Protein 3VDP (pdb70)

Nearest PDB structures (foldseek):
  3vdp-assembly2_C  TM=9.985E-01  e=2.813E-33  Caldanaerobacter subterraneus subsp. tengcongensis MB4
  4o6p-assembly1_C  TM=9.467E-01  e=1.157E-30  Caldanaerobacter subterraneus subsp. tengcongensis MB4
  3vdu-assembly1_A-2  TM=9.346E-01  e=7.207E-30  Caldanaerobacter subterraneus subsp. tengcongensis MB4
  4o6o-assembly1_B  TM=8.044E-01  e=3.155E-30  Caldanaerobacter subterraneus subsp. tengcongensis MB4
  3ve5-assembly1_A  TM=7.172E-01  e=6.009E-26  Caldanaerobacter subterraneus subsp. tengcongensis MB4

Structure (mmCIF, N/CA/C/O backbone):
data_3VDP
#
_entry.id   3VDP
#
_cell.length_a   90.260
_cell.length_b   68.325
_cell.length_c   94.056
_cell.angle_alpha   90.00
_cell.angle_beta   92.95
_cell.angle_gamma   90.00
#
_symmetry.space_group_name_H-M   'P 1 21 1'
#
loop_
_entity.id
_entity.type
_entity.pdbx_description
1 polymer 'Recombination protein recR'
2 non-polymer 'ZINC ION'
3 non-polymer IMIDAZOLE
4 water water
#
loop_
_atom_site.group_PDB
_atom_site.id
_atom_site.type_symbol
_atom_site.label_atom_id
_atom_site.label_alt_id
_atom_site.label_comp_id
_atom_site.label_asym_id
_atom_site.label_entity_id
_atom_site.label_seq_id
_atom_site.pdbx_PDB_ins_code
_atom_site.Cartn_x
_atom_site.Cartn_y
_atom_site.Cartn_z
_atom_site.occupancy
_atom_site.B_iso_or_equiv
_atom_site.auth_seq_id
_atom_site.auth_comp_id
_atom_site.auth_asym_id
_atom_site.auth_atom_id
_atom_site.pdbx_PDB_model_num
ATOM 1 N N . TYR A 1 16 ? -26.797 25.742 26.247 1.00 91.23 0 TYR A N 1
ATOM 2 C CA . TYR A 1 16 ? -27.055 26.196 27.606 1.00 92.68 0 TYR A CA 1
ATOM 3 C C . TYR A 1 16 ? -28.034 25.275 28.352 1.00 89.06 0 TYR A C 1
ATOM 4 O O . TYR A 1 16 ? -28.905 24.626 27.748 1.00 84.55 0 TYR A O 1
ATOM 13 N N . TYR A 1 17 ? -27.874 25.238 29.675 1.00 84.33 1 TYR A N 1
ATOM 14 C CA . TYR A 1 17 ? -28.469 24.207 30.519 1.00 73.36 1 TYR A CA 1
ATOM 15 C C . TYR A 1 17 ? -29.428 24.791 31.535 1.00 63.33 1 TYR A C 1
ATOM 16 O O . TYR A 1 17 ? -29.351 25.980 31.846 1.00 53.39 1 TYR A O 1
ATOM 25 N N . SER A 1 18 ? -30.337 23.955 32.040 1.00 62.08 2 SER A N 1
ATOM 26 C CA . SER A 1 18 ? -31.268 24.365 33.089 1.00 60.22 2 SER A CA 1
ATOM 27 C C . SER A 1 18 ? -30.466 24.867 34.270 1.00 60.49 2 SER A C 1
ATOM 28 O O . SER A 1 18 ? -29.289 24.531 34.417 1.00 63.16 2 SER A O 1
ATOM 31 N N . THR A 1 19 ? -31.084 25.673 35.118 1.00 58.70 3 THR A N 1
ATOM 32 C CA . THR A 1 19 ? -30.300 26.345 36.135 1.00 68.70 3 THR A CA 1
ATOM 33 C C . THR A 1 19 ? -29.688 25.349 37.110 1.00 64.52 3 THR A C 1
ATOM 34 O O . THR A 1 19 ? -28.521 25.474 37.478 1.00 65.56 3 THR A O 1
ATOM 38 N N . SER A 1 20 ? -30.452 24.340 37.493 1.00 59.25 4 SER A N 1
ATOM 39 C CA . SER A 1 20 ? -29.987 23.454 38.545 1.00 61.57 4 SER A CA 1
ATOM 40 C C . SER A 1 20 ? -28.785 22.664 38.054 1.00 64.18 4 SER A C 1
ATOM 41 O O . SER A 1 20 ? -27.950 22.222 38.855 1.00 64.48 4 SER A O 1
ATOM 44 N N . VAL A 1 21 ? -28.696 22.511 36.737 1.00 60.63 5 VAL A N 1
ATOM 45 C CA . VAL A 1 21 ? -27.574 21.832 36.101 1.00 48.45 5 VAL A CA 1
ATOM 46 C C . VAL A 1 21 ? -26.402 22.777 35.875 1.00 49.51 5 VAL A C 1
ATOM 47 O O . VAL A 1 21 ? -25.240 22.381 35.981 1.00 57.37 5 VAL A O 1
ATOM 51 N N . ALA A 1 22 ? -26.708 24.030 35.554 1.00 44.81 6 ALA A N 1
ATOM 52 C CA . ALA A 1 22 ? -25.676 25.051 35.371 1.00 41.57 6 ALA A CA 1
ATOM 53 C C . ALA A 1 22 ? -24.932 25.224 36.693 1.00 46.87 6 ALA A C 1
ATOM 54 O O . ALA A 1 22 ? -23.715 25.320 36.704 1.00 46.99 6 ALA A O 1
ATOM 56 N N . LYS A 1 23 ? -25.713 25.251 37.784 1.00 48.21 7 LYS A N 1
ATOM 57 C CA . LYS A 1 23 ? -25.256 25.281 39.168 1.00 47.43 7 LYS A CA 1
ATOM 58 C C . LYS A 1 23 ? -24.319 24.122 39.522 1.00 44.72 7 LYS A C 1
ATOM 59 O O . LYS A 1 23 ? -23.285 24.326 40.152 1.00 47.15 7 LYS A O 1
ATOM 65 N N . LEU A 1 24 ? -24.674 22.904 39.133 1.00 42.25 8 LEU A N 1
ATOM 66 C CA . LEU A 1 24 ? -23.759 21.772 39.334 1.00 42.61 8 LEU A CA 1
ATOM 67 C C . LEU A 1 24 ? -22.473 22.059 38.555 1.00 48.45 8 LEU A C 1
ATOM 68 O O . LEU A 1 24 ? -21.367 22.060 39.098 1.00 47.31 8 LEU A O 1
ATOM 73 N N . ILE A 1 25 ? -22.634 22.304 37.259 1.00 47.15 9 ILE A N 1
ATOM 74 C CA . ILE A 1 25 ? -21.496 22.516 36.406 1.00 40.47 9 ILE A CA 1
ATOM 75 C C . ILE A 1 25 ? -20.592 23.583 37.013 1.00 50.49 9 ILE A C 1
ATOM 76 O O . ILE A 1 25 ? -19.375 23.389 37.110 1.00 56.24 9 ILE A O 1
ATOM 81 N N . GLU A 1 26 ? -21.168 24.696 37.454 1.00 52.21 10 GLU A N 1
ATOM 82 C CA . GLU A 1 26 ? -20.326 25.735 38.031 1.00 54.56 10 GLU A CA 1
ATOM 83 C C . GLU A 1 26 ? -19.617 25.262 39.311 1.00 52.07 10 GLU A C 1
ATOM 84 O O . GLU A 1 26 ? -18.418 25.469 39.454 1.00 48.16 10 GLU A O 1
ATOM 90 N N . GLU A 1 27 ? -20.336 24.584 40.207 1.00 47.46 11 GLU A N 1
ATOM 91 C CA . GLU A 1 27 ? -19.694 24.039 41.402 1.00 42.27 11 GLU A CA 1
ATOM 92 C C . GLU A 1 27 ? -18.583 23.036 41.083 1.00 46.51 11 GLU A C 1
ATOM 93 O O . GLU A 1 27 ? -17.564 23.048 41.764 1.00 54.05 11 GLU A O 1
ATOM 99 N N . LEU A 1 28 ? -18.758 22.179 40.073 1.00 42.32 12 LEU A N 1
ATOM 100 C CA . LEU A 1 28 ? -17.739 21.180 39.733 1.00 36.00 12 LEU A CA 1
ATOM 101 C C . LEU A 1 28 ? -16.508 21.808 39.076 1.00 39.30 12 LEU A C 1
ATOM 102 O O . LEU A 1 28 ? -15.360 21.318 39.199 1.00 34.18 12 LEU A O 1
ATOM 107 N N . SER A 1 29 ? -16.748 22.885 38.346 1.00 47.54 13 SER A N 1
ATOM 108 C CA . SER A 1 29 ? -15.669 23.499 37.605 1.00 54.16 13 SER A CA 1
ATOM 109 C C . SER A 1 29 ? -14.701 24.243 38.524 1.00 53.94 13 SER A C 1
ATOM 110 O O . SER A 1 29 ? -13.568 24.508 38.142 1.00 51.71 13 SER A O 1
ATOM 113 N N . LYS A 1 30 ? -15.161 24.584 39.727 1.00 51.39 14 LYS A N 1
ATOM 114 C CA . LYS A 1 30 ? -14.298 25.171 40.756 1.00 49.44 14 LYS A CA 1
ATOM 115 C C . LYS A 1 30 ? -13.226 24.222 41.262 1.00 48.52 14 LYS A C 1
ATOM 116 O O . LYS A 1 30 ? -12.266 24.659 41.890 1.00 55.07 14 LYS A O 1
ATOM 122 N N . LEU A 1 31 ? -13.382 22.926 41.009 1.00 46.04 15 LEU A N 1
ATOM 123 C CA . LEU A 1 31 ? -12.404 21.949 41.503 1.00 42.20 15 LEU A CA 1
ATOM 124 C C . LEU A 1 31 ? -11.147 21.895 40.638 1.00 43.29 15 LEU A C 1
ATOM 125 O O . LEU A 1 31 ? -11.227 21.991 39.417 1.00 42.07 15 LEU A O 1
ATOM 130 N N . PRO A 1 32 ? -9.984 21.715 41.265 1.00 49.16 16 PRO A N 1
ATOM 131 C CA . PRO A 1 32 ? -8.764 21.755 40.456 1.00 54.65 16 PRO A CA 1
ATOM 132 C C . PRO A 1 32 ? -8.686 20.613 39.429 1.00 53.18 16 PRO A C 1
ATOM 133 O O . PRO A 1 32 ? -9.062 19.467 39.720 1.00 45.70 16 PRO A O 1
ATOM 137 N N . GLY A 1 33 ? -8.222 20.952 38.221 1.00 59.42 17 GLY A N 1
ATOM 138 C CA . GLY A 1 33 ? -8.086 19.991 37.129 1.00 65.41 17 GLY A CA 1
ATOM 139 C C . GLY A 1 33 ? -9.384 19.625 36.399 1.00 64.91 17 GLY A C 1
ATOM 140 O O . GLY A 1 33 ? -9.387 18.749 35.530 1.00 71.32 17 GLY A O 1
ATOM 141 N N . ILE A 1 34 ? -10.484 20.286 36.758 1.00 52.58 18 ILE A N 1
ATOM 142 C CA . ILE A 1 34 ? -11.774 20.089 36.105 1.00 44.67 18 ILE A CA 1
ATOM 143 C C . ILE A 1 34 ? -12.146 21.330 35.298 1.00 47.03 18 ILE A C 1
ATOM 144 O O . ILE A 1 34 ? -12.617 22.336 35.862 1.00 46.96 18 ILE A O 1
ATOM 149 N N . GLY A 1 35 ? -11.952 21.258 33.979 1.00 48.03 19 GLY A N 1
ATOM 150 C CA . GLY A 1 35 ? -12.352 22.336 33.086 1.00 45.05 19 GLY A CA 1
ATOM 151 C C . GLY A 1 35 ? -13.834 22.331 32.765 1.00 41.79 19 GLY A C 1
ATOM 152 O O . GLY A 1 35 ? -14.603 21.566 33.346 1.00 41.65 19 GLY A O 1
ATOM 153 N N . PRO A 1 36 ? -14.243 23.200 31.844 1.00 44.54 20 PRO A N 1
ATOM 154 C CA . PRO A 1 36 ? -15.652 23.396 31.479 1.00 45.49 20 PRO A CA 1
ATOM 155 C C . PRO A 1 36 ? -16.306 22.142 30.904 1.00 46.73 20 PRO A C 1
ATOM 156 O O . PRO A 1 36 ? -17.333 21.680 31.404 1.00 49.36 20 PRO A O 1
ATOM 160 N N . LYS A 1 37 ? -15.734 21.621 29.835 1.00 55.16 21 LYS A N 1
ATOM 161 C CA . LYS A 1 37 ? -16.319 20.479 29.165 1.00 64.24 21 LYS A CA 1
ATOM 162 C C . LYS A 1 37 ? -16.351 19.310 30.125 1.00 59.87 21 LYS A C 1
ATOM 163 O O . LYS A 1 37 ? -17.389 18.628 30.270 1.00 60.82 21 LYS A O 1
ATOM 169 N N . THR A 1 38 ? -15.223 19.101 30.801 1.00 57.16 22 THR A N 1
ATOM 170 C CA . THR A 1 38 ? -15.137 18.057 31.805 1.00 46.11 22 THR A CA 1
ATOM 171 C C . THR A 1 38 ? -16.222 18.213 32.902 1.00 47.76 22 THR A C 1
ATOM 172 O O . THR A 1 38 ? -16.851 17.227 33.283 1.00 44.71 22 THR A O 1
ATOM 176 N N . ALA A 1 39 ? -16.480 19.436 33.367 1.00 41.07 23 ALA A N 1
ATOM 177 C CA . ALA A 1 39 ? -17.539 19.674 34.355 1.00 42.13 23 ALA A CA 1
ATOM 178 C C . ALA A 1 39 ? -18.924 19.320 33.786 1.00 43.67 23 ALA A C 1
ATOM 179 O O . ALA A 1 39 ? -19.718 18.661 34.439 1.00 39.10 23 ALA A O 1
ATOM 181 N N . GLN A 1 40 ? -19.208 19.759 32.563 1.00 46.23 24 GLN A N 1
ATOM 182 C CA . GLN A 1 40 ? -20.489 19.469 31.933 1.00 41.52 24 GLN A CA 1
ATOM 183 C C . GLN A 1 40 ? -20.777 17.989 31.879 1.00 36.63 24 GLN A C 1
ATOM 184 O O . GLN A 1 40 ? -21.806 17.523 32.356 1.00 44.70 24 GLN A O 1
ATOM 190 N N . ARG A 1 41 ? -19.849 17.269 31.286 1.00 33.46 25 ARG A N 1
ATOM 191 C CA . ARG A 1 41 ? -19.831 15.813 31.280 1.00 41.24 25 ARG A CA 1
ATOM 192 C C . ARG A 1 41 ? -20.181 15.209 32.634 1.00 43.83 25 ARG A C 1
ATOM 193 O O . ARG A 1 41 ? -21.082 14.379 32.739 1.00 50.31 25 ARG A O 1
ATOM 201 N N . LEU A 1 42 ? -19.429 15.604 33.659 1.00 44.57 26 LEU A N 1
ATOM 202 C CA . LEU A 1 42 ? -19.550 15.013 34.977 1.00 40.59 26 LEU A CA 1
ATOM 203 C C . LEU A 1 42 ? -20.933 15.281 35.526 1.00 40.10 26 LEU A C 1
ATOM 204 O O . LEU A 1 42 ? -21.535 14.396 36.124 1.00 38.24 26 LEU A O 1
ATOM 209 N N . ALA A 1 43 ? -21.416 16.513 35.344 1.00 33.87 27 ALA A N 1
ATOM 210 C CA . ALA A 1 43 ? -22.748 16.892 35.775 1.00 33.13 27 ALA A CA 1
ATOM 211 C C . ALA A 1 43 ? -23.747 15.911 35.172 1.00 47.24 27 ALA A C 1
ATOM 212 O O . ALA A 1 43 ? -24.497 15.252 35.903 1.00 49.90 27 ALA A O 1
ATOM 214 N N . PHE A 1 44 ? -23.733 15.749 33.851 1.00 43.04 28 PHE A N 1
ATOM 215 C CA . PHE A 1 44 ? -24.715 14.826 33.264 1.00 39.25 28 PHE A CA 1
ATOM 216 C C . PHE A 1 44 ? -24.532 13.401 33.729 1.00 39.66 28 PHE A C 1
ATOM 217 O O . PHE A 1 44 ? -25.516 12.704 33.962 1.00 45.73 28 PHE A O 1
ATOM 225 N N . PHE A 1 45 ? -23.288 12.952 33.864 1.00 37.45 29 PHE A N 1
ATOM 226 C CA . PHE A 1 45 ? -23.107 11.596 34.342 1.00 40.09 29 PHE A CA 1
ATOM 227 C C . PHE A 1 45 ? -23.756 11.484 35.702 1.00 40.04 29 PHE A C 1
ATOM 228 O O . PHE A 1 45 ? -24.438 10.509 35.975 1.00 45.05 29 PHE A O 1
ATOM 236 N N . ILE A 1 46 ? -23.539 12.491 36.544 1.00 35.59 30 ILE A N 1
ATOM 237 C CA . ILE A 1 46 ? -23.940 12.429 37.938 1.00 36.68 30 ILE A CA 1
ATOM 238 C C . ILE A 1 46 ? -25.444 12.413 38.025 1.00 34.53 30 ILE A C 1
ATOM 239 O O . ILE A 1 46 ? -26.024 11.515 38.608 1.00 37.77 30 ILE A O 1
ATOM 244 N N . ILE A 1 47 ? -26.080 13.402 37.427 1.00 39.19 31 ILE A N 1
ATOM 245 C CA . ILE A 1 47 ? -27.534 13.462 37.427 1.00 44.54 31 ILE A CA 1
ATOM 246 C C . ILE A 1 47 ? -28.190 12.350 36.627 1.00 47.17 31 ILE A C 1
ATOM 247 O O . ILE A 1 47 ? -29.380 12.398 36.420 1.00 54.43 31 ILE A O 1
ATOM 252 N N . ASN A 1 48 ? -27.422 11.359 36.192 1.00 45.84 32 ASN A N 1
ATOM 253 C CA . ASN A 1 48 ? -27.971 10.252 35.409 1.00 45.45 32 ASN A CA 1
ATOM 254 C C . ASN A 1 48 ? -27.811 8.964 36.229 1.00 41.59 32 ASN A C 1
ATOM 255 O O . ASN A 1 48 ? -28.540 7.988 36.029 1.00 49.38 32 ASN A O 1
ATOM 260 N N . MET A 1 49 ? -26.866 8.984 37.164 1.00 39.69 33 MET A N 1
ATOM 261 C CA . MET A 1 49 ? -26.718 7.927 38.165 1.00 45.13 33 MET A CA 1
ATOM 262 C C . MET A 1 49 ? -28.030 7.693 38.963 1.00 51.24 33 MET A C 1
ATOM 263 O O . MET A 1 49 ? -28.856 8.603 39.111 1.00 39.74 33 MET A O 1
ATOM 268 N N . PRO A 1 50 ? -28.206 6.477 39.510 1.00 59.28 34 PRO A N 1
ATOM 269 C CA . PRO A 1 50 ? -29.348 6.170 40.386 1.00 52.76 34 PRO A CA 1
ATOM 270 C C . PRO A 1 50 ? -29.332 7.117 41.593 1.00 54.22 34 PRO A C 1
ATOM 271 O O . PRO A 1 50 ? -28.227 7.353 42.108 1.00 50.05 34 PRO A O 1
ATOM 275 N N . LEU A 1 51 ? -30.495 7.635 42.021 1.00 49.63 35 LEU A N 1
ATOM 276 C CA . LEU A 1 51 ? -30.601 8.576 43.168 1.00 44.93 35 LEU A CA 1
ATOM 277 C C . LEU A 1 51 ? -29.779 8.203 44.417 1.00 50.26 35 LEU A C 1
ATOM 278 O O . LEU A 1 51 ? -29.262 9.068 45.116 1.00 53.13 35 LEU A O 1
ATOM 283 N N . ASP A 1 52 ? -29.679 6.915 44.701 1.00 50.31 36 ASP A N 1
ATOM 284 C CA . ASP A 1 52 ? -28.955 6.459 45.863 1.00 50.57 36 ASP A CA 1
ATOM 285 C C . ASP A 1 52 ? -27.437 6.595 45.651 1.00 52.51 36 ASP A C 1
ATOM 286 O O . ASP A 1 52 ? -26.664 6.878 46.598 1.00 43.34 36 ASP A O 1
ATOM 291 N N . GLU A 1 53 ? -27.004 6.407 44.408 1.00 53.83 37 GLU A N 1
ATOM 292 C CA . GLU A 1 53 ? -25.597 6.609 44.106 1.00 49.35 37 GLU A CA 1
ATOM 293 C C . GLU A 1 53 ? -25.261 8.079 44.231 1.00 41.83 37 GLU A C 1
ATOM 294 O O . GLU A 1 53 ? -24.280 8.422 44.876 1.00 36.74 37 GLU A O 1
ATOM 300 N N . VAL A 1 54 ? -26.103 8.966 43.698 1.00 41.73 38 VAL A N 1
ATOM 301 C CA . VAL A 1 54 ? -25.807 10.386 43.887 1.00 40.93 38 VAL A CA 1
ATOM 302 C C . VAL A 1 54 ? -25.916 10.803 45.367 1.00 44.14 38 VAL A C 1
ATOM 303 O O . VAL A 1 54 ? -25.226 11.734 45.806 1.00 42.04 38 VAL A O 1
ATOM 307 N N . ARG A 1 55 ? -26.747 10.107 46.144 1.00 46.57 39 ARG A N 1
ATOM 308 C CA . ARG A 1 55 ? -26.791 10.408 47.560 1.00 47.48 39 ARG A CA 1
ATOM 309 C C . ARG A 1 55 ? -25.471 10.042 48.227 1.00 46.56 39 ARG A C 1
ATOM 310 O O . ARG A 1 55 ? -24.943 10.826 49.038 1.00 39.31 39 ARG A O 1
ATOM 318 N N . SER A 1 56 ? -24.923 8.879 47.869 1.00 46.90 40 SER A N 1
ATOM 319 C CA . SER A 1 56 ? -23.595 8.463 48.348 1.00 44.86 40 SER A CA 1
ATOM 320 C C . SER A 1 56 ? -22.498 9.512 48.106 1.00 45.19 40 SER A C 1
ATOM 321 O O . SER A 1 56 ? -21.813 9.940 49.043 1.00 42.18 40 SER A O 1
ATOM 324 N N . LEU A 1 57 ? -22.324 9.894 46.843 1.00 44.00 41 LEU A N 1
ATOM 325 C CA . LEU A 1 57 ? -21.359 10.916 46.466 1.00 40.08 41 LEU A CA 1
ATOM 326 C C . LEU A 1 57 ? -21.555 12.119 47.381 1.00 36.63 41 LEU A C 1
ATOM 327 O O . LEU A 1 57 ? -20.660 12.541 48.092 1.00 44.88 41 LEU A O 1
ATOM 332 N N . SER A 1 58 ? -22.765 12.653 47.361 1.00 35.29 42 SER A N 1
ATOM 333 C CA . SER A 1 58 ? -23.080 13.920 48.005 1.00 35.13 42 SER A CA 1
ATOM 334 C C . SER A 1 58 ? -22.762 13.876 49.489 1.00 36.94 42 SER A C 1
ATOM 335 O O . SER A 1 58 ? -22.305 14.857 50.066 1.00 38.35 42 SER A O 1
ATOM 338 N N . GLN A 1 59 ? -23.017 12.731 50.103 1.00 44.02 43 GLN A N 1
ATOM 339 C CA . GLN A 1 59 ? -22.855 12.570 51.535 1.00 45.56 43 GLN A CA 1
ATOM 340 C C . GLN A 1 59 ? -21.377 12.328 51.874 1.00 48.89 43 GLN A C 1
ATOM 341 O O . GLN A 1 59 ? -20.914 12.681 52.956 1.00 49.82 43 GLN A O 1
ATOM 347 N N . ALA A 1 60 ? -20.652 11.708 50.941 1.00 39.23 44 ALA A N 1
ATOM 348 C CA . ALA A 1 60 ? -19.242 11.345 51.143 1.00 35.63 44 ALA A CA 1
ATOM 349 C C . ALA A 1 60 ? -18.450 12.627 51.192 1.00 34.64 44 ALA A C 1
ATOM 350 O O . ALA A 1 60 ? -17.600 12.796 52.032 1.00 31.45 44 ALA A O 1
ATOM 352 N N . ILE A 1 61 ? -18.791 13.540 50.294 1.00 36.29 45 ILE A N 1
ATOM 353 C CA . ILE A 1 61 ? -18.257 14.899 50.275 1.00 36.43 45 ILE A CA 1
ATOM 354 C C . ILE A 1 61 ? -18.460 15.640 51.611 1.00 42.34 45 ILE A C 1
ATOM 355 O O . ILE A 1 61 ? -17.499 16.147 52.218 1.00 45.08 45 ILE A O 1
ATOM 360 N N . ILE A 1 62 ? -19.706 15.683 52.070 1.00 33.91 46 ILE A N 1
ATOM 361 C CA . ILE A 1 62 ? -20.072 16.463 53.253 1.00 36.02 46 ILE A CA 1
ATOM 362 C C . ILE A 1 62 ? -19.478 15.818 54.494 1.00 41.14 46 ILE A C 1
ATOM 363 O O . ILE A 1 62 ? -18.972 16.500 55.379 1.00 43.32 46 ILE A O 1
ATOM 368 N N . GLU A 1 63 ? -19.500 14.496 54.547 1.00 39.07 47 GLU A N 1
ATOM 369 C CA . GLU A 1 63 ? -18.985 13.811 55.716 1.00 43.52 47 GLU A CA 1
ATOM 370 C C . GLU A 1 63 ? -17.461 13.888 55.797 1.00 47.90 47 GLU A C 1
ATOM 371 O O . GLU A 1 63 ? -16.905 14.032 56.894 1.00 50.12 47 GLU A O 1
ATOM 377 N N . ALA A 1 64 ? -16.770 13.783 54.663 1.00 42.11 48 ALA A N 1
ATOM 378 C CA . ALA A 1 64 ? -15.310 13.855 54.725 1.00 36.62 48 ALA A CA 1
ATOM 379 C C . ALA A 1 64 ? -14.881 15.171 55.401 1.00 32.65 48 ALA A C 1
ATOM 380 O O . ALA A 1 64 ? -14.051 15.198 56.312 1.00 37.73 48 ALA A O 1
ATOM 382 N N . LYS A 1 65 ? -15.456 16.268 54.933 1.00 36.60 49 LYS A N 1
ATOM 383 C CA . LYS A 1 65 ? -15.180 17.576 55.503 1.00 36.86 49 LYS A CA 1
ATOM 384 C C . LYS A 1 65 ? -15.559 17.632 56.988 1.00 46.41 49 LYS A C 1
ATOM 385 O O . LYS A 1 65 ? -14.787 18.117 57.809 1.00 45.78 49 LYS A O 1
ATOM 391 N N . GLU A 1 66 ? -16.745 17.139 57.339 1.00 50.48 50 GLU A N 1
ATOM 392 C CA . GLU A 1 66 ? -17.221 17.232 58.720 1.00 42.35 50 GLU A CA 1
ATOM 393 C C . GLU A 1 66 ? -16.366 16.440 59.698 1.00 41.45 50 GLU A C 1
ATOM 394 O O . GLU A 1 66 ? -16.264 16.806 60.846 1.00 35.94 50 GLU A O 1
ATOM 400 N N . LYS A 1 67 ? -15.773 15.350 59.234 1.00 42.18 51 LYS A N 1
ATOM 401 C CA . LYS A 1 67 ? -15.107 14.393 60.095 1.00 45.76 51 LYS A CA 1
ATOM 402 C C . LYS A 1 67 ? -13.588 14.607 60.191 1.00 43.24 51 LYS A C 1
ATOM 403 O O . LYS A 1 67 ? -12.928 14.069 61.086 1.00 45.12 51 LYS A O 1
ATOM 409 N N . LEU A 1 68 ? -13.052 15.436 59.302 1.00 35.64 52 LEU A N 1
ATOM 410 C CA . LEU A 1 68 ? -11.641 15.828 59.359 1.00 33.96 52 LEU A CA 1
ATOM 411 C C . LEU A 1 68 ? -11.168 16.321 60.762 1.00 37.68 52 LEU A C 1
ATOM 412 O O . LEU A 1 68 ? -11.801 17.176 61.384 1.00 43.50 52 LEU A O 1
ATOM 417 N N . ARG A 1 69 ? -10.065 15.769 61.248 1.00 39.68 53 ARG A N 1
ATOM 418 C CA . ARG A 1 69 ? -9.459 16.258 62.464 1.00 47.94 53 ARG A CA 1
ATOM 419 C C . ARG A 1 69 ? -7.962 16.205 62.213 1.00 43.48 53 ARG A C 1
ATOM 420 O O . ARG A 1 69 ? -7.500 15.562 61.290 1.00 48.67 53 ARG A O 1
ATOM 428 N N . TYR A 1 70 ? -7.208 16.924 63.019 1.00 44.64 54 TYR A N 1
ATOM 429 C CA . TYR A 1 70 ? -5.753 16.949 62.910 1.00 44.34 54 TYR A CA 1
ATOM 430 C C . TYR A 1 70 ? -5.178 16.214 64.103 1.00 43.07 54 TYR A C 1
ATOM 431 O O . TYR A 1 70 ? -5.579 16.448 65.238 1.00 38.40 54 TYR A O 1
ATOM 440 N N . CYS A 1 71 ? -4.266 15.296 63.828 1.00 40.29 55 CYS A N 1
ATOM 441 C CA . CYS A 1 71 ? -3.616 14.525 64.870 1.00 33.03 55 CYS A CA 1
ATOM 442 C C . CYS A 1 71 ? -2.923 15.414 65.906 1.00 39.22 55 CYS A C 1
ATOM 443 O O . CYS A 1 71 ? -2.354 16.452 65.554 1.00 43.81 55 CYS A O 1
ATOM 446 N N . LYS A 1 72 ? -2.958 14.988 67.172 1.00 41.31 56 LYS A N 1
ATOM 447 C CA . LYS A 1 72 ? -2.540 15.814 68.316 1.00 44.68 56 LYS A CA 1
ATOM 448 C C . LYS A 1 72 ? -1.049 15.739 68.474 1.00 41.98 56 LYS A C 1
ATOM 449 O O . LYS A 1 72 ? -0.438 16.566 69.156 1.00 43.21 56 LYS A O 1
ATOM 455 N N . ILE A 1 73 ? -0.482 14.698 67.885 1.00 38.03 57 ILE A N 1
ATOM 456 C CA . ILE A 1 73 ? 0.954 14.498 67.901 1.00 35.18 57 ILE A CA 1
ATOM 457 C C . ILE A 1 73 ? 1.623 15.078 66.655 1.00 37.95 57 ILE A C 1
ATOM 458 O O . ILE A 1 73 ? 2.489 15.939 66.776 1.00 42.38 57 ILE A O 1
ATOM 463 N N . CYS A 1 74 ? 1.188 14.665 65.465 1.00 40.29 58 CYS A N 1
ATOM 464 C CA . CYS A 1 74 ? 1.870 15.095 64.243 1.00 37.42 58 CYS A CA 1
ATOM 465 C C . CYS A 1 74 ? 1.088 16.073 63.383 1.00 32.64 58 CYS A C 1
ATOM 466 O O . CYS A 1 74 ? 1.565 16.501 62.341 1.00 36.17 58 CYS A O 1
ATOM 469 N N . PHE A 1 75 ? -0.133 16.384 63.780 1.00 32.46 59 PHE A N 1
ATOM 470 C CA . PHE A 1 75 ? -0.943 17.328 63.002 1.00 33.40 59 PHE A CA 1
ATOM 471 C C . PHE A 1 75 ? -1.423 16.832 61.652 1.00 29.50 59 PHE A C 1
ATOM 472 O O . PHE A 1 75 ? -1.991 17.589 60.861 1.00 33.45 59 PHE A O 1
ATOM 480 N N . ASN A 1 76 ? -1.221 15.554 61.375 1.00 29.65 60 ASN A N 1
ATOM 481 C CA . ASN A 1 76 ? -1.701 15.024 60.105 1.00 35.56 60 ASN A CA 1
ATOM 482 C C . ASN A 1 76 ? -3.226 14.934 60.094 1.00 34.43 60 ASN A C 1
ATOM 483 O O . ASN A 1 76 ? -3.885 14.887 61.159 1.00 32.63 60 ASN A O 1
ATOM 488 N N . ILE A 1 77 ? -3.785 14.922 58.887 1.00 31.76 61 ILE A N 1
ATOM 489 C CA . ILE A 1 77 ? -5.199 14.726 58.686 1.00 25.16 61 ILE A CA 1
ATOM 490 C C . ILE A 1 77 ? -5.553 13.314 59.142 1.00 36.28 61 ILE A C 1
ATOM 491 O O . ILE A 1 77 ? -4.895 12.319 58.791 1.00 41.99 61 ILE A O 1
ATOM 496 N N . THR A 1 78 ? -6.594 13.234 59.950 1.00 32.77 62 THR A N 1
ATOM 497 C CA . THR A 1 78 ? -6.997 11.964 60.501 1.00 35.16 62 THR A CA 1
ATOM 498 C C . THR A 1 78 ? -8.490 12.010 60.906 1.00 39.65 62 THR A C 1
ATOM 499 O O . THR A 1 78 ? -9.193 12.994 60.609 1.00 41.69 62 THR A O 1
ATOM 503 N N . ASP A 1 79 ? -8.973 10.953 61.563 1.00 42.78 63 ASP A N 1
ATOM 504 C CA . ASP A 1 79 ? -10.394 10.853 61.911 1.00 47.98 63 ASP A CA 1
ATOM 505 C C . ASP A 1 79 ? -10.517 10.792 63.422 1.00 53.85 63 ASP A C 1
ATOM 506 O O . ASP A 1 79 ? -11.563 11.069 63.969 1.00 54.74 63 ASP A O 1
ATOM 511 N N . LYS A 1 80 ? -9.411 10.421 64.063 1.00 55.29 64 LYS A N 1
ATOM 512 C CA . LYS A 1 80 ? -9.295 10.163 65.505 1.00 51.37 64 LYS A CA 1
ATOM 513 C C . LYS A 1 80 ? -8.506 11.278 66.177 1.00 54.82 64 LYS A C 1
ATOM 514 O O . LYS A 1 80 ? -8.121 12.253 65.551 1.00 57.07 64 LYS A O 1
ATOM 520 N N . GLU A 1 81 ? -8.204 11.108 67.458 1.00 56.12 65 GLU A N 1
ATOM 521 C CA . GLU A 1 81 ? -7.383 12.097 68.149 1.00 49.76 65 GLU A CA 1
ATOM 522 C C . GLU A 1 81 ? -5.918 11.923 67.863 1.00 45.18 65 GLU A C 1
ATOM 523 O O . GLU A 1 81 ? -5.179 12.910 67.853 1.00 37.87 65 GLU A O 1
ATOM 529 N N . VAL A 1 82 ? -5.485 10.676 67.678 1.00 41.57 66 VAL A N 1
ATOM 530 C CA . VAL A 1 82 ? -4.143 10.454 67.179 1.00 37.35 66 VAL A CA 1
ATOM 531 C C . VAL A 1 82 ? -4.179 9.484 66.019 1.00 38.87 66 VAL A C 1
ATOM 532 O O . VAL A 1 82 ? -4.782 8.395 66.128 1.00 29.62 66 VAL A O 1
ATOM 536 N N . CYS A 1 83 ? -3.544 9.905 64.914 1.00 28.65 67 CYS A N 1
ATOM 537 C CA . CYS A 1 83 ? -3.683 9.243 63.609 1.00 38.36 67 CYS A CA 1
ATOM 538 C C . CYS A 1 83 ? -3.212 7.805 63.741 1.00 46.21 67 CYS A C 1
ATOM 539 O O . CYS A 1 83 ? -2.436 7.503 64.653 1.00 44.21 67 CYS A O 1
ATOM 542 N N . ASP A 1 84 ? -3.659 6.936 62.830 1.00 54.08 68 ASP A N 1
ATOM 543 C CA . ASP A 1 84 ? -3.153 5.558 62.755 1.00 61.64 68 ASP A CA 1
ATOM 544 C C . ASP A 1 84 ? -1.639 5.409 62.926 1.00 60.62 68 ASP A C 1
ATOM 545 O O . ASP A 1 84 ? -1.182 4.672 63.800 1.00 67.48 68 ASP A O 1
ATOM 550 N N . ILE A 1 85 ? -0.872 6.117 62.100 1.00 43.25 69 ILE A N 1
ATOM 551 C CA . ILE A 1 85 ? 0.589 6.044 62.131 1.00 33.44 69 ILE A CA 1
ATOM 552 C C . ILE A 1 85 ? 1.155 6.352 63.515 1.00 42.48 69 ILE A C 1
ATOM 553 O O . ILE A 1 85 ? 2.034 5.640 64.015 1.00 46.49 69 ILE A O 1
ATOM 558 N N . CYS A 1 86 ? 0.682 7.420 64.142 1.00 39.49 70 CYS A N 1
ATOM 559 C CA . CYS A 1 86 ? 1.264 7.742 65.432 1.00 43.82 70 CYS A CA 1
ATOM 560 C C . CYS A 1 86 ? 0.905 6.701 66.472 1.00 49.92 70 CYS A C 1
ATOM 561 O O . CYS A 1 86 ? 1.606 6.556 67.456 1.00 52.75 70 CYS A O 1
ATOM 564 N N . SER A 1 87 ? -0.187 5.983 66.274 1.00 54.30 71 SER A N 1
ATOM 565 C CA . SER A 1 87 ? -0.587 5.031 67.295 1.00 57.59 71 SER A CA 1
ATOM 566 C C . SER A 1 87 ? -0.035 3.635 66.994 1.00 55.94 71 SER A C 1
ATOM 567 O O . SER A 1 87 ? -0.183 2.708 67.782 1.00 54.20 71 SER A O 1
ATOM 570 N N . ASP A 1 88 ? 0.631 3.493 65.859 1.00 51.13 72 ASP A N 1
ATOM 571 C CA . ASP A 1 88 ? 1.298 2.235 65.535 1.00 52.21 72 ASP A CA 1
ATOM 572 C C . ASP A 1 88 ? 2.580 2.131 66.348 1.00 61.66 72 ASP A C 1
ATOM 573 O O . ASP A 1 88 ? 3.443 3.003 66.265 1.00 59.34 72 ASP A O 1
ATOM 578 N N . GLU A 1 89 ? 2.705 1.075 67.143 1.00 72.84 73 GLU A N 1
ATOM 579 C CA . GLU A 1 89 ? 3.799 1.001 68.109 1.00 79.16 73 GLU A CA 1
ATOM 580 C C . GLU A 1 89 ? 5.078 0.382 67.532 1.00 79.04 73 GLU A C 1
ATOM 581 O O . GLU A 1 89 ? 6.168 0.696 68.005 1.00 72.76 73 GLU A O 1
ATOM 587 N N . ASN A 1 90 ? 4.954 -0.471 66.507 1.00 80.44 74 ASN A N 1
ATOM 588 C CA . ASN A 1 90 ? 6.149 -0.991 65.810 1.00 78.86 74 ASN A CA 1
ATOM 589 C C . ASN A 1 90 ? 6.543 -0.116 64.633 1.00 66.02 74 ASN A C 1
ATOM 590 O O . ASN A 1 90 ? 6.989 -0.575 63.589 1.00 59.76 74 ASN A O 1
ATOM 595 N N . ARG A 1 91 ? 6.382 1.170 64.858 1.00 58.73 75 ARG A N 1
ATOM 596 C CA . ARG A 1 91 ? 6.670 2.184 63.898 1.00 52.83 75 ARG A CA 1
ATOM 597 C C . ARG A 1 91 ? 7.674 3.022 64.665 1.00 53.83 75 ARG A C 1
ATOM 598 O O . ARG A 1 91 ? 7.580 3.176 65.881 1.00 48.09 75 ARG A O 1
ATOM 606 N N . ASP A 1 92 ? 8.654 3.563 63.976 1.00 54.98 76 ASP A N 1
ATOM 607 C CA . ASP A 1 92 ? 9.812 4.078 64.682 1.00 54.41 76 ASP A CA 1
ATOM 608 C C . ASP A 1 92 ? 9.663 5.521 65.126 1.00 49.32 76 ASP A C 1
ATOM 609 O O . ASP A 1 92 ? 9.896 6.453 64.356 1.00 50.92 76 ASP A O 1
ATOM 614 N N . HIS A 1 93 ? 9.325 5.705 66.391 1.00 40.30 77 HIS A N 1
ATOM 615 C CA . HIS A 1 93 ? 9.075 7.055 66.874 1.00 39.04 77 HIS A CA 1
ATOM 616 C C . HIS A 1 93 ? 10.330 7.913 67.127 1.00 44.35 77 HIS A C 1
ATOM 617 O O . HIS A 1 93 ? 10.221 9.097 67.460 1.00 45.98 77 HIS A O 1
ATOM 624 N N . SER A 1 94 ? 11.519 7.354 66.931 1.00 45.59 78 SER A N 1
ATOM 625 C CA . SER A 1 94 ? 12.723 8.152 67.104 1.00 42.48 78 SER A CA 1
ATOM 626 C C . SER A 1 94 ? 13.120 8.828 65.802 1.00 47.54 78 SER A C 1
ATOM 627 O O . SER A 1 94 ? 14.053 9.638 65.767 1.00 53.00 78 SER A O 1
ATOM 630 N N . THR A 1 95 ? 12.438 8.491 64.715 1.00 39.22 79 THR A N 1
ATOM 631 C CA . THR A 1 95 ? 12.647 9.274 63.497 1.00 38.54 79 THR A CA 1
ATOM 632 C C . THR A 1 95 ? 11.357 9.930 62.926 1.00 40.78 79 THR A C 1
ATOM 633 O O . THR A 1 95 ? 10.345 9.267 62.645 1.00 45.10 79 THR A O 1
ATOM 637 N N . ILE A 1 96 ? 11.420 11.256 62.817 1.00 33.57 80 ILE A N 1
ATOM 638 C CA . ILE A 1 96 ? 10.303 12.099 62.450 1.00 34.43 80 ILE A CA 1
ATOM 639 C C . ILE A 1 96 ? 10.568 12.660 61.072 1.00 33.60 80 ILE A C 1
ATOM 640 O O . ILE A 1 96 ? 11.601 13.295 60.839 1.00 38.27 80 ILE A O 1
ATOM 645 N N . CYS A 1 97 ? 9.664 12.397 60.146 1.00 33.07 81 CYS A N 1
ATOM 646 C CA . CYS A 1 97 ? 9.836 12.906 58.799 1.00 32.51 81 CYS A CA 1
ATOM 647 C C . CYS A 1 97 ? 8.973 14.134 58.696 1.00 24.40 81 CYS A C 1
ATOM 648 O O . CYS A 1 97 ? 7.744 14.045 58.802 1.00 25.69 81 CYS A O 1
ATOM 651 N N . VAL A 1 98 ? 9.617 15.284 58.528 1.00 22.30 82 VAL A N 1
ATOM 652 C CA . VAL A 1 98 ? 8.897 16.558 58.484 1.00 22.40 82 VAL A CA 1
ATOM 653 C C . VAL A 1 98 ? 8.460 16.897 57.073 1.00 34.15 82 VAL A C 1
ATOM 654 O O . VAL A 1 98 ? 9.248 16.881 56.136 1.00 28.75 82 VAL A O 1
ATOM 658 N N . VAL A 1 99 ? 7.206 17.277 56.945 1.00 38.87 83 VAL A N 1
ATOM 659 C CA . VAL A 1 99 ? 6.596 17.426 55.638 1.00 37.29 83 VAL A CA 1
ATOM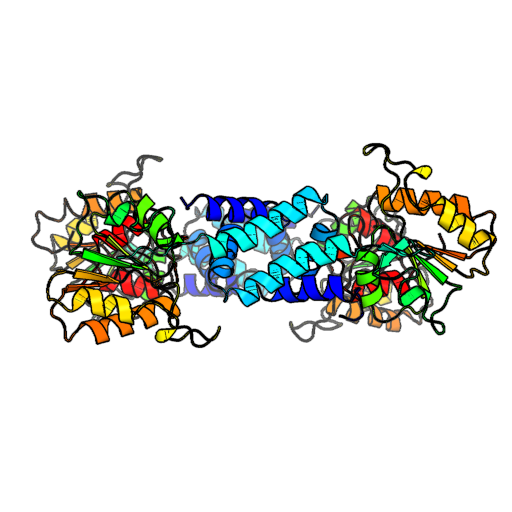 660 C C . VAL A 1 99 ? 5.730 18.676 55.624 1.00 32.36 83 VAL A C 1
ATOM 661 O O . VAL A 1 99 ? 5.316 19.150 56.672 1.00 41.13 83 VAL A O 1
ATOM 665 N N . SER A 1 100 ? 5.444 19.227 54.463 1.00 30.65 84 SER A N 1
ATOM 666 C CA . SER A 1 100 ? 4.669 20.458 54.448 1.00 31.75 84 SER A CA 1
ATOM 667 C C . SER A 1 100 ? 3.117 20.290 54.574 1.00 29.03 84 SER A C 1
ATOM 668 O O . SER A 1 100 ? 2.471 21.123 55.199 1.00 28.04 84 SER A O 1
ATOM 671 N N . HIS A 1 101 ? 2.557 19.233 53.975 1.00 22.19 85 HIS A N 1
ATOM 672 C CA . HIS A 1 101 ? 1.112 19.028 53.847 1.00 25.82 85 HIS A CA 1
ATOM 673 C C . HIS A 1 101 ? 0.720 17.565 54.035 1.00 25.13 85 HIS A C 1
ATOM 674 O O . HIS A 1 101 ? 1.515 16.663 53.773 1.00 28.46 85 HIS A O 1
ATOM 681 N N . PRO A 1 102 ? -0.524 17.323 54.472 1.00 27.53 86 PRO A N 1
ATOM 682 C CA . PRO A 1 102 ? -1.136 15.980 54.629 1.00 28.93 86 PRO A CA 1
ATOM 683 C C . PRO A 1 102 ? -0.908 15.027 53.473 1.00 29.24 86 PRO A C 1
ATOM 684 O O . PRO A 1 102 ? -0.680 13.827 53.648 1.00 40.19 86 PRO A O 1
ATOM 688 N N . MET A 1 103 ? -0.973 15.555 52.267 1.00 36.34 87 MET A N 1
ATOM 689 C CA . MET A 1 103 ? -0.886 14.678 51.110 1.00 35.81 87 MET A CA 1
ATOM 690 C C . MET A 1 103 ? 0.577 14.252 50.829 1.00 36.32 87 MET A C 1
ATOM 691 O O . MET A 1 103 ? 0.834 13.271 50.114 1.00 36.75 87 MET A O 1
ATOM 696 N N . ASP A 1 104 ? 1.541 14.958 51.422 1.00 35.83 88 ASP A N 1
ATOM 697 C CA . ASP A 1 104 ? 2.953 14.521 51.319 1.00 33.69 88 ASP A CA 1
ATOM 698 C C . ASP A 1 104 ? 3.179 13.278 52.133 1.00 30.66 88 ASP A C 1
ATOM 699 O O . ASP A 1 104 ? 3.991 12.427 51.779 1.00 35.42 88 ASP A O 1
ATOM 704 N N . VAL A 1 105 ? 2.456 13.192 53.246 1.00 29.21 89 VAL A N 1
ATOM 705 C CA . VAL A 1 105 ? 2.512 12.012 54.073 1.00 21.75 89 VAL A CA 1
ATOM 706 C C . VAL A 1 105 ? 2.078 10.805 53.260 1.00 25.66 89 VAL A C 1
ATOM 707 O O . VAL A 1 105 ? 2.668 9.763 53.387 1.00 33.21 89 VAL A O 1
ATOM 711 N N . VAL A 1 106 ? 1.057 10.942 52.408 1.00 34.68 90 VAL A N 1
ATOM 712 C CA . VAL A 1 106 ? 0.620 9.819 51.551 1.00 26.50 90 VAL A CA 1
ATOM 713 C C . VAL A 1 106 ? 1.698 9.483 50.502 1.00 30.51 90 VAL A C 1
ATOM 714 O O . VAL A 1 106 ? 2.031 8.313 50.246 1.00 31.79 90 VAL A O 1
ATOM 718 N N . ALA A 1 107 ? 2.249 10.521 49.891 1.00 24.31 91 ALA A N 1
ATOM 719 C CA . ALA A 1 107 ? 3.292 10.307 48.894 1.00 27.79 91 ALA A CA 1
ATOM 720 C C . ALA A 1 107 ? 4.463 9.551 49.544 1.00 37.42 91 ALA A C 1
ATOM 721 O O . ALA A 1 107 ? 4.906 8.511 49.048 1.00 40.54 91 ALA A O 1
ATOM 723 N N . MET A 1 108 ? 4.932 10.037 50.687 1.00 33.81 92 MET A N 1
ATOM 724 C CA . MET A 1 108 ? 6.042 9.359 51.341 1.00 34.63 92 MET A CA 1
ATOM 725 C C . MET A 1 108 ? 5.666 7.951 51.795 1.00 42.86 92 MET A C 1
ATOM 726 O O . MET A 1 108 ? 6.466 7.022 51.750 1.00 53.17 92 MET A O 1
ATOM 731 N N . GLU A 1 109 ? 4.425 7.795 52.207 1.00 42.29 93 GLU A N 1
ATOM 732 C CA . GLU A 1 109 ? 3.965 6.542 52.744 1.00 44.04 93 GLU A CA 1
ATOM 733 C C . GLU A 1 109 ? 3.873 5.485 51.629 1.00 51.29 93 GLU A C 1
ATOM 734 O O . GLU A 1 109 ? 4.024 4.289 51.880 1.00 47.96 93 GLU A O 1
ATOM 740 N N . LYS A 1 110 ? 3.631 5.941 50.401 1.00 50.22 94 LYS A N 1
ATOM 741 C CA . LYS A 1 110 ? 3.563 5.068 49.237 1.00 52.99 94 LYS A CA 1
ATOM 742 C C . LYS A 1 110 ? 4.922 4.543 48.717 1.00 53.56 94 LYS A C 1
ATOM 743 O O . LYS A 1 110 ? 4.976 3.786 47.741 1.00 52.92 94 LYS A O 1
ATOM 749 N N . VAL A 1 111 ? 6.008 4.945 49.366 1.00 46.25 95 VAL A N 1
ATOM 750 C CA . VAL A 1 111 ? 7.338 4.529 48.974 1.00 47.11 95 VAL A CA 1
ATOM 751 C C . VAL A 1 111 ? 7.623 3.167 49.592 1.00 59.10 95 VAL A C 1
ATOM 752 O O . VAL A 1 111 ? 8.687 2.586 49.396 1.00 63.31 95 VAL A O 1
ATOM 756 N N . LYS A 1 112 ? 6.644 2.660 50.326 1.00 67.36 96 LYS A N 1
ATOM 757 C CA . LYS A 1 112 ? 6.728 1.368 51.010 1.00 70.66 96 LYS A CA 1
ATOM 758 C C . LYS A 1 112 ? 8.122 0.942 51.506 1.00 68.03 96 LYS A C 1
ATOM 759 O O . LYS A 1 112 ? 8.507 -0.211 51.393 1.00 71.08 96 LYS A O 1
ATOM 765 N N . GLU A 1 113 ? 8.863 1.909 52.033 1.00 65.56 97 GLU A N 1
ATOM 766 C CA . GLU A 1 113 ? 10.009 1.705 52.913 1.00 65.33 97 GLU A CA 1
ATOM 767 C C . GLU A 1 113 ? 9.674 2.802 53.891 1.00 64.34 97 GLU A C 1
ATOM 768 O O . GLU A 1 113 ? 8.654 3.457 53.729 1.00 76.49 97 GLU A O 1
ATOM 774 N N . TYR A 1 114 ? 10.494 3.039 54.893 1.00 55.14 98 TYR A N 1
ATOM 775 C CA . TYR A 1 114 ? 10.176 4.086 55.891 1.00 54.11 98 TYR A CA 1
ATOM 776 C C . TYR A 1 114 ? 9.219 3.636 56.982 1.00 57.62 98 TYR A C 1
ATOM 777 O O . TYR A 1 114 ? 8.010 3.516 56.762 1.00 51.85 98 TYR A O 1
ATOM 786 N N . LYS A 1 115 ? 9.793 3.418 58.164 1.00 54.59 99 LYS A N 1
ATOM 787 C CA . LYS A 1 115 ? 9.072 2.902 59.302 1.00 54.61 99 LYS A CA 1
ATOM 788 C C . LYS A 1 115 ? 8.937 3.984 60.362 1.00 53.54 99 LYS A C 1
ATOM 789 O O . LYS A 1 115 ? 8.429 3.730 61.464 1.00 62.17 99 LYS A O 1
ATOM 795 N N . GLY A 1 116 ? 9.378 5.193 60.027 1.00 42.82 100 GLY A N 1
ATOM 796 C CA . GLY A 1 116 ? 9.357 6.279 60.987 1.00 43.99 100 GLY A CA 1
ATOM 797 C C . GLY A 1 116 ? 7.988 6.928 61.086 1.00 40.59 100 GLY A C 1
ATOM 798 O O . GLY A 1 116 ? 6.997 6.483 60.457 1.00 37.67 100 GLY A O 1
ATOM 799 N N . VAL A 1 117 ? 7.944 8.011 61.852 1.00 35.05 101 VAL A N 1
ATOM 800 C CA . VAL A 1 117 ? 6.745 8.810 61.936 1.00 31.73 101 VAL A CA 1
ATOM 801 C C . VAL A 1 117 ? 6.835 10.163 61.219 1.00 32.74 101 VAL A C 1
ATOM 802 O O . VAL A 1 117 ? 7.777 10.435 60.498 1.00 37.99 101 VAL A O 1
ATOM 806 N N . TYR A 1 118 ? 5.831 11.009 61.404 1.00 34.21 102 TYR A N 1
ATOM 807 C CA . TYR A 1 118 ? 5.724 12.206 60.587 1.00 30.70 102 TYR A CA 1
ATOM 808 C C . TYR A 1 118 ? 5.501 13.433 61.437 1.00 24.99 102 TYR A C 1
ATOM 809 O O . TYR A 1 118 ? 5.111 13.323 62.599 1.00 37.56 102 TYR A O 1
ATOM 818 N N . HIS A 1 119 ? 5.811 14.602 60.881 1.00 21.85 103 HIS A N 1
ATOM 819 C CA . HIS A 1 119 ? 5.353 15.857 61.473 1.00 20.28 103 HIS A CA 1
ATOM 820 C C . HIS A 1 119 ? 4.912 16.720 60.310 1.00 28.69 103 HIS A C 1
ATOM 821 O O . HIS A 1 119 ? 5.679 16.924 59.380 1.00 35.47 103 HIS A O 1
ATOM 828 N N . VAL A 1 120 ? 3.663 17.176 60.346 1.00 31.64 104 VAL A N 1
ATOM 829 C CA . VAL A 1 120 ? 3.092 17.931 59.255 1.00 31.50 104 VAL A CA 1
ATOM 830 C C . VAL A 1 120 ? 3.067 19.399 59.643 1.00 28.27 104 VAL A C 1
ATOM 831 O O . VAL A 1 120 ? 2.460 19.768 60.629 1.00 31.05 104 VAL A O 1
ATOM 835 N N . LEU A 1 121 ? 3.760 20.226 58.873 1.00 27.63 105 LEU A N 1
ATOM 836 C CA . LEU A 1 121 ? 3.892 21.650 59.162 1.00 23.96 105 LEU A CA 1
ATOM 837 C C . LEU A 1 121 ? 2.646 22.451 58.806 1.00 26.76 105 LEU A C 1
ATOM 838 O O . LEU A 1 121 ? 2.404 23.537 59.386 1.00 33.09 105 LEU A O 1
ATOM 843 N N . HIS A 1 122 ? 1.893 21.957 57.819 1.00 26.98 106 HIS A N 1
ATOM 844 C CA . HIS A 1 122 ? 0.786 22.714 57.231 1.00 31.41 106 HIS A CA 1
ATOM 845 C C . HIS A 1 122 ? 1.278 24.030 56.630 1.00 37.50 106 HIS A C 1
ATOM 846 O O . HIS A 1 122 ? 0.783 25.101 56.975 1.00 41.90 106 HIS A O 1
ATOM 853 N N . GLY A 1 123 ? 2.267 23.945 55.740 1.00 39.10 107 GLY A N 1
ATOM 854 C CA . GLY A 1 123 ? 2.714 25.123 55.018 1.00 37.13 107 GLY A CA 1
ATOM 855 C C . GLY A 1 123 ? 4.225 25.292 54.988 1.00 38.32 107 GLY A C 1
ATOM 856 O O . GLY A 1 123 ? 4.954 24.399 55.374 1.00 37.46 107 GLY A O 1
ATOM 857 N N . VAL A 1 124 ? 4.691 26.440 54.501 1.00 38.96 108 VAL A N 1
ATOM 858 C CA . VAL A 1 124 ? 6.106 26.797 54.547 1.00 36.42 108 VAL A CA 1
ATOM 859 C C . VAL A 1 124 ? 6.235 28.260 54.898 1.00 40.25 108 VAL A C 1
ATOM 860 O O . VAL A 1 124 ? 5.289 29.035 54.736 1.00 46.48 108 VAL A O 1
ATOM 864 N N . ILE A 1 125 ? 7.421 28.636 55.358 1.00 41.55 109 ILE A N 1
ATOM 865 C CA . ILE A 1 125 ? 7.694 30.011 55.710 1.00 38.37 109 ILE A CA 1
ATOM 866 C C . ILE A 1 125 ? 7.578 30.734 54.396 1.00 41.80 109 ILE A C 1
ATOM 867 O O . ILE A 1 125 ? 8.001 30.210 53.365 1.00 46.88 109 ILE A O 1
ATOM 872 N N . SER A 1 126 ? 6.956 31.905 54.407 1.00 37.81 110 SER A N 1
ATOM 873 C CA . SER A 1 126 ? 6.659 32.599 53.159 1.00 40.84 110 SER A CA 1
ATOM 874 C C . SER A 1 126 ? 6.341 34.061 53.372 1.00 46.17 110 SER A C 1
ATOM 875 O O . SER A 1 126 ? 5.189 34.409 53.632 1.00 49.38 110 SER A O 1
ATOM 878 N N . PRO A 1 127 ? 7.356 34.921 53.243 1.00 45.40 111 PRO A N 1
ATOM 879 C CA . PRO A 1 127 ? 7.177 36.368 53.415 1.00 42.39 111 PRO A CA 1
ATOM 880 C C . PRO A 1 127 ? 6.154 36.990 52.460 1.00 49.43 111 PRO A C 1
ATOM 881 O O . PRO A 1 127 ? 5.509 37.961 52.864 1.00 55.26 111 PRO A O 1
ATOM 885 N N . ILE A 1 128 ? 5.993 36.447 51.252 1.00 49.20 112 ILE A N 1
ATOM 886 C CA . ILE A 1 128 ? 4.996 36.950 50.292 1.00 51.67 112 ILE A CA 1
ATOM 887 C C . ILE A 1 128 ? 3.594 36.657 50.755 1.00 51.09 112 ILE A C 1
ATOM 888 O O . ILE A 1 128 ? 2.754 37.547 50.792 1.00 51.86 112 ILE A O 1
ATOM 893 N N . GLU A 1 129 ? 3.349 35.390 51.079 1.00 49.26 113 GLU A N 1
ATOM 894 C CA . GLU A 1 129 ? 2.066 34.954 51.620 1.00 49.00 113 GLU A CA 1
ATOM 895 C C . GLU A 1 129 ? 1.898 35.505 53.041 1.00 51.18 113 GLU A C 1
ATOM 896 O O . GLU A 1 129 ? 0.814 35.436 53.617 1.00 50.68 113 GLU A O 1
ATOM 902 N N . GLY A 1 130 ? 2.973 36.043 53.612 1.00 51.38 114 GLY A N 1
ATOM 903 C CA . GLY A 1 130 ? 2.930 36.565 54.965 1.00 50.72 114 GLY A CA 1
ATOM 904 C C . GLY A 1 130 ? 2.808 35.471 56.020 1.00 51.55 114 GLY A C 1
ATOM 905 O O . GLY A 1 130 ? 2.188 35.685 57.066 1.00 55.27 114 GLY A O 1
ATOM 906 N N . VAL A 1 131 ? 3.393 34.306 55.743 1.00 42.32 115 VAL A N 1
ATOM 907 C CA . VAL A 1 131 ? 3.389 33.181 56.670 1.00 37.14 115 VAL A CA 1
ATOM 908 C C . VAL A 1 131 ? 4.744 33.047 57.376 1.00 45.06 115 VAL A C 1
ATOM 909 O O . VAL A 1 131 ? 5.783 32.843 56.733 1.00 47.54 115 VAL A O 1
ATOM 913 N N . GLY A 1 132 ? 4.752 33.188 58.695 1.00 42.32 116 GLY A N 1
ATOM 914 C CA . GLY A 1 132 ? 5.998 33.088 59.416 1.00 40.69 116 GLY A CA 1
ATOM 915 C C . GLY A 1 132 ? 6.089 31.733 60.075 1.00 39.41 116 GLY A C 1
ATOM 916 O O . GLY A 1 132 ? 5.152 30.949 59.972 1.00 42.79 116 GLY A O 1
ATOM 917 N N . PRO A 1 133 ? 7.213 31.456 60.757 1.00 42.23 117 PRO A N 1
ATOM 918 C CA . PRO A 1 133 ? 7.465 30.204 61.486 1.00 40.85 117 PRO A CA 1
ATOM 919 C C . PRO A 1 133 ? 6.448 29.954 62.564 1.00 40.54 117 PRO A C 1
ATOM 920 O O . PRO A 1 133 ? 6.117 28.823 62.854 1.00 44.66 117 PRO A O 1
ATOM 924 N N . GLU A 1 134 ? 5.934 31.025 63.132 1.00 45.98 118 GLU A N 1
ATOM 925 C CA . GLU A 1 134 ? 4.894 30.935 64.144 1.00 52.31 118 GLU A CA 1
ATOM 926 C C . GLU A 1 134 ? 3.505 30.678 63.528 1.00 54.94 118 GLU A C 1
ATOM 927 O O . GLU A 1 134 ? 2.525 30.525 64.250 1.00 55.91 118 GLU A O 1
ATOM 933 N N . ASP A 1 135 ? 3.423 30.621 62.195 1.00 45.77 119 ASP A N 1
ATOM 934 C CA . ASP A 1 135 ? 2.142 30.362 61.521 1.00 34.27 119 ASP A CA 1
ATOM 935 C C . ASP A 1 135 ? 2.056 28.937 60.978 1.00 34.66 119 ASP A C 1
ATOM 936 O O . ASP A 1 135 ? 1.087 28.602 60.311 1.00 31.69 119 ASP A O 1
ATOM 941 N N . ILE A 1 136 ? 3.089 28.122 61.245 1.00 32.96 120 ILE A N 1
ATOM 942 C CA . ILE A 1 136 ? 3.112 26.703 60.843 1.00 28.44 120 ILE A CA 1
ATOM 943 C C . ILE A 1 136 ? 3.704 25.852 61.951 1.00 24.91 120 ILE A C 1
ATOM 944 O O . ILE A 1 136 ? 4.306 26.374 62.856 1.00 27.77 120 ILE A O 1
ATOM 949 N N . ARG A 1 137 ? 3.517 24.545 61.895 1.00 27.60 121 ARG A N 1
ATOM 950 C CA . ARG A 1 137 ? 3.676 23.721 63.100 1.00 29.58 121 ARG A CA 1
ATOM 951 C C . ARG A 1 137 ? 5.157 23.499 63.551 1.00 36.11 121 ARG A C 1
ATOM 952 O O . ARG A 1 137 ? 5.579 22.385 63.916 1.00 33.95 121 ARG A O 1
ATOM 960 N N . ILE A 1 138 ? 5.950 24.560 63.514 1.00 31.09 122 ILE A N 1
ATOM 961 C CA . ILE A 1 138 ? 7.368 24.427 63.781 1.00 38.56 122 ILE A CA 1
ATOM 962 C C . ILE A 1 138 ? 7.694 24.300 65.297 1.00 36.41 122 ILE A C 1
ATOM 963 O O . ILE A 1 138 ? 8.383 23.364 65.741 1.00 30.11 122 ILE A O 1
ATOM 968 N N . LYS A 1 139 ? 7.196 25.227 66.103 1.00 33.27 123 LYS A N 1
ATOM 969 C CA . LYS A 1 139 ? 7.462 25.116 67.534 1.00 44.36 123 LYS A CA 1
ATOM 970 C C . LYS A 1 139 ? 7.117 23.737 68.115 1.00 43.12 123 LYS A C 1
ATOM 971 O O . LYS A 1 139 ? 7.808 23.278 69.031 1.00 45.96 123 LYS A O 1
ATOM 977 N N . GLU A 1 140 ? 6.091 23.059 67.582 1.00 37.01 124 GLU A N 1
ATOM 978 C CA . GLU A 1 140 ? 5.694 21.786 68.180 1.00 38.79 124 GLU A CA 1
ATOM 979 C C . GLU A 1 140 ? 6.607 20.683 67.728 1.00 39.79 124 GLU A C 1
ATOM 980 O O . GLU A 1 140 ? 6.699 19.623 68.357 1.00 42.11 124 GLU A O 1
ATOM 986 N N . LEU A 1 141 ? 7.324 20.965 66.650 1.00 38.14 125 LEU A N 1
ATOM 987 C CA . LEU A 1 141 ? 8.326 20.039 66.167 1.00 33.68 125 LEU A CA 1
ATOM 988 C C . LEU A 1 141 ? 9.447 20.138 67.173 1.00 33.46 125 LEU A C 1
ATOM 989 O O . LEU A 1 141 ? 10.009 19.129 67.586 1.00 39.56 125 LEU A O 1
ATOM 994 N N . LEU A 1 142 ? 9.777 21.369 67.546 1.00 31.12 126 LEU A N 1
ATOM 995 C CA . LEU A 1 142 ? 10.843 21.618 68.528 1.00 48.16 126 LEU A CA 1
ATOM 996 C C . LEU A 1 142 ? 10.540 20.874 69.809 1.00 49.22 126 LEU A C 1
ATOM 997 O O . LEU A 1 142 ? 11.394 20.143 70.343 1.00 39.29 126 LEU A O 1
ATOM 1002 N N . GLU A 1 143 ? 9.312 21.082 70.297 1.00 52.18 127 GLU A N 1
ATOM 1003 C CA . GLU A 1 143 ? 8.882 20.465 71.532 1.00 50.02 127 GLU A CA 1
ATOM 1004 C C . GLU A 1 143 ? 8.930 18.956 71.441 1.00 41.10 127 GLU A C 1
ATOM 1005 O O . GLU A 1 143 ? 9.302 18.304 72.412 1.00 47.86 127 GLU A O 1
ATOM 1011 N N . ARG A 1 144 ? 8.591 18.384 70.290 1.00 35.51 128 ARG A N 1
ATOM 1012 C CA . ARG A 1 144 ? 8.639 16.936 70.187 1.00 36.85 128 ARG A CA 1
ATOM 1013 C C . ARG A 1 144 ? 10.099 16.451 70.291 1.00 45.00 128 ARG A C 1
ATOM 1014 O O . ARG A 1 144 ? 10.381 15.347 70.793 1.00 50.56 128 ARG A O 1
ATOM 1022 N N . VAL A 1 145 ? 11.027 17.280 69.814 1.00 35.12 129 VAL A N 1
ATOM 1023 C CA . VAL A 1 145 ? 12.428 16.893 69.812 1.00 40.97 129 VAL A CA 1
ATOM 1024 C C . VAL A 1 145 ? 13.028 17.150 71.210 1.00 59.16 129 VAL A C 1
ATOM 1025 O O . VAL A 1 145 ? 13.751 16.313 71.745 1.00 52.99 129 VAL A O 1
ATOM 1029 N N . ARG A 1 146 ? 12.691 18.301 71.790 1.00 58.79 130 ARG A N 1
ATOM 1030 C CA . ARG A 1 146 ? 13.026 18.625 73.163 1.00 60.45 130 ARG A CA 1
ATOM 1031 C C . ARG A 1 146 ? 12.518 17.556 74.134 1.00 60.25 130 ARG A C 1
ATOM 1032 O O . ARG A 1 146 ? 13.295 16.991 74.893 1.00 64.06 130 ARG A O 1
ATOM 1040 N N . ASP A 1 147 ? 11.220 17.274 74.120 1.00 58.55 131 ASP A N 1
ATOM 1041 C CA . ASP A 1 147 ? 10.647 16.402 75.153 1.00 63.08 131 ASP A CA 1
ATOM 1042 C C . ASP A 1 147 ? 10.715 14.902 74.843 1.00 62.11 131 ASP A C 1
ATOM 1043 O O . ASP A 1 147 ? 10.474 14.078 75.721 1.00 62.66 131 ASP A O 1
ATOM 1048 N N . GLY A 1 148 ? 11.081 14.547 73.619 1.00 59.33 132 GLY A N 1
ATOM 1049 C CA . GLY A 1 148 ? 11.041 13.150 73.214 1.00 57.87 132 GLY A CA 1
ATOM 1050 C C . GLY A 1 148 ? 12.423 12.548 73.114 1.00 58.75 132 GLY A C 1
ATOM 1051 O O . GLY A 1 148 ? 13.382 13.195 73.506 1.00 63.63 132 GLY A O 1
ATOM 1052 N N . SER A 1 149 ? 12.530 11.320 72.608 1.00 59.41 133 SER A N 1
ATOM 1053 C CA . SER A 1 149 ? 13.841 10.709 72.355 1.00 61.92 133 SER A CA 1
ATOM 1054 C C . SER A 1 149 ? 14.085 10.533 70.854 1.00 53.98 133 SER A C 1
ATOM 1055 O O . SER A 1 149 ? 14.000 9.425 70.318 1.00 50.99 133 SER A O 1
ATOM 1058 N N . VAL A 1 150 ? 14.404 11.634 70.183 1.00 51.85 134 VAL A N 1
ATOM 1059 C CA . VAL A 1 150 ? 14.432 11.640 68.718 1.00 53.60 134 VAL A CA 1
ATOM 1060 C C . VAL A 1 150 ? 15.836 11.432 68.149 1.00 49.67 134 VAL A C 1
ATOM 1061 O O . VAL A 1 150 ? 16.728 12.238 68.389 1.00 55.05 134 VAL A O 1
ATOM 1065 N N . LYS A 1 151 ? 16.022 10.338 67.407 1.00 49.64 135 LYS A N 1
ATOM 1066 C CA . LYS A 1 151 ? 17.295 10.022 66.750 1.00 53.77 135 LYS A CA 1
ATOM 1067 C C . LYS A 1 151 ? 17.527 10.833 65.459 1.00 51.17 135 LYS A C 1
ATOM 1068 O O . LYS A 1 151 ? 18.617 11.348 65.239 1.00 49.16 135 LYS A O 1
ATOM 1074 N N . GLU A 1 152 ? 16.497 10.965 64.621 1.00 46.57 136 GLU A N 1
ATOM 1075 C CA . GLU A 1 152 ? 16.634 11.687 63.360 1.00 40.91 136 GLU A CA 1
ATOM 1076 C C . GLU A 1 152 ? 15.347 12.437 62.934 1.00 41.03 136 GLU A C 1
ATOM 1077 O O . GLU A 1 152 ? 14.227 11.905 62.995 1.00 37.70 136 GLU A O 1
ATOM 1083 N N . VAL A 1 153 ? 15.543 13.679 62.511 1.00 39.59 137 VAL A N 1
ATOM 1084 C CA . VAL A 1 153 ? 14.519 14.467 61.864 1.00 39.18 137 VAL A CA 1
ATOM 1085 C C . VAL A 1 153 ? 14.885 14.581 60.388 1.00 42.88 137 VAL A C 1
ATOM 1086 O O . VAL A 1 153 ? 15.903 15.189 60.052 1.00 40.11 137 VAL A O 1
ATOM 1090 N N . ILE A 1 154 ? 14.083 13.984 59.514 1.00 48.02 138 ILE A N 1
ATOM 1091 C CA . ILE A 1 154 ? 14.291 14.083 58.066 1.00 44.20 138 ILE A CA 1
ATOM 1092 C C . ILE A 1 154 ? 13.445 15.229 57.541 1.00 41.63 138 ILE A C 1
ATOM 1093 O O . ILE A 1 154 ? 12.207 15.235 57.696 1.00 41.34 138 ILE A O 1
ATOM 1098 N N . LEU A 1 155 ? 14.109 16.227 56.966 1.00 38.49 139 LEU A N 1
ATOM 1099 C CA . LEU A 1 155 ? 13.394 17.363 56.416 1.00 33.31 139 LEU A CA 1
ATOM 1100 C C . LEU A 1 155 ? 13.076 17.028 54.996 1.00 34.68 139 LEU A C 1
ATOM 1101 O O . LEU A 1 155 ? 13.969 16.825 54.201 1.00 36.28 139 LEU A O 1
ATOM 1106 N N . ALA A 1 156 ? 11.778 16.953 54.705 1.00 39.24 140 ALA A N 1
ATOM 1107 C CA . ALA A 1 156 ? 11.281 16.480 53.433 1.00 31.25 140 ALA A CA 1
ATOM 1108 C C . ALA A 1 156 ? 10.285 17.470 52.921 1.00 29.31 140 ALA A C 1
ATOM 1109 O O . ALA A 1 156 ? 9.296 17.087 52.339 1.00 27.15 140 ALA A O 1
ATOM 1111 N N . THR A 1 157 ? 10.507 18.747 53.187 1.00 25.60 141 THR A N 1
ATOM 1112 C CA . THR A 1 157 ? 9.708 19.774 52.535 1.00 25.71 141 THR A CA 1
ATOM 1113 C C . THR A 1 157 ? 10.084 19.743 51.041 1.00 33.29 141 THR A C 1
ATOM 1114 O O . THR A 1 157 ? 11.078 19.108 50.688 1.00 28.98 141 THR A O 1
ATOM 1118 N N . ASN A 1 158 ? 9.303 20.403 50.176 1.00 34.22 142 ASN A N 1
ATOM 1119 C CA . ASN A 1 158 ? 9.618 20.457 48.731 1.00 32.34 142 ASN A CA 1
ATOM 1120 C C . ASN A 1 158 ? 10.909 21.200 48.466 1.00 32.07 142 ASN A C 1
ATOM 1121 O O . ASN A 1 158 ? 11.287 22.066 49.256 1.00 38.79 142 ASN A O 1
ATOM 1126 N N . PRO A 1 159 ? 11.591 20.872 47.354 1.00 37.67 143 PRO A N 1
ATOM 1127 C CA . PRO A 1 159 ? 12.847 21.559 47.009 1.00 33.83 143 PRO A CA 1
ATOM 1128 C C . PRO A 1 159 ? 12.638 22.809 46.169 1.00 43.55 143 PRO A C 1
ATOM 1129 O O . PRO A 1 159 ? 13.458 23.114 45.312 1.00 56.92 143 PRO A O 1
ATOM 1133 N N . ASP A 1 160 ? 11.547 23.523 46.389 1.00 40.82 144 ASP A N 1
ATOM 1134 C CA . ASP A 1 160 ? 11.435 24.867 45.843 1.00 35.64 144 ASP A CA 1
ATOM 1135 C C . ASP A 1 160 ? 12.041 25.864 46.833 1.00 36.57 144 ASP A C 1
ATOM 1136 O O . ASP A 1 160 ? 12.529 25.466 47.901 1.00 38.69 144 ASP A O 1
ATOM 1141 N N . ILE A 1 161 ? 11.996 27.150 46.504 1.00 44.95 145 ILE A N 1
ATOM 1142 C CA . ILE A 1 161 ? 12.640 28.164 47.330 1.00 52.98 145 ILE A CA 1
ATOM 1143 C C . ILE A 1 161 ? 12.151 28.100 48.783 1.00 56.19 145 ILE A C 1
ATOM 1144 O O . ILE A 1 161 ? 12.940 28.064 49.735 1.00 58.02 145 ILE A O 1
ATOM 1149 N N . GLU A 1 162 ? 10.836 28.095 48.937 1.00 52.17 146 GLU A N 1
ATOM 1150 C CA . GLU A 1 162 ? 10.225 28.200 50.249 1.00 48.19 146 GLU A CA 1
ATOM 1151 C C . GLU A 1 162 ? 10.308 26.907 51.045 1.00 43.50 146 GLU A C 1
ATOM 1152 O O . GLU A 1 162 ? 10.479 26.942 52.271 1.00 46.60 146 GLU A O 1
ATOM 1158 N N . GLY A 1 163 ? 10.227 25.771 50.351 1.00 41.90 147 GLY A N 1
ATOM 1159 C CA . GLY A 1 163 ? 10.421 24.489 51.007 1.00 40.45 147 GLY A CA 1
ATOM 1160 C C . GLY A 1 163 ? 11.856 24.399 51.495 1.00 47.24 147 GLY A C 1
ATOM 1161 O O . GLY A 1 163 ? 12.153 23.817 52.545 1.00 41.19 147 GLY A O 1
ATOM 1162 N N . GLU A 1 164 ? 12.764 24.996 50.733 1.00 50.46 148 GLU A N 1
ATOM 1163 C CA . GLU A 1 164 ? 14.167 24.928 51.089 1.00 42.06 148 GLU A CA 1
ATOM 1164 C C . GLU A 1 164 ? 14.452 25.923 52.209 1.00 36.02 148 GLU A C 1
ATOM 1165 O O . GLU A 1 164 ? 15.210 25.623 53.130 1.00 36.60 148 GLU A O 1
ATOM 1171 N N . ALA A 1 165 ? 13.842 27.104 52.147 1.00 31.65 149 ALA A N 1
ATOM 1172 C CA . ALA A 1 165 ? 14.037 28.088 53.228 1.00 35.22 149 ALA A CA 1
ATOM 1173 C C . ALA A 1 165 ? 13.554 27.529 54.542 1.00 40.60 149 ALA A C 1
ATOM 1174 O O . ALA A 1 165 ? 14.218 27.694 55.572 1.00 50.43 149 ALA A O 1
ATOM 1176 N N . THR A 1 166 ? 12.399 26.857 54.488 1.00 38.62 150 THR A N 1
ATOM 1177 C CA . THR A 1 166 ? 11.790 26.241 55.657 1.00 39.92 150 THR A CA 1
ATOM 1178 C C . THR A 1 166 ? 12.641 25.117 56.256 1.00 37.28 150 THR A C 1
ATOM 1179 O O . THR A 1 166 ? 12.848 25.066 57.485 1.00 36.88 150 THR A O 1
ATOM 1183 N N . ALA A 1 167 ? 13.139 24.221 55.405 1.00 30.47 151 ALA A N 1
ATOM 1184 C CA . ALA A 1 167 ? 13.970 23.150 55.911 1.00 30.79 151 ALA A CA 1
ATOM 1185 C C . ALA A 1 167 ? 15.200 23.797 56.510 1.00 42.96 151 ALA A C 1
ATOM 1186 O O . ALA A 1 167 ? 15.755 23.331 57.512 1.00 44.78 151 ALA A O 1
ATOM 1188 N N . MET A 1 168 ? 15.632 24.894 55.918 1.00 43.92 152 MET A N 1
ATOM 1189 C CA . MET A 1 168 ? 16.876 25.442 56.391 1.00 49.35 152 MET A CA 1
ATOM 1190 C C . MET A 1 168 ? 16.655 26.180 57.704 1.00 47.61 152 MET A C 1
ATOM 1191 O O . MET A 1 168 ? 17.500 26.112 58.604 1.00 43.76 152 MET A O 1
ATOM 1196 N N . TYR A 1 169 ? 15.521 26.862 57.826 1.00 44.13 153 TYR A N 1
ATOM 1197 C CA . TYR A 1 169 ? 15.193 27.496 59.108 1.00 44.31 153 TYR A CA 1
ATOM 1198 C C . TYR A 1 169 ? 15.121 26.483 60.267 1.00 39.60 153 TYR A C 1
ATOM 1199 O O . TYR A 1 169 ? 15.719 26.654 61.340 1.00 43.70 153 TYR A O 1
ATOM 1208 N N . ILE A 1 170 ? 14.378 25.422 60.024 1.00 37.13 154 ILE A N 1
ATOM 1209 C CA . ILE A 1 170 ? 14.250 24.349 60.977 1.00 35.43 154 ILE A CA 1
ATOM 1210 C C . ILE A 1 170 ? 15.614 23.771 61.378 1.00 42.42 154 ILE A C 1
ATOM 1211 O O . ILE A 1 170 ? 15.882 23.548 62.570 1.00 44.13 154 ILE A O 1
ATOM 1216 N N . ALA A 1 171 ? 16.483 23.554 60.397 1.00 45.92 155 ALA A N 1
ATOM 1217 C CA . ALA A 1 171 ? 17.809 22.998 60.677 1.00 37.75 155 ALA A CA 1
ATOM 1218 C C . ALA A 1 171 ? 18.643 23.808 61.678 1.00 38.88 155 ALA A C 1
ATOM 1219 O O . ALA A 1 171 ? 19.216 23.210 62.586 1.00 42.79 155 ALA A O 1
ATOM 1221 N N . LYS A 1 172 ? 18.729 25.135 61.510 1.00 37.90 156 LYS A N 1
ATOM 1222 C CA . LYS A 1 172 ? 19.370 25.995 62.533 1.00 44.26 156 LYS A CA 1
ATOM 1223 C C . LYS A 1 172 ? 18.752 25.735 63.897 1.00 50.70 156 LYS A C 1
ATOM 1224 O O . LYS A 1 172 ? 19.458 25.593 64.896 1.00 51.86 156 LYS A O 1
ATOM 1230 N N . LEU A 1 173 ? 17.415 25.704 63.927 1.00 46.30 157 LEU A N 1
ATOM 1231 C CA . LEU A 1 173 ? 16.677 25.575 65.176 1.00 44.70 157 LEU A CA 1
ATOM 1232 C C . LEU A 1 173 ? 17.028 24.303 65.929 1.00 47.03 157 LEU A C 1
ATOM 1233 O O . LEU A 1 173 ? 17.213 24.317 67.141 1.00 58.91 157 LEU A O 1
ATOM 1238 N N . LEU A 1 174 ? 17.107 23.200 65.209 1.00 41.08 158 LEU A N 1
ATOM 1239 C CA . LEU A 1 174 ? 17.342 21.922 65.842 1.00 43.24 158 LEU A CA 1
ATOM 1240 C C . LEU A 1 174 ? 18.829 21.702 66.205 1.00 51.38 158 LEU A C 1
ATOM 1241 O O . LEU A 1 174 ? 19.175 20.753 66.908 1.00 50.47 158 LEU A O 1
ATOM 1246 N N . LYS A 1 175 ? 19.703 22.578 65.728 1.00 58.03 159 LYS A N 1
ATOM 1247 C CA . LYS A 1 175 ? 21.135 22.432 65.992 1.00 62.14 159 LYS A CA 1
ATOM 1248 C C . LYS A 1 175 ? 21.462 22.209 67.482 1.00 64.86 159 LYS A C 1
ATOM 1249 O O . LYS A 1 175 ? 22.089 21.215 67.825 1.00 68.22 159 LYS A O 1
ATOM 1255 N N . PRO A 1 176 ? 21.033 23.131 68.365 1.00 60.91 160 PRO A N 1
ATOM 1256 C CA . PRO A 1 176 ? 21.308 23.033 69.800 1.00 59.44 160 PRO A CA 1
ATOM 1257 C C . PRO A 1 176 ? 20.915 21.696 70.404 1.00 60.78 160 PRO A C 1
ATOM 1258 O O . PRO A 1 176 ? 21.534 21.282 71.369 1.00 65.64 160 PRO A O 1
ATOM 1262 N N . PHE A 1 177 ? 19.885 21.047 69.878 1.00 61.67 161 PHE A N 1
ATOM 1263 C CA . PHE A 1 177 ? 19.536 19.708 70.334 1.00 65.41 161 PHE A CA 1
ATOM 1264 C C . PHE A 1 177 ? 20.545 18.849 69.622 1.00 69.16 161 PHE A C 1
ATOM 1265 O O . PHE A 1 177 ? 21.069 19.248 68.587 1.00 72.10 161 PHE A O 1
ATOM 1273 N N . GLY A 1 178 ? 20.864 17.684 70.158 1.00 67.59 162 GLY A N 1
ATOM 1274 C CA . GLY A 1 178 ? 21.926 16.910 69.534 1.00 65.71 162 GLY A CA 1
ATOM 1275 C C . GLY A 1 178 ? 21.415 15.883 68.555 1.00 72.25 162 GLY A C 1
ATOM 1276 O O . GLY A 1 178 ? 21.953 14.777 68.489 1.00 80.24 162 GLY A O 1
ATOM 1277 N N . VAL A 1 179 ? 20.382 16.244 67.789 1.00 64.10 163 VAL A N 1
ATOM 1278 C CA . VAL A 1 179 ? 19.728 15.301 66.877 1.00 55.79 163 VAL A CA 1
ATOM 1279 C C . VAL A 1 179 ? 20.401 15.277 65.509 1.00 48.53 163 VAL A C 1
ATOM 1280 O O . VAL A 1 179 ? 20.966 16.281 65.068 1.00 49.88 163 VAL A O 1
ATOM 1284 N N . LYS A 1 180 ? 20.372 14.128 64.845 1.00 37.61 164 LYS A N 1
ATOM 1285 C CA . LYS A 1 180 ? 20.798 14.060 63.463 1.00 43.91 164 LYS A CA 1
ATOM 1286 C C . LYS A 1 180 ? 19.687 14.610 62.545 1.00 49.81 164 LYS A C 1
ATOM 1287 O O . LYS A 1 180 ? 18.561 14.089 62.524 1.00 46.92 164 LYS A O 1
ATOM 1293 N N . VAL A 1 181 ? 19.987 15.672 61.808 1.00 48.60 165 VAL A N 1
ATOM 1294 C CA . VAL A 1 181 ? 19.003 16.202 60.899 1.00 48.83 165 VAL A CA 1
ATOM 1295 C C . VAL A 1 181 ? 19.427 16.142 59.426 1.00 47.61 165 VAL A C 1
ATOM 1296 O O . VAL A 1 181 ? 20.473 16.679 59.029 1.00 48.94 165 VAL A O 1
ATOM 1300 N N . THR A 1 182 ? 18.597 15.474 58.621 1.00 43.19 166 THR A N 1
ATOM 1301 C CA . THR A 1 182 ? 18.913 15.218 57.219 1.00 38.70 166 THR A CA 1
ATOM 1302 C C . THR A 1 182 ? 17.929 15.879 56.262 1.00 41.21 166 THR A C 1
ATOM 1303 O O . THR A 1 182 ? 16.827 16.264 56.653 1.00 42.82 166 THR A O 1
ATOM 1307 N N . ARG A 1 183 ? 18.331 15.993 55.000 1.00 41.18 167 ARG A N 1
ATOM 1308 C CA . ARG A 1 183 ? 17.506 16.575 53.967 1.00 36.10 167 ARG A CA 1
ATOM 1309 C C . ARG A 1 183 ? 17.417 15.564 52.821 1.00 44.94 167 ARG A C 1
ATOM 1310 O O . ARG A 1 183 ? 18.431 14.982 52.437 1.00 53.83 167 ARG A O 1
ATOM 1318 N N . ILE A 1 184 ? 16.219 15.348 52.272 1.00 44.99 168 ILE A N 1
ATOM 1319 C CA . ILE A 1 184 ? 16.048 14.395 51.168 1.00 41.56 168 ILE A CA 1
ATOM 1320 C C . ILE A 1 184 ? 16.952 14.776 49.994 1.00 35.74 168 ILE A C 1
ATOM 1321 O O . ILE A 1 184 ? 17.173 15.957 49.722 1.00 36.96 168 ILE A O 1
ATOM 1326 N N . ALA A 1 185 ? 17.468 13.784 49.290 1.00 35.85 169 ALA A N 1
ATOM 1327 C CA . ALA A 1 185 ? 18.431 14.055 48.240 1.00 38.31 169 ALA A CA 1
ATOM 1328 C C . ALA A 1 185 ? 17.783 14.845 47.099 1.00 39.93 169 ALA A C 1
ATOM 1329 O O . ALA A 1 185 ? 16.837 14.346 46.494 1.00 38.50 169 ALA A O 1
ATOM 1331 N N . HIS A 1 186 ? 18.275 16.056 46.807 1.00 40.80 170 HIS A N 1
ATOM 1332 C CA . HIS A 1 186 ? 18.008 16.676 45.491 1.00 46.99 170 HIS A CA 1
ATOM 1333 C C . HIS A 1 186 ? 18.895 16.027 44.456 1.00 43.02 170 HIS A C 1
ATOM 1334 O O . HIS A 1 186 ? 19.999 15.572 44.777 1.00 40.42 170 HIS A O 1
ATOM 1341 N N . GLY A 1 187 ? 18.424 15.999 43.212 1.00 37.60 171 GLY A N 1
ATOM 1342 C CA . GLY A 1 187 ? 19.216 15.486 42.120 1.00 30.47 171 GLY A CA 1
ATOM 1343 C C . GLY A 1 187 ? 18.405 15.284 40.861 1.00 39.45 171 GLY A C 1
ATOM 1344 O O . GLY A 1 187 ? 17.348 15.881 40.676 1.00 42.22 171 GLY A O 1
ATOM 1345 N N . ILE A 1 188 ? 18.915 14.435 39.982 1.00 46.91 172 ILE A N 1
ATOM 1346 C CA . ILE A 1 188 ? 18.263 14.179 38.721 1.00 53.98 172 ILE A CA 1
ATOM 1347 C C . ILE A 1 188 ? 17.331 13.005 38.964 1.00 49.01 172 ILE A C 1
ATOM 1348 O O . ILE A 1 188 ? 17.727 12.057 39.633 1.00 51.44 172 ILE A O 1
ATOM 1353 N N . PRO A 1 189 ? 16.066 13.106 38.496 1.00 38.72 173 PRO A N 1
ATOM 1354 C CA . PRO A 1 189 ? 15.076 12.073 38.821 1.00 39.52 173 PRO A CA 1
ATOM 1355 C C . PRO A 1 189 ? 15.355 10.844 38.023 1.00 48.24 173 PRO A C 1
ATOM 1356 O O . PRO A 1 189 ? 15.948 10.942 36.956 1.00 50.83 173 PRO A O 1
ATOM 1360 N N . VAL A 1 190 ? 14.936 9.696 38.534 1.00 51.12 174 VAL A N 1
ATOM 1361 C CA . VAL A 1 190 ? 15.203 8.437 37.860 1.00 52.00 174 VAL A CA 1
ATOM 1362 C C . VAL A 1 190 ? 14.428 8.409 36.552 1.00 60.80 174 VAL A C 1
ATOM 1363 O O . VAL A 1 190 ? 13.233 8.745 36.520 1.00 64.69 174 VAL A O 1
ATOM 1367 N N . GLY A 1 191 ? 15.126 8.027 35.477 1.00 61.94 175 GLY A N 1
ATOM 1368 C CA . GLY A 1 191 ? 14.564 8.014 34.143 1.00 61.38 175 GLY A CA 1
ATOM 1369 C C . GLY A 1 191 ? 14.789 9.311 33.393 1.00 59.79 175 GLY A C 1
ATOM 1370 O O . GLY A 1 191 ? 14.591 9.358 32.172 1.00 56.06 175 GLY A O 1
ATOM 1371 N N . GLY A 1 192 ? 15.202 10.357 34.106 1.00 61.37 176 GLY A N 1
ATOM 1372 C CA . GLY A 1 192 ? 15.545 11.628 33.495 1.00 56.33 176 GLY A CA 1
ATOM 1373 C C . GLY A 1 192 ? 16.751 11.564 32.563 1.00 55.33 176 GLY A C 1
ATOM 1374 O O . GLY A 1 192 ? 17.390 10.515 32.400 1.00 52.10 176 GLY A O 1
ATOM 1375 N N . ASP A 1 193 ? 17.033 12.690 31.912 1.00 57.84 177 ASP A N 1
ATOM 1376 C CA . ASP A 1 193 ? 18.206 12.821 31.054 1.00 63.96 177 ASP A CA 1
ATOM 1377 C C . ASP A 1 193 ? 18.794 14.224 31.197 1.00 57.43 177 ASP A C 1
ATOM 1378 O O . ASP A 1 193 ? 18.073 15.187 31.499 1.00 56.48 177 ASP A O 1
ATOM 1383 N N . LEU A 1 194 ? 20.103 14.331 30.993 1.00 48.85 178 LEU A N 1
ATOM 1384 C CA . LEU A 1 194 ? 20.843 15.574 31.239 1.00 46.88 178 LEU A CA 1
ATOM 1385 C C . LEU A 1 194 ? 20.332 16.769 30.417 1.00 48.71 178 LEU A C 1
ATOM 1386 O O . LEU A 1 194 ? 20.332 17.923 30.885 1.00 49.15 178 LEU A O 1
ATOM 1391 N N . GLU A 1 195 ? 19.923 16.471 29.184 1.00 51.36 179 GLU A N 1
ATOM 1392 C CA . GLU A 1 195 ? 19.426 17.454 28.227 1.00 59.70 179 GLU A CA 1
ATOM 1393 C C . GLU A 1 195 ? 18.235 18.282 28.754 1.00 57.17 179 GLU A C 1
ATOM 1394 O O . GLU A 1 195 ? 18.229 19.517 28.654 1.00 61.51 179 GLU A O 1
ATOM 1400 N N . TYR A 1 196 ? 17.242 17.596 29.317 1.00 43.89 180 TYR A N 1
ATOM 1401 C CA . TYR A 1 196 ? 15.996 18.234 29.724 1.00 50.73 180 TYR A CA 1
ATOM 1402 C C . TYR A 1 196 ? 15.917 18.463 31.220 1.00 54.04 180 TYR A C 1
ATOM 1403 O O . TYR A 1 196 ? 14.859 18.350 31.808 1.00 54.62 180 TYR A O 1
ATOM 1412 N N . THR A 1 197 ? 17.046 18.788 31.829 1.00 45.49 181 THR A N 1
ATOM 1413 C CA . THR A 1 197 ? 17.143 18.967 33.264 1.00 41.74 181 THR A CA 1
ATOM 1414 C C . THR A 1 197 ? 17.540 20.405 33.491 1.00 45.59 181 THR A C 1
ATOM 1415 O O . THR A 1 197 ? 18.518 20.873 32.910 1.00 50.57 181 THR A O 1
ATOM 1419 N N . ASP A 1 198 ? 16.815 21.122 34.340 1.00 42.54 182 ASP A N 1
ATOM 1420 C CA . ASP A 1 198 ? 17.192 22.498 34.592 1.00 51.61 182 ASP A CA 1
ATOM 1421 C C . ASP A 1 198 ? 18.600 22.620 35.208 1.00 53.44 182 ASP A C 1
ATOM 1422 O O . ASP A 1 198 ? 19.093 21.724 35.929 1.00 45.30 182 ASP A O 1
ATOM 1427 N N . VAL A 1 199 ? 19.235 23.750 34.924 1.00 53.01 183 VAL A N 1
ATOM 1428 C CA . VAL A 1 199 ? 20.592 23.983 35.372 1.00 51.00 183 VAL A CA 1
ATOM 1429 C C . VAL A 1 199 ? 20.733 23.929 36.893 1.00 58.99 183 VAL A C 1
ATOM 1430 O O . VAL A 1 199 ? 21.776 23.523 37.410 1.00 64.32 183 VAL A O 1
ATOM 1434 N N . VAL A 1 200 ? 19.691 24.330 37.613 1.00 58.67 184 VAL A N 1
ATOM 1435 C CA . VAL A 1 200 ? 19.734 24.263 39.078 1.00 53.91 184 VAL A CA 1
ATOM 1436 C C . VAL A 1 200 ? 19.833 22.818 39.614 1.00 46.75 184 VAL A C 1
ATOM 1437 O O . VAL A 1 200 ? 20.566 22.552 40.558 1.00 44.87 184 VAL A O 1
ATOM 1441 N N . THR A 1 201 ? 19.093 21.898 38.998 1.00 43.92 185 THR A N 1
ATOM 1442 C CA . THR A 1 201 ? 19.149 20.481 39.345 1.00 38.70 185 THR A CA 1
ATOM 1443 C C . THR A 1 201 ? 20.488 19.853 38.918 1.00 46.78 185 THR A C 1
ATOM 1444 O O . THR A 1 201 ? 21.103 19.130 39.701 1.00 49.76 185 THR A O 1
ATOM 1448 N N . LEU A 1 202 ? 20.947 20.127 37.694 1.00 43.45 186 LEU A N 1
ATOM 1449 C CA . LEU A 1 202 ? 22.269 19.640 37.280 1.00 47.60 186 LEU A CA 1
ATOM 1450 C C . LEU A 1 202 ? 23.281 19.977 38.372 1.00 46.38 186 LEU A C 1
ATOM 1451 O O . LEU A 1 202 ? 24.070 19.138 38.796 1.00 39.58 186 LEU A O 1
ATOM 1456 N N . SER A 1 203 ? 23.228 21.223 38.821 1.00 45.34 187 SER A N 1
ATOM 1457 C CA . SER A 1 203 ? 24.167 21.740 39.789 1.00 49.62 187 SER A CA 1
ATOM 1458 C C . SER A 1 203 ? 24.159 20.858 41.040 1.00 49.96 187 SER A C 1
ATOM 1459 O O . SER A 1 203 ? 25.211 20.464 41.526 1.00 57.88 187 SER A O 1
ATOM 1462 N N . LYS A 1 204 ? 22.972 20.533 41.553 1.00 42.25 188 LYS A N 1
ATOM 1463 C CA . LYS A 1 204 ? 22.885 19.673 42.728 1.00 42.11 188 LYS A CA 1
ATOM 1464 C C . LYS A 1 204 ? 23.311 18.232 42.451 1.00 42.85 188 LYS A C 1
ATOM 1465 O O . LYS A 1 204 ? 23.936 17.584 43.314 1.00 42.43 188 LYS A O 1
ATOM 1471 N N . ALA A 1 205 ? 22.981 17.745 41.252 1.00 26.47 189 ALA A N 1
ATOM 1472 C CA . ALA A 1 205 ? 23.351 16.395 40.821 1.00 36.39 189 ALA A CA 1
ATOM 1473 C C . ALA A 1 205 ? 24.867 16.184 40.803 1.00 37.91 189 ALA A C 1
ATOM 1474 O O . ALA A 1 205 ? 25.369 15.168 41.325 1.00 37.17 189 ALA A O 1
ATOM 1476 N N . LEU A 1 206 ? 25.559 17.125 40.159 1.00 40.69 190 LEU A N 1
ATOM 1477 C CA . LEU A 1 206 ? 27.026 17.219 40.156 1.00 46.04 190 LEU A CA 1
ATOM 1478 C C . LEU A 1 206 ? 27.615 17.361 41.582 1.00 48.93 190 LEU A C 1
ATOM 1479 O O . LEU A 1 206 ? 28.409 16.542 42.045 1.00 53.72 190 LEU A O 1
ATOM 1484 N N . GLU A 1 207 ? 27.201 18.425 42.261 1.00 46.85 191 GLU A N 1
ATOM 1485 C CA . GLU A 1 207 ? 27.728 18.797 43.559 1.00 50.30 191 GLU A CA 1
ATOM 1486 C C . GLU A 1 207 ? 27.435 17.725 44.608 1.00 58.68 191 GLU A C 1
ATOM 1487 O O . GLU A 1 207 ? 28.207 17.534 45.533 1.00 58.33 191 GLU A O 1
ATOM 1493 N N . GLY A 1 208 ? 26.314 17.027 44.484 1.00 57.93 192 GLY A N 1
ATOM 1494 C CA . GLY A 1 208 ? 26.019 15.994 45.456 1.00 47.67 192 GLY A CA 1
ATOM 1495 C C . GLY A 1 208 ? 26.469 14.603 45.045 1.00 41.69 192 GLY A C 1
ATOM 1496 O O . GLY A 1 208 ? 26.141 13.624 45.723 1.00 42.07 192 GLY A O 1
ATOM 1497 N N . ARG A 1 209 ? 27.220 14.505 43.948 1.00 41.92 193 ARG A N 1
ATOM 1498 C CA . ARG A 1 209 ? 27.640 13.204 43.437 1.00 39.12 193 ARG A CA 1
ATOM 1499 C C . ARG A 1 209 ? 28.218 12.342 44.560 1.00 42.97 193 ARG A C 1
ATOM 1500 O O . ARG A 1 209 ? 28.707 12.849 45.557 1.00 48.46 193 ARG A O 1
ATOM 1508 N N . ARG A 1 210 ? 28.143 11.030 44.405 1.00 48.09 194 ARG A N 1
ATOM 1509 C CA . ARG A 1 210 ? 28.605 10.138 45.450 1.00 56.28 194 ARG A CA 1
ATOM 1510 C C . ARG A 1 210 ? 29.562 9.074 44.927 1.00 66.20 194 ARG A C 1
ATOM 1511 O O . ARG A 1 210 ? 29.446 8.630 43.777 1.00 66.64 194 ARG A O 1
ATOM 1519 N N . GLU A 1 211 ? 30.506 8.683 45.782 1.00 65.40 195 GLU A N 1
ATOM 1520 C CA . GLU A 1 211 ? 31.488 7.653 45.476 1.00 73.99 195 GLU A CA 1
ATOM 1521 C C . GLU A 1 211 ? 30.853 6.339 45.010 1.00 84.17 195 GLU A C 1
ATOM 1522 O O . GLU A 1 211 ? 29.648 6.136 45.168 1.00 87.18 195 GLU A O 1
ATOM 1528 N N . VAL A 1 212 ? 31.696 5.449 44.473 1.00 91.22 196 VAL A N 1
ATOM 1529 C CA . VAL A 1 212 ? 31.297 4.268 43.674 1.00 89.72 196 VAL A CA 1
ATOM 1530 C C . VAL A 1 212 ? 30.134 4.548 42.736 1.00 81.25 196 VAL A C 1
ATOM 1531 O O . VAL A 1 212 ? 30.214 4.291 41.538 1.00 76.44 196 VAL A O 1
ATOM 1536 N N . SER B 1 18 ? 8.120 7.540 -7.682 1.00 51.13 2 SER B N 1
ATOM 1537 C CA . SER B 1 18 ? 9.438 7.862 -8.213 1.00 58.98 2 SER B CA 1
ATOM 1538 C C . SER B 1 18 ? 10.540 7.210 -7.345 1.00 68.35 2 SER B C 1
ATOM 1539 O O . SER B 1 18 ? 10.534 7.310 -6.101 1.00 76.34 2 SER B O 1
ATOM 1542 N N . THR B 1 19 ? 11.481 6.540 -8.001 1.00 56.61 3 THR B N 1
ATOM 1543 C CA . THR B 1 19 ? 12.529 5.818 -7.296 1.00 52.79 3 THR B CA 1
ATOM 1544 C C . THR B 1 19 ? 13.511 6.769 -6.632 1.00 50.10 3 THR B C 1
ATOM 1545 O O . THR B 1 19 ? 14.058 6.444 -5.576 1.00 55.65 3 THR B O 1
ATOM 1549 N N . SER B 1 20 ? 13.730 7.943 -7.221 1.00 45.56 4 SER B N 1
ATOM 1550 C CA . SER B 1 20 ? 14.592 8.928 -6.554 1.00 45.95 4 SER B CA 1
ATOM 1551 C C . SER B 1 20 ? 13.934 9.495 -5.270 1.00 45.39 4 SER B C 1
ATOM 1552 O O . SER B 1 20 ? 14.617 9.664 -4.250 1.00 45.31 4 SER B O 1
ATOM 1555 N N . VAL B 1 21 ? 12.619 9.742 -5.314 1.00 41.61 5 VAL B N 1
ATOM 1556 C CA . VAL B 1 21 ? 11.885 10.169 -4.130 1.00 39.54 5 VAL B CA 1
ATOM 1557 C C . VAL B 1 21 ? 11.875 9.041 -3.105 1.00 44.31 5 VAL B C 1
ATOM 1558 O O . VAL B 1 21 ? 12.098 9.263 -1.909 1.00 47.02 5 VAL B O 1
ATOM 1562 N N . ALA B 1 22 ? 11.622 7.826 -3.575 1.00 42.01 6 ALA B N 1
ATOM 1563 C CA . ALA B 1 22 ? 11.501 6.689 -2.671 1.00 41.56 6 ALA B CA 1
ATOM 1564 C C . ALA B 1 22 ? 12.793 6.489 -1.873 1.00 47.98 6 ALA B C 1
ATOM 1565 O O . ALA B 1 22 ? 12.777 6.072 -0.727 1.00 55.52 6 ALA B O 1
ATOM 1567 N N . LYS B 1 23 ? 13.917 6.811 -2.486 1.00 48.05 7 LYS B N 1
ATOM 1568 C CA . LYS B 1 23 ? 15.201 6.632 -1.844 1.00 53.58 7 LYS B CA 1
ATOM 1569 C C . LYS B 1 23 ? 15.477 7.742 -0.808 1.00 44.94 7 LYS B C 1
ATOM 1570 O O . LYS B 1 23 ? 16.016 7.482 0.270 1.00 42.64 7 LYS B O 1
ATOM 1576 N N . LEU B 1 24 ? 15.121 8.973 -1.159 1.00 39.95 8 LEU B N 1
ATOM 1577 C CA . LEU B 1 24 ? 15.122 10.097 -0.231 1.00 36.62 8 LEU B CA 1
ATOM 1578 C C . LEU B 1 24 ? 14.324 9.679 1.010 1.00 40.53 8 LEU B C 1
ATOM 1579 O O . LEU B 1 24 ? 14.777 9.829 2.152 1.00 44.49 8 LEU B O 1
ATOM 1584 N N . ILE B 1 25 ? 13.134 9.131 0.766 1.00 36.50 9 ILE B N 1
ATOM 1585 C CA . ILE B 1 25 ? 12.234 8.769 1.842 1.00 33.88 9 ILE B CA 1
ATOM 1586 C C . ILE B 1 25 ? 12.892 7.694 2.702 1.00 40.04 9 ILE B C 1
ATOM 1587 O O . ILE B 1 25 ? 12.727 7.644 3.919 1.00 45.24 9 ILE B O 1
ATOM 1592 N N . GLU B 1 26 ? 13.664 6.840 2.058 1.00 47.16 10 GLU B N 1
ATOM 1593 C CA . GLU B 1 26 ? 14.302 5.757 2.770 1.00 49.63 10 GLU B CA 1
ATOM 1594 C C . GLU B 1 26 ? 15.394 6.354 3.618 1.00 45.67 10 GLU B C 1
ATOM 1595 O O . GLU B 1 26 ? 15.515 6.039 4.807 1.00 50.29 10 GLU B O 1
ATOM 1601 N N . GLU B 1 27 ? 16.180 7.230 3.001 1.00 43.43 11 GLU B N 1
ATOM 1602 C CA . GLU B 1 27 ? 17.294 7.838 3.710 1.00 45.91 11 GLU B CA 1
ATOM 1603 C C . GLU B 1 27 ? 16.764 8.642 4.901 1.00 45.21 11 GLU B C 1
ATOM 1604 O O . GLU B 1 27 ? 17.323 8.585 5.993 1.00 45.27 11 GLU B O 1
ATOM 1610 N N . LEU B 1 28 ? 15.669 9.369 4.706 1.00 41.98 12 LEU B N 1
ATOM 1611 C CA . LEU B 1 28 ? 15.168 10.228 5.775 1.00 38.45 12 LEU B CA 1
ATOM 1612 C C . LEU B 1 28 ? 14.665 9.416 6.966 1.00 39.89 12 LEU B C 1
ATOM 1613 O O . LEU B 1 28 ? 15.018 9.699 8.108 1.00 38.79 12 LEU B O 1
ATOM 1618 N N . SER B 1 29 ? 13.885 8.378 6.708 1.00 41.69 13 SER B N 1
ATOM 1619 C CA . SER B 1 29 ? 13.263 7.659 7.805 1.00 48.24 13 SER B CA 1
ATOM 1620 C C . SER B 1 29 ? 14.260 6.769 8.530 1.00 49.16 13 SER B C 1
ATOM 1621 O O . SER B 1 29 ? 13.932 6.190 9.565 1.00 42.38 13 SER B O 1
ATOM 1624 N N . LYS B 1 30 ? 15.469 6.651 7.989 1.00 49.96 14 LYS B N 1
ATOM 1625 C CA . LYS B 1 30 ? 16.541 6.000 8.732 1.00 46.98 14 LYS B CA 1
ATOM 1626 C C . LYS B 1 30 ? 16.875 6.844 9.969 1.00 44.80 14 LYS B C 1
ATOM 1627 O O . LYS B 1 30 ? 17.297 6.319 10.989 1.00 52.22 14 LYS B O 1
ATOM 1633 N N . LEU B 1 31 ? 16.689 8.155 9.864 1.00 36.27 15 LEU B N 1
ATOM 1634 C CA . LEU B 1 31 ? 17.093 9.087 10.915 1.00 39.90 15 LEU B CA 1
ATOM 1635 C C . LEU B 1 31 ? 16.176 9.057 12.123 1.00 55.45 15 LEU B C 1
ATOM 1636 O O . LEU B 1 31 ? 14.969 8.814 12.006 1.00 62.14 15 LEU B O 1
ATOM 1641 N N . PRO B 1 32 ? 16.760 9.323 13.298 1.00 58.09 16 PRO B N 1
ATOM 1642 C CA . PRO B 1 32 ? 16.049 9.348 14.574 1.00 56.13 16 PRO B CA 1
ATOM 1643 C C . PRO B 1 32 ? 14.998 10.454 14.600 1.00 50.74 16 PRO B C 1
ATOM 1644 O O . PRO B 1 32 ? 15.350 11.610 14.334 1.00 42.18 16 PRO B O 1
ATOM 1648 N N . GLY B 1 33 ? 13.750 10.106 14.951 1.00 54.30 17 GLY B N 1
ATOM 1649 C CA . GLY B 1 33 ? 12.693 11.090 15.135 1.00 55.45 17 GLY B CA 1
ATOM 1650 C C . GLY B 1 33 ? 11.878 11.270 13.863 1.00 61.06 17 GLY B C 1
ATOM 1651 O O . GLY B 1 33 ? 10.824 11.921 13.895 1.00 66.92 17 GLY B O 1
ATOM 1652 N N . ILE B 1 34 ? 12.362 10.693 12.753 1.00 50.36 18 ILE B N 1
ATOM 1653 C CA . ILE B 1 34 ? 11.667 10.771 11.469 1.00 49.58 18 ILE B CA 1
ATOM 1654 C C . ILE B 1 34 ? 10.882 9.486 11.174 1.00 49.07 18 ILE B C 1
ATOM 1655 O O . ILE B 1 34 ? 11.422 8.471 10.705 1.00 45.94 18 ILE B O 1
ATOM 1660 N N . GLY B 1 35 ? 9.586 9.533 11.449 1.00 49.81 19 GLY B N 1
ATOM 1661 C CA . GLY B 1 35 ? 8.720 8.427 11.097 1.00 48.24 19 GLY B CA 1
ATOM 1662 C C . GLY B 1 35 ? 8.463 8.357 9.602 1.00 47.18 19 GLY B C 1
ATOM 1663 O O . GLY B 1 35 ? 8.808 9.283 8.853 1.00 39.10 19 GLY B O 1
ATOM 1664 N N . PRO B 1 36 ? 7.821 7.264 9.160 1.00 54.65 20 PRO B N 1
ATOM 1665 C CA . PRO B 1 36 ? 7.615 7.015 7.735 1.00 49.10 20 PRO B CA 1
ATOM 1666 C C . PRO B 1 36 ? 6.866 8.167 7.071 1.00 44.71 20 PRO B C 1
ATOM 1667 O O . PRO B 1 36 ? 7.263 8.567 5.980 1.00 48.31 20 PRO B O 1
ATOM 1671 N N . LYS B 1 37 ? 5.815 8.670 7.711 1.00 39.21 21 LYS B N 1
ATOM 1672 C CA . LYS B 1 37 ? 5.009 9.775 7.183 1.00 45.03 21 LYS B CA 1
ATOM 1673 C C . LYS B 1 37 ? 5.820 11.050 7.125 1.00 41.23 21 LYS B C 1
ATOM 1674 O O . LYS B 1 37 ? 5.759 11.790 6.152 1.00 48.23 21 LYS B O 1
ATOM 1680 N N . THR B 1 38 ? 6.580 11.308 8.171 1.00 43.19 22 THR B N 1
ATOM 1681 C CA . THR B 1 38 ? 7.431 12.488 8.189 1.00 44.02 22 THR B CA 1
ATOM 1682 C C . THR B 1 38 ? 8.521 12.452 7.120 1.00 39.33 22 THR B C 1
ATOM 1683 O O . THR B 1 38 ? 8.881 13.504 6.578 1.00 41.95 22 THR B O 1
ATOM 1687 N N . ALA B 1 39 ? 9.049 11.266 6.807 1.00 33.12 23 ALA B N 1
ATOM 1688 C CA . ALA B 1 39 ? 10.115 11.184 5.818 1.00 37.20 23 ALA B CA 1
ATOM 1689 C C . ALA B 1 39 ? 9.535 11.658 4.512 1.00 38.89 23 ALA B C 1
ATOM 1690 O O . ALA B 1 39 ? 10.123 12.506 3.811 1.00 37.89 23 ALA B O 1
ATOM 1692 N N . GLN B 1 40 ? 8.363 11.099 4.209 1.00 43.31 24 GLN B N 1
ATOM 1693 C CA . GLN B 1 40 ? 7.618 11.375 2.994 1.00 49.19 24 GLN B CA 1
ATOM 1694 C C . GLN B 1 40 ? 7.265 12.853 2.859 1.00 46.65 24 GLN B C 1
ATOM 1695 O O . GLN B 1 40 ? 7.456 13.451 1.787 1.00 38.76 24 GLN B O 1
ATOM 1701 N N . ARG B 1 41 ? 6.766 13.452 3.939 1.00 43.92 25 ARG B N 1
ATOM 1702 C CA . ARG B 1 41 ? 6.458 14.876 3.882 1.00 45.72 25 ARG B CA 1
ATOM 1703 C C . ARG B 1 41 ? 7.726 15.726 3.726 1.00 43.65 25 ARG B C 1
ATOM 1704 O O . ARG B 1 41 ? 7.726 16.695 2.975 1.00 48.83 25 ARG B O 1
ATOM 1712 N N . LEU B 1 42 ? 8.805 15.353 4.405 1.00 39.02 26 LEU B N 1
ATOM 1713 C CA . LEU B 1 42 ? 10.058 16.058 4.217 1.00 35.67 26 LEU B CA 1
ATOM 1714 C C . LEU B 1 42 ? 10.593 15.867 2.812 1.00 31.45 26 LEU B C 1
ATOM 1715 O O . LEU B 1 42 ? 11.160 16.804 2.232 1.00 34.07 26 LEU B O 1
ATOM 1720 N N . ALA B 1 43 ? 10.469 14.646 2.288 1.00 33.58 27 ALA B N 1
ATOM 1721 C CA . ALA B 1 43 ? 10.955 14.361 0.927 1.00 42.07 27 ALA B CA 1
ATOM 1722 C C . ALA B 1 43 ? 10.314 15.320 -0.083 1.00 45.09 27 ALA B C 1
ATOM 1723 O O . ALA B 1 43 ? 11.015 15.892 -0.925 1.00 45.58 27 ALA B O 1
ATOM 1725 N N . PHE B 1 44 ? 8.997 15.521 0.011 1.00 37.13 28 PHE B N 1
ATOM 1726 C CA . PHE B 1 44 ? 8.321 16.398 -0.963 1.00 35.94 28 PHE B CA 1
ATOM 1727 C C . PHE B 1 44 ? 8.678 17.848 -0.765 1.00 33.10 28 PHE B C 1
ATOM 1728 O O . PHE B 1 44 ? 8.882 18.574 -1.713 1.00 45.33 28 PHE B O 1
ATOM 1736 N N . PHE B 1 45 ? 8.790 18.262 0.478 1.00 35.41 29 PHE B N 1
ATOM 1737 C CA . PHE B 1 45 ? 9.220 19.622 0.738 1.00 45.40 29 PHE B CA 1
ATOM 1738 C C . PHE B 1 45 ? 10.585 19.840 0.128 1.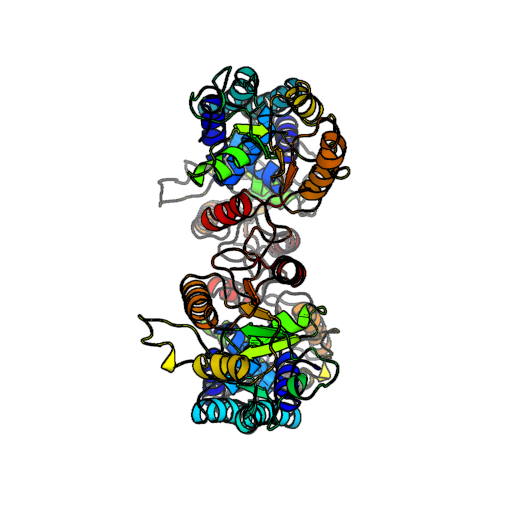00 44.20 29 PHE B C 1
ATOM 1739 O O . PHE B 1 45 ? 10.832 20.825 -0.545 1.00 47.39 29 PHE B O 1
ATOM 1747 N N . ILE B 1 46 ? 11.470 18.898 0.370 1.00 36.99 30 ILE B N 1
ATOM 1748 C CA . ILE B 1 46 ? 12.801 19.020 -0.146 1.00 38.52 30 ILE B CA 1
ATOM 1749 C C . ILE B 1 46 ? 12.869 19.147 -1.678 1.00 43.09 30 ILE B C 1
ATOM 1750 O O . ILE B 1 46 ? 13.571 20.012 -2.179 1.00 43.00 30 ILE B O 1
ATOM 1755 N N . ILE B 1 47 ? 12.138 18.317 -2.422 1.00 44.05 31 ILE B N 1
ATOM 1756 C CA . ILE B 1 47 ? 12.203 18.399 -3.882 1.00 31.74 31 ILE B CA 1
ATOM 1757 C C . ILE B 1 47 ? 11.463 19.618 -4.396 1.00 35.60 31 ILE B C 1
ATOM 1758 O O . ILE B 1 47 ? 11.438 19.858 -5.577 1.00 41.60 31 ILE B O 1
ATOM 1763 N N . ASN B 1 48 ? 10.867 20.388 -3.498 1.00 41.83 32 ASN B N 1
ATOM 1764 C CA . ASN B 1 48 ? 10.245 21.632 -3.878 1.00 46.44 32 ASN B CA 1
ATOM 1765 C C . ASN B 1 48 ? 11.066 22.858 -3.530 1.00 52.97 32 ASN B C 1
ATOM 1766 O O . ASN B 1 48 ? 10.755 23.975 -3.967 1.00 58.50 32 ASN B O 1
ATOM 1771 N N . MET B 1 49 ? 12.075 22.671 -2.689 1.00 52.26 33 MET B N 1
ATOM 1772 C CA . MET B 1 49 ? 12.945 23.773 -2.353 1.00 53.52 33 MET B CA 1
ATOM 1773 C C . MET B 1 49 ? 13.645 24.240 -3.628 1.00 47.72 33 MET B C 1
ATOM 1774 O O . MET B 1 49 ? 13.964 23.432 -4.491 1.00 44.60 33 MET B O 1
ATOM 1779 N N . PRO B 1 50 ? 13.876 25.552 -3.742 1.00 45.47 34 PRO B N 1
ATOM 1780 C CA . PRO B 1 50 ? 14.835 26.110 -4.719 1.00 43.06 34 PRO B CA 1
ATOM 1781 C C . PRO B 1 50 ? 16.122 25.240 -4.807 1.00 51.55 34 PRO B C 1
ATOM 1782 O O . PRO B 1 50 ? 16.662 24.858 -3.756 1.00 45.15 34 PRO B O 1
ATOM 1786 N N . LEU B 1 51 ? 16.615 24.965 -6.016 1.00 45.30 35 LEU B N 1
ATOM 1787 C CA . LEU B 1 51 ? 17.801 24.108 -6.190 1.00 47.49 35 LEU B CA 1
ATOM 1788 C C . LEU B 1 51 ? 18.969 24.510 -5.283 1.00 61.98 35 LEU B C 1
ATOM 1789 O O . LEU B 1 51 ? 19.626 23.649 -4.667 1.00 65.87 35 LEU B O 1
ATOM 1794 N N . ASP B 1 52 ? 19.227 25.814 -5.199 1.00 66.82 36 ASP B N 1
ATOM 1795 C CA . ASP B 1 52 ? 20.367 26.299 -4.429 1.00 71.68 36 ASP B CA 1
ATOM 1796 C C . ASP B 1 52 ? 20.174 26.105 -2.920 1.00 67.89 36 ASP B C 1
ATOM 1797 O O . ASP B 1 52 ? 21.147 26.061 -2.184 1.00 74.15 36 ASP B O 1
ATOM 1802 N N . GLU B 1 53 ? 18.932 25.985 -2.458 1.00 69.53 37 GLU B N 1
ATOM 1803 C CA . GLU B 1 53 ? 18.704 25.662 -1.049 1.00 60.52 37 GLU B CA 1
ATOM 1804 C C . GLU B 1 53 ? 18.906 24.181 -0.756 1.00 58.58 37 GLU B C 1
ATOM 1805 O O . GLU B 1 53 ? 19.438 23.822 0.308 1.00 60.84 37 GLU B O 1
ATOM 1811 N N . VAL B 1 54 ? 18.497 23.309 -1.680 1.00 48.43 38 VAL B N 1
ATOM 1812 C CA . VAL B 1 54 ? 18.771 21.904 -1.435 1.00 47.52 38 VAL B CA 1
ATOM 1813 C C . VAL B 1 54 ? 20.263 21.562 -1.593 1.00 41.37 38 VAL B C 1
ATOM 1814 O O . VAL B 1 54 ? 20.771 20.654 -0.907 1.00 37.30 38 VAL B O 1
ATOM 1818 N N . ARG B 1 55 ? 20.949 22.285 -2.479 1.00 40.32 39 ARG B N 1
ATOM 1819 C CA . ARG B 1 55 ? 22.396 22.136 -2.625 1.00 53.43 39 ARG B CA 1
ATOM 1820 C C . ARG B 1 55 ? 23.032 22.433 -1.279 1.00 53.49 39 ARG B C 1
ATOM 1821 O O . ARG B 1 55 ? 23.863 21.674 -0.802 1.00 50.04 39 ARG B O 1
ATOM 1829 N N . SER B 1 56 ? 22.594 23.529 -0.668 1.00 52.55 40 SER B N 1
ATOM 1830 C CA . SER B 1 56 ? 23.121 23.985 0.604 1.00 53.95 40 SER B CA 1
ATOM 1831 C C . SER B 1 56 ? 22.841 23.004 1.729 1.00 53.26 40 SER B C 1
ATOM 1832 O O . SER B 1 56 ? 23.645 22.854 2.656 1.00 56.25 40 SER B O 1
ATOM 1835 N N . LEU B 1 57 ? 21.697 22.347 1.655 1.00 43.35 41 LEU B N 1
ATOM 1836 C CA . LEU B 1 57 ? 21.338 21.398 2.691 1.00 44.97 41 LEU B CA 1
ATOM 1837 C C . LEU B 1 57 ? 22.252 20.179 2.530 1.00 49.80 41 LEU B C 1
ATOM 1838 O O . LEU B 1 57 ? 22.813 19.638 3.494 1.00 54.89 41 LEU B O 1
ATOM 1843 N N . SER B 1 58 ? 22.420 19.786 1.282 1.00 43.00 42 SER B N 1
ATOM 1844 C CA . SER B 1 58 ? 23.185 18.622 0.947 1.00 45.97 42 SER B CA 1
ATOM 1845 C C . SER B 1 58 ? 24.643 18.855 1.310 1.00 50.74 42 SER B C 1
ATOM 1846 O O . SER B 1 58 ? 25.345 17.957 1.793 1.00 42.85 42 SER B O 1
ATOM 1849 N N . GLN B 1 59 ? 25.092 20.078 1.076 1.00 49.78 43 GLN B N 1
ATOM 1850 C CA . GLN B 1 59 ? 26.471 20.420 1.295 1.00 47.82 43 GLN B CA 1
ATOM 1851 C C . GLN B 1 59 ? 26.745 20.407 2.781 1.00 48.73 43 GLN B C 1
ATOM 1852 O O . GLN B 1 59 ? 27.763 19.918 3.220 1.00 56.09 43 GLN B O 1
ATOM 1858 N N . ALA B 1 60 ? 25.816 20.953 3.550 1.00 49.09 44 ALA B N 1
ATOM 1859 C CA . ALA B 1 60 ? 25.982 21.081 4.990 1.00 39.42 44 ALA B CA 1
ATOM 1860 C C . ALA B 1 60 ? 26.123 19.689 5.589 1.00 48.32 44 ALA B C 1
ATOM 1861 O O . ALA B 1 60 ? 26.900 19.461 6.521 1.00 52.38 44 ALA B O 1
ATOM 1863 N N . ILE B 1 61 ? 25.371 18.754 5.031 1.00 46.41 45 ILE B N 1
ATOM 1864 C CA . ILE B 1 61 ? 25.423 17.395 5.499 1.00 39.90 45 ILE B CA 1
ATOM 1865 C C . ILE B 1 61 ? 26.860 16.867 5.375 1.00 45.12 45 ILE B C 1
ATOM 1866 O O . ILE B 1 61 ? 27.496 16.574 6.387 1.00 38.07 45 ILE B O 1
ATOM 1871 N N . ILE B 1 62 ? 27.403 16.789 4.161 1.00 50.03 46 ILE B N 1
ATOM 1872 C CA . ILE B 1 62 ? 28.763 16.236 4.001 1.00 49.84 46 ILE B CA 1
ATOM 1873 C C . ILE B 1 62 ? 29.916 17.077 4.606 1.00 48.02 46 ILE B C 1
ATOM 1874 O O . ILE B 1 62 ? 30.889 16.539 5.152 1.00 46.10 46 ILE B O 1
ATOM 1879 N N . GLU B 1 63 ? 29.821 18.389 4.476 1.00 41.78 47 GLU B N 1
ATOM 1880 C CA . GLU B 1 63 ? 30.826 19.249 5.038 1.00 46.87 47 GLU B CA 1
ATOM 1881 C C . GLU B 1 63 ? 30.987 19.033 6.553 1.00 52.17 47 GLU B C 1
ATOM 1882 O O . GLU B 1 63 ? 32.114 19.070 7.075 1.00 52.94 47 GLU B O 1
ATOM 1888 N N . ALA B 1 64 ? 29.888 18.773 7.265 1.00 48.75 48 ALA B N 1
ATOM 1889 C CA . ALA B 1 64 ? 30.027 18.590 8.707 1.00 43.22 48 ALA B CA 1
ATOM 1890 C C . ALA B 1 64 ? 30.702 17.240 8.981 1.00 46.98 48 ALA B C 1
ATOM 1891 O O . ALA B 1 64 ? 31.464 17.089 9.947 1.00 48.57 48 ALA B O 1
ATOM 1893 N N . LYS B 1 65 ? 30.442 16.261 8.119 1.00 41.45 49 LYS B N 1
ATOM 1894 C CA . LYS B 1 65 ? 31.117 14.979 8.248 1.00 43.18 49 LYS B CA 1
ATOM 1895 C C . LYS B 1 65 ? 32.623 15.091 7.898 1.00 52.09 49 LYS B C 1
ATOM 1896 O O . LYS B 1 65 ? 33.476 14.376 8.441 1.00 54.00 49 LYS B O 1
ATOM 1902 N N . GLU B 1 66 ? 32.975 16.006 7.007 1.00 50.56 50 GLU B N 1
ATOM 1903 C CA . GLU B 1 66 ? 34.361 16.016 6.537 1.00 56.51 50 GLU B CA 1
ATOM 1904 C C . GLU B 1 66 ? 35.272 16.884 7.388 1.00 57.32 50 GLU B C 1
ATOM 1905 O O . GLU B 1 66 ? 36.500 16.742 7.341 1.00 58.95 50 GLU B O 1
ATOM 1911 N N . LYS B 1 67 ? 34.658 17.782 8.144 1.00 49.12 51 LYS B N 1
ATOM 1912 C CA . LYS B 1 67 ? 35.364 18.826 8.842 1.00 51.58 51 LYS B CA 1
ATOM 1913 C C . LYS B 1 67 ? 35.375 18.542 10.347 1.00 57.54 51 LYS B C 1
ATOM 1914 O O . LYS B 1 67 ? 36.166 19.127 11.099 1.00 58.45 51 LYS B O 1
ATOM 1920 N N . LEU B 1 68 ? 34.521 17.607 10.757 1.00 55.90 52 LEU B N 1
ATOM 1921 C CA . LEU B 1 68 ? 34.364 17.252 12.157 1.00 58.51 52 LEU B CA 1
ATOM 1922 C C . LEU B 1 68 ? 35.668 16.666 12.754 1.00 60.02 52 LEU B C 1
ATOM 1923 O O . LEU B 1 68 ? 36.439 16.039 12.040 1.00 56.16 52 LEU B O 1
ATOM 1928 N N . ARG B 1 69 ? 35.878 16.877 14.056 1.00 57.45 53 ARG B N 1
ATOM 1929 C CA . ARG B 1 69 ? 37.172 16.671 14.696 1.00 69.11 53 ARG B CA 1
ATOM 1930 C C . ARG B 1 69 ? 37.308 15.613 15.811 1.00 62.18 53 ARG B C 1
ATOM 1931 O O . ARG B 1 69 ? 38.154 14.738 15.722 1.00 65.73 53 ARG B O 1
ATOM 1939 N N . TYR B 1 70 ? 36.522 15.671 16.866 1.00 38.09 54 TYR B N 1
ATOM 1940 C CA . TYR B 1 70 ? 36.900 14.859 18.062 1.00 47.93 54 TYR B CA 1
ATOM 1941 C C . TYR B 1 70 ? 38.166 15.380 18.758 1.00 44.25 54 TYR B C 1
ATOM 1942 O O . TYR B 1 70 ? 39.296 15.255 18.265 1.00 40.73 54 TYR B O 1
ATOM 1951 N N . CYS B 1 71 ? 37.977 15.958 19.923 1.00 44.76 55 CYS B N 1
ATOM 1952 C CA . CYS B 1 71 ? 39.109 16.452 20.676 1.00 37.64 55 CYS B CA 1
ATOM 1953 C C . CYS B 1 71 ? 40.156 15.347 20.943 1.00 37.65 55 CYS B C 1
ATOM 1954 O O . CYS B 1 71 ? 39.826 14.187 21.193 1.00 34.30 55 CYS B O 1
ATOM 1957 N N . LYS B 1 72 ? 41.431 15.711 20.873 1.00 36.21 56 LYS B N 1
ATOM 1958 C CA . LYS B 1 72 ? 42.503 14.742 21.075 1.00 35.96 56 LYS B CA 1
ATOM 1959 C C . LYS B 1 72 ? 42.511 14.216 22.531 1.00 36.22 56 LYS B C 1
ATOM 1960 O O . LYS B 1 72 ? 42.894 13.071 22.821 1.00 31.99 56 LYS B O 1
ATOM 1966 N N . ILE B 1 73 ? 42.072 15.055 23.451 1.00 33.75 57 ILE B N 1
ATOM 1967 C CA . ILE B 1 73 ? 41.988 14.614 24.828 1.00 35.28 57 ILE B CA 1
ATOM 1968 C C . ILE B 1 73 ? 40.606 14.061 25.220 1.00 34.96 57 ILE B C 1
ATOM 1969 O O . ILE B 1 73 ? 40.514 12.944 25.738 1.00 36.20 57 ILE B O 1
ATOM 1974 N N . CYS B 1 74 ? 39.536 14.820 24.985 1.00 37.01 58 CYS B N 1
ATOM 1975 C CA . CYS B 1 74 ? 38.215 14.410 25.492 1.00 36.85 58 CYS B CA 1
ATOM 1976 C C . CYS B 1 74 ? 37.286 13.728 24.472 1.00 32.95 58 CYS B C 1
ATOM 1977 O O . CYS B 1 74 ? 36.308 13.140 24.858 1.00 40.47 58 CYS B O 1
ATOM 1980 N N . PHE B 1 75 ? 37.584 13.823 23.186 1.00 33.37 59 PHE B N 1
ATOM 1981 C CA . PHE B 1 75 ? 36.776 13.206 22.132 1.00 41.09 59 PHE B CA 1
ATOM 1982 C C . PHE B 1 75 ? 35.455 13.920 21.839 1.00 38.10 59 PHE B C 1
ATOM 1983 O O . PHE B 1 75 ? 34.634 13.415 21.098 1.00 35.90 59 PHE B O 1
ATOM 1991 N N . ASN B 1 76 ? 35.255 15.097 22.411 1.00 35.29 60 ASN B N 1
ATOM 1992 C CA . ASN B 1 76 ? 34.159 15.948 21.988 1.00 41.22 60 ASN B CA 1
ATOM 1993 C C . ASN B 1 76 ? 34.336 16.419 20.542 1.00 48.17 60 ASN B C 1
ATOM 1994 O O . ASN B 1 76 ? 35.458 16.606 20.076 1.00 46.23 60 ASN B O 1
ATOM 1999 N N . ILE B 1 77 ? 33.234 16.575 19.825 1.00 47.85 61 ILE B N 1
ATOM 2000 C CA . ILE B 1 77 ? 33.234 17.186 18.501 1.00 51.71 61 ILE B CA 1
ATOM 2001 C C . ILE B 1 77 ? 33.216 18.708 18.606 1.00 64.61 61 ILE B C 1
ATOM 2002 O O . ILE B 1 77 ? 32.197 19.301 18.965 1.00 73.69 61 ILE B O 1
ATOM 2007 N N . THR B 1 78 ? 34.341 19.343 18.307 1.00 69.01 62 THR B N 1
ATOM 2008 C CA . THR B 1 78 ? 34.383 20.796 18.127 1.00 69.96 62 THR B CA 1
ATOM 2009 C C . THR B 1 78 ? 35.202 21.047 16.880 1.00 71.61 62 THR B C 1
ATOM 2010 O O . THR B 1 78 ? 35.645 20.091 16.232 1.00 70.61 62 THR B O 1
ATOM 2014 N N . ASP B 1 79 ? 35.413 22.313 16.531 1.00 78.81 63 ASP B N 1
ATOM 2015 C CA . ASP B 1 79 ? 36.210 22.606 15.331 1.00 88.58 63 ASP B CA 1
ATOM 2016 C C . ASP B 1 79 ? 37.666 22.928 15.644 1.00 74.59 63 ASP B C 1
ATOM 2017 O O . ASP B 1 79 ? 38.397 23.416 14.795 1.00 71.87 63 ASP B O 1
ATOM 2022 N N . LYS B 1 80 ? 38.071 22.667 16.879 1.00 67.08 64 LYS B N 1
ATOM 2023 C CA . LYS B 1 80 ? 39.469 22.760 17.252 1.00 65.35 64 LYS B CA 1
ATOM 2024 C C . LYS B 1 80 ? 40.017 21.341 17.350 1.00 61.57 64 LYS B C 1
ATOM 2025 O O . LYS B 1 80 ? 39.277 20.424 17.690 1.00 63.49 64 LYS B O 1
ATOM 2031 N N . GLU B 1 81 ? 41.296 21.145 17.037 1.00 59.63 65 GLU B N 1
ATOM 2032 C CA . GLU B 1 81 ? 41.903 19.832 17.242 1.00 51.01 65 GLU B CA 1
ATOM 2033 C C . GLU B 1 81 ? 41.944 19.451 18.717 1.00 46.55 65 GLU B C 1
ATOM 2034 O O . GLU B 1 81 ? 41.789 18.288 19.071 1.00 46.38 65 GLU B O 1
ATOM 2040 N N . VAL B 1 82 ? 42.152 20.442 19.573 1.00 47.40 66 VAL B N 1
ATOM 2041 C CA . VAL B 1 82 ? 42.076 20.253 21.013 1.00 43.75 66 VAL B CA 1
ATOM 2042 C C . VAL B 1 82 ? 41.019 21.252 21.449 1.00 50.37 66 VAL B C 1
ATOM 2043 O O . VAL B 1 82 ? 41.129 22.442 21.153 1.00 54.72 66 VAL B O 1
ATOM 2047 N N . CYS B 1 83 ? 39.955 20.791 22.096 1.00 48.68 67 CYS B N 1
ATOM 2048 C CA . CYS B 1 83 ? 38.816 21.676 22.294 1.00 43.85 67 CYS B CA 1
ATOM 2049 C C . CYS B 1 83 ? 39.127 22.788 23.305 1.00 47.58 67 CYS B C 1
ATOM 2050 O O . CYS B 1 83 ? 40.093 22.711 24.061 1.00 43.37 67 CYS B O 1
ATOM 2053 N N . ASP B 1 84 ? 38.297 23.819 23.335 1.00 52.37 68 ASP B N 1
ATOM 2054 C CA . ASP B 1 84 ? 38.621 24.990 24.146 1.00 61.53 68 ASP B CA 1
ATOM 2055 C C . ASP B 1 84 ? 38.612 24.670 25.638 1.00 60.76 68 ASP B C 1
ATOM 2056 O O . ASP B 1 84 ? 39.155 25.413 26.441 1.00 65.13 68 ASP B O 1
ATOM 2061 N N . ILE B 1 85 ? 37.995 23.563 26.020 1.00 54.59 69 ILE B N 1
ATOM 2062 C CA . ILE B 1 85 ? 37.927 23.216 27.434 1.00 47.19 69 ILE B CA 1
ATOM 2063 C C . ILE B 1 85 ? 39.207 22.545 27.862 1.00 50.02 69 ILE B C 1
ATOM 2064 O O . ILE B 1 85 ? 39.850 22.975 28.813 1.00 58.05 69 ILE B O 1
ATOM 2069 N N . CYS B 1 86 ? 39.578 21.486 27.155 1.00 53.22 70 CYS B N 1
ATOM 2070 C CA . CYS B 1 86 ? 40.854 20.822 27.378 1.00 43.99 70 CYS B CA 1
ATOM 2071 C C . CYS B 1 86 ? 42.058 21.784 27.239 1.00 48.19 70 CYS B C 1
ATOM 2072 O O . CYS B 1 86 ? 43.087 21.606 27.899 1.00 42.80 70 CYS B O 1
ATOM 2075 N N . SER B 1 87 ? 41.893 22.820 26.417 1.00 50.95 71 SER B N 1
ATOM 2076 C CA . SER B 1 87 ? 42.926 23.822 26.182 1.00 56.87 71 SER B CA 1
ATOM 2077 C C . SER B 1 87 ? 43.022 24.828 27.312 1.00 73.25 71 SER B C 1
ATOM 2078 O O . SER B 1 87 ? 44.123 25.264 27.665 1.00 85.17 71 SER B O 1
ATOM 2081 N N . ASP B 1 88 ? 41.873 25.206 27.867 1.00 71.51 72 ASP B N 1
ATOM 2082 C CA . ASP B 1 88 ? 41.817 26.161 28.971 1.00 74.08 72 ASP B CA 1
ATOM 2083 C C . ASP B 1 88 ? 42.734 25.742 30.107 1.00 70.70 72 ASP B C 1
ATOM 2084 O O . ASP B 1 88 ? 42.716 24.598 30.537 1.00 60.47 72 ASP B O 1
ATOM 2089 N N . GLU B 1 89 ? 43.509 26.712 30.591 1.00 85.20 73 GLU B N 1
ATOM 2090 C CA . GLU B 1 89 ? 44.645 26.498 31.497 1.00 90.38 73 GLU B CA 1
ATOM 2091 C C . GLU B 1 89 ? 44.324 26.151 32.967 1.00 82.06 73 GLU B C 1
ATOM 2092 O O . GLU B 1 89 ? 45.118 25.497 33.648 1.00 73.15 73 GLU B O 1
ATOM 2098 N N . ASN B 1 90 ? 43.139 26.566 33.406 1.00 85.37 74 ASN B N 1
ATOM 2099 C CA . ASN B 1 90 ? 42.626 26.224 34.726 1.00 87.14 74 ASN B CA 1
ATOM 2100 C C . ASN B 1 90 ? 41.868 24.898 34.700 1.00 75.19 74 ASN B C 1
ATOM 2101 O O . ASN B 1 90 ? 42.105 24.027 35.537 1.00 68.16 74 ASN B O 1
ATOM 2103 N N . ARG B 1 91 ? 40.960 24.746 33.738 1.00 68.81 75 ARG B N 1
ATOM 2104 C CA . ARG B 1 91 ? 40.230 23.492 33.587 1.00 59.49 75 ARG B CA 1
ATOM 2105 C C . ARG B 1 91 ? 41.092 22.396 34.188 1.00 54.91 75 ARG B C 1
ATOM 2106 O O . ARG B 1 91 ? 42.301 22.366 33.959 1.00 43.26 75 ARG B O 1
ATOM 2114 N N . ASP B 1 92 ? 40.493 21.505 34.971 1.00 51.54 76 ASP B N 1
ATOM 2115 C CA . ASP B 1 92 ? 41.311 20.586 35.751 1.00 45.47 76 ASP B CA 1
ATOM 2116 C C . ASP B 1 92 ? 41.312 19.169 35.197 1.00 43.01 76 ASP B C 1
ATOM 2117 O O . ASP B 1 92 ? 40.399 18.384 35.476 1.00 43.14 76 ASP B O 1
ATOM 2122 N N . HIS B 1 93 ? 42.360 18.861 34.412 1.00 42.22 77 HIS B N 1
ATOM 2123 C CA . HIS B 1 93 ? 42.459 17.602 33.672 1.00 31.57 77 HIS B CA 1
ATOM 2124 C C . HIS B 1 93 ? 42.458 16.373 34.536 1.00 33.43 77 HIS B C 1
ATOM 2125 O O . HIS B 1 93 ? 42.229 15.271 34.042 1.00 32.66 77 HIS B O 1
ATOM 2132 N N . SER B 1 94 ? 42.697 16.554 35.825 1.00 39.69 78 SER B N 1
ATOM 2133 C CA . SER B 1 94 ? 42.742 15.418 36.733 1.00 48.98 78 SER B CA 1
ATOM 2134 C C . SER B 1 94 ? 41.329 15.016 37.190 1.00 49.75 78 SER B C 1
ATOM 2135 O O . SER B 1 94 ? 41.151 13.989 37.852 1.00 56.65 78 SER B O 1
ATOM 2138 N N . THR B 1 95 ? 40.318 15.808 36.869 1.00 41.60 79 THR B N 1
ATOM 2139 C CA . THR B 1 95 ? 38.986 15.269 37.081 1.00 41.75 79 THR B CA 1
ATOM 2140 C C . THR B 1 95 ? 38.152 15.251 35.811 1.00 32.78 79 THR B C 1
ATOM 2141 O O . THR B 1 95 ? 37.958 16.277 35.156 1.00 32.70 79 THR B O 1
ATOM 2145 N N . ILE B 1 96 ? 37.679 14.058 35.473 1.00 34.14 80 ILE B N 1
ATOM 2146 C CA . ILE B 1 96 ? 37.031 13.818 34.189 1.00 38.07 80 ILE B CA 1
ATOM 2147 C C . ILE B 1 96 ? 35.558 13.515 34.325 1.00 37.18 80 ILE B C 1
ATOM 2148 O O . ILE B 1 96 ? 35.194 12.570 35.017 1.00 42.20 80 ILE B O 1
ATOM 2153 N N . CYS B 1 97 ? 34.719 14.275 33.638 1.00 32.46 81 CYS B N 1
ATOM 2154 C CA . CYS B 1 97 ? 33.267 14.050 33.712 1.00 34.49 81 CYS B CA 1
ATOM 2155 C C . CYS B 1 97 ? 32.758 13.311 32.488 1.00 35.11 81 CYS B C 1
ATOM 2156 O O . CYS B 1 97 ? 32.718 13.867 31.385 1.00 36.26 81 CYS B O 1
ATOM 2159 N N . VAL B 1 98 ? 32.377 12.053 32.680 1.00 32.60 82 VAL B N 1
ATOM 2160 C CA . VAL B 1 98 ? 31.954 11.180 31.572 1.00 27.47 82 VAL B CA 1
ATOM 2161 C C . VAL B 1 98 ? 30.475 11.361 31.215 1.00 35.85 82 VAL B C 1
ATOM 2162 O O . VAL B 1 98 ? 29.588 11.091 32.051 1.00 41.48 82 VAL B O 1
ATOM 2166 N N . VAL B 1 99 ? 30.203 11.790 29.978 1.00 42.98 83 VAL B N 1
ATOM 2167 C CA . VAL B 1 99 ? 28.828 11.936 29.479 1.00 33.00 83 VAL B CA 1
ATOM 2168 C C . VAL B 1 99 ? 28.691 11.211 28.156 1.00 36.44 83 VAL B C 1
ATOM 2169 O O . VAL B 1 99 ? 29.690 10.977 27.498 1.00 40.07 83 VAL B O 1
ATOM 2173 N N . SER B 1 100 ? 27.464 10.899 27.741 1.00 37.65 84 SER B N 1
ATOM 2174 C CA . SER B 1 100 ? 27.219 10.259 26.446 1.00 47.23 84 SER B CA 1
ATOM 2175 C C . SER B 1 100 ? 27.366 11.126 25.189 1.00 41.51 84 SER B C 1
ATOM 2176 O O . SER B 1 100 ? 27.730 10.636 24.142 1.00 33.05 84 SER B O 1
ATOM 2179 N N . HIS B 1 101 ? 27.070 12.407 25.279 1.00 40.10 85 HIS B N 1
ATOM 2180 C CA . HIS B 1 101 ? 26.752 13.128 24.064 1.00 42.37 85 HIS B CA 1
ATOM 2181 C C . HIS B 1 101 ? 27.294 14.557 24.097 1.00 42.32 85 HIS B C 1
ATOM 2182 O O . HIS B 1 101 ? 27.336 15.190 25.159 1.00 40.50 85 HIS B O 1
ATOM 2189 N N . PRO B 1 102 ? 27.723 15.066 22.925 1.00 37.03 86 PRO B N 1
ATOM 2190 C CA . PRO B 1 102 ? 28.231 16.446 22.827 1.00 29.50 86 PRO B CA 1
ATOM 2191 C C . PRO B 1 102 ? 27.222 17.470 23.351 1.00 41.39 86 PRO B C 1
ATOM 2192 O O . PRO B 1 102 ? 27.615 18.459 23.963 1.00 48.03 86 PRO B O 1
ATOM 2196 N N . MET B 1 103 ? 25.933 17.245 23.135 1.00 48.46 87 MET B N 1
ATOM 2197 C CA . MET B 1 103 ? 24.955 18.131 23.745 1.00 51.55 87 MET B CA 1
ATOM 2198 C C . MET B 1 103 ? 25.020 18.074 25.301 1.00 44.54 87 MET B C 1
ATOM 2199 O O . MET B 1 103 ? 24.662 19.040 26.011 1.00 45.71 87 MET B O 1
ATOM 2204 N N . ASP B 1 104 ? 25.458 16.938 25.835 1.00 37.25 88 ASP B N 1
ATOM 2205 C CA . ASP B 1 104 ? 25.555 16.812 27.297 1.00 46.67 88 ASP B CA 1
ATOM 2206 C C . ASP B 1 104 ? 26.612 17.763 27.843 1.00 42.37 88 ASP B C 1
ATOM 2207 O O . ASP B 1 104 ? 26.403 18.409 28.877 1.00 36.97 88 ASP B O 1
ATOM 2212 N N . VAL B 1 105 ? 27.733 17.862 27.131 1.00 39.38 89 VAL B N 1
ATOM 2213 C CA . VAL B 1 105 ? 28.768 18.809 27.506 1.00 36.36 89 VAL B CA 1
ATOM 2214 C C . VAL B 1 105 ? 28.233 20.238 27.610 1.00 46.25 89 VAL B C 1
ATOM 2215 O O . VAL B 1 105 ? 28.460 20.910 28.616 1.00 51.11 89 VAL B O 1
ATOM 2219 N N . VAL B 1 106 ? 27.490 20.705 26.610 1.00 50.41 90 VAL B N 1
ATOM 2220 C CA . VAL B 1 106 ? 26.904 22.046 26.729 1.00 53.01 90 VAL B CA 1
ATOM 2221 C C . VAL B 1 106 ? 25.846 22.139 27.850 1.00 50.37 90 VAL B C 1
ATOM 2222 O O . VAL B 1 106 ? 25.810 23.111 28.594 1.00 53.60 90 VAL B O 1
ATOM 2226 N N . ALA B 1 107 ? 25.016 21.120 28.001 1.00 44.93 91 ALA B N 1
ATOM 2227 C CA . ALA B 1 107 ? 24.187 21.066 29.204 1.00 47.87 91 ALA B CA 1
ATOM 2228 C C . ALA B 1 107 ? 25.043 21.338 30.458 1.00 46.04 91 ALA B C 1
ATOM 2229 O O . ALA B 1 107 ? 24.843 22.329 31.153 1.00 48.11 91 ALA B O 1
ATOM 2231 N N . MET B 1 108 ? 26.016 20.483 30.735 1.00 46.87 92 MET B N 1
ATOM 2232 C CA . MET B 1 108 ? 26.754 20.614 31.987 1.00 47.85 92 MET B CA 1
ATOM 2233 C C . MET B 1 108 ? 27.497 21.925 32.106 1.00 49.00 92 MET B C 1
ATOM 2234 O O . MET B 1 108 ? 27.720 22.428 33.220 1.00 43.02 92 MET B O 1
ATOM 2239 N N . GLU B 1 109 ? 27.894 22.468 30.958 1.00 49.84 93 GLU B N 1
ATOM 2240 C CA . GLU B 1 109 ? 28.684 23.681 30.938 1.00 44.81 93 GLU B CA 1
ATOM 2241 C C . GLU B 1 109 ? 27.848 24.878 31.318 1.00 54.96 93 GLU B C 1
ATOM 2242 O O . GLU B 1 109 ? 28.348 25.798 31.972 1.00 57.41 93 GLU B O 1
ATOM 2248 N N . LYS B 1 110 ? 26.577 24.844 30.912 1.00 52.54 94 LYS B N 1
ATOM 2249 C CA . LYS B 1 110 ? 25.617 25.914 31.187 1.00 54.24 94 LYS B CA 1
ATOM 2250 C C . LYS B 1 110 ? 25.439 26.140 32.681 1.00 57.50 94 LYS B C 1
ATOM 2251 O O . LYS B 1 110 ? 24.779 27.106 33.085 1.00 60.16 94 LYS B O 1
ATOM 2257 N N . VAL B 1 111 ? 25.990 25.247 33.508 1.00 55.84 95 VAL B N 1
ATOM 2258 C CA . VAL B 1 111 ? 25.834 25.431 34.952 1.00 62.40 95 VAL B CA 1
ATOM 2259 C C . VAL B 1 111 ? 26.943 26.303 35.493 1.00 70.02 95 VAL B C 1
ATOM 2260 O O . VAL B 1 111 ? 26.991 26.605 36.688 1.00 74.81 95 VAL B O 1
ATOM 2264 N N . LYS B 1 112 ? 27.839 26.702 34.599 1.00 75.23 96 LYS B N 1
ATOM 2265 C CA . LYS B 1 112 ? 28.849 27.712 34.904 1.00 72.12 96 LYS B CA 1
ATOM 2266 C C . LYS B 1 112 ? 29.603 27.416 36.203 1.00 68.76 96 LYS B C 1
ATOM 2267 O O . LYS B 1 112 ? 30.002 28.340 36.910 1.00 71.69 96 LYS B O 1
ATOM 2273 N N . GLU B 1 113 ? 29.823 26.132 36.495 1.00 65.15 97 GLU B N 1
ATOM 2274 C CA . GLU B 1 113 ? 30.263 25.705 37.829 1.00 66.99 97 GLU B CA 1
ATOM 2275 C C . GLU B 1 113 ? 31.324 24.567 37.811 1.00 69.62 97 GLU B C 1
ATOM 2276 O O . GLU B 1 113 ? 32.217 24.521 38.667 1.00 70.83 97 GLU B O 1
ATOM 2282 N N . TYR B 1 114 ? 31.232 23.655 36.837 1.00 62.93 98 TYR B N 1
ATOM 2283 C CA . TYR B 1 114 ? 32.203 22.555 36.728 1.00 51.97 98 TYR B CA 1
ATOM 2284 C C . TYR B 1 114 ? 33.576 23.064 36.312 1.00 59.04 98 TYR B C 1
ATOM 2285 O O . TYR B 1 114 ? 33.699 23.947 35.465 1.00 64.03 98 TYR B O 1
ATOM 2294 N N . LYS B 1 115 ? 34.592 22.476 36.931 1.00 53.58 99 LYS B N 1
ATOM 2295 C CA . LYS B 1 115 ? 35.988 22.888 36.820 1.00 55.99 99 LYS B CA 1
ATOM 2296 C C . LYS B 1 115 ? 36.825 21.895 35.986 1.00 56.14 99 LYS B C 1
ATOM 2297 O O . LYS B 1 115 ? 37.714 22.296 35.230 1.00 55.75 99 LYS B O 1
ATOM 2303 N N . GLY B 1 116 ? 36.527 20.603 36.151 1.00 52.94 100 GLY B N 1
ATOM 2304 C CA . GLY B 1 116 ? 37.289 19.526 35.552 1.00 47.36 100 GLY B CA 1
ATOM 2305 C C . GLY B 1 116 ? 37.143 19.508 34.059 1.00 33.22 100 GLY B C 1
ATOM 2306 O O . GLY B 1 116 ? 36.982 20.552 33.438 1.00 34.40 100 GLY B O 1
ATOM 2307 N N . VAL B 1 117 ? 37.215 18.326 33.467 1.00 29.16 101 VAL B N 1
ATOM 2308 C CA . VAL B 1 117 ? 37.081 18.190 32.000 1.00 28.92 101 VAL B CA 1
ATOM 2309 C C . VAL B 1 117 ? 36.168 17.011 31.711 1.00 30.86 101 VAL B C 1
ATOM 2310 O O . VAL B 1 117 ? 35.665 16.356 32.641 1.00 28.45 101 VAL B O 1
ATOM 2314 N N . TYR B 1 118 ? 35.980 16.703 30.432 1.00 28.11 102 TYR B N 1
ATOM 2315 C CA . TYR B 1 118 ? 34.978 15.715 30.070 1.00 24.74 102 TYR B CA 1
ATOM 2316 C C . TYR B 1 118 ? 35.590 14.532 29.381 1.00 32.04 102 TYR B C 1
ATOM 2317 O O . TYR B 1 118 ? 36.780 14.522 29.032 1.00 31.73 102 TYR B O 1
ATOM 2326 N N . HIS B 1 119 ? 34.747 13.525 29.210 1.00 28.42 103 HIS B N 1
ATOM 2327 C CA . HIS B 1 119 ? 34.996 12.443 28.296 1.00 31.41 103 HIS B CA 1
ATOM 2328 C C . HIS B 1 119 ? 33.658 12.046 27.651 1.00 40.68 103 HIS B C 1
ATOM 2329 O O . HIS B 1 119 ? 32.753 11.525 28.303 1.00 40.75 103 HIS B O 1
ATOM 2336 N N . VAL B 1 120 ? 33.551 12.308 26.362 1.00 36.23 104 VAL B N 1
ATOM 2337 C CA . VAL B 1 120 ? 32.345 12.052 25.610 1.00 29.93 104 VAL B CA 1
ATOM 2338 C C . VAL B 1 120 ? 32.396 10.641 25.039 1.00 38.79 104 VAL B C 1
ATOM 2339 O O . VAL B 1 120 ? 33.370 10.276 24.391 1.00 39.92 104 VAL B O 1
ATOM 2343 N N . LEU B 1 121 ? 31.363 9.838 25.299 1.00 39.64 105 LEU B N 1
ATOM 2344 C CA . LEU B 1 121 ? 31.341 8.445 24.819 1.00 37.97 105 LEU B CA 1
ATOM 2345 C C . LEU B 1 121 ? 30.758 8.351 23.395 1.00 39.89 105 LEU B C 1
ATOM 2346 O O . LEU B 1 121 ? 30.992 7.388 22.655 1.00 42.89 105 LEU B O 1
ATOM 2351 N N . HIS B 1 122 ? 30.029 9.386 23.006 1.00 37.31 106 HIS B N 1
ATOM 2352 C CA . HIS B 1 122 ? 29.161 9.276 21.848 1.00 46.60 106 HIS B CA 1
ATOM 2353 C C . HIS B 1 122 ? 28.271 8.032 21.957 1.00 45.46 106 HIS B C 1
ATOM 2354 O O . HIS B 1 122 ? 28.488 7.030 21.283 1.00 50.40 106 HIS B O 1
ATOM 2361 N N . GLY B 1 123 ? 27.284 8.087 22.836 1.00 78.13 107 GLY B N 1
ATOM 2362 C CA . GLY B 1 123 ? 26.321 7.008 22.930 1.00 72.60 107 GLY B CA 1
ATOM 2363 C C . GLY B 1 123 ? 26.289 6.296 24.261 1.00 70.08 107 GLY B C 1
ATOM 2364 O O . GLY B 1 123 ? 26.924 6.718 25.217 1.00 68.99 107 GLY B O 1
ATOM 2365 N N . VAL B 1 124 ? 25.502 5.228 24.316 1.00 73.82 108 VAL B N 1
ATOM 2366 C CA . VAL B 1 124 ? 25.390 4.373 25.497 1.00 70.41 108 VAL B CA 1
ATOM 2367 C C . VAL B 1 124 ? 25.400 2.937 25.015 1.00 69.90 108 VAL B C 1
ATOM 2368 O O . VAL B 1 124 ? 25.326 2.682 23.817 1.00 65.24 108 VAL B O 1
ATOM 2372 N N . ILE B 1 125 ? 25.492 1.996 25.944 1.00 77.96 109 ILE B N 1
ATOM 2373 C CA . ILE B 1 125 ? 25.357 0.598 25.564 1.00 87.14 109 ILE B CA 1
ATOM 2374 C C . ILE B 1 125 ? 23.888 0.156 25.638 1.00 91.49 109 ILE B C 1
ATOM 2375 O O . ILE B 1 125 ? 23.307 0.011 26.725 1.00 82.57 109 ILE B O 1
ATOM 2380 N N . SER B 1 126 ? 23.299 0.009 24.449 1.00 103.14 110 SER B N 1
ATOM 2381 C CA . SER B 1 126 ? 21.943 -0.498 24.256 1.00 108.41 110 SER B CA 1
ATOM 2382 C C . SER B 1 126 ? 21.964 -1.659 23.255 1.00 117.77 110 SER B C 1
ATOM 2383 O O . SER B 1 126 ? 22.078 -1.451 22.033 1.00 113.17 110 SER B O 1
ATOM 2386 N N . PRO B 1 127 ? 21.897 -2.894 23.779 1.00 125.97 111 PRO B N 1
ATOM 2387 C CA . PRO B 1 127 ? 21.655 -4.059 22.927 1.00 128.95 111 PRO B CA 1
ATOM 2388 C C . PRO B 1 127 ? 20.499 -3.789 21.967 1.00 129.12 111 PRO B C 1
ATOM 2389 O O . PRO B 1 127 ? 20.592 -4.096 20.783 1.00 132.09 111 PRO B O 1
ATOM 2393 N N . ILE B 1 128 ? 19.424 -3.203 22.482 1.00 124.83 112 ILE B N 1
ATOM 2394 C CA . ILE B 1 128 ? 18.235 -2.936 21.681 1.00 120.47 112 ILE B CA 1
ATOM 2395 C C . ILE B 1 128 ? 18.330 -1.612 20.903 1.00 114.08 112 ILE B C 1
ATOM 2396 O O . ILE B 1 128 ? 17.529 -0.700 21.101 1.00 112.76 112 ILE B O 1
ATOM 2401 N N . GLU B 1 129 ? 19.312 -1.519 20.014 1.00 109.51 113 GLU B N 1
ATOM 2402 C CA . GLU B 1 129 ? 19.517 -0.326 19.187 1.00 104.56 113 GLU B CA 1
ATOM 2403 C C . GLU B 1 129 ? 20.701 -0.525 18.224 1.00 103.90 113 GLU B C 1
ATOM 2404 O O . GLU B 1 129 ? 20.743 0.063 17.139 1.00 102.19 113 GLU B O 1
ATOM 2406 N N . GLY B 1 130 ? 21.659 -1.356 18.632 1.00 97.04 114 GLY B N 1
ATOM 2407 C CA . GLY B 1 130 ? 22.737 -1.763 17.758 1.00 87.94 114 GLY B CA 1
ATOM 2408 C C . GLY B 1 130 ? 24.103 -1.269 18.180 1.00 96.00 114 GLY B C 1
ATOM 2409 O O . GLY B 1 130 ? 25.000 -1.136 17.326 1.00 95.39 114 GLY B O 1
ATOM 2410 N N . VAL B 1 131 ? 24.265 -1.019 19.489 1.00 102.00 115 VAL B N 1
ATOM 2411 C CA . VAL B 1 131 ? 25.482 -0.399 20.061 1.00 100.67 115 VAL B CA 1
ATOM 2412 C C . VAL B 1 131 ? 26.078 -1.116 21.304 1.00 94.02 115 VAL B C 1
ATOM 2413 O O . VAL B 1 131 ? 25.358 -1.438 22.242 1.00 89.33 115 VAL B O 1
ATOM 2417 N N . GLY B 1 132 ? 27.392 -1.354 21.309 1.00 96.85 116 GLY B N 1
ATOM 2418 C CA . GLY B 1 132 ? 28.042 -2.055 22.415 1.00 96.79 116 GLY B CA 1
ATOM 2419 C C . GLY B 1 132 ? 29.296 -1.361 22.942 1.00 96.75 116 GLY B C 1
ATOM 2420 O O . GLY B 1 132 ? 29.713 -0.352 22.380 1.00 95.39 116 GLY B O 1
ATOM 2421 N N . PRO B 1 133 ? 29.916 -1.909 24.012 1.00 95.10 117 PRO B N 1
ATOM 2422 C CA . PRO B 1 133 ? 31.018 -1.236 24.723 1.00 94.43 117 PRO B CA 1
ATOM 2423 C C . PRO B 1 133 ? 32.315 -1.112 23.921 1.00 105.40 117 PRO B C 1
ATOM 2424 O O . PRO B 1 133 ? 33.384 -1.072 24.521 1.00 112.34 117 PRO B O 1
ATOM 2428 N N . GLU B 1 134 ? 32.220 -1.064 22.597 1.00 102.23 118 GLU B N 1
ATOM 2429 C CA . GLU B 1 134 ? 33.366 -0.776 21.747 1.00 97.81 118 GLU B CA 1
ATOM 2430 C C . GLU B 1 134 ? 32.838 -0.127 20.484 1.00 96.60 118 GLU B C 1
ATOM 2431 O O . GLU B 1 134 ? 33.510 -0.038 19.469 1.00 102.02 118 GLU B O 1
ATOM 2437 N N . ASP B 1 135 ? 31.600 0.325 20.581 1.00 94.21 119 ASP B N 1
ATOM 2438 C CA . ASP B 1 135 ? 30.954 1.129 19.567 1.00 95.46 119 ASP B CA 1
ATOM 2439 C C . ASP B 1 135 ? 31.001 2.538 20.126 1.00 82.50 119 ASP B C 1
ATOM 2440 O O . ASP B 1 135 ? 30.680 3.518 19.439 1.00 70.37 119 ASP B O 1
ATOM 2445 N N . ILE B 1 136 ? 31.386 2.624 21.401 1.00 81.95 120 ILE B N 1
ATOM 2446 C CA . ILE B 1 136 ? 31.544 3.905 22.072 1.00 76.34 120 ILE B CA 1
ATOM 2447 C C . ILE B 1 136 ? 32.881 4.014 22.772 1.00 68.23 120 ILE B C 1
ATOM 2448 O O . ILE B 1 136 ? 33.619 3.038 22.898 1.00 64.94 120 ILE B O 1
ATOM 2453 N N . ARG B 1 137 ? 33.157 5.207 23.274 1.00 61.97 121 ARG B N 1
ATOM 2454 C CA . ARG B 1 137 ? 34.524 5.598 23.512 1.00 59.57 121 ARG B CA 1
ATOM 2455 C C . ARG B 1 137 ? 35.002 5.233 24.920 1.00 65.13 121 ARG B C 1
ATOM 2456 O O . ARG B 1 137 ? 35.496 6.089 25.659 1.00 56.71 121 ARG B O 1
ATOM 2464 N N . ILE B 1 138 ? 34.892 3.952 25.273 1.00 50.85 122 ILE B N 1
ATOM 2465 C CA . ILE B 1 138 ? 35.290 3.500 26.609 1.00 55.30 122 ILE B CA 1
ATOM 2466 C C . ILE B 1 138 ? 36.789 3.223 26.735 1.00 57.56 122 ILE B C 1
ATOM 2467 O O . ILE B 1 138 ? 37.464 3.790 27.605 1.00 53.67 122 ILE B O 1
ATOM 2472 N N . LYS B 1 139 ? 37.323 2.362 25.877 1.00 66.53 123 LYS B N 1
ATOM 2473 C CA . LYS B 1 139 ? 38.745 2.037 25.975 1.00 65.04 123 LYS B CA 1
ATOM 2474 C C . LYS B 1 139 ? 39.565 3.309 26.047 1.00 59.56 123 LYS B C 1
ATOM 2475 O O . LYS B 1 139 ? 40.558 3.348 26.763 1.00 58.42 123 LYS B O 1
ATOM 2481 N N . GLU B 1 140 ? 39.155 4.360 25.337 1.00 52.34 124 GLU B N 1
ATOM 2482 C CA . GLU B 1 140 ? 39.987 5.559 25.338 1.00 50.17 124 GLU B CA 1
ATOM 2483 C C . GLU B 1 140 ? 39.907 6.276 26.683 1.00 51.26 124 GLU B C 1
ATOM 2484 O O . GLU B 1 140 ? 40.839 6.975 27.096 1.00 54.12 124 GLU B O 1
ATOM 2490 N N . LEU B 1 141 ? 38.804 6.070 27.389 1.00 50.56 125 LEU B N 1
ATOM 2491 C CA . LEU B 1 141 ? 38.690 6.643 28.707 1.00 47.23 125 LEU B CA 1
ATOM 2492 C C . LEU B 1 141 ? 39.684 5.931 29.642 1.00 44.34 125 LEU B C 1
ATOM 2493 O O . LEU B 1 141 ? 40.376 6.583 30.432 1.00 40.80 125 LEU B O 1
ATOM 2498 N N . LEU B 1 142 ? 39.771 4.604 29.544 1.00 46.44 126 LEU B N 1
ATOM 2499 C CA . LEU B 1 142 ? 40.649 3.847 30.444 1.00 54.26 126 LEU B CA 1
ATOM 2500 C C . LEU B 1 142 ? 42.072 4.291 30.253 1.00 57.66 126 LEU B C 1
ATOM 2501 O O . LEU B 1 142 ? 42.848 4.387 31.203 1.00 66.06 126 LEU B O 1
ATOM 2506 N N . GLU B 1 143 ? 42.411 4.562 29.004 1.00 50.72 127 GLU B N 1
ATOM 2507 C CA . GLU B 1 143 ? 43.749 4.984 28.674 1.00 47.88 127 GLU B CA 1
ATOM 2508 C C . GLU B 1 143 ? 44.095 6.295 29.381 1.00 46.67 127 GLU B C 1
ATOM 2509 O O . GLU B 1 143 ? 45.224 6.483 29.835 1.00 53.84 127 GLU B O 1
ATOM 2515 N N . ARG B 1 144 ? 43.116 7.188 29.508 1.00 42.16 128 ARG B N 1
ATOM 2516 C CA . ARG B 1 144 ? 43.337 8.449 30.216 1.00 39.61 128 ARG B CA 1
ATOM 2517 C C . ARG B 1 144 ? 43.659 8.169 31.688 1.00 45.89 128 ARG B C 1
ATOM 2518 O O . ARG B 1 144 ? 44.365 8.926 32.354 1.00 45.53 128 ARG B O 1
ATOM 2526 N N . VAL B 1 145 ? 43.152 7.049 32.179 1.00 42.43 129 VAL B N 1
ATOM 2527 C CA . VAL B 1 145 ? 43.282 6.695 33.590 1.00 51.37 129 VAL B CA 1
ATOM 2528 C C . VAL B 1 145 ? 44.393 5.652 33.813 1.00 72.10 129 VAL B C 1
ATOM 2529 O O . VAL B 1 145 ? 44.488 5.014 34.855 1.00 76.69 129 VAL B O 1
ATOM 2533 N N . ARG B 1 146 ? 45.256 5.498 32.820 1.00 64.02 130 ARG B N 1
ATOM 2534 C CA . ARG B 1 146 ? 46.268 4.459 32.869 1.00 61.85 130 ARG B CA 1
ATOM 2535 C C . ARG B 1 146 ? 47.492 4.897 33.670 1.00 56.70 130 ARG B C 1
ATOM 2536 O O . ARG B 1 146 ? 48.040 4.106 34.415 1.00 63.41 130 ARG B O 1
ATOM 2544 N N . ASP B 1 147 ? 47.912 6.150 33.514 1.00 67.92 131 ASP B N 1
ATOM 2545 C CA . ASP B 1 147 ? 49.119 6.620 34.177 1.00 63.19 131 ASP B CA 1
ATOM 2546 C C . ASP B 1 147 ? 48.987 7.065 35.650 1.00 70.41 131 ASP B C 1
ATOM 2547 O O . ASP B 1 147 ? 49.998 7.387 36.303 1.00 74.19 131 ASP B O 1
ATOM 2552 N N . GLY B 1 148 ? 47.766 7.062 36.181 1.00 63.45 132 GLY B N 1
ATOM 2553 C CA . GLY B 1 148 ? 47.583 7.367 37.588 1.00 64.12 132 GLY B CA 1
ATOM 2554 C C . GLY B 1 148 ? 47.587 8.861 37.883 1.00 73.78 132 GLY B C 1
ATOM 2555 O O . GLY B 1 148 ? 47.676 9.284 39.039 1.00 81.28 132 GLY B O 1
ATOM 2556 N N . SER B 1 149 ? 47.465 9.669 36.838 1.00 73.83 133 SER B N 1
ATOM 2557 C CA . SER B 1 149 ? 47.493 11.112 36.994 1.00 70.42 133 SER B CA 1
ATOM 2558 C C . SER B 1 149 ? 46.118 11.744 37.226 1.00 66.53 133 SER B C 1
ATOM 2559 O O . SER B 1 149 ? 46.051 12.941 37.506 1.00 75.09 133 SER B O 1
ATOM 2562 N N . VAL B 1 150 ? 45.029 10.984 37.076 1.00 52.42 134 VAL B N 1
ATOM 2563 C CA . VAL B 1 150 ? 43.695 11.532 37.404 1.00 50.92 134 VAL B CA 1
ATOM 2564 C C . VAL B 1 150 ? 43.104 11.104 38.758 1.00 72.44 134 VAL B C 1
ATOM 2565 O O . VAL B 1 150 ? 43.072 9.921 39.104 1.00 68.78 134 VAL B O 1
ATOM 2569 N N . LYS B 1 151 ? 42.636 12.078 39.532 1.00 81.38 135 LYS B N 1
ATOM 2570 C CA . LYS B 1 151 ? 41.701 11.780 40.622 1.00 83.19 135 LYS B CA 1
ATOM 2571 C C . LYS B 1 151 ? 40.339 11.755 39.945 1.00 89.16 135 LYS B C 1
ATOM 2572 O O . LYS B 1 151 ? 40.256 11.852 38.724 1.00 101.58 135 LYS B O 1
ATOM 2578 N N . GLU B 1 152 ? 39.274 11.679 40.726 1.00 80.01 136 GLU B N 1
ATOM 2579 C CA . GLU B 1 152 ? 37.933 11.357 40.218 1.00 67.62 136 GLU B CA 1
ATOM 2580 C C . GLU B 1 152 ? 37.545 11.419 38.742 1.00 72.40 136 GLU B C 1
ATOM 2581 O O . GLU B 1 152 ? 37.771 12.380 38.021 1.00 66.60 136 GLU B O 1
ATOM 2587 N N . VAL B 1 153 ? 36.910 10.335 38.338 1.00 54.98 137 VAL B N 1
ATOM 2588 C CA . VAL B 1 153 ? 36.104 10.280 37.153 1.00 50.75 137 VAL B CA 1
ATOM 2589 C C . VAL B 1 153 ? 34.657 10.424 37.632 1.00 51.99 137 VAL B C 1
ATOM 2590 O O . VAL B 1 153 ? 34.182 9.600 38.424 1.00 51.55 137 VAL B O 1
ATOM 2594 N N . ILE B 1 154 ? 33.966 11.468 37.173 1.00 45.11 138 ILE B N 1
ATOM 2595 C CA . ILE B 1 154 ? 32.545 11.617 37.437 1.00 32.47 138 ILE B CA 1
ATOM 2596 C C . ILE B 1 154 ? 31.719 10.921 36.340 1.00 35.62 138 ILE B C 1
ATOM 2597 O O . ILE B 1 154 ? 31.776 11.310 35.161 1.00 32.95 138 ILE B O 1
ATOM 2602 N N . LEU B 1 155 ? 30.958 9.894 36.719 1.00 35.26 139 LEU B N 1
ATOM 2603 C CA . LEU B 1 155 ? 30.045 9.226 35.778 1.00 40.13 139 LEU B CA 1
ATOM 2604 C C . LEU B 1 155 ? 28.722 10.007 35.590 1.00 40.72 139 LEU B C 1
ATOM 2605 O O . LEU B 1 155 ? 27.878 9.973 36.481 1.00 42.04 139 LEU B O 1
ATOM 2610 N N . ALA B 1 156 ? 28.544 10.708 34.463 1.00 33.14 140 ALA B N 1
ATOM 2611 C CA . ALA B 1 156 ? 27.318 11.491 34.249 1.00 38.27 140 ALA B CA 1
ATOM 2612 C C . ALA B 1 156 ? 26.493 11.139 32.999 1.00 39.87 140 ALA B C 1
ATOM 2613 O O . ALA B 1 156 ? 25.884 12.002 32.354 1.00 36.78 140 ALA B O 1
ATOM 2615 N N . THR B 1 157 ? 26.445 9.854 32.694 1.00 34.67 141 THR B N 1
ATOM 2616 C CA . THR B 1 157 ? 25.468 9.362 31.763 1.00 39.82 141 THR B CA 1
ATOM 2617 C C . THR B 1 157 ? 24.060 9.629 32.328 1.00 38.21 141 THR B C 1
ATOM 2618 O O . THR B 1 157 ? 23.916 9.963 33.509 1.00 40.60 141 THR B O 1
ATOM 2622 N N . ASN B 1 158 ? 23.025 9.512 31.497 1.00 42.56 142 ASN B N 1
ATOM 2623 C CA . ASN B 1 158 ? 21.651 9.722 31.976 1.00 52.07 142 ASN B CA 1
ATOM 2624 C C . ASN B 1 158 ? 21.291 8.655 32.985 1.00 54.67 142 ASN B C 1
ATOM 2625 O O . ASN B 1 158 ? 21.822 7.544 32.944 1.00 63.47 142 ASN B O 1
ATOM 2630 N N . PRO B 1 159 ? 20.393 8.997 33.902 1.00 52.09 143 PRO B N 1
ATOM 2631 C CA . PRO B 1 159 ? 19.890 8.069 34.920 1.00 61.08 143 PRO B CA 1
ATOM 2632 C C . PRO B 1 159 ? 18.786 7.204 34.362 1.00 68.00 143 PRO B C 1
ATOM 2633 O O . PRO B 1 159 ? 17.869 6.843 35.104 1.00 74.41 143 PRO B O 1
ATOM 2637 N N . ASP B 1 160 ? 18.840 6.901 33.073 1.00 71.44 144 ASP B N 1
ATOM 2638 C CA . ASP B 1 160 ? 17.885 5.958 32.497 1.00 75.64 144 ASP B CA 1
ATOM 2639 C C . ASP B 1 160 ? 18.477 4.548 32.514 1.00 83.54 144 ASP B C 1
ATOM 2640 O O . ASP B 1 160 ? 19.432 4.285 33.253 1.00 79.52 144 ASP B O 1
ATOM 2645 N N . ILE B 1 161 ? 17.912 3.644 31.718 1.00 92.80 145 ILE B N 1
ATOM 2646 C CA . ILE B 1 161 ? 18.366 2.257 31.721 1.00 96.35 145 ILE B CA 1
ATOM 2647 C C . ILE B 1 161 ? 19.734 2.157 31.103 1.00 92.21 145 ILE B C 1
ATOM 2648 O O . ILE B 1 161 ? 20.659 1.660 31.736 1.00 90.89 145 ILE B O 1
ATOM 2653 N N . GLU B 1 162 ? 19.847 2.653 29.876 1.00 96.39 146 GLU B N 1
ATOM 2654 C CA . GLU B 1 162 ? 21.126 2.767 29.180 1.00 100.06 146 GLU B CA 1
ATOM 2655 C C . GLU B 1 162 ? 22.186 3.395 30.066 1.00 93.37 146 GLU B C 1
ATOM 2656 O O . GLU B 1 162 ? 23.165 2.752 30.459 1.00 93.35 146 GLU B O 1
ATOM 2662 N N . GLY B 1 163 ? 21.979 4.680 30.338 1.00 82.13 147 GLY B N 1
ATOM 2663 C CA . GLY B 1 163 ? 22.931 5.480 31.074 1.00 75.30 147 GLY B CA 1
ATOM 2664 C C . GLY B 1 163 ? 23.494 4.705 32.231 1.00 72.44 147 GLY B C 1
ATOM 2665 O O . GLY B 1 163 ? 24.716 4.640 32.407 1.00 72.57 147 GLY B O 1
ATOM 2666 N N . GLU B 1 164 ? 22.596 4.083 32.987 1.00 71.66 148 GLU B N 1
ATOM 2667 C CA . GLU B 1 164 ? 22.934 3.455 34.258 1.00 75.05 148 GLU B CA 1
ATOM 2668 C C . GLU B 1 164 ? 23.729 2.174 34.103 1.00 79.24 148 GLU B C 1
ATOM 2669 O O . GLU B 1 164 ? 24.624 1.897 34.895 1.00 78.74 148 GLU B O 1
ATOM 2675 N N . ALA B 1 165 ? 23.382 1.387 33.092 1.00 85.13 149 ALA B N 1
ATOM 2676 C CA . ALA B 1 165 ? 24.143 0.193 32.735 1.00 85.55 149 ALA B CA 1
ATOM 2677 C C . ALA B 1 165 ? 25.598 0.586 32.537 1.00 86.06 149 ALA B C 1
ATOM 2678 O O .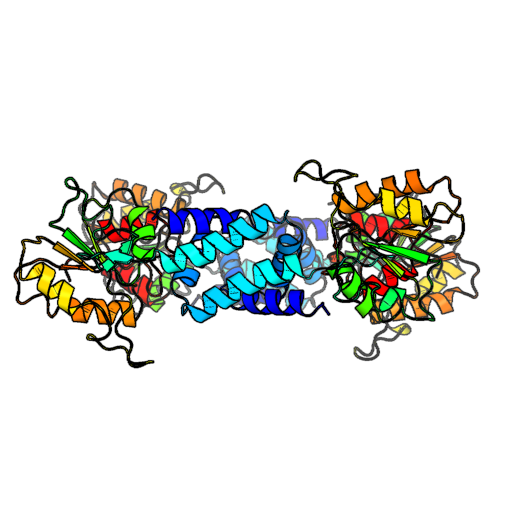 ALA B 1 165 ? 26.479 0.265 33.353 1.00 84.26 149 ALA B O 1
ATOM 2680 N N . THR B 1 166 ? 25.810 1.285 31.420 1.00 84.77 150 THR B N 1
ATOM 2681 C CA . THR B 1 166 ? 27.066 1.922 31.033 1.00 75.69 150 THR B CA 1
ATOM 2682 C C . THR B 1 166 ? 27.913 2.417 32.202 1.00 73.20 150 THR B C 1
ATOM 2683 O O . THR B 1 166 ? 29.128 2.248 32.205 1.00 74.98 150 THR B O 1
ATOM 2687 N N . ALA B 1 167 ? 27.272 3.038 33.186 1.00 70.40 151 ALA B N 1
ATOM 2688 C CA . ALA B 1 167 ? 28.004 3.675 34.263 1.00 71.58 151 ALA B CA 1
ATOM 2689 C C . ALA B 1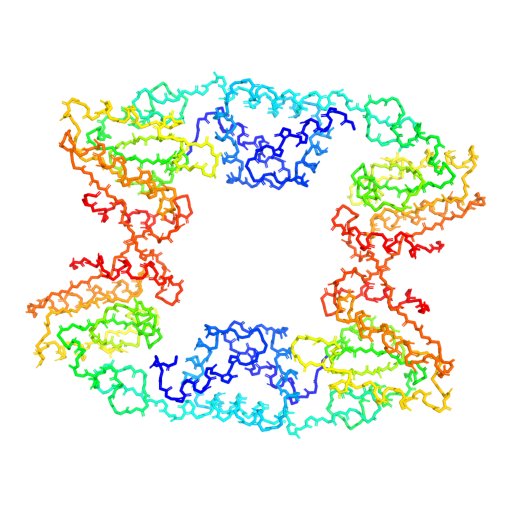 167 ? 28.471 2.704 35.332 1.00 83.34 151 ALA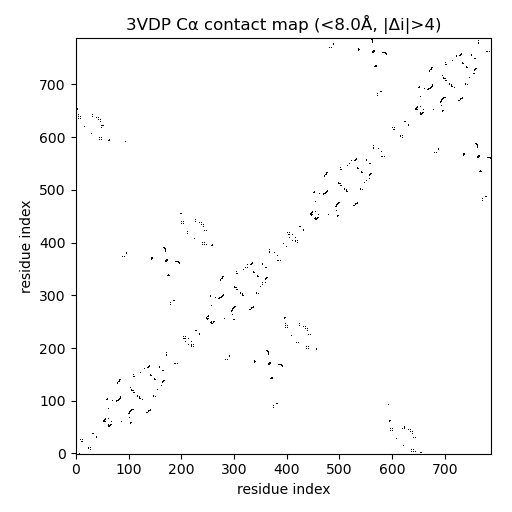 B C 1
ATOM 2690 O O . ALA B 1 167 ? 29.577 2.832 35.849 1.00 89.48 151 ALA B O 1
ATOM 2692 N N . MET B 1 168 ? 27.623 1.742 35.675 1.00 86.94 152 MET B N 1
ATOM 2693 C CA . MET B 1 168 ? 27.931 0.803 36.744 1.00 89.19 152 MET B CA 1
ATOM 2694 C C . MET B 1 168 ? 28.934 -0.220 36.268 1.00 97.56 152 MET B C 1
ATOM 2695 O O . MET B 1 168 ? 29.306 -1.139 36.997 1.00 106.81 152 MET B O 1
ATOM 2700 N N . TYR B 1 169 ? 29.378 -0.030 35.036 1.00 89.86 153 TYR B N 1
ATOM 2701 C CA . TYR B 1 169 ? 30.196 -0.983 34.333 1.00 88.10 153 TYR B CA 1
ATOM 2702 C C . TYR B 1 169 ? 31.564 -0.338 34.102 1.00 88.55 153 TYR B C 1
ATOM 2703 O O . TYR B 1 169 ? 32.614 -0.900 34.456 1.00 93.77 153 TYR B O 1
ATOM 2712 N N . ILE B 1 170 ? 31.531 0.847 33.497 1.00 74.23 154 ILE B N 1
ATOM 2713 C CA . ILE B 1 170 ? 32.687 1.718 33.428 1.00 66.91 154 ILE B CA 1
ATOM 2714 C C . ILE B 1 170 ? 33.294 1.802 34.811 1.00 71.69 154 ILE B C 1
ATOM 2715 O O . ILE B 1 170 ? 34.491 2.029 34.970 1.00 75.19 154 ILE B O 1
ATOM 2720 N N . ALA B 1 171 ? 32.452 1.603 35.817 1.00 85.52 155 ALA B N 1
ATOM 2721 C CA . ALA B 1 171 ? 32.884 1.708 37.198 1.00 91.43 155 ALA B CA 1
ATOM 2722 C C . ALA B 1 171 ? 33.666 0.486 37.644 1.00 98.08 155 ALA B C 1
ATOM 2723 O O . ALA B 1 171 ? 34.546 0.591 38.494 1.00 100.57 155 ALA B O 1
ATOM 2725 N N . LYS B 1 172 ? 33.338 -0.679 37.101 1.00 102.47 156 LYS B N 1
ATOM 2726 C CA . LYS B 1 172 ? 34.103 -1.864 37.449 1.00 108.84 156 LYS B CA 1
ATOM 2727 C C . LYS B 1 172 ? 35.458 -1.742 36.786 1.00 104.18 156 LYS B C 1
ATOM 2728 O O . LYS B 1 172 ? 36.494 -1.936 37.416 1.00 104.24 156 LYS B O 1
ATOM 2734 N N . LEU B 1 173 ? 35.434 -1.384 35.508 1.00 99.34 157 LEU B N 1
ATOM 2735 C CA . LEU B 1 173 ? 36.653 -1.195 34.743 1.00 88.87 157 LEU B CA 1
ATOM 2736 C C . LEU B 1 173 ? 37.556 -0.203 35.435 1.00 90.58 157 LEU B C 1
ATOM 2737 O O . LEU B 1 173 ? 38.763 -0.401 35.525 1.00 94.51 157 LEU B O 1
ATOM 2742 N N . LEU B 1 174 ? 36.968 0.863 35.944 1.00 91.93 158 LEU B N 1
ATOM 2743 C CA . LEU B 1 174 ? 37.761 1.878 36.611 1.00 95.22 158 LEU B CA 1
ATOM 2744 C C . LEU B 1 174 ? 38.229 1.466 38.008 1.00 103.41 158 LEU B C 1
ATOM 2745 O O . LEU B 1 174 ? 39.009 2.185 38.634 1.00 101.22 158 LEU B O 1
ATOM 2750 N N . LYS B 1 175 ? 37.761 0.322 38.504 1.00 112.43 159 LYS B N 1
ATOM 2751 C CA . LYS B 1 175 ? 38.066 -0.052 39.887 1.00 120.62 159 LYS B CA 1
ATOM 2752 C C . LYS B 1 175 ? 39.574 -0.141 40.140 1.00 122.45 159 LYS B C 1
ATOM 2753 O O . LYS B 1 175 ? 40.087 0.563 41.012 1.00 127.73 159 LYS B O 1
ATOM 2759 N N . PRO B 1 176 ? 40.293 -0.995 39.385 1.00 114.35 160 PRO B N 1
ATOM 2760 C CA . PRO B 1 176 ? 41.748 -0.840 39.447 1.00 115.27 160 PRO B CA 1
ATOM 2761 C C . PRO B 1 176 ? 42.095 0.627 39.204 1.00 118.77 160 PRO B C 1
ATOM 2762 O O . PRO B 1 176 ? 41.217 1.477 39.302 1.00 124.09 160 PRO B O 1
ATOM 2766 N N . PHE B 1 177 ? 43.345 0.935 38.894 1.00 116.31 161 PHE B N 1
ATOM 2767 C CA . PHE B 1 177 ? 43.705 2.308 38.536 1.00 107.83 161 PHE B CA 1
ATOM 2768 C C . PHE B 1 177 ? 43.610 3.276 39.718 1.00 102.29 161 PHE B C 1
ATOM 2769 O O . PHE B 1 177 ? 44.154 4.394 39.646 1.00 94.71 161 PHE B O 1
ATOM 2777 N N . GLY B 1 178 ? 42.904 2.843 40.774 1.00 101.44 162 GLY B N 1
ATOM 2778 C CA . GLY B 1 178 ? 42.622 3.630 41.973 1.00 95.66 162 GLY B CA 1
ATOM 2779 C C . GLY B 1 178 ? 42.492 5.126 41.757 1.00 94.75 162 GLY B C 1
ATOM 2780 O O . GLY B 1 178 ? 43.471 5.860 41.895 1.00 100.05 162 GLY B O 1
ATOM 2781 N N . VAL B 1 179 ? 41.286 5.589 41.441 1.00 89.69 163 VAL B N 1
ATOM 2782 C CA . VAL B 1 179 ? 41.092 6.948 40.936 1.00 86.05 163 VAL B CA 1
ATOM 2783 C C . VAL B 1 179 ? 40.086 7.791 41.718 1.00 82.05 163 VAL B C 1
ATOM 2784 O O . VAL B 1 179 ? 40.206 9.022 41.804 1.00 81.85 163 VAL B O 1
ATOM 2788 N N . LYS B 1 180 ? 39.080 7.098 42.232 1.00 75.07 164 LYS B N 1
ATOM 2789 C CA . LYS B 1 180 ? 37.856 7.670 42.811 1.00 76.10 164 LYS B CA 1
ATOM 2790 C C . LYS B 1 180 ? 36.802 7.852 41.732 1.00 74.45 164 LYS B C 1
ATOM 2791 O O . LYS B 1 180 ? 36.912 8.726 40.883 1.00 69.25 164 LYS B O 1
ATOM 2797 N N . VAL B 1 181 ? 35.777 7.018 41.747 1.00 73.84 165 VAL B N 1
ATOM 2798 C CA . VAL B 1 181 ? 34.721 7.228 40.783 1.00 74.68 165 VAL B CA 1
ATOM 2799 C C . VAL B 1 181 ? 33.392 7.588 41.459 1.00 71.33 165 VAL B C 1
ATOM 2800 O O . VAL B 1 181 ? 32.998 7.007 42.463 1.00 69.10 165 VAL B O 1
ATOM 2804 N N . THR B 1 182 ? 32.728 8.595 40.918 1.00 65.00 166 THR B N 1
ATOM 2805 C CA . THR B 1 182 ? 31.543 9.122 41.547 1.00 56.14 166 THR B CA 1
ATOM 2806 C C . THR B 1 182 ? 30.409 9.095 40.534 1.00 55.16 166 THR B C 1
ATOM 2807 O O . THR B 1 182 ? 30.645 8.961 39.318 1.00 54.34 166 THR B O 1
ATOM 2811 N N . ARG B 1 183 ? 29.179 9.204 41.030 1.00 51.18 167 ARG B N 1
ATOM 2812 C CA . ARG B 1 183 ? 28.027 9.159 40.153 1.00 43.33 167 ARG B CA 1
ATOM 2813 C C . ARG B 1 183 ? 27.164 10.365 40.438 1.00 45.65 167 ARG B C 1
ATOM 2814 O O . ARG B 1 183 ? 26.941 10.744 41.580 1.00 51.27 167 ARG B O 1
ATOM 2822 N N . ILE B 1 184 ? 26.725 10.998 39.373 1.00 42.06 168 ILE B N 1
ATOM 2823 C CA . ILE B 1 184 ? 25.826 12.102 39.457 1.00 41.54 168 ILE B CA 1
ATOM 2824 C C . ILE B 1 184 ? 24.639 11.745 40.413 1.00 52.98 168 ILE B C 1
ATOM 2825 O O . ILE B 1 184 ? 24.078 10.639 40.361 1.00 51.25 168 ILE B O 1
ATOM 2830 N N . ALA B 1 185 ? 24.298 12.655 41.321 1.00 40.44 169 ALA B N 1
ATOM 2831 C CA . ALA B 1 185 ? 23.319 12.315 42.337 1.00 42.09 169 ALA B CA 1
ATOM 2832 C C . ALA B 1 185 ? 21.903 12.202 41.768 1.00 46.86 169 ALA B C 1
ATOM 2833 O O . ALA B 1 185 ? 21.421 13.157 41.171 1.00 42.23 169 ALA B O 1
ATOM 2835 N N . HIS B 1 186 ? 21.271 11.037 41.958 1.00 47.07 170 HIS B N 1
ATOM 2836 C CA . HIS B 1 186 ? 19.827 10.831 41.732 1.00 47.83 170 HIS B CA 1
ATOM 2837 C C . HIS B 1 186 ? 18.978 11.369 42.881 1.00 46.59 170 HIS B C 1
ATOM 2838 O O . HIS B 1 186 ? 19.346 11.192 44.045 1.00 43.40 170 HIS B O 1
ATOM 2845 N N . GLY B 1 187 ? 17.840 11.988 42.571 1.00 44.80 171 GLY B N 1
ATOM 2846 C CA . GLY B 1 187 ? 16.890 12.379 43.607 1.00 39.27 171 GLY B CA 1
ATOM 2847 C C . GLY B 1 187 ? 15.778 13.259 43.078 1.00 44.70 171 GLY B C 1
ATOM 2848 O O . GLY B 1 187 ? 15.492 13.246 41.871 1.00 50.77 171 GLY B O 1
ATOM 2849 N N . ILE B 1 188 ? 15.154 14.025 43.976 1.00 42.01 172 ILE B N 1
ATOM 2850 C CA . ILE B 1 188 ? 14.105 14.974 43.616 1.00 49.96 172 ILE B CA 1
ATOM 2851 C C . ILE B 1 188 ? 14.712 16.222 42.993 1.00 48.35 172 ILE B C 1
ATOM 2852 O O . ILE B 1 188 ? 15.637 16.807 43.560 1.00 45.67 172 ILE B O 1
ATOM 2857 N N . PRO B 1 189 ? 14.162 16.667 41.852 1.00 40.95 173 PRO B N 1
ATOM 2858 C CA . PRO B 1 189 ? 14.795 17.821 41.210 1.00 40.41 173 PRO B CA 1
ATOM 2859 C C . PRO B 1 189 ? 14.348 19.091 41.907 1.00 37.65 173 PRO B C 1
ATOM 2860 O O . PRO B 1 189 ? 13.303 19.071 42.529 1.00 37.88 173 PRO B O 1
ATOM 2864 N N . VAL B 1 190 ? 15.107 20.166 41.754 1.00 43.65 174 VAL B N 1
ATOM 2865 C CA . VAL B 1 190 ? 14.761 21.477 42.276 1.00 47.77 174 VAL B CA 1
ATOM 2866 C C . VAL B 1 190 ? 13.538 21.979 41.556 1.00 49.18 174 VAL B C 1
ATOM 2867 O O . VAL B 1 190 ? 13.409 21.773 40.363 1.00 57.88 174 VAL B O 1
ATOM 2871 N N . GLY B 1 191 ? 12.642 22.644 42.282 1.00 49.46 175 GLY B N 1
ATOM 2872 C CA . GLY B 1 191 ? 11.370 23.072 41.730 1.00 50.38 175 GLY B CA 1
ATOM 2873 C C . GLY B 1 191 ? 10.309 21.971 41.739 1.00 56.81 175 GLY B C 1
ATOM 2874 O O . GLY B 1 191 ? 9.108 22.215 41.454 1.00 56.87 175 GLY B O 1
ATOM 2875 N N . GLY B 1 192 ? 10.732 20.743 42.034 1.00 52.11 176 GLY B N 1
ATOM 2876 C CA . GLY B 1 192 ? 9.798 19.624 42.023 1.00 45.02 176 GLY B CA 1
ATOM 2877 C C . GLY B 1 192 ? 9.035 19.579 43.340 1.00 51.42 176 GLY B C 1
ATOM 2878 O O . GLY B 1 192 ? 9.323 20.392 44.240 1.00 54.48 176 GLY B O 1
ATOM 2879 N N . ASP B 1 193 ? 8.067 18.663 43.466 1.00 53.82 177 ASP B N 1
ATOM 2880 C CA . ASP B 1 193 ? 7.335 18.522 44.727 1.00 55.67 177 ASP B CA 1
ATOM 2881 C C . ASP B 1 193 ? 6.793 17.106 44.978 1.00 47.93 177 ASP B C 1
ATOM 2882 O O . ASP B 1 193 ? 6.358 16.442 44.057 1.00 53.82 177 ASP B O 1
ATOM 2887 N N . LEU B 1 194 ? 6.831 16.661 46.239 1.00 39.00 178 LEU B N 1
ATOM 2888 C CA . LEU B 1 194 ? 6.531 15.272 46.618 1.00 41.53 178 LEU B CA 1
ATOM 2889 C C . LEU B 1 194 ? 5.316 14.649 45.906 1.00 50.65 178 LEU B C 1
ATOM 2890 O O . LEU B 1 194 ? 5.311 13.450 45.587 1.00 56.11 178 LEU B O 1
ATOM 2895 N N . GLU B 1 195 ? 4.286 15.465 45.692 1.00 51.90 179 GLU B N 1
ATOM 2896 C CA . GLU B 1 195 ? 3.046 15.043 45.032 1.00 63.22 179 GLU B CA 1
ATOM 2897 C C . GLU B 1 195 ? 3.250 14.404 43.651 1.00 56.11 179 GLU B C 1
ATOM 2898 O O . GLU B 1 195 ? 2.620 13.411 43.304 1.00 60.06 179 GLU B O 1
ATOM 2904 N N . TYR B 1 196 ? 4.139 14.973 42.860 1.00 53.78 180 TYR B N 1
ATOM 2905 C CA . TYR B 1 196 ? 4.245 14.545 41.471 1.00 62.56 180 TYR B CA 1
ATOM 2906 C C . TYR B 1 196 ? 5.500 13.760 41.118 1.00 62.31 180 TYR B C 1
ATOM 2907 O O . TYR B 1 196 ? 5.698 13.405 39.971 1.00 62.26 180 TYR B O 1
ATOM 2916 N N . THR B 1 197 ? 6.298 13.463 42.137 1.00 56.64 181 THR B N 1
ATOM 2917 C CA . THR B 1 197 ? 7.522 12.683 42.042 1.00 46.61 181 THR B CA 1
ATOM 2918 C C . THR B 1 197 ? 7.229 11.192 42.071 1.00 41.81 181 THR B C 1
ATOM 2919 O O . THR B 1 197 ? 6.562 10.691 42.973 1.00 52.85 181 THR B O 1
ATOM 2923 N N . ASP B 1 198 ? 7.750 10.466 41.097 1.00 41.34 182 ASP B N 1
ATOM 2924 C CA . ASP B 1 198 ? 7.528 9.029 41.065 1.00 45.87 182 ASP B CA 1
ATOM 2925 C C . ASP B 1 198 ? 8.135 8.331 42.301 1.00 48.12 182 ASP B C 1
ATOM 2926 O O . ASP B 1 198 ? 9.159 8.759 42.848 1.00 51.86 182 ASP B O 1
ATOM 2931 N N . VAL B 1 199 ? 7.471 7.274 42.755 1.00 41.21 183 VAL B N 1
ATOM 2932 C CA . VAL B 1 199 ? 7.899 6.532 43.933 1.00 35.82 183 VAL B CA 1
ATOM 2933 C C . VAL B 1 199 ? 9.396 6.228 43.884 1.00 40.34 183 VAL B C 1
ATOM 2934 O O . VAL B 1 199 ? 10.118 6.558 44.821 1.00 43.89 183 VAL B O 1
ATOM 2938 N N . VAL B 1 200 ? 9.864 5.652 42.775 1.00 45.08 184 VAL B N 1
ATOM 2939 C CA . VAL B 1 200 ? 11.274 5.289 42.608 1.00 40.08 184 VAL B CA 1
ATOM 2940 C C . VAL B 1 200 ? 12.218 6.441 42.921 1.00 43.19 184 VAL B C 1
ATOM 2941 O O . VAL B 1 200 ? 13.204 6.275 43.674 1.00 41.43 184 VAL B O 1
ATOM 2945 N N . THR B 1 201 ? 11.939 7.603 42.333 1.00 46.10 185 THR B N 1
ATOM 2946 C CA . THR B 1 201 ? 12.748 8.798 42.595 1.00 42.82 185 THR B CA 1
ATOM 2947 C C . THR B 1 201 ? 12.633 9.223 44.066 1.00 45.18 185 THR B C 1
ATOM 2948 O O . THR B 1 201 ? 13.632 9.615 44.713 1.00 42.82 185 THR B O 1
ATOM 2952 N N . LEU B 1 202 ? 11.417 9.122 44.602 1.00 42.59 186 LEU B N 1
ATOM 2953 C CA . LEU B 1 202 ? 11.172 9.527 45.973 1.00 37.72 186 LEU B CA 1
ATOM 2954 C C . LEU B 1 202 ? 11.888 8.594 46.945 1.00 41.69 186 LEU B C 1
ATOM 2955 O O . LEU B 1 202 ? 12.518 9.042 47.927 1.00 43.06 186 LEU B O 1
ATOM 2960 N N . SER B 1 203 ? 11.790 7.295 46.677 1.00 39.55 187 SER B N 1
ATOM 2961 C CA . SER B 1 203 ? 12.535 6.333 47.461 1.00 46.41 187 SER B CA 1
ATOM 2962 C C . SER B 1 203 ? 14.061 6.664 47.447 1.00 54.84 187 SER B C 1
ATOM 2963 O O . SER B 1 203 ? 14.715 6.579 48.481 1.00 61.33 187 SER B O 1
ATOM 2966 N N . LYS B 1 204 ? 14.615 7.049 46.288 1.00 47.82 188 LYS B N 1
ATOM 2967 C CA . LYS B 1 204 ? 16.028 7.442 46.210 1.00 49.42 188 LYS B CA 1
ATOM 2968 C C . LYS B 1 204 ? 16.283 8.731 46.983 1.00 50.28 188 LYS B C 1
ATOM 2969 O O . LYS B 1 204 ? 17.329 8.895 47.594 1.00 53.80 188 LYS B O 1
ATOM 2975 N N . ALA B 1 205 ? 15.336 9.660 46.932 1.00 45.38 189 ALA B N 1
ATOM 2976 C CA . ALA B 1 205 ? 15.523 10.914 47.637 1.00 43.75 189 ALA B CA 1
ATOM 2977 C C . ALA B 1 205 ? 15.651 10.617 49.157 1.00 48.71 189 ALA B C 1
ATOM 2978 O O . ALA B 1 205 ? 16.528 11.164 49.855 1.00 41.36 189 ALA B O 1
ATOM 2980 N N . LEU B 1 206 ? 14.775 9.729 49.630 1.00 41.16 190 LEU B N 1
ATOM 2981 C CA . LEU B 1 206 ? 14.733 9.272 51.006 1.00 41.08 190 LEU B CA 1
ATOM 2982 C C . LEU B 1 206 ? 15.995 8.531 51.426 1.00 49.42 190 LEU B C 1
ATOM 2983 O O . LEU B 1 206 ? 16.713 8.963 52.349 1.00 56.76 190 LEU B O 1
ATOM 2988 N N . GLU B 1 207 ? 16.292 7.430 50.753 1.00 54.54 191 GLU B N 1
ATOM 2989 C CA . GLU B 1 207 ? 17.414 6.602 51.189 1.00 65.72 191 GLU B CA 1
ATOM 2990 C C . GLU B 1 207 ? 18.804 7.184 50.885 1.00 64.12 191 GLU B C 1
ATOM 2991 O O . GLU B 1 207 ? 19.802 6.490 51.014 1.00 71.23 191 GLU B O 1
ATOM 2997 N N . GLY B 1 208 ? 18.862 8.452 50.496 1.00 56.51 192 GLY B N 1
ATOM 2998 C CA . GLY B 1 208 ? 20.095 9.079 50.021 1.00 47.06 192 GLY B CA 1
ATOM 2999 C C . GLY B 1 208 ? 20.165 10.455 50.659 1.00 49.90 192 GLY B C 1
ATOM 3000 O O . GLY B 1 208 ? 21.000 11.310 50.317 1.00 47.27 192 GLY B O 1
ATOM 3001 N N . ARG B 1 209 ? 19.242 10.668 51.597 1.00 45.46 193 ARG B N 1
ATOM 3002 C CA . ARG B 1 209 ? 19.192 11.915 52.340 1.00 49.13 193 ARG B CA 1
ATOM 3003 C C . ARG B 1 209 ? 20.549 12.208 53.020 1.00 51.56 193 ARG B C 1
ATOM 3004 O O . ARG B 1 209 ? 21.196 11.307 53.560 1.00 52.48 193 ARG B O 1
ATOM 3012 N N . ARG B 1 210 ? 20.963 13.471 53.005 1.00 45.06 194 ARG B N 1
ATOM 3013 C CA . ARG B 1 210 ? 22.268 13.833 53.501 1.00 49.83 194 ARG B CA 1
ATOM 3014 C C . ARG B 1 210 ? 22.122 14.689 54.726 1.00 55.67 194 ARG B C 1
ATOM 3015 O O . ARG B 1 210 ? 21.218 15.516 54.768 1.00 52.55 194 ARG B O 1
ATOM 3023 N N . GLU B 1 211 ? 23.022 14.516 55.706 1.00 49.72 195 GLU B N 1
ATOM 3024 C CA . GLU B 1 211 ? 23.011 15.373 56.891 1.00 54.45 195 GLU B CA 1
ATOM 3025 C C . GLU B 1 211 ? 23.118 16.817 56.417 1.00 59.70 195 GLU B C 1
ATOM 3026 O O . GLU B 1 211 ? 24.001 17.142 55.599 1.00 59.76 195 GLU B O 1
ATOM 3032 N N . VAL B 1 212 ? 22.221 17.676 56.905 1.00 64.87 196 VAL B N 1
ATOM 3033 C CA . VAL B 1 212 ? 22.181 19.057 56.435 1.00 68.44 196 VAL B CA 1
ATOM 3034 C C . VAL B 1 212 ? 23.369 19.771 57.006 1.00 77.41 196 VAL B C 1
ATOM 3035 O O . VAL B 1 212 ? 23.588 20.960 56.760 1.00 82.32 196 VAL B O 1
ATOM 3040 N N . TYR C 1 16 ? 27.002 25.601 22.930 1.00 89.10 0 TYR C N 1
ATOM 3041 C CA . TYR C 1 16 ? 27.224 26.072 21.577 1.00 83.26 0 TYR C CA 1
ATOM 3042 C C . TYR C 1 16 ? 28.219 25.174 20.845 1.00 82.98 0 TYR C C 1
ATOM 3043 O O . TYR C 1 16 ? 29.038 24.474 21.468 1.00 69.84 0 TYR C O 1
ATOM 3052 N N . TYR C 1 17 ? 28.140 25.237 19.510 1.00 92.06 1 TYR C N 1
ATOM 3053 C CA . TYR C 1 17 ? 28.651 24.207 18.606 1.00 83.15 1 TYR C CA 1
ATOM 3054 C C . TYR C 1 17 ? 29.646 24.715 17.574 1.00 78.00 1 TYR C C 1
ATOM 3055 O O . TYR C 1 17 ? 29.672 25.909 17.257 1.00 69.24 1 TYR C O 1
ATOM 3064 N N . SER C 1 18 ? 30.459 23.796 17.051 1.00 83.26 2 SER C N 1
ATOM 3065 C CA . SER C 1 18 ? 31.399 24.101 15.970 1.00 89.22 2 SER C CA 1
ATOM 3066 C C . SER C 1 18 ? 30.659 24.743 14.804 1.00 88.58 2 SER C C 1
ATOM 3067 O O . SER C 1 18 ? 29.435 24.709 14.745 1.00 93.05 2 SER C O 1
ATOM 3070 N N . THR C 1 19 ? 31.403 25.321 13.873 1.00 82.74 3 THR C N 1
ATOM 3071 C CA . THR C 1 19 ? 30.806 26.052 12.762 1.00 74.15 3 THR C CA 1
ATOM 3072 C C . THR C 1 19 ? 30.041 25.161 11.795 1.00 69.30 3 THR C C 1
ATOM 3073 O O . THR C 1 19 ? 28.915 25.477 11.401 1.00 69.66 3 THR C O 1
ATOM 3077 N N . SER C 1 20 ? 30.671 24.062 11.396 1.00 70.58 4 SER C N 1
ATOM 3078 C CA . SER C 1 20 ? 30.079 23.128 10.449 1.00 72.04 4 SER C CA 1
ATOM 3079 C C . SER C 1 20 ? 28.806 22.580 11.039 1.00 63.21 4 SER C C 1
ATOM 3080 O O . SER C 1 20 ? 27.768 22.564 10.388 1.00 61.53 4 SER C O 1
ATOM 3083 N N . VAL C 1 21 ? 28.912 22.122 12.282 1.00 57.64 5 VAL C N 1
ATOM 3084 C CA . VAL C 1 21 ? 27.793 21.562 13.012 1.00 56.63 5 VAL C CA 1
ATOM 3085 C C . VAL C 1 21 ? 26.637 22.561 13.146 1.00 60.96 5 VAL C C 1
ATOM 3086 O O . VAL C 1 21 ? 25.466 22.176 13.060 1.00 62.75 5 VAL C O 1
ATOM 3090 N N . ALA C 1 22 ? 26.969 23.841 13.322 1.00 58.03 6 ALA C N 1
ATOM 3091 C CA . ALA C 1 22 ? 25.960 24.908 13.438 1.00 54.66 6 ALA C CA 1
ATOM 3092 C C . ALA C 1 22 ? 25.190 25.112 12.135 1.00 54.66 6 ALA C C 1
ATOM 3093 O O . ALA C 1 22 ? 23.977 25.206 12.149 1.00 50.37 6 ALA C O 1
ATOM 3095 N N . LYS C 1 23 ? 25.927 25.195 11.034 1.00 55.21 7 LYS C N 1
ATOM 3096 C CA . LYS C 1 23 ? 25.380 25.307 9.693 1.00 57.08 7 LYS C CA 1
ATOM 3097 C C . LYS C 1 23 ? 24.431 24.160 9.402 1.00 52.76 7 LYS C C 1
ATOM 3098 O O . LYS C 1 23 ? 23.380 24.354 8.803 1.00 56.02 7 LYS C O 1
ATOM 3104 N N . LEU C 1 24 ? 24.804 22.959 9.826 1.00 50.62 8 LEU C N 1
ATOM 3105 C CA . LEU C 1 24 ? 23.979 21.784 9.570 1.00 46.13 8 LEU C CA 1
ATOM 3106 C C . LEU C 1 24 ? 22.702 21.984 10.349 1.00 57.54 8 LEU C C 1
ATOM 3107 O O . LEU C 1 24 ? 21.611 21.755 9.847 1.00 54.45 8 LEU C O 1
ATOM 3112 N N . ILE C 1 25 ? 22.853 22.397 11.604 1.00 60.73 9 ILE C N 1
ATOM 3113 C CA . ILE C 1 25 ? 21.700 22.555 12.472 1.00 63.90 9 ILE C CA 1
ATOM 3114 C C . ILE C 1 25 ? 20.756 23.592 11.860 1.00 73.59 9 ILE C C 1
ATOM 3115 O O . ILE C 1 25 ? 19.531 23.398 11.787 1.00 78.24 9 ILE C O 1
ATOM 3120 N N . GLU C 1 26 ? 21.363 24.677 11.390 1.00 69.76 10 GLU C N 1
ATOM 3121 C CA . GLU C 1 26 ? 20.667 25.741 10.704 1.00 60.70 10 GLU C CA 1
ATOM 3122 C C . GLU C 1 26 ? 19.822 25.100 9.609 1.00 58.49 10 GLU C C 1
ATOM 3123 O O . GLU C 1 26 ? 18.596 25.098 9.661 1.00 54.94 10 GLU C O 1
ATOM 3129 N N . GLU C 1 27 ? 20.498 24.502 8.641 1.00 56.26 11 GLU C N 1
ATOM 3130 C CA . GLU C 1 27 ? 19.833 23.978 7.471 1.00 54.47 11 GLU C CA 1
ATOM 3131 C C . GLU C 1 27 ? 18.767 22.961 7.830 1.00 57.55 11 GLU C C 1
ATOM 3132 O O . GLU C 1 27 ? 17.657 23.013 7.301 1.00 61.14 11 GLU C O 1
ATOM 3138 N N . LEU C 1 28 ? 19.077 22.056 8.749 1.00 52.28 12 LEU C N 1
ATOM 3139 C CA . LEU C 1 28 ? 18.083 21.071 9.171 1.00 50.04 12 LEU C CA 1
ATOM 3140 C C . LEU C 1 28 ? 16.891 21.725 9.865 1.00 51.10 12 LEU C C 1
ATOM 3141 O O . LEU C 1 28 ? 15.793 21.184 9.849 1.00 52.42 12 LEU C O 1
ATOM 3146 N N . SER C 1 29 ? 17.090 22.889 10.464 1.00 56.64 13 SER C N 1
ATOM 3147 C CA . SER C 1 29 ? 15.991 23.486 11.213 1.00 63.93 13 SER C CA 1
ATOM 3148 C C . SER C 1 29 ? 14.998 24.261 10.343 1.00 60.82 13 SER C C 1
ATOM 3149 O O . SER C 1 29 ? 13.939 24.649 10.811 1.00 62.08 13 SER C O 1
ATOM 3152 N N . LYS C 1 30 ? 15.343 24.457 9.072 1.00 64.57 14 LYS C N 1
ATOM 3153 C CA . LYS C 1 30 ? 14.438 25.081 8.098 1.00 59.27 14 LYS C CA 1
ATOM 3154 C C . LYS C 1 30 ? 13.392 24.097 7.566 1.00 52.07 14 LYS C C 1
ATOM 3155 O O . LYS C 1 30 ? 12.444 24.472 6.859 1.00 53.04 14 LYS C O 1
ATOM 3161 N N . LEU C 1 31 ? 13.591 22.825 7.876 1.00 52.18 15 LEU C N 1
ATOM 3162 C CA . LEU C 1 31 ? 12.702 21.772 7.411 1.00 47.36 15 LEU C CA 1
ATOM 3163 C C . LEU C 1 31 ? 11.430 21.689 8.242 1.00 56.68 15 LEU C C 1
ATOM 3164 O O . LEU C 1 31 ? 11.478 21.594 9.459 1.00 65.12 15 LEU C O 1
ATOM 3169 N N . PRO C 1 32 ? 10.272 21.682 7.587 1.00 55.11 16 PRO C N 1
ATOM 3170 C CA . PRO C 1 32 ? 9.061 21.703 8.428 1.00 59.28 16 PRO C CA 1
ATOM 3171 C C . PRO C 1 32 ? 9.020 20.597 9.520 1.00 61.97 16 PRO C C 1
ATOM 3172 O O . PRO C 1 32 ? 9.353 19.430 9.282 1.00 53.08 16 PRO C O 1
ATOM 3176 N N . GLY C 1 33 ? 8.630 20.984 10.732 1.00 72.82 17 GLY C N 1
ATOM 3177 C CA . GLY C 1 33 ? 8.496 20.032 11.818 1.00 73.87 17 GLY C CA 1
ATOM 3178 C C . GLY C 1 33 ? 9.819 19.600 12.430 1.00 75.45 17 GLY C C 1
ATOM 3179 O O . GLY C 1 33 ? 9.893 18.543 13.069 1.00 81.30 17 GLY C O 1
ATOM 3180 N N . ILE C 1 34 ? 10.873 20.390 12.235 1.00 63.79 18 ILE C N 1
ATOM 3181 C CA . ILE C 1 34 ? 12.143 20.087 12.884 1.00 58.68 18 ILE C CA 1
ATOM 3182 C C . ILE C 1 34 ? 12.426 21.243 13.820 1.00 58.36 18 ILE C C 1
ATOM 3183 O O . ILE C 1 34 ? 12.856 22.310 13.360 1.00 59.85 18 ILE C O 1
ATOM 3188 N N . GLY C 1 35 ? 12.135 21.054 15.114 1.00 53.51 19 GLY C N 1
ATOM 3189 C CA . GLY C 1 35 ? 12.496 22.038 16.111 1.00 56.73 19 GLY C CA 1
ATOM 3190 C C . GLY C 1 35 ? 14.004 22.153 16.361 1.00 60.24 19 GLY C C 1
ATOM 3191 O O . GLY C 1 35 ? 14.827 21.375 15.850 1.00 52.64 19 GLY C O 1
ATOM 3192 N N . PRO C 1 36 ? 14.385 23.141 17.160 1.00 67.59 20 PRO C N 1
ATOM 3193 C CA . PRO C 1 36 ? 15.794 23.484 17.312 1.00 71.11 20 PRO C CA 1
ATOM 3194 C C . PRO C 1 36 ? 16.549 22.350 17.966 1.00 72.35 20 PRO C C 1
ATOM 3195 O O . PRO C 1 36 ? 17.737 22.172 17.723 1.00 69.61 20 PRO C O 1
ATOM 3199 N N . LYS C 1 37 ? 15.870 21.610 18.831 1.00 76.62 21 LYS C N 1
ATOM 3200 C CA . LYS C 1 37 ? 16.549 20.573 19.584 1.00 74.35 21 LYS C CA 1
ATOM 3201 C C . LYS C 1 37 ? 16.628 19.344 18.712 1.00 67.31 21 LYS C C 1
ATOM 3202 O O . LYS C 1 37 ? 17.662 18.660 18.685 1.00 67.61 21 LYS C O 1
ATOM 3208 N N . THR C 1 38 ? 15.547 19.096 17.969 1.00 63.48 22 THR C N 1
ATOM 3209 C CA . THR C 1 38 ? 15.498 17.968 17.044 1.00 55.15 22 THR C CA 1
ATOM 3210 C C . THR C 1 38 ? 16.585 18.095 15.969 1.00 56.90 22 THR C C 1
ATOM 3211 O O . THR C 1 38 ? 17.315 17.130 15.697 1.00 53.35 22 THR C O 1
ATOM 3215 N N . ALA C 1 39 ? 16.703 19.274 15.359 1.00 57.68 23 ALA C N 1
ATOM 3216 C CA . ALA C 1 39 ? 17.837 19.529 14.464 1.00 55.55 23 ALA C CA 1
ATOM 3217 C C . ALA C 1 39 ? 19.159 19.124 15.142 1.00 50.26 23 ALA C C 1
ATOM 3218 O O . ALA C 1 39 ? 19.974 18.406 14.561 1.00 48.85 23 ALA C O 1
ATOM 3220 N N . GLN C 1 40 ? 19.354 19.559 16.388 1.00 55.03 24 GLN C N 1
ATOM 3221 C CA . GLN C 1 40 ? 20.577 19.225 17.110 1.00 54.80 24 GLN C CA 1
ATOM 3222 C C . GLN C 1 40 ? 20.890 17.728 17.208 1.00 52.62 24 GLN C C 1
ATOM 3223 O O . GLN C 1 40 ? 22.014 17.294 16.867 1.00 48.41 24 GLN C O 1
ATOM 3229 N N . ARG C 1 41 ? 19.915 16.949 17.664 1.00 48.14 25 ARG C N 1
ATOM 3230 C CA . ARG C 1 41 ? 20.051 15.496 17.640 1.00 48.01 25 ARG C CA 1
ATOM 3231 C C . ARG C 1 41 ? 20.411 14.915 16.253 1.00 48.56 25 ARG C C 1
ATOM 3232 O O . ARG C 1 41 ? 21.356 14.100 16.130 1.00 47.91 25 ARG C O 1
ATOM 3240 N N . LEU C 1 42 ? 19.659 15.315 15.223 1.00 49.93 26 LEU C N 1
ATOM 3241 C CA . LEU C 1 42 ? 19.868 14.780 13.871 1.00 49.30 26 LEU C CA 1
ATOM 3242 C C . LEU C 1 42 ? 21.270 15.103 13.396 1.00 47.64 26 LEU C C 1
ATOM 3243 O O . LEU C 1 42 ? 21.991 14.233 12.878 1.00 49.18 26 LEU C O 1
ATOM 3248 N N . ALA C 1 43 ? 21.651 16.367 13.583 1.00 40.73 27 ALA C N 1
ATOM 3249 C CA . ALA C 1 43 ? 22.969 16.826 13.191 1.00 41.07 27 ALA C CA 1
ATOM 3250 C C . ALA C 1 43 ? 24.022 15.856 13.745 1.00 49.56 27 ALA C C 1
ATOM 3251 O O . ALA C 1 43 ? 24.722 15.199 12.970 1.00 47.31 27 ALA C O 1
ATOM 3253 N N . PHE C 1 44 ? 24.126 15.743 15.075 1.00 39.26 28 PHE C N 1
ATOM 3254 C CA . PHE C 1 44 ? 25.119 14.832 15.677 1.00 33.24 28 PHE C CA 1
ATOM 3255 C C . PHE C 1 44 ? 24.901 13.397 15.248 1.00 32.07 28 PHE C C 1
ATOM 3256 O O . PHE C 1 44 ? 25.868 12.666 15.078 1.00 40.18 28 PHE C O 1
ATOM 3264 N N . PHE C 1 45 ? 23.657 12.973 15.068 1.00 32.01 29 PHE C N 1
ATOM 3265 C CA . PHE C 1 45 ? 23.463 11.619 14.595 1.00 36.87 29 PHE C CA 1
ATOM 3266 C C . PHE C 1 45 ? 24.143 11.488 13.244 1.00 42.38 29 PHE C C 1
ATOM 3267 O O . PHE C 1 45 ? 24.854 10.518 12.948 1.00 46.54 29 PHE C O 1
ATOM 3275 N N . ILE C 1 46 ? 23.905 12.480 12.409 1.00 37.75 30 ILE C N 1
ATOM 3276 C CA . ILE C 1 46 ? 24.305 12.380 11.021 1.00 44.47 30 ILE C CA 1
ATOM 3277 C C . ILE C 1 46 ? 25.813 12.411 10.889 1.00 39.69 30 ILE C C 1
ATOM 3278 O O . ILE C 1 46 ? 26.375 11.563 10.228 1.00 38.32 30 ILE C O 1
ATOM 3283 N N . ILE C 1 47 ? 26.465 13.397 11.489 1.00 40.65 31 ILE C N 1
ATOM 3284 C CA . ILE C 1 47 ? 27.932 13.404 11.492 1.00 49.87 31 ILE C CA 1
ATOM 3285 C C . ILE C 1 47 ? 28.544 12.165 12.171 1.00 51.91 31 ILE C C 1
ATOM 3286 O O . ILE C 1 47 ? 29.711 11.861 11.976 1.00 61.92 31 ILE C O 1
ATOM 3291 N N . ASN C 1 48 ? 27.729 11.413 12.904 1.00 48.17 32 ASN C N 1
ATOM 3292 C CA . ASN C 1 48 ? 28.192 10.180 13.552 1.00 43.68 32 ASN C CA 1
ATOM 3293 C C . ASN C 1 48 ? 27.983 8.892 12.720 1.00 44.26 32 ASN C C 1
ATOM 3294 O O . ASN C 1 48 ? 28.567 7.845 13.020 1.00 53.81 32 ASN C O 1
ATOM 3299 N N . MET C 1 49 ? 27.168 8.960 11.680 1.00 45.33 33 MET C N 1
ATOM 3300 C CA . MET C 1 49 ? 27.138 7.880 10.680 1.00 50.97 33 MET C CA 1
ATOM 3301 C C . MET C 1 49 ? 28.497 7.744 9.932 1.00 46.13 33 MET C C 1
ATOM 3302 O O . MET C 1 49 ? 29.257 8.709 9.812 1.00 38.05 33 MET C O 1
ATOM 3307 N N . PRO C 1 50 ? 28.791 6.541 9.422 1.00 45.02 34 PRO C N 1
ATOM 3308 C CA . PRO C 1 50 ? 29.920 6.294 8.515 1.00 48.20 34 PRO C CA 1
ATOM 3309 C C . PRO C 1 50 ? 29.840 7.196 7.287 1.00 46.57 34 PRO C C 1
ATOM 3310 O O . PRO C 1 50 ? 28.738 7.418 6.786 1.00 48.99 34 PRO C O 1
ATOM 3314 N N . LEU C 1 51 ? 30.984 7.686 6.814 1.00 43.38 35 LEU C N 1
ATOM 3315 C CA . LEU C 1 51 ? 31.090 8.582 5.657 1.00 43.54 35 LEU C CA 1
ATOM 3316 C C . LEU C 1 51 ? 30.227 8.146 4.484 1.00 47.58 35 LEU C C 1
ATOM 3317 O O . LEU C 1 51 ? 29.651 8.956 3.779 1.00 48.75 35 LEU C O 1
ATOM 3322 N N . ASP C 1 52 ? 30.181 6.849 4.244 1.00 48.50 36 ASP C N 1
ATOM 3323 C CA . ASP C 1 52 ? 29.506 6.331 3.072 1.00 47.81 36 ASP C CA 1
ATOM 3324 C C . ASP C 1 52 ? 28.005 6.549 3.162 1.00 47.12 36 ASP C C 1
ATOM 3325 O O . ASP C 1 52 ? 27.356 6.827 2.157 1.00 48.65 36 ASP C O 1
ATOM 3330 N N . GLU C 1 53 ? 27.461 6.444 4.368 1.00 41.94 37 GLU C N 1
ATOM 3331 C CA . GLU C 1 53 ? 26.028 6.630 4.589 1.00 42.50 37 GLU C CA 1
ATOM 3332 C C . GLU C 1 53 ? 25.650 8.098 4.650 1.00 45.59 37 GLU C C 1
ATOM 3333 O O . GLU C 1 53 ? 24.641 8.519 4.054 1.00 43.61 37 GLU C O 1
ATOM 3339 N N . VAL C 1 54 ? 26.461 8.875 5.369 1.00 47.40 38 VAL C N 1
ATOM 3340 C CA . VAL C 1 54 ? 26.381 10.322 5.262 1.00 39.16 38 VAL C CA 1
ATOM 3341 C C . VAL C 1 54 ? 26.335 10.696 3.766 1.00 39.81 38 VAL C C 1
ATOM 3342 O O . VAL C 1 54 ? 25.537 11.544 3.360 1.00 36.13 38 VAL C O 1
ATOM 3346 N N . ARG C 1 55 ? 27.173 10.040 2.955 1.00 39.04 39 ARG C N 1
ATOM 3347 C CA . ARG C 1 55 ? 27.244 10.317 1.521 1.00 46.68 39 ARG C CA 1
ATOM 3348 C C . ARG C 1 55 ? 25.992 9.893 0.773 1.00 43.68 39 ARG C C 1
ATOM 3349 O O . ARG C 1 55 ? 25.511 10.646 -0.054 1.00 40.98 39 ARG C O 1
ATOM 3357 N N . SER C 1 56 ? 25.464 8.702 1.063 1.00 43.77 40 SER C N 1
ATOM 3358 C CA . SER C 1 56 ? 24.170 8.287 0.521 1.00 45.89 40 SER C CA 1
ATOM 3359 C C . SER C 1 56 ? 23.078 9.307 0.794 1.00 46.08 40 SER C C 1
ATOM 3360 O O . SER C 1 56 ? 22.301 9.652 -0.113 1.00 40.82 40 SER C O 1
ATOM 3363 N N . LEU C 1 57 ? 23.028 9.783 2.036 1.00 44.15 41 LEU C N 1
ATOM 3364 C CA . LEU C 1 57 ? 21.954 10.666 2.481 1.00 42.15 41 LEU C CA 1
ATOM 3365 C C . LEU C 1 57 ? 22.063 11.913 1.641 1.00 40.74 41 LEU C C 1
ATOM 3366 O O . LEU C 1 57 ? 21.108 12.332 0.966 1.00 37.78 41 LEU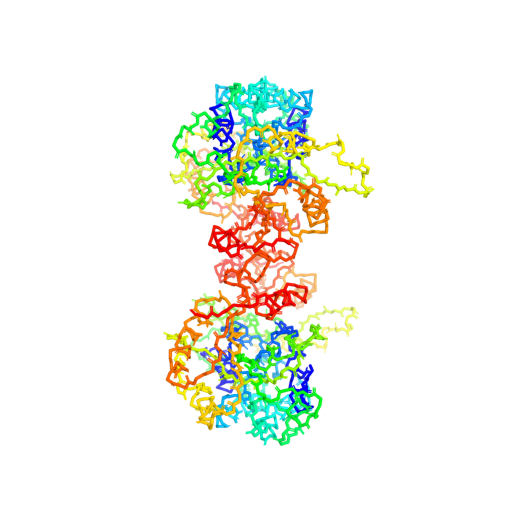 C O 1
ATOM 3371 N N . SER C 1 58 ? 23.258 12.487 1.669 1.00 38.54 42 SER C N 1
ATOM 3372 C CA . SER C 1 58 ? 23.548 13.706 0.926 1.00 39.63 42 SER C CA 1
ATOM 3373 C C . SER C 1 58 ? 23.159 13.598 -0.522 1.00 40.12 42 SER C C 1
ATOM 3374 O O . SER C 1 58 ? 22.746 14.579 -1.119 1.00 38.89 42 SER C O 1
ATOM 3377 N N . GLN C 1 59 ? 23.352 12.413 -1.095 1.00 42.97 43 GLN C N 1
ATOM 3378 C CA . GLN C 1 59 ? 23.114 12.186 -2.512 1.00 45.00 43 GLN C CA 1
ATOM 3379 C C . GLN C 1 59 ? 21.621 12.062 -2.824 1.00 50.21 43 GLN C C 1
ATOM 3380 O O . GLN C 1 59 ? 21.134 12.615 -3.817 1.00 48.37 43 GLN C O 1
ATOM 3386 N N . ALA C 1 60 ? 20.909 11.322 -1.975 1.00 42.48 44 ALA C N 1
ATOM 3387 C CA . ALA C 1 60 ? 19.479 11.087 -2.166 1.00 44.54 44 ALA C CA 1
ATOM 3388 C C . ALA C 1 60 ? 18.723 12.413 -2.198 1.00 40.72 44 ALA C C 1
ATOM 3389 O O . ALA C 1 60 ? 17.867 12.650 -3.049 1.00 36.60 44 ALA C O 1
ATOM 3391 N N . ILE C 1 61 ? 19.079 13.280 -1.268 1.00 36.74 45 ILE C N 1
ATOM 3392 C CA . ILE C 1 61 ? 18.533 14.616 -1.225 1.00 41.44 45 ILE C CA 1
ATOM 3393 C C . ILE C 1 61 ? 18.691 15.291 -2.571 1.00 44.16 45 ILE C C 1
ATOM 3394 O O . ILE C 1 61 ? 17.701 15.682 -3.195 1.00 47.67 45 ILE C O 1
ATOM 3399 N N . ILE C 1 62 ? 19.937 15.409 -3.018 1.00 34.73 46 ILE C N 1
ATOM 3400 C CA . ILE C 1 62 ? 20.261 16.210 -4.199 1.00 40.52 46 ILE C CA 1
ATOM 3401 C C . ILE C 1 62 ? 19.803 15.571 -5.513 1.00 41.04 46 ILE C C 1
ATOM 3402 O O . ILE C 1 62 ? 19.267 16.250 -6.406 1.00 39.21 46 ILE C O 1
ATOM 3407 N N . GLU C 1 63 ? 19.989 14.263 -5.634 1.00 37.84 47 GLU C N 1
ATOM 3408 C CA . GLU C 1 63 ? 19.447 13.546 -6.781 1.00 36.05 47 GLU C CA 1
ATOM 3409 C C . GLU C 1 63 ? 17.931 13.581 -6.859 1.00 40.23 47 GLU C C 1
ATOM 3410 O O . GLU C 1 63 ? 17.366 13.552 -7.966 1.00 37.60 47 GLU C O 1
ATOM 3416 N N . ALA C 1 64 ? 17.269 13.577 -5.700 1.00 39.70 48 ALA C N 1
ATOM 3417 C CA . ALA C 1 64 ? 15.808 13.590 -5.698 1.00 33.70 48 ALA C CA 1
ATOM 3418 C C . ALA C 1 64 ? 15.323 14.912 -6.284 1.00 39.14 48 ALA C C 1
ATOM 3419 O O . ALA C 1 64 ? 14.405 14.940 -7.131 1.00 42.42 48 ALA C O 1
ATOM 3421 N N . LYS C 1 65 ? 15.946 16.011 -5.866 1.00 34.89 49 LYS C N 1
ATOM 3422 C CA . LYS C 1 65 ? 15.664 17.298 -6.505 1.00 38.38 49 LYS C CA 1
ATOM 3423 C C . LYS C 1 65 ? 15.949 17.272 -8.034 1.00 54.40 49 LYS C C 1
ATOM 3424 O O . LYS C 1 65 ? 15.100 17.659 -8.844 1.00 56.83 49 LYS C O 1
ATOM 3430 N N . GLU C 1 66 ? 17.129 16.802 -8.430 1.00 50.60 50 GLU C N 1
ATOM 3431 C CA . GLU C 1 66 ? 17.484 16.806 -9.847 1.00 49.58 50 GLU C CA 1
ATOM 3432 C C . GLU C 1 66 ? 16.611 15.892 -10.721 1.00 38.80 50 GLU C C 1
ATOM 3433 O O . GLU C 1 66 ? 16.473 16.141 -11.885 1.00 33.04 50 GLU C O 1
ATOM 3439 N N . LYS C 1 67 ? 16.083 14.800 -10.197 1.00 40.60 51 LYS C N 1
ATOM 3440 C CA . LYS C 1 67 ? 15.390 13.861 -11.068 1.00 43.85 51 LYS C CA 1
ATOM 3441 C C . LYS C 1 67 ? 13.891 14.117 -11.069 1.00 49.53 51 LYS C C 1
ATOM 3442 O O . LYS C 1 67 ? 13.126 13.361 -11.657 1.00 48.68 51 LYS C O 1
ATOM 3448 N N . LEU C 1 68 ? 13.495 15.203 -10.420 1.00 48.67 52 LEU C N 1
ATOM 3449 C CA . LEU C 1 68 ? 12.108 15.670 -10.395 1.00 44.96 52 LEU C CA 1
ATOM 3450 C C . LEU C 1 68 ? 11.595 16.012 -11.815 1.00 50.51 52 LEU C C 1
ATOM 3451 O O . LEU C 1 68 ? 12.238 16.772 -12.570 1.00 54.45 52 LEU C O 1
ATOM 3456 N N . ARG C 1 69 ? 10.454 15.433 -12.180 1.00 34.34 53 ARG C N 1
ATOM 3457 C CA . ARG C 1 69 ? 9.780 15.860 -13.384 1.00 38.03 53 ARG C CA 1
ATOM 3458 C C . ARG C 1 69 ? 8.324 15.987 -13.022 1.00 36.42 53 ARG C C 1
ATOM 3459 O O . ARG C 1 69 ? 7.870 15.380 -12.059 1.00 38.08 53 ARG C O 1
ATOM 3467 N N . TYR C 1 70 ? 7.596 16.783 -13.790 1.00 33.44 54 TYR C N 1
ATOM 3468 C CA . TYR C 1 70 ? 6.136 16.854 -13.703 1.00 39.88 54 TYR C CA 1
ATOM 3469 C C . TYR C 1 70 ? 5.483 16.145 -14.902 1.00 41.99 54 TYR C C 1
ATOM 3470 O O . TYR C 1 70 ? 5.854 16.394 -16.067 1.00 35.57 54 TYR C O 1
ATOM 3479 N N . CYS C 1 71 ? 4.512 15.274 -14.612 1.00 37.24 55 CYS C N 1
ATOM 3480 C CA . CYS C 1 71 ? 3.833 14.482 -15.643 1.00 26.87 55 CYS C CA 1
ATOM 3481 C C . CYS C 1 71 ? 3.235 15.314 -16.764 1.00 33.65 55 CYS C C 1
ATOM 3482 O O . CYS C 1 71 ? 2.661 16.361 -16.547 1.00 35.18 55 CYS C O 1
ATOM 3485 N N . LYS C 1 72 ? 3.372 14.834 -17.982 1.00 43.91 56 LYS C N 1
ATOM 3486 C CA . LYS C 1 72 ? 2.985 15.644 -19.131 1.00 45.64 56 LYS C CA 1
ATOM 3487 C C . LYS C 1 72 ? 1.458 15.693 -19.271 1.00 37.52 56 LYS C C 1
ATOM 3488 O O . LYS C 1 72 ? 0.904 16.579 -19.897 1.00 38.89 56 LYS C O 1
ATOM 3494 N N . ILE C 1 73 ? 0.778 14.757 -18.634 1.00 39.15 57 ILE C N 1
ATOM 3495 C CA . ILE C 1 73 ? -0.669 14.729 -18.687 1.00 35.83 57 ILE C CA 1
ATOM 3496 C C . ILE C 1 73 ? -1.296 15.339 -17.432 1.00 37.54 57 ILE C C 1
ATOM 3497 O O . ILE C 1 73 ? -2.095 16.290 -17.511 1.00 41.19 57 ILE C O 1
ATOM 3502 N N . CYS C 1 74 ? -0.919 14.847 -16.263 1.00 41.12 58 CYS C N 1
ATOM 3503 C CA . CYS C 1 74 ? -1.637 15.278 -15.068 1.00 34.40 58 CYS C CA 1
ATOM 3504 C C . CYS C 1 74 ? -0.826 16.233 -14.209 1.00 32.92 58 CYS C C 1
ATOM 3505 O O . CYS C 1 74 ? -1.275 16.634 -13.156 1.00 33.45 58 CYS C O 1
ATOM 3508 N N . PHE C 1 75 ? 0.382 16.564 -14.642 1.00 38.14 59 PHE C N 1
ATOM 3509 C CA . PHE C 1 75 ? 1.284 17.417 -13.855 1.00 34.38 59 PHE C CA 1
ATOM 3510 C C . PHE C 1 75 ? 1.724 16.905 -12.481 1.00 33.29 59 PHE C C 1
ATOM 3511 O O . PHE C 1 75 ? 2.334 17.654 -11.698 1.00 33.64 59 PHE C O 1
ATOM 3519 N N . ASN C 1 76 ? 1.454 15.634 -12.188 1.00 27.78 60 ASN C N 1
ATOM 3520 C CA . ASN C 1 76 ? 1.994 15.089 -10.960 1.00 29.50 60 ASN C CA 1
ATOM 3521 C C . ASN C 1 76 ? 3.518 14.991 -10.994 1.00 36.95 60 ASN C C 1
ATOM 3522 O O . ASN C 1 76 ? 4.155 14.860 -12.055 1.00 39.38 60 ASN C O 1
ATOM 3527 N N . ILE C 1 77 ? 4.104 15.059 -9.810 1.00 38.62 61 ILE C N 1
ATOM 3528 C CA . ILE C 1 77 ? 5.513 14.769 -9.631 1.00 28.47 61 ILE C CA 1
ATOM 3529 C C . ILE C 1 77 ? 5.754 13.309 -9.968 1.00 35.68 61 ILE C C 1
ATOM 3530 O O . ILE C 1 77 ? 5.069 12.402 -9.456 1.00 39.00 61 ILE C O 1
ATOM 3535 N N . THR C 1 78 ? 6.744 13.100 -10.830 1.00 32.00 62 THR C N 1
ATOM 3536 C CA . THR C 1 78 ? 7.134 11.785 -11.304 1.00 32.42 62 THR C CA 1
ATOM 3537 C C . THR C 1 78 ? 8.595 11.952 -11.711 1.00 34.81 62 THR C C 1
ATOM 3538 O O . THR C 1 78 ? 9.224 12.975 -11.379 1.00 37.79 62 THR C O 1
ATOM 3542 N N . ASP C 1 79 ? 9.132 10.991 -12.462 1.00 39.89 63 ASP C N 1
ATOM 3543 C CA . ASP C 1 79 ? 10.536 11.051 -12.868 1.00 44.59 63 ASP C CA 1
ATOM 3544 C C . ASP C 1 79 ? 10.695 10.686 -14.340 1.00 53.84 63 ASP C C 1
ATOM 3545 O O . ASP C 1 79 ? 11.814 10.714 -14.871 1.00 50.03 63 ASP C O 1
ATOM 3550 N N . LYS C 1 80 ? 9.568 10.320 -14.965 1.00 53.27 64 LYS C N 1
ATOM 3551 C CA . LYS C 1 80 ? 9.472 10.022 -16.393 1.00 43.57 64 LYS C CA 1
ATOM 3552 C C . LYS C 1 80 ? 8.582 11.099 -17.013 1.00 49.55 64 LYS C C 1
ATOM 3553 O O . LYS C 1 80 ? 8.045 11.962 -16.303 1.00 52.43 64 LYS C O 1
ATOM 3559 N N . GLU C 1 81 ? 8.364 11.012 -18.321 1.00 43.77 65 GLU C N 1
ATOM 3560 C CA . GLU C 1 81 ? 7.494 11.965 -18.987 1.00 43.52 65 GLU C CA 1
ATOM 3561 C C . GLU C 1 81 ? 6.027 11.775 -18.710 1.00 39.24 65 GLU C C 1
ATOM 3562 O O . GLU C 1 81 ? 5.272 12.746 -18.729 1.00 37.15 65 GLU C O 1
ATOM 3568 N N . VAL C 1 82 ? 5.592 10.535 -18.545 1.00 31.26 66 VAL C N 1
ATOM 3569 C CA . VAL C 1 82 ? 4.231 10.346 -18.097 1.00 36.40 66 VAL C CA 1
ATOM 3570 C C . VAL C 1 82 ? 4.220 9.359 -16.942 1.00 41.57 66 VAL C C 1
ATOM 3571 O O . VAL C 1 82 ? 4.866 8.293 -17.003 1.00 41.39 66 VAL C O 1
ATOM 3575 N N . CYS C 1 83 ? 3.535 9.760 -15.872 1.00 30.55 67 CYS C N 1
ATOM 3576 C CA . CYS C 1 83 ? 3.668 9.092 -14.583 1.00 33.15 67 CYS C CA 1
ATOM 3577 C C . CYS C 1 83 ? 3.083 7.689 -14.668 1.00 37.54 67 CYS C C 1
ATOM 3578 O O . CYS C 1 83 ? 2.300 7.390 -15.570 1.00 42.72 67 CYS C O 1
ATOM 3581 N N . ASP C 1 84 ? 3.426 6.855 -13.692 1.00 43.50 68 ASP C N 1
ATOM 3582 C CA . ASP C 1 84 ? 2.952 5.476 -13.653 1.00 49.39 68 ASP C CA 1
ATOM 3583 C C . ASP C 1 84 ? 1.425 5.342 -13.743 1.00 54.10 68 ASP C C 1
ATOM 3584 O O . ASP C 1 84 ? 0.915 4.378 -14.306 1.00 65.44 68 ASP C O 1
ATOM 3589 N N . ILE C 1 85 ? 0.693 6.307 -13.199 1.00 44.73 69 ILE C N 1
ATOM 3590 C CA . ILE C 1 85 ? -0.756 6.220 -13.207 1.00 39.22 69 ILE C CA 1
ATOM 3591 C C . ILE C 1 85 ? -1.317 6.572 -14.576 1.00 44.68 69 ILE C C 1
ATOM 3592 O O . ILE C 1 85 ? -2.255 5.919 -15.050 1.00 37.59 69 ILE C O 1
ATOM 3597 N N . CYS C 1 86 ? -0.754 7.592 -15.217 1.00 43.71 70 CYS C N 1
ATOM 3598 C CA . CYS C 1 86 ? -1.291 7.980 -16.500 1.00 40.57 70 CYS C CA 1
ATOM 3599 C C . CYS C 1 86 ? -0.895 6.977 -17.568 1.00 42.80 70 CYS C C 1
ATOM 3600 O O . CYS C 1 86 ? -1.597 6.807 -18.559 1.00 45.30 70 CYS C O 1
ATOM 3603 N N . SER C 1 87 ? 0.227 6.307 -17.397 1.00 48.31 71 SER C N 1
ATOM 3604 C CA . SER C 1 87 ? 0.621 5.353 -18.430 1.00 57.00 71 SER C CA 1
ATOM 3605 C C . SER C 1 87 ? 0.052 3.991 -18.057 1.00 59.40 71 SER C C 1
ATOM 3606 O O . SER C 1 87 ? 0.439 2.965 -18.604 1.00 60.15 71 SER C O 1
ATOM 3609 N N . ASP C 1 88 ? -0.872 3.990 -17.103 1.00 54.84 72 ASP C N 1
ATOM 3610 C CA . ASP C 1 88 ? -1.518 2.746 -16.711 1.00 58.16 72 ASP C CA 1
ATOM 3611 C C . ASP C 1 88 ? -2.834 2.604 -17.448 1.00 58.38 72 ASP C C 1
ATOM 3612 O O . ASP C 1 88 ? -3.789 3.349 -17.217 1.00 55.64 72 ASP C O 1
ATOM 3617 N N . GLU C 1 89 ? -2.838 1.628 -18.344 1.00 64.11 73 GLU C N 1
ATOM 3618 C CA . GLU C 1 89 ? -3.906 1.373 -19.294 1.00 70.39 73 GLU C CA 1
ATOM 3619 C C . GLU C 1 89 ? -5.241 0.959 -18.634 1.00 67.29 73 GLU C C 1
ATOM 3620 O O . GLU C 1 89 ? -6.333 1.332 -19.095 1.00 55.46 73 GLU C O 1
ATOM 3626 N N . ASN C 1 90 ? -5.158 0.189 -17.555 1.00 67.81 74 ASN C N 1
ATOM 3627 C CA . ASN C 1 90 ? -6.374 -0.313 -16.935 1.00 76.54 74 ASN C CA 1
ATOM 3628 C C . ASN C 1 90 ? -6.849 0.550 -15.767 1.00 73.85 74 ASN C C 1
ATOM 3629 O O . ASN C 1 90 ? -7.631 0.118 -14.915 1.00 75.01 74 ASN C O 1
ATOM 3634 N N . ARG C 1 91 ? -6.365 1.785 -15.754 1.00 65.94 75 ARG C N 1
ATOM 3635 C CA . ARG C 1 91 ? -6.959 2.834 -14.946 1.00 54.29 75 ARG C CA 1
ATOM 3636 C C . ARG C 1 91 ? -8.036 3.508 -15.768 1.00 49.70 75 ARG C C 1
ATOM 3637 O O . ARG C 1 91 ? -7.936 3.609 -16.999 1.00 42.49 75 ARG C O 1
ATOM 3645 N N . ASP C 1 92 ? -9.045 4.012 -15.091 1.00 45.71 76 ASP C N 1
ATOM 3646 C CA . ASP C 1 92 ? -10.157 4.637 -15.780 1.00 48.01 76 ASP C CA 1
ATOM 3647 C C . ASP C 1 92 ? -9.811 6.085 -16.141 1.00 48.85 76 ASP C C 1
ATOM 3648 O O . ASP C 1 92 ? -10.032 7.018 -15.355 1.00 44.11 76 ASP C O 1
ATOM 3653 N N . HIS C 1 93 ? -9.288 6.263 -17.352 1.00 45.92 77 HIS C N 1
ATOM 3654 C CA . HIS C 1 93 ? -8.877 7.585 -17.820 1.00 50.05 77 HIS C CA 1
ATOM 3655 C C . HIS C 1 93 ? -10.044 8.539 -18.043 1.00 53.39 77 HIS C C 1
ATOM 3656 O O . HIS C 1 93 ? -9.831 9.707 -18.355 1.00 59.02 77 HIS C O 1
ATOM 3663 N N . SER C 1 94 ? -11.266 8.054 -17.876 1.00 48.04 78 SER C N 1
ATOM 3664 C CA . SER C 1 94 ? -12.437 8.892 -18.092 1.00 49.93 78 SER C CA 1
ATOM 3665 C C . SER C 1 94 ? -12.852 9.680 -16.834 1.00 50.87 78 SER C C 1
ATOM 3666 O O . SER C 1 94 ? -13.630 10.634 -16.911 1.00 50.61 78 SER C O 1
ATOM 3669 N N . THR C 1 95 ? -12.354 9.302 -15.669 1.00 46.53 79 THR C N 1
ATOM 3670 C CA . THR C 1 95 ? -12.670 10.136 -14.510 1.00 43.80 79 THR C CA 1
ATOM 3671 C C . THR C 1 95 ? -11.425 10.804 -13.912 1.00 39.07 79 THR C C 1
ATOM 3672 O O . THR C 1 95 ? -10.414 10.139 -13.617 1.00 40.26 79 THR C O 1
ATOM 3676 N N . ILE C 1 96 ? -11.465 12.131 -13.825 1.00 36.72 80 ILE C N 1
ATOM 3677 C CA . ILE C 1 96 ? -10.279 12.870 -13.419 1.00 40.32 80 ILE C CA 1
ATOM 3678 C C . ILE C 1 96 ? -10.477 13.373 -12.015 1.00 34.18 80 ILE C C 1
ATOM 3679 O O . ILE C 1 96 ? -11.441 14.108 -11.739 1.00 31.84 80 ILE C O 1
ATOM 3684 N N . CYS C 1 97 ? -9.572 13.011 -11.119 1.00 28.59 81 CYS C N 1
ATOM 3685 C CA . CYS C 1 97 ? -9.699 13.493 -9.753 1.00 32.47 81 CYS C CA 1
ATOM 3686 C C . CYS C 1 97 ? -8.844 14.745 -9.582 1.00 29.66 81 CYS C C 1
ATOM 3687 O O . CYS C 1 97 ? -7.618 14.652 -9.571 1.00 30.82 81 CYS C O 1
ATOM 3690 N N . VAL C 1 98 ? -9.468 15.916 -9.490 1.00 27.34 82 VAL C N 1
ATOM 3691 C CA . VAL C 1 98 ? -8.684 17.149 -9.395 1.00 30.05 82 VAL C CA 1
ATOM 3692 C C . VAL C 1 98 ? -8.181 17.443 -7.979 1.00 41.69 82 VAL C C 1
ATOM 3693 O O . VAL C 1 98 ? -8.936 17.464 -7.003 1.00 39.17 82 VAL C O 1
ATOM 3697 N N . VAL C 1 99 ? -6.902 17.756 -7.894 1.00 43.94 83 VAL C N 1
ATOM 3698 C CA . VAL C 1 99 ? -6.246 17.797 -6.611 1.00 40.56 83 VAL C CA 1
ATOM 3699 C C . VAL C 1 99 ? -5.249 18.944 -6.581 1.00 35.06 83 VAL C C 1
ATOM 3700 O O . VAL C 1 99 ? -4.723 19.359 -7.609 1.00 38.48 83 VAL C O 1
ATOM 3704 N N . SER C 1 100 ? -5.003 19.491 -5.408 1.00 32.04 84 SER C N 1
ATOM 3705 C CA . SER C 1 100 ? -4.100 20.651 -5.328 1.00 39.69 84 SER C CA 1
ATOM 3706 C C . SER C 1 100 ? -2.572 20.407 -5.345 1.00 39.19 84 SER C C 1
ATOM 3707 O O . SER C 1 100 ? -1.817 21.258 -5.805 1.00 38.05 84 SER C O 1
ATOM 3710 N N . HIS C 1 101 ? -2.121 19.279 -4.792 1.00 29.21 85 HIS C N 1
ATOM 3711 C CA . HIS C 1 101 ? -0.703 19.014 -4.650 1.00 29.90 85 HIS C CA 1
ATOM 3712 C C . HIS C 1 101 ? -0.438 17.531 -4.820 1.00 32.84 85 HIS C C 1
ATOM 3713 O O . HIS C 1 101 ? -1.326 16.698 -4.575 1.00 34.57 85 HIS C O 1
ATOM 3720 N N . PRO C 1 102 ? 0.804 17.198 -5.212 1.00 28.09 86 PRO C N 1
ATOM 3721 C CA . PRO C 1 102 ? 1.355 15.854 -5.371 1.00 30.57 86 PRO C CA 1
ATOM 3722 C C . PRO C 1 102 ? 1.087 14.915 -4.245 1.00 34.79 86 PRO C C 1
ATOM 3723 O O . PRO C 1 102 ? 0.937 13.713 -4.492 1.00 38.11 86 PRO C O 1
ATOM 3727 N N . MET C 1 103 ? 1.034 15.417 -3.020 1.00 43.23 87 MET C N 1
ATOM 3728 C CA . MET C 1 103 ? 0.851 14.516 -1.902 1.00 39.21 87 MET C CA 1
ATOM 3729 C C . MET C 1 103 ? -0.616 14.205 -1.681 1.00 40.22 87 MET C C 1
ATOM 3730 O O . MET C 1 103 ? -0.963 13.249 -0.969 1.00 40.00 87 MET C O 1
ATOM 3735 N N . ASP C 1 104 ? -1.490 14.986 -2.308 1.00 36.20 88 ASP C N 1
ATOM 3736 C CA . ASP C 1 104 ? -2.924 14.633 -2.284 1.00 35.44 88 ASP C CA 1
ATOM 3737 C C . ASP C 1 104 ? -3.164 13.378 -3.116 1.00 34.88 88 ASP C C 1
ATOM 3738 O O . ASP C 1 104 ? -3.986 12.538 -2.750 1.00 29.49 88 ASP C O 1
ATOM 3743 N N . VAL C 1 105 ? -2.391 13.235 -4.203 1.00 28.76 89 VAL C N 1
ATOM 3744 C CA . VAL C 1 105 ? -2.404 12.004 -4.978 1.00 24.96 89 VAL C CA 1
ATOM 3745 C C . VAL C 1 105 ? -1.942 10.802 -4.140 1.00 33.75 89 VAL C C 1
ATOM 3746 O O . VAL C 1 105 ? -2.566 9.745 -4.172 1.00 41.68 89 VAL C O 1
ATOM 3750 N N . VAL C 1 106 ? -0.864 10.960 -3.376 1.00 38.97 90 VAL C N 1
ATOM 3751 C CA . VAL C 1 106 ? -0.453 9.925 -2.394 1.00 38.35 90 VAL C CA 1
ATOM 3752 C C . VAL C 1 106 ? -1.575 9.612 -1.390 1.00 30.61 90 VAL C C 1
ATOM 3753 O O . VAL C 1 106 ? -1.865 8.453 -1.102 1.00 29.17 90 VAL C O 1
ATOM 3757 N N . ALA C 1 107 ? -2.177 10.643 -0.816 1.00 25.48 91 ALA C N 1
ATOM 3758 C CA . ALA C 1 107 ? -3.295 10.408 0.122 1.00 33.36 91 ALA C CA 1
ATOM 3759 C C . ALA C 1 107 ? -4.439 9.681 -0.596 1.00 36.23 91 ALA C C 1
ATOM 3760 O O . ALA C 1 107 ? -4.881 8.617 -0.135 1.00 30.95 91 ALA C O 1
ATOM 3762 N N . MET C 1 108 ? -4.880 10.214 -1.745 1.00 30.30 92 MET C N 1
ATOM 3763 C CA . MET C 1 108 ? -6.061 9.644 -2.387 1.00 30.57 92 MET C CA 1
ATOM 3764 C C . MET C 1 108 ? -5.790 8.214 -2.816 1.00 38.60 92 MET C C 1
ATOM 3765 O O . MET C 1 108 ? -6.678 7.358 -2.875 1.00 47.26 92 MET C O 1
ATOM 3770 N N . GLU C 1 109 ? -4.527 7.952 -3.080 1.00 42.05 93 GLU C N 1
ATOM 3771 C CA . GLU C 1 109 ? -4.156 6.707 -3.700 1.00 37.97 93 GLU C CA 1
ATOM 3772 C C . GLU C 1 109 ? -4.087 5.594 -2.642 1.00 45.51 93 GLU C C 1
ATOM 3773 O O . GLU C 1 109 ? -4.048 4.404 -2.971 1.00 45.96 93 GLU C O 1
ATOM 3779 N N . LYS C 1 110 ? -4.074 5.994 -1.373 1.00 48.33 94 LYS C N 1
ATOM 3780 C CA . LYS C 1 110 ? -4.039 5.042 -0.270 1.00 56.45 94 LYS C CA 1
ATOM 3781 C C . LYS C 1 110 ? -5.437 4.509 0.073 1.00 57.86 94 LYS C C 1
ATOM 3782 O O . LYS C 1 110 ? -5.584 3.526 0.797 1.00 62.72 94 LYS C O 1
ATOM 3788 N N . VAL C 1 111 ? -6.463 5.160 -0.455 1.00 54.86 95 VAL C N 1
ATOM 3789 C CA . VAL C 1 111 ? -7.792 4.581 -0.442 1.00 56.63 95 VAL C CA 1
ATOM 3790 C C . VAL C 1 111 ? -7.875 3.694 -1.681 1.00 64.38 95 VAL C C 1
ATOM 3791 O O . VAL C 1 111 ? -7.993 4.182 -2.816 1.00 69.39 95 VAL C O 1
ATOM 3795 N N . LYS C 1 112 ? -7.745 2.389 -1.465 1.00 64.13 96 LYS C N 1
ATOM 3796 C CA . LYS C 1 112 ? -7.532 1.471 -2.577 1.00 68.95 96 LYS C CA 1
ATOM 3797 C C . LYS C 1 112 ? -8.808 1.183 -3.359 1.00 69.51 96 LYS C C 1
ATOM 3798 O O . LYS C 1 112 ? -9.080 0.041 -3.695 1.00 73.62 96 LYS C O 1
ATOM 3804 N N . GLU C 1 113 ? -9.575 2.221 -3.671 1.00 66.46 97 GLU C N 1
ATOM 3805 C CA . GLU C 1 113 ? -10.853 2.036 -4.367 1.00 69.65 97 GLU C CA 1
ATOM 3806 C C . GLU C 1 113 ? -11.015 2.978 -5.549 1.00 65.43 97 GLU C C 1
ATOM 3807 O O . GLU C 1 113 ? -11.854 2.734 -6.414 1.00 66.79 97 GLU C O 1
ATOM 3813 N N . TYR C 1 114 ? -10.243 4.065 -5.571 1.00 59.69 98 TYR C N 1
ATOM 3814 C CA . TYR C 1 114 ? -10.275 4.964 -6.716 1.00 51.88 98 TYR C CA 1
ATOM 3815 C C . TYR C 1 114 ? -9.601 4.291 -7.897 1.00 56.19 98 TYR C C 1
ATOM 3816 O O . TYR C 1 114 ? -8.471 3.801 -7.789 1.00 53.33 98 TYR C O 1
ATOM 3825 N N . LYS C 1 115 ? -10.311 4.249 -9.021 1.00 57.56 99 LYS C N 1
ATOM 3826 C CA . LYS C 1 115 ? -9.780 3.579 -10.201 1.00 55.54 99 LYS C CA 1
ATOM 3827 C C . LYS C 1 115 ? -9.315 4.563 -11.284 1.00 49.88 99 LYS C C 1
ATOM 3828 O O . LYS C 1 115 ? -8.486 4.228 -12.117 1.00 61.93 99 LYS C O 1
ATOM 3834 N N . GLY C 1 116 ? -9.812 5.792 -11.209 1.00 40.59 100 GLY C N 1
ATOM 3835 C CA . GLY C 1 116 ? -9.490 6.845 -12.154 1.00 37.87 100 GLY C CA 1
ATOM 3836 C C . GLY C 1 116 ? -8.086 7.449 -12.131 1.00 38.99 100 GLY C C 1
ATOM 3837 O O . GLY C 1 116 ? -7.112 6.842 -11.650 1.00 31.09 100 GLY C O 1
ATOM 3838 N N . VAL C 1 117 ? -7.996 8.662 -12.667 1.00 32.13 101 VAL C N 1
ATOM 3839 C CA . VAL C 1 117 ? -6.731 9.341 -12.760 1.00 34.30 101 VAL C CA 1
ATOM 3840 C C . VAL C 1 117 ? -6.799 10.714 -12.088 1.00 35.85 101 VAL C C 1
ATOM 3841 O O . VAL C 1 117 ? -7.812 11.060 -11.470 1.00 40.36 101 VAL C O 1
ATOM 3845 N N . TYR C 1 118 ? -5.717 11.490 -12.176 1.00 31.63 102 TYR C N 1
ATOM 3846 C CA . TYR C 1 118 ? -5.663 12.733 -11.429 1.00 35.36 102 TYR C CA 1
ATOM 3847 C C . TYR C 1 118 ? -5.373 13.891 -12.320 1.00 30.70 102 TYR C C 1
ATOM 3848 O O . TYR C 1 118 ? -4.908 13.738 -13.441 1.00 34.93 102 TYR C O 1
ATOM 3857 N N . HIS C 1 119 ? -5.638 15.066 -11.788 1.00 25.36 103 HIS C N 1
ATOM 3858 C CA . HIS C 1 119 ? -5.050 16.254 -12.356 1.00 29.66 103 HIS C CA 1
ATOM 3859 C C . HIS C 1 119 ? -4.567 17.054 -11.134 1.00 35.15 103 HIS C C 1
ATOM 3860 O O . HIS C 1 119 ? -5.317 17.206 -10.144 1.00 32.25 103 HIS C O 1
ATOM 3867 N N . VAL C 1 120 ? -3.303 17.472 -11.159 1.00 33.91 104 VAL C N 1
ATOM 3868 C CA . VAL C 1 120 ? -2.696 18.214 -10.035 1.00 28.35 104 VAL C CA 1
ATOM 3869 C C . VAL C 1 120 ? -2.500 19.685 -10.400 1.00 36.79 104 VAL C C 1
ATOM 3870 O O . VAL C 1 120 ? -1.762 20.012 -11.348 1.00 42.54 104 VAL C O 1
ATOM 3874 N N . LEU C 1 121 ? -3.178 20.567 -9.669 1.00 39.32 105 LEU C N 1
ATOM 3875 C CA . LEU C 1 121 ? -3.211 22.002 -9.979 1.00 33.10 105 LEU C CA 1
ATOM 3876 C C . LEU C 1 121 ? -1.964 22.729 -9.524 1.00 32.20 105 LEU C C 1
ATOM 3877 O O . LEU C 1 121 ? -1.673 23.827 -10.019 1.00 33.47 105 LEU C O 1
ATOM 3882 N N . HIS C 1 122 ? -1.252 22.118 -8.573 1.00 37.84 106 HIS C N 1
ATOM 3883 C CA . HIS C 1 122 ? -0.122 22.742 -7.898 1.00 44.09 106 HIS C CA 1
ATOM 3884 C C . HIS C 1 122 ? -0.475 24.036 -7.173 1.00 49.96 106 HIS C C 1
ATOM 3885 O O . HIS C 1 122 ? 0.180 25.053 -7.349 1.00 50.49 106 HIS C O 1
ATOM 3892 N N . GLY C 1 123 ? -1.520 23.969 -6.350 1.00 59.42 107 GLY C N 1
ATOM 3893 C CA . GLY C 1 123 ? -1.950 25.101 -5.554 1.00 63.37 107 GLY C CA 1
ATOM 3894 C C . GLY C 1 123 ? -3.452 25.334 -5.612 1.00 60.70 107 GLY C C 1
ATOM 3895 O O . GLY C 1 123 ? -4.215 24.443 -5.996 1.00 58.23 107 GLY C O 1
ATOM 3896 N N . VAL C 1 124 ? -3.868 26.531 -5.210 1.00 56.93 108 VAL C N 1
ATOM 3897 C CA . VAL C 1 124 ? -5.268 26.928 -5.226 1.00 49.42 108 VAL C CA 1
ATOM 3898 C C . VAL C 1 124 ? -5.249 28.395 -5.484 1.00 55.03 108 VAL C C 1
ATOM 3899 O O . VAL C 1 124 ? -4.200 29.028 -5.370 1.00 62.46 108 VAL C O 1
ATOM 3903 N N . ILE C 1 125 ? -6.413 28.944 -5.805 1.00 54.00 109 ILE C N 1
ATOM 3904 C CA . ILE C 1 125 ? -6.568 30.383 -5.916 1.00 55.73 109 ILE C CA 1
ATOM 3905 C C . ILE C 1 125 ? -6.498 31.004 -4.518 1.00 61.26 109 ILE C C 1
ATOM 3906 O O . ILE C 1 125 ? -7.140 30.520 -3.578 1.00 68.59 109 ILE C O 1
ATOM 3911 N N . SER C 1 126 ? -5.721 32.073 -4.379 1.00 59.70 110 SER C N 1
ATOM 3912 C CA . SER C 1 126 ? -5.459 32.628 -3.060 1.00 62.61 110 SER C CA 1
ATOM 3913 C C . SER C 1 126 ? -5.135 34.109 -3.059 1.00 67.79 110 SER C C 1
ATOM 3914 O O . SER C 1 126 ? -3.969 34.487 -3.024 1.00 65.92 110 SER C O 1
ATOM 3917 N N . PRO C 1 127 ? -6.179 34.952 -3.060 1.00 72.11 111 PRO C N 1
ATOM 3918 C CA . PRO C 1 127 ? -6.063 36.411 -3.068 1.00 78.92 111 PRO C CA 1
ATOM 3919 C C . PRO C 1 127 ? -5.136 36.944 -1.979 1.00 94.31 111 PRO C C 1
ATOM 3920 O O . PRO C 1 127 ? -4.475 37.962 -2.211 1.00 100.43 111 PRO C O 1
ATOM 3924 N N . ILE C 1 128 ? -5.075 36.261 -0.834 1.00 101.82 112 ILE C N 1
ATOM 3925 C CA . ILE C 1 128 ? -4.155 36.620 0.254 1.00 112.62 112 ILE C CA 1
ATOM 3926 C C . ILE C 1 128 ? -2.706 36.851 -0.229 1.00 118.01 112 ILE C C 1
ATOM 3927 O O . ILE C 1 128 ? -2.086 37.869 0.105 1.00 123.95 112 ILE C O 1
ATOM 3932 N N . GLU C 1 129 ? -2.162 35.913 -0.999 1.00 111.00 113 GLU C N 1
ATOM 3933 C CA . GLU C 1 129 ? -0.886 36.174 -1.656 1.00 110.14 113 GLU C CA 1
ATOM 3934 C C . GLU C 1 129 ? -0.926 35.945 -3.167 1.00 106.87 113 GLU C C 1
ATOM 3935 O O . GLU C 1 129 ? -0.233 35.068 -3.688 1.00 107.17 113 GLU C O 1
ATOM 3941 N N . GLY C 1 130 ? -1.759 36.739 -3.843 1.00 103.54 114 GLY C N 1
ATOM 3942 C CA . GLY C 1 130 ? -1.728 36.897 -5.289 1.00 99.93 114 GLY C CA 1
ATOM 3943 C C . GLY C 1 130 ? -1.523 35.669 -6.162 1.00 91.54 114 GLY C C 1
ATOM 3944 O O . GLY C 1 130 ? -0.793 35.720 -7.173 1.00 87.65 114 GLY C O 1
ATOM 3945 N N . VAL C 1 131 ? -2.156 34.561 -5.782 1.00 85.43 115 VAL C N 1
ATOM 3946 C CA . VAL C 1 131 ? -2.267 33.431 -6.695 1.00 77.52 115 VAL C CA 1
ATOM 3947 C C . VAL C 1 131 ? -3.630 33.455 -7.362 1.00 77.31 115 VAL C C 1
ATOM 3948 O O . VAL C 1 131 ? -4.658 33.416 -6.679 1.00 77.16 115 VAL C O 1
ATOM 3952 N N . GLY C 1 132 ? -3.623 33.554 -8.691 1.00 74.40 116 GLY C N 1
ATOM 3953 C CA . GLY C 1 132 ? -4.835 33.590 -9.485 1.00 71.18 116 GLY C CA 1
ATOM 3954 C C . GLY C 1 132 ? -4.976 32.283 -10.225 1.00 69.06 116 GLY C C 1
ATOM 3955 O O . GLY C 1 132 ? -4.151 31.381 -10.046 1.00 67.56 116 GLY C O 1
ATOM 3956 N N . PRO C 1 133 ? -6.013 32.173 -11.063 1.00 68.16 117 PRO C N 1
ATOM 3957 C CA . PRO C 1 133 ? -6.277 30.932 -11.795 1.00 65.61 117 PRO C CA 1
ATOM 3958 C C . PRO C 1 133 ? -5.147 30.630 -12.771 1.00 70.51 117 PRO C C 1
ATOM 3959 O O . PRO C 1 133 ? -4.899 29.480 -13.115 1.00 69.25 117 PRO C O 1
ATOM 3963 N N . GLU C 1 134 ? -4.441 31.660 -13.202 1.00 75.70 118 GLU C N 1
ATOM 3964 C CA . GLU C 1 134 ? -3.442 31.458 -14.239 1.00 82.43 118 GLU C CA 1
ATOM 3965 C C . GLU C 1 134 ? -2.128 30.974 -13.651 1.00 82.46 118 GLU C C 1
ATOM 3966 O O . GLU C 1 134 ? -1.220 30.576 -14.377 1.00 88.37 118 GLU C O 1
ATOM 3972 N N . ASP C 1 135 ? -2.043 30.986 -12.326 1.00 74.27 119 ASP C N 1
ATOM 3973 C CA . ASP C 1 135 ? -0.806 30.636 -11.641 1.00 62.94 119 ASP C CA 1
ATOM 3974 C C . ASP C 1 135 ? -0.856 29.171 -11.207 1.00 54.00 119 ASP C C 1
ATOM 3975 O O . ASP C 1 135 ? 0.011 28.698 -10.452 1.00 48.44 119 ASP C O 1
ATOM 3980 N N . ILE C 1 136 ? -1.876 28.465 -11.705 1.00 47.23 120 ILE C N 1
ATOM 3981 C CA . ILE C 1 136 ? -2.218 27.108 -11.254 1.00 42.52 120 ILE C CA 1
ATOM 3982 C C . ILE C 1 136 ? -2.779 26.350 -12.467 1.00 46.87 120 ILE C C 1
ATOM 3983 O O . ILE C 1 136 ? -3.194 27.001 -13.439 1.00 54.60 120 ILE C O 1
ATOM 3988 N N . ARG C 1 137 ? -2.787 25.015 -12.460 1.00 45.89 121 ARG C N 1
ATOM 3989 C CA . ARG C 1 137 ? -2.987 24.311 -13.752 1.00 51.22 121 ARG C CA 1
ATOM 3990 C C . ARG C 1 137 ? -4.436 24.036 -14.201 1.00 48.82 121 ARG C C 1
ATOM 3991 O O . ARG C 1 137 ? -4.795 22.905 -14.545 1.00 42.19 121 ARG C O 1
ATOM 3999 N N . ILE C 1 138 ? -5.255 25.082 -14.193 1.00 51.00 122 ILE C N 1
ATOM 4000 C CA . ILE C 1 138 ? -6.676 24.953 -14.490 1.00 51.86 122 ILE C CA 1
ATOM 4001 C C . ILE C 1 138 ? -6.850 24.934 -16.003 1.00 47.93 122 ILE C C 1
ATOM 4002 O O . ILE C 1 138 ? -7.586 24.113 -16.557 1.00 46.51 122 ILE C O 1
ATOM 4007 N N . LYS C 1 139 ? -6.159 25.851 -16.664 1.00 44.91 123 LYS C N 1
ATOM 4008 C CA . LYS C 1 139 ? -6.175 25.905 -18.128 1.00 59.66 123 LYS C CA 1
ATOM 4009 C C . LYS C 1 139 ? -6.069 24.512 -18.759 1.00 53.27 123 LYS C C 1
ATOM 4010 O O . LYS C 1 139 ? -6.847 24.168 -19.642 1.00 50.35 123 LYS C O 1
ATOM 4016 N N . GLU C 1 140 ? -5.113 23.707 -18.296 1.00 49.08 124 GLU C N 1
ATOM 4017 C CA . GLU C 1 140 ? -4.876 22.412 -18.928 1.00 54.72 124 GLU C CA 1
ATOM 4018 C C . GLU C 1 140 ? -5.898 21.378 -18.482 1.00 54.50 124 GLU C C 1
ATOM 4019 O O . GLU C 1 140 ? -6.137 20.387 -19.191 1.00 52.48 124 GLU C O 1
ATOM 4025 N N . LEU C 1 141 ? -6.519 21.618 -17.321 1.00 54.23 125 LEU C N 1
ATOM 4026 C CA . LEU C 1 141 ? -7.668 20.811 -16.902 1.00 43.19 125 LEU C CA 1
ATOM 4027 C C . LEU C 1 141 ? -8.778 20.997 -17.926 1.00 38.45 125 LEU C C 1
ATOM 4028 O O . LEU C 1 141 ? -9.277 20.016 -18.466 1.00 34.04 125 LEU C O 1
ATOM 4033 N N . LEU C 1 142 ? -9.165 22.245 -18.195 1.00 44.74 126 LEU C N 1
ATOM 4034 C CA . LEU C 1 142 ? -10.241 22.503 -19.178 1.00 52.51 126 LEU C CA 1
ATOM 4035 C C . LEU C 1 142 ? -9.868 21.898 -20.529 1.00 56.98 126 LEU C C 1
ATOM 4036 O O . LEU C 1 142 ? -10.668 21.201 -21.143 1.00 53.63 126 LEU C O 1
ATOM 4041 N N . GLU C 1 143 ? -8.640 22.163 -20.969 1.00 56.83 127 GLU C N 1
ATOM 4042 C CA . GLU C 1 143 ? -8.075 21.486 -22.126 1.00 56.57 127 GLU C CA 1
ATOM 4043 C C . GLU C 1 143 ? -8.218 19.964 -22.047 1.00 50.84 127 GLU C C 1
ATOM 4044 O O . GLU C 1 143 ? -8.658 19.351 -23.005 1.00 54.02 127 GLU C O 1
ATOM 4050 N N . ARG C 1 144 ? -7.844 19.343 -20.923 1.00 41.72 128 ARG C N 1
ATOM 4051 C CA . ARG C 1 144 ? -7.961 17.892 -20.837 1.00 37.05 128 ARG C CA 1
ATOM 4052 C C . ARG C 1 144 ? -9.382 17.453 -21.127 1.00 50.56 128 ARG C C 1
ATOM 4053 O O . ARG C 1 144 ? -9.590 16.420 -21.751 1.00 49.95 128 ARG C O 1
ATOM 4061 N N . VAL C 1 145 ? -10.364 18.238 -20.674 1.00 51.72 129 VAL C N 1
ATOM 4062 C CA . VAL C 1 145 ? -11.760 17.858 -20.879 1.00 53.11 129 VAL C CA 1
ATOM 4063 C C . VAL C 1 145 ? -12.363 18.333 -22.236 1.00 59.03 129 VAL C C 1
ATOM 4064 O O . VAL C 1 145 ? -13.254 17.676 -22.758 1.00 52.87 129 VAL C O 1
ATOM 4068 N N . ARG C 1 146 ? -11.842 19.420 -22.813 1.00 59.11 130 ARG C N 1
ATOM 4069 C CA . ARG C 1 146 ? -12.246 19.851 -24.143 1.00 69.97 130 ARG C CA 1
ATOM 4070 C C . ARG C 1 146 ? -11.874 18.809 -25.189 1.00 75.65 130 ARG C C 1
ATOM 4071 O O . ARG C 1 146 ? -12.735 18.343 -25.945 1.00 73.53 130 ARG C O 1
ATOM 4079 N N . ASP C 1 147 ? -10.587 18.477 -25.253 1.00 77.31 131 ASP C N 1
ATOM 4080 C CA . ASP C 1 147 ? -10.131 17.354 -26.061 1.00 84.76 131 ASP C CA 1
ATOM 4081 C C . ASP C 1 147 ? -10.522 16.118 -25.295 1.00 86.59 131 ASP C C 1
ATOM 4082 O O . ASP C 1 147 ? -11.092 16.234 -24.212 1.00 91.85 131 ASP C O 1
ATOM 4087 N N . GLY C 1 148 ? -10.232 14.937 -25.827 1.00 86.13 132 GLY C N 1
ATOM 4088 C CA . GLY C 1 148 ? -10.490 13.718 -25.069 1.00 86.48 132 GLY C CA 1
ATOM 4089 C C . GLY C 1 148 ? -11.901 13.562 -24.494 1.00 84.29 132 GLY C C 1
ATOM 4090 O O . GLY C 1 148 ? -12.802 14.377 -24.754 1.00 84.40 132 GLY C O 1
ATOM 4091 N N . SER C 1 149 ? -12.106 12.514 -23.702 1.00 76.18 133 SER C N 1
ATOM 4092 C CA . SER C 1 149 ? -13.478 12.092 -23.407 1.00 76.74 133 SER C CA 1
ATOM 4093 C C . SER C 1 149 ? -13.788 11.737 -21.935 1.00 74.76 133 SER C C 1
ATOM 4094 O O . SER C 1 149 ? -14.060 10.577 -21.605 1.00 73.68 133 SER C O 1
ATOM 4097 N N . VAL C 1 150 ? -13.775 12.733 -21.056 1.00 68.84 134 VAL C N 1
ATOM 4098 C CA . VAL C 1 150 ? -13.987 12.447 -19.646 1.00 62.84 134 VAL C CA 1
ATOM 4099 C C . VAL C 1 150 ? -15.469 12.410 -19.258 1.00 59.17 134 VAL C C 1
ATOM 4100 O O . VAL C 1 150 ? -16.282 13.251 -19.676 1.00 61.70 134 VAL C O 1
ATOM 4104 N N . LYS C 1 151 ? -15.826 11.392 -18.489 1.00 54.56 135 LYS C N 1
ATOM 4105 C CA . LYS C 1 151 ? -17.194 11.291 -17.994 1.00 64.42 135 LYS C CA 1
ATOM 4106 C C . LYS C 1 151 ? -17.395 11.944 -16.615 1.00 57.78 135 LYS C C 1
ATOM 4107 O O . LYS C 1 151 ? -18.522 12.252 -16.228 1.00 65.41 135 LYS C O 1
ATOM 4113 N N . GLU C 1 152 ? -16.314 12.178 -15.879 1.00 53.33 136 GLU C N 1
ATOM 4114 C CA . GLU C 1 152 ? -16.443 12.838 -14.585 1.00 51.16 136 GLU C CA 1
ATOM 4115 C C . GLU C 1 152 ? -15.157 13.527 -14.140 1.00 41.99 136 GLU C C 1
ATOM 4116 O O . GLU C 1 152 ? -14.074 12.946 -14.164 1.00 40.82 136 GLU C O 1
ATOM 4122 N N . VAL C 1 153 ? -15.293 14.779 -13.728 1.00 38.67 137 VAL C N 1
ATOM 4123 C CA . VAL C 1 153 ? -14.248 15.475 -12.993 1.00 36.56 137 VAL C CA 1
ATOM 4124 C C . VAL C 1 153 ? -14.640 15.506 -11.496 1.00 41.75 137 VAL C C 1
ATOM 4125 O O . VAL C 1 153 ? -15.713 15.991 -11.127 1.00 43.10 137 VAL C O 1
ATOM 4129 N N . ILE C 1 154 ? -13.785 14.966 -10.639 1.00 38.31 138 ILE C N 1
ATOM 4130 C CA . ILE C 1 154 ? -14.059 14.973 -9.216 1.00 35.11 138 ILE C CA 1
ATOM 4131 C C . ILE C 1 154 ? -13.176 16.048 -8.591 1.00 36.62 138 ILE C C 1
ATOM 4132 O O . ILE C 1 154 ? -11.935 15.974 -8.696 1.00 30.27 138 ILE C O 1
ATOM 4137 N N . LEU C 1 155 ? -13.795 17.072 -8.008 1.00 34.56 139 LEU C N 1
ATOM 4138 C CA . LEU C 1 155 ? -13.037 18.122 -7.348 1.00 35.15 139 LEU C CA 1
ATOM 4139 C C . LEU C 1 155 ? -12.661 17.689 -5.934 1.00 41.14 139 LEU C C 1
ATOM 4140 O O . LEU C 1 155 ? -13.518 17.484 -5.089 1.00 42.74 139 LEU C O 1
ATOM 4145 N N . ALA C 1 156 ? -11.364 17.521 -5.696 1.00 40.90 140 ALA C N 1
ATOM 4146 C CA . ALA C 1 156 ? -10.873 17.210 -4.365 1.00 36.21 140 ALA C CA 1
ATOM 4147 C C . ALA C 1 156 ? -9.845 18.225 -3.890 1.00 33.62 140 ALA C C 1
ATOM 4148 O O . ALA C 1 156 ? -8.868 17.837 -3.287 1.00 26.73 140 ALA C O 1
ATOM 4150 N N . THR C 1 157 ? -10.036 19.511 -4.171 1.00 33.90 141 THR C N 1
ATOM 4151 C CA . THR C 1 157 ? -9.247 20.511 -3.484 1.00 34.81 141 THR C CA 1
ATOM 4152 C C . THR C 1 157 ? -9.679 20.444 -2.002 1.00 44.71 141 THR C C 1
ATOM 4153 O O . THR C 1 157 ? -10.753 19.935 -1.688 1.00 38.08 141 THR C O 1
ATOM 4157 N N . ASN C 1 158 ? -8.849 20.943 -1.087 1.00 50.13 142 ASN C N 1
ATOM 4158 C CA . ASN C 1 158 ? -9.214 20.938 0.329 1.00 47.73 142 ASN C CA 1
ATOM 4159 C C . ASN C 1 158 ? -10.467 21.740 0.587 1.00 43.83 142 ASN C C 1
ATOM 4160 O O . ASN C 1 158 ? -10.784 22.649 -0.180 1.00 48.20 142 ASN C O 1
ATOM 4165 N N . PRO C 1 159 ? -11.197 21.394 1.658 1.00 40.08 143 PRO C N 1
ATOM 4166 C CA . PRO C 1 159 ? -12.467 22.067 1.931 1.00 35.85 143 PRO C CA 1
ATOM 4167 C C . PRO C 1 159 ? -12.268 23.366 2.672 1.00 48.68 143 PRO C C 1
ATOM 4168 O O . PRO C 1 159 ? -13.178 23.824 3.357 1.00 63.55 143 PRO C O 1
ATOM 4172 N N . ASP C 1 160 ? -11.086 23.949 2.575 1.00 53.60 144 ASP C N 1
ATOM 4173 C CA . ASP C 1 160 ? -10.892 25.232 3.224 1.00 57.52 144 ASP C CA 1
ATOM 4174 C C . ASP C 1 160 ? -11.458 26.297 2.300 1.00 59.95 144 ASP C C 1
ATOM 4175 O O . ASP C 1 160 ? -12.026 25.964 1.262 1.00 59.85 144 ASP C O 1
ATOM 4180 N N . ILE C 1 161 ? -11.319 27.563 2.684 1.00 63.59 145 ILE C N 1
ATOM 4181 C CA . ILE C 1 161 ? -11.926 28.668 1.947 1.00 65.75 145 ILE C CA 1
ATOM 4182 C C . ILE C 1 161 ? -11.440 28.698 0.515 1.00 63.08 145 ILE C C 1
ATOM 4183 O O . ILE C 1 161 ? -12.226 28.824 -0.427 1.00 66.41 145 ILE C O 1
ATOM 4188 N N . GLU C 1 162 ? -10.125 28.590 0.377 1.00 58.28 146 GLU C N 1
ATOM 4189 C CA . GLU C 1 162 ? -9.457 28.715 -0.902 1.00 55.31 146 GLU C CA 1
ATOM 4190 C C . GLU C 1 162 ? -9.556 27.410 -1.683 1.00 52.04 146 GLU C C 1
ATOM 4191 O O . GLU C 1 162 ? -9.618 27.422 -2.903 1.00 58.66 146 GLU C O 1
ATOM 4197 N N . GLY C 1 163 ? -9.580 26.280 -0.984 1.00 51.38 147 GLY C N 1
ATOM 4198 C CA . GLY C 1 163 ? -9.882 25.007 -1.624 1.00 44.06 147 GLY C CA 1
ATOM 4199 C C . GLY C 1 163 ? -11.261 25.053 -2.282 1.00 50.25 147 GLY C C 1
ATOM 4200 O O . GLY C 1 163 ? -11.410 24.743 -3.476 1.00 46.13 147 GLY C O 1
ATOM 4201 N N . GLU C 1 164 ? -12.265 25.461 -1.505 1.00 50.22 148 GLU C N 1
ATOM 4202 C CA . GLU C 1 164 ? -13.632 25.541 -1.994 1.00 53.32 148 GLU C CA 1
ATOM 4203 C C . GLU C 1 164 ? -13.797 26.535 -3.135 1.00 53.74 148 GLU C C 1
ATOM 4204 O O . GLU C 1 164 ? -14.413 26.220 -4.143 1.00 55.24 148 GLU C O 1
ATOM 4210 N N . ALA C 1 165 ? -13.267 27.740 -2.971 1.00 52.25 149 ALA C N 1
ATOM 4211 C CA . ALA C 1 165 ? -13.407 28.767 -4.001 1.00 55.34 149 ALA C CA 1
ATOM 4212 C C . ALA C 1 165 ? -12.768 28.297 -5.303 1.00 57.86 149 ALA C C 1
ATOM 4213 O O . ALA C 1 165 ? -13.287 28.548 -6.380 1.00 59.17 149 ALA C O 1
ATOM 4215 N N . THR C 1 166 ? -11.637 27.608 -5.177 1.00 54.89 150 THR C N 1
ATOM 4216 C CA . THR C 1 166 ? -10.962 26.962 -6.300 1.00 51.85 150 THR C CA 1
ATOM 4217 C C . THR C 1 166 ? -11.857 25.896 -6.971 1.00 50.07 150 THR C C 1
ATOM 4218 O O . THR C 1 166 ? -11.995 25.854 -8.191 1.00 49.53 150 THR C O 1
ATOM 4222 N N . ALA C 1 167 ? -12.485 25.041 -6.174 1.00 53.02 151 ALA C N 1
ATOM 4223 C CA . ALA C 1 167 ? -13.424 24.072 -6.736 1.00 49.42 151 ALA C CA 1
ATOM 4224 C C . ALA C 1 167 ? -14.643 24.749 -7.408 1.00 54.40 151 ALA C C 1
ATOM 4225 O O . ALA C 1 167 ? -15.134 24.280 -8.439 1.00 51.37 151 ALA C O 1
ATOM 4227 N N . MET C 1 168 ? -15.140 25.840 -6.824 1.00 60.02 152 MET C N 1
ATOM 4228 C CA . MET C 1 168 ? -16.285 26.517 -7.416 1.00 64.09 152 MET C CA 1
ATOM 4229 C C . MET C 1 168 ? -15.857 27.151 -8.726 1.00 63.50 152 MET C C 1
ATOM 4230 O O . MET C 1 168 ? -16.579 27.079 -9.705 1.00 61.58 152 MET C O 1
ATOM 4235 N N . TYR C 1 169 ? -14.665 27.745 -8.743 1.00 66.55 153 TYR C N 1
ATOM 4236 C CA . TYR C 1 169 ? -14.141 28.367 -9.957 1.00 67.35 153 TYR C CA 1
ATOM 4237 C C . TYR C 1 169 ? -14.026 27.313 -11.070 1.00 60.53 153 TYR C C 1
ATOM 4238 O O . TYR C 1 169 ? -14.520 27.531 -12.183 1.00 60.34 153 TYR C O 1
ATOM 4247 N N . ILE C 1 170 ? -13.401 26.173 -10.763 1.00 56.73 154 ILE C N 1
ATOM 4248 C CA . ILE C 1 170 ? -13.244 25.108 -11.760 1.00 50.08 154 ILE C CA 1
ATOM 4249 C C . ILE C 1 170 ? -14.597 24.618 -12.301 1.00 53.57 154 ILE C C 1
ATOM 4250 O O . ILE C 1 170 ? -14.753 24.368 -13.485 1.00 60.26 154 ILE C O 1
ATOM 4255 N N . ALA C 1 171 ? -15.571 24.488 -11.417 1.00 59.53 155 ALA C N 1
ATOM 4256 C CA . ALA C 1 171 ? -16.884 23.941 -11.759 1.00 61.88 155 ALA C CA 1
ATOM 4257 C C . ALA C 1 171 ? -17.639 24.800 -12.764 1.00 63.32 155 ALA C C 1
ATOM 4258 O O . ALA C 1 171 ? -18.220 24.302 -13.730 1.00 61.95 155 ALA C O 1
ATOM 4260 N N . LYS C 1 172 ? -17.624 26.100 -12.510 1.00 70.50 156 LYS C N 1
ATOM 4261 C CA . LYS C 1 172 ? -18.601 26.993 -13.098 1.00 86.26 156 LYS C CA 1
ATOM 4262 C C . LYS C 1 172 ? -17.994 27.514 -14.348 1.00 83.27 156 LYS C C 1
ATOM 4263 O O . LYS C 1 172 ? -18.228 28.646 -14.747 1.00 91.37 156 LYS C O 1
ATOM 4269 N N . LEU C 1 173 ? -17.243 26.629 -14.980 1.00 77.53 157 LEU C N 1
ATOM 4270 C CA . LEU C 1 173 ? -16.261 26.974 -15.996 1.00 79.69 157 LEU C CA 1
ATOM 4271 C C . LEU C 1 173 ? -16.016 25.690 -16.759 1.00 71.84 157 LEU C C 1
ATOM 4272 O O . LEU C 1 173 ? -15.462 25.673 -17.851 1.00 73.86 157 LEU C O 1
ATOM 4277 N N . LEU C 1 174 ? -16.455 24.612 -16.126 1.00 63.22 158 LEU C N 1
ATOM 4278 C CA . LEU C 1 174 ? -16.428 23.274 -16.664 1.00 56.97 158 LEU C CA 1
ATOM 4279 C C . LEU C 1 174 ? -17.862 22.916 -17.070 1.00 64.47 158 LEU C C 1
ATOM 4280 O O . LEU C 1 174 ? -18.088 21.946 -17.791 1.00 66.46 158 LEU C O 1
ATOM 4285 N N . LYS C 1 175 ? -18.841 23.690 -16.599 1.00 63.21 159 LYS C N 1
ATOM 4286 C CA . LYS C 1 175 ? -20.226 23.417 -16.971 1.00 74.24 159 LYS C CA 1
ATOM 4287 C C . LYS C 1 175 ? -20.558 23.596 -18.483 1.00 76.98 159 LYS C C 1
ATOM 4288 O O . LYS C 1 175 ? -21.354 22.840 -19.027 1.00 75.49 159 LYS C O 1
ATOM 4294 N N . PRO C 1 176 ? -19.937 24.574 -19.173 1.00 79.35 160 PRO C N 1
ATOM 4295 C CA . PRO C 1 176 ? -20.177 24.643 -20.624 1.00 77.86 160 PRO C CA 1
ATOM 4296 C C . PRO C 1 176 ? -20.055 23.284 -21.342 1.00 76.19 160 PRO C C 1
ATOM 4297 O O . PRO C 1 176 ? -20.818 23.004 -22.264 1.00 82.36 160 PRO C O 1
ATOM 4301 N N . PHE C 1 177 ? -19.099 22.457 -20.930 1.00 71.01 161 PHE C N 1
ATOM 4302 C CA . PHE C 1 177 ? -19.010 21.072 -21.398 1.00 71.79 161 PHE C CA 1
ATOM 4303 C C . PHE C 1 177 ? -20.110 20.254 -20.725 1.00 74.92 161 PHE C C 1
ATOM 4304 O O . PHE C 1 177 ? -20.733 20.702 -19.750 1.00 76.70 161 PHE C O 1
ATOM 4312 N N . GLY C 1 178 ? -20.377 19.056 -21.220 1.00 72.50 162 GLY C N 1
ATOM 4313 C CA . GLY C 1 178 ? -21.479 18.314 -20.623 1.00 75.70 162 GLY C CA 1
ATOM 4314 C C . GLY C 1 178 ? -20.972 17.222 -19.718 1.00 73.25 162 GLY C C 1
ATOM 4315 O O . GLY C 1 178 ? -21.409 16.074 -19.797 1.00 77.74 162 GLY C O 1
ATOM 4316 N N . VAL C 1 179 ? -20.038 17.574 -18.849 1.00 66.29 163 VAL C N 1
ATOM 4317 C CA . VAL C 1 179 ? -19.188 16.528 -18.332 1.00 65.63 163 VAL C CA 1
ATOM 4318 C C . VAL C 1 179 ? -19.716 15.810 -17.103 1.00 69.68 163 VAL C C 1
ATOM 4319 O O . VAL C 1 179 ? -19.689 14.578 -17.056 1.00 81.54 163 VAL C O 1
ATOM 4323 N N . LYS C 1 180 ? -20.217 16.550 -16.126 1.00 48.65 164 LYS C N 1
ATOM 4324 C CA . LYS C 1 180 ? -20.471 15.912 -14.837 1.00 45.71 164 LYS C CA 1
ATOM 4325 C C . LYS C 1 180 ? -19.319 16.116 -13.816 1.00 56.47 164 LYS C C 1
ATOM 4326 O O . LYS C 1 180 ? -18.255 15.449 -13.831 1.00 51.94 164 LYS C O 1
ATOM 4332 N N . VAL C 1 181 ? -19.535 17.080 -12.943 1.00 45.52 165 VAL C N 1
ATOM 4333 C CA . VAL C 1 181 ? -18.534 17.392 -11.962 1.00 45.53 165 VAL C CA 1
ATOM 4334 C C . VAL C 1 181 ? -19.061 17.211 -10.522 1.00 44.67 165 VAL C C 1
ATOM 4335 O O . VAL C 1 181 ? -20.189 17.594 -10.177 1.00 40.22 165 VAL C O 1
ATOM 4339 N N . THR C 1 182 ? -18.251 16.553 -9.704 1.00 42.98 166 THR C N 1
ATOM 4340 C CA . THR C 1 182 ? -18.627 16.290 -8.333 1.00 40.22 166 THR C CA 1
ATOM 4341 C C . THR C 1 182 ? -17.621 16.912 -7.385 1.00 46.32 166 THR C C 1
ATOM 4342 O O . THR C 1 182 ? -16.535 17.323 -7.791 1.00 46.70 166 THR C O 1
ATOM 4346 N N . ARG C 1 183 ? -18.006 16.970 -6.115 1.00 44.53 167 ARG C N 1
ATOM 4347 C CA . ARG C 1 183 ? -17.193 17.500 -5.037 1.00 40.55 167 ARG C CA 1
ATOM 4348 C C . ARG C 1 183 ? -17.178 16.436 -3.952 1.00 40.27 167 ARG C C 1
ATOM 4349 O O . ARG C 1 183 ? -18.243 15.913 -3.582 1.00 53.67 167 ARG C O 1
ATOM 4357 N N . ILE C 1 184 ? -16.000 16.098 -3.441 1.00 30.82 168 ILE C N 1
ATOM 4358 C CA . ILE C 1 184 ? -15.909 15.062 -2.427 1.00 28.92 168 ILE C CA 1
ATOM 4359 C C . ILE C 1 184 ? -16.685 15.564 -1.211 1.00 30.62 168 ILE C C 1
ATOM 4360 O O . ILE C 1 184 ? -16.740 16.774 -0.941 1.00 38.98 168 ILE C O 1
ATOM 4365 N N . ALA C 1 185 ? -17.270 14.641 -0.455 1.00 27.46 169 ALA C N 1
ATOM 4366 C CA . ALA C 1 185 ? -18.258 15.010 0.564 1.00 35.34 169 ALA C CA 1
ATOM 4367 C C . ALA C 1 185 ? -17.614 15.746 1.728 1.00 40.47 169 ALA C C 1
ATOM 4368 O O . ALA C 1 185 ? -16.617 15.259 2.287 1.00 43.01 169 ALA C O 1
ATOM 4370 N N . HIS C 1 186 ? -18.139 16.926 2.057 1.00 38.87 170 HIS C N 1
ATOM 4371 C CA . HIS C 1 186 ? -17.806 17.593 3.332 1.00 43.66 170 HIS C CA 1
ATOM 4372 C C . HIS C 1 186 ? -18.657 16.956 4.371 1.00 39.90 170 HIS C C 1
ATOM 4373 O O . HIS C 1 186 ? -19.838 16.673 4.128 1.00 51.58 170 HIS C O 1
ATOM 4380 N N . GLY C 1 187 ? -18.090 16.711 5.544 1.00 36.78 171 GLY C N 1
ATOM 4381 C CA . GLY C 1 187 ? -18.891 16.123 6.603 1.00 38.34 171 GLY C CA 1
ATOM 4382 C C . GLY C 1 187 ? -18.083 15.921 7.848 1.00 41.14 171 GLY C C 1
ATOM 4383 O O . GLY C 1 187 ? -16.967 16.466 8.019 1.00 39.61 171 GLY C O 1
ATOM 4384 N N . ILE C 1 188 ? -18.649 15.128 8.738 1.00 36.54 172 ILE C N 1
ATOM 4385 C CA . ILE C 1 188 ? -17.954 14.809 9.954 1.00 45.82 172 ILE C CA 1
ATOM 4386 C C . ILE C 1 188 ? -17.072 13.584 9.691 1.00 46.05 172 ILE C C 1
ATOM 4387 O O . ILE C 1 188 ? -17.511 12.638 9.061 1.00 44.73 172 ILE C O 1
ATOM 4392 N N . PRO C 1 189 ? -15.819 13.610 10.166 1.00 40.19 173 PRO C N 1
ATOM 4393 C CA . PRO C 1 189 ? -14.891 12.530 9.798 1.00 40.20 173 PRO C CA 1
ATOM 4394 C C . PRO C 1 189 ? -15.174 11.280 10.627 1.00 47.59 173 PRO C C 1
ATOM 4395 O O . PRO C 1 189 ? -15.780 11.375 11.690 1.00 53.02 173 PRO C O 1
ATOM 4399 N N . VAL C 1 190 ? -14.732 10.122 10.156 1.00 43.34 174 VAL C N 1
ATOM 4400 C CA . VAL C 1 190 ? -14.981 8.900 10.894 1.00 42.95 174 VAL C CA 1
ATOM 4401 C C . VAL C 1 190 ? -14.209 8.927 12.210 1.00 40.59 174 VAL C C 1
ATOM 4402 O O . VAL C 1 190 ? -13.028 9.191 12.228 1.00 44.58 174 VAL C O 1
ATOM 4406 N N . GLY C 1 191 ? -14.936 8.704 13.302 1.00 48.81 175 GLY C N 1
ATOM 4407 C CA . GLY C 1 191 ? -14.398 8.692 14.644 1.00 46.25 175 GLY C CA 1
ATOM 4408 C C . GLY C 1 191 ? -14.453 10.036 15.345 1.00 49.12 175 GLY C C 1
ATOM 4409 O O . GLY C 1 191 ? -13.964 10.185 16.459 1.00 52.52 175 GLY C O 1
ATOM 4410 N N . GLY C 1 192 ? -15.028 11.032 14.695 1.00 50.62 176 GLY C N 1
ATOM 4411 C CA . GLY C 1 192 ? -15.230 12.306 15.355 1.00 50.93 176 GLY C CA 1
ATOM 4412 C C . GLY C 1 192 ? -16.365 12.235 16.369 1.00 55.59 176 GLY C C 1
ATOM 4413 O O . GLY C 1 192 ? -16.844 11.151 16.773 1.00 53.34 176 GLY C O 1
ATOM 4414 N N . ASP C 1 193 ? -16.791 13.401 16.824 1.00 58.00 177 ASP C N 1
ATOM 4415 C CA . ASP C 1 193 ? -17.909 13.446 17.750 1.00 60.29 177 ASP C CA 1
ATOM 4416 C C . ASP C 1 193 ? -18.488 14.854 17.686 1.00 55.76 177 ASP C C 1
ATOM 4417 O O . ASP C 1 193 ? -17.739 15.810 17.455 1.00 53.88 177 ASP C O 1
ATOM 4422 N N . LEU C 1 194 ? -19.809 14.979 17.855 1.00 51.95 178 LEU C N 1
ATOM 4423 C CA . LEU C 1 194 ? -20.510 16.244 17.580 1.00 51.08 178 LEU C CA 1
ATOM 4424 C C . LEU C 1 194 ? -19.971 17.372 18.441 1.00 53.60 178 LEU C C 1
ATOM 4425 O O . LEU C 1 194 ? -19.831 18.510 17.986 1.00 53.81 178 LEU C O 1
ATOM 4430 N N . GLU C 1 195 ? -19.700 17.032 19.696 1.00 57.85 179 GLU C N 1
ATOM 4431 C CA . GLU C 1 195 ? -19.204 17.962 20.689 1.00 67.03 179 GLU C CA 1
ATOM 4432 C C . GLU C 1 195 ? -18.006 18.778 20.166 1.00 68.70 179 GLU C C 1
ATOM 4433 O O . GLU C 1 195 ? -18.033 20.015 20.189 1.00 75.02 179 GLU C O 1
ATOM 4439 N N . TYR C 1 196 ? -16.975 18.081 19.681 1.00 59.62 180 TYR C N 1
ATOM 4440 C CA . TYR C 1 196 ? -15.729 18.726 19.224 1.00 61.73 180 TYR C CA 1
ATOM 4441 C C . TYR C 1 196 ? -15.634 19.056 17.730 1.00 58.55 180 TYR C C 1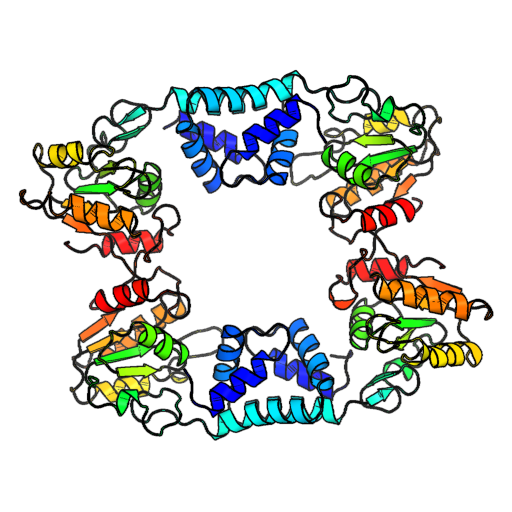
ATOM 4442 O O . TYR C 1 196 ? -14.563 19.416 17.255 1.00 54.07 180 TYR C O 1
ATOM 4451 N N . THR C 1 197 ? -16.722 18.930 16.977 1.00 63.31 181 THR C N 1
ATOM 4452 C CA . THR C 1 197 ? -16.695 19.415 15.593 1.00 62.20 181 THR C CA 1
ATOM 4453 C C . THR C 1 197 ? -17.341 20.787 15.521 1.00 66.21 181 THR C C 1
ATOM 4454 O O . THR C 1 197 ? -18.232 21.108 16.291 1.00 70.28 181 THR C O 1
ATOM 4458 N N . ASP C 1 198 ? -16.893 21.600 14.581 1.00 71.41 182 ASP C N 1
ATOM 4459 C CA . ASP C 1 198 ? -17.357 22.969 14.504 1.00 74.02 182 ASP C CA 1
ATOM 4460 C C . ASP C 1 198 ? -18.640 23.129 13.688 1.00 69.44 182 ASP C C 1
ATOM 4461 O O . ASP C 1 198 ? -18.990 22.275 12.861 1.00 56.30 182 ASP C O 1
ATOM 4466 N N . VAL C 1 199 ? -19.300 24.264 13.918 1.00 57.19 183 VAL C N 1
ATOM 4467 C CA . VAL C 1 199 ? -20.551 24.673 13.256 1.00 61.88 183 VAL C CA 1
ATOM 4468 C C . VAL C 1 199 ? -20.679 24.394 11.753 1.00 66.58 183 VAL C C 1
ATOM 4469 O O . VAL C 1 199 ? -21.688 23.852 11.294 1.00 65.54 183 VAL C O 1
ATOM 4473 N N . VAL C 1 200 ? -19.673 24.812 10.990 1.00 65.44 184 VAL C N 1
ATOM 4474 C CA . VAL C 1 200 ? -19.726 24.727 9.539 1.00 58.99 184 VAL C CA 1
ATOM 4475 C C . VAL C 1 200 ? -19.793 23.280 9.121 1.00 46.17 184 VAL C C 1
ATOM 4476 O O . VAL C 1 200 ? -20.592 22.894 8.275 1.00 36.29 184 VAL C O 1
ATOM 4480 N N . THR C 1 201 ? -18.930 22.478 9.724 1.00 41.97 185 THR C N 1
ATOM 4481 C CA . THR C 1 201 ? -18.906 21.062 9.424 1.00 40.93 185 THR C CA 1
ATOM 4482 C C . THR C 1 201 ? -20.222 20.435 9.878 1.00 48.84 185 THR C C 1
ATOM 4483 O O . THR C 1 201 ? -20.829 19.687 9.114 1.00 54.85 185 THR C O 1
ATOM 4487 N N . LEU C 1 202 ? -20.676 20.773 11.091 1.00 42.74 186 LEU C N 1
ATOM 4488 C CA . LEU C 1 202 ? -21.938 20.251 11.623 1.00 41.44 186 LEU C CA 1
ATOM 4489 C C . LEU C 1 202 ? -23.061 20.590 10.682 1.00 37.03 186 LEU C C 1
ATOM 4490 O O . LEU C 1 202 ? -23.880 19.743 10.345 1.00 32.36 186 LEU C O 1
ATOM 4495 N N . SER C 1 203 ? -23.062 21.850 10.260 1.00 40.95 187 SER C N 1
ATOM 4496 C CA . SER C 1 203 ? -24.044 22.368 9.344 1.00 36.89 187 SER C CA 1
ATOM 4497 C C . SER C 1 203 ? -24.044 21.512 8.098 1.00 44.61 187 SER C C 1
ATOM 4498 O O . SER C 1 203 ? -25.093 21.053 7.643 1.00 52.77 187 SER C O 1
ATOM 4501 N N . LYS C 1 204 ? -22.858 21.289 7.540 1.00 47.48 188 LYS C N 1
ATOM 4502 C CA . LYS C 1 204 ? -22.768 20.531 6.308 1.00 39.22 188 LYS C CA 1
ATOM 4503 C C . LYS C 1 204 ? -23.178 19.086 6.514 1.00 38.56 188 LYS C C 1
ATOM 4504 O O . LYS C 1 204 ? -23.790 18.495 5.652 1.00 36.82 188 LYS C O 1
ATOM 4510 N N . ALA C 1 205 ? -22.868 18.523 7.674 1.00 33.03 189 ALA C N 1
ATOM 4511 C CA . ALA C 1 205 ? -23.125 17.108 7.917 1.00 34.94 189 ALA C CA 1
ATOM 4512 C C . ALA C 1 205 ? -24.620 16.879 8.039 1.00 41.03 189 ALA C C 1
ATOM 4513 O O . ALA C 1 205 ? -25.121 15.812 7.684 1.00 38.17 189 ALA C O 1
ATOM 4515 N N . LEU C 1 206 ? -25.304 17.875 8.597 1.00 38.27 190 LEU C N 1
ATOM 4516 C CA . LEU C 1 206 ? -26.759 17.881 8.747 1.00 44.99 190 LEU C CA 1
ATOM 4517 C C . LEU C 1 206 ? -27.391 18.047 7.375 1.00 47.00 190 LEU C C 1
ATOM 4518 O O . LEU C 1 206 ? -28.100 17.152 6.878 1.00 50.62 190 LEU C O 1
ATOM 4523 N N . GLU C 1 207 ? -27.082 19.189 6.750 1.00 45.48 191 GLU C N 1
ATOM 4524 C CA . GLU C 1 207 ? -27.607 19.554 5.439 1.00 40.62 191 GLU C CA 1
ATOM 4525 C C . GLU C 1 207 ? -27.337 18.481 4.386 1.00 47.04 191 GLU C C 1
ATOM 4526 O O . GLU C 1 207 ? -28.108 18.327 3.441 1.00 50.69 191 GLU C O 1
ATOM 4532 N N . GLY C 1 208 ? -26.234 17.746 4.529 1.00 44.71 192 GLY C N 1
ATOM 4533 C CA . GLY C 1 208 ? -25.855 16.750 3.523 1.00 36.86 192 GLY C CA 1
ATOM 4534 C C . GLY C 1 208 ? -26.242 15.326 3.914 1.00 43.56 192 GLY C C 1
ATOM 4535 O O . GLY C 1 208 ? -25.854 14.376 3.258 1.00 43.12 192 GLY C O 1
ATOM 4536 N N . ARG C 1 209 ? -27.007 15.172 4.992 1.00 43.52 193 ARG C N 1
ATOM 4537 C CA . ARG C 1 209 ? -27.410 13.842 5.434 1.00 40.56 193 ARG C CA 1
ATOM 4538 C C . ARG C 1 209 ? -27.971 12.981 4.291 1.00 45.55 193 ARG C C 1
ATOM 4539 O O . ARG C 1 209 ? -28.532 13.505 3.325 1.00 52.36 193 ARG C O 1
ATOM 4547 N N . ARG C 1 210 ? -27.833 11.659 4.388 1.00 37.37 194 ARG C N 1
ATOM 4548 C CA . ARG C 1 210 ? -28.449 10.802 3.373 1.00 46.02 194 ARG C CA 1
ATOM 4549 C C . ARG C 1 210 ? -29.190 9.597 3.935 1.00 53.07 194 ARG C C 1
ATOM 4550 O O . ARG C 1 210 ? -28.936 9.191 5.079 1.00 48.05 194 ARG C O 1
ATOM 4558 N N . GLU C 1 211 ? -30.111 9.045 3.127 1.00 54.58 195 GLU C N 1
ATOM 4559 C CA . GLU C 1 211 ? -30.901 7.876 3.511 1.00 64.03 195 GLU C CA 1
ATOM 4560 C C . GLU C 1 211 ? -29.987 6.711 3.814 1.00 68.83 195 GLU C C 1
ATOM 4561 O O . GLU C 1 211 ? -28.918 6.590 3.217 1.00 72.97 195 GLU C O 1
ATOM 4567 N N . VAL C 1 212 ? -30.413 5.860 4.745 1.00 71.37 196 VAL C N 1
ATOM 4568 C CA . VAL C 1 212 ? -29.563 4.815 5.313 1.00 74.11 196 VAL C CA 1
ATOM 4569 C C . VAL C 1 212 ? -29.687 3.487 4.553 1.00 85.91 196 VAL C C 1
ATOM 4570 O O . VAL C 1 212 ? -28.750 2.676 4.497 1.00 88.66 196 VAL C O 1
ATOM 4575 N N . MET D 1 14 ? -5.983 3.416 50.107 1.00 58.28 -2 MET D N 1
ATOM 4576 C CA . MET D 1 14 ? -6.886 2.748 51.052 1.00 66.00 -2 MET D CA 1
ATOM 4577 C C . MET D 1 14 ? -6.454 2.930 52.530 1.00 65.27 -2 MET D C 1
ATOM 4578 O O . MET D 1 14 ? -7.035 3.753 53.256 1.00 60.40 -2 MET D O 1
ATOM 4583 N N . SER D 1 15 ? -5.437 2.169 52.952 1.00 62.81 -1 SER D N 1
ATOM 4584 C CA . SER D 1 15 ? -4.863 2.254 54.309 1.00 58.89 -1 SER D CA 1
ATOM 4585 C C . SER D 1 15 ? -4.349 3.656 54.624 1.00 61.10 -1 SER D C 1
ATOM 4586 O O . SER D 1 15 ? -4.377 4.080 55.787 1.00 58.00 -1 SER D O 1
ATOM 4588 N N . TYR D 1 16 ? -3.915 4.355 53.566 1.00 60.86 0 TYR D N 1
ATOM 4589 C CA . TYR D 1 16 ? -3.344 5.708 53.608 1.00 51.82 0 TYR D CA 1
ATOM 4590 C C . TYR D 1 16 ? -4.281 6.816 54.059 1.00 50.89 0 TYR D C 1
ATOM 4591 O O . TYR D 1 16 ? -3.842 7.969 54.195 1.00 51.93 0 TYR D O 1
ATOM 4600 N N . TYR D 1 17 ? -5.562 6.502 54.239 1.00 44.29 1 TYR D N 1
ATOM 4601 C CA . TYR D 1 17 ? -6.530 7.534 54.611 1.00 39.57 1 TYR D CA 1
ATOM 4602 C C . TYR D 1 17 ? -7.448 7.179 55.782 1.00 43.79 1 TYR D C 1
ATOM 4603 O O . TYR D 1 17 ? -7.627 6.010 56.141 1.00 44.98 1 TYR D O 1
ATOM 4612 N N . SER D 1 18 ? -8.054 8.205 56.360 1.00 46.60 2 SER D N 1
ATOM 4613 C CA . SER D 1 18 ? -9.181 7.978 57.247 1.00 50.22 2 SER D CA 1
ATOM 4614 C C . SER D 1 18 ? -10.282 7.326 56.431 1.00 51.81 2 SER D C 1
ATOM 4615 O O . SER D 1 18 ? -10.388 7.509 55.213 1.00 48.75 2 SER D O 1
ATOM 4618 N N . THR D 1 19 ? -11.069 6.519 57.119 1.00 57.82 3 THR D N 1
ATOM 4619 C CA . THR D 1 19 ? -12.190 5.799 56.536 1.00 52.52 3 THR D CA 1
ATOM 4620 C C . THR D 1 19 ? -13.031 6.715 55.665 1.00 48.33 3 THR D C 1
ATOM 4621 O O . THR D 1 19 ? -13.481 6.316 54.589 1.00 48.08 3 THR D O 1
ATOM 4625 N N . SER D 1 20 ? -13.223 7.949 56.127 1.00 46.84 4 SER D N 1
ATOM 4626 C CA . SER D 1 20 ? -14.140 8.878 55.473 1.00 49.21 4 SER D CA 1
ATOM 4627 C C . SER D 1 20 ? -13.493 9.541 54.262 1.00 48.48 4 SER D C 1
ATOM 4628 O O . SER D 1 20 ? -14.149 9.721 53.228 1.00 53.18 4 SER D O 1
ATOM 4631 N N . VAL D 1 21 ? -12.211 9.889 54.380 1.00 42.19 5 VAL D N 1
ATOM 4632 C CA . VAL D 1 21 ? -11.493 10.398 53.218 1.00 39.38 5 VAL D CA 1
ATOM 4633 C C . VAL D 1 21 ? -11.416 9.288 52.190 1.00 39.28 5 VAL D C 1
ATOM 4634 O O . VAL D 1 21 ? -11.519 9.535 51.006 1.00 40.07 5 VAL D O 1
ATOM 4638 N N . ALA D 1 22 ? -11.255 8.051 52.642 1.00 28.54 6 ALA D N 1
ATOM 4639 C CA . ALA D 1 22 ? -11.244 6.907 51.703 1.00 31.32 6 ALA D CA 1
ATOM 4640 C C . ALA D 1 22 ? -12.587 6.747 50.993 1.00 35.46 6 ALA D C 1
ATOM 4641 O O . ALA D 1 22 ? -12.630 6.303 49.848 1.00 37.09 6 ALA D O 1
ATOM 4643 N N . LYS D 1 23 ? -13.682 7.060 51.684 1.00 37.37 7 LYS D N 1
ATOM 4644 C CA . LYS D 1 23 ? -14.971 6.938 51.029 1.00 46.66 7 LYS D CA 1
ATOM 4645 C C . LYS D 1 23 ? -15.048 8.007 49.946 1.00 40.78 7 LYS D C 1
ATOM 4646 O O . LYS D 1 23 ? -15.319 7.680 48.807 1.00 43.24 7 LYS D O 1
ATOM 4652 N N . LEU D 1 24 ? -14.793 9.268 50.306 1.00 37.54 8 LEU D N 1
ATOM 4653 C CA . LEU D 1 24 ? -14.759 10.358 49.329 1.00 40.31 8 LEU D CA 1
ATOM 4654 C C . LEU D 1 24 ? -14.058 9.897 48.052 1.00 41.53 8 LEU D C 1
ATOM 4655 O O . LEU D 1 24 ? -14.605 9.979 46.943 1.00 40.05 8 LEU D O 1
ATOM 4660 N N . ILE D 1 25 ? -12.838 9.395 48.232 1.00 40.34 9 ILE D N 1
ATOM 4661 C CA . ILE D 1 25 ? -11.956 9.051 47.124 1.00 35.97 9 ILE D CA 1
ATOM 4662 C C . ILE D 1 25 ? -12.551 7.934 46.272 1.00 42.33 9 ILE D C 1
ATOM 4663 O O . ILE D 1 25 ? -12.479 7.946 45.030 1.00 40.97 9 ILE D O 1
ATOM 4668 N N . GLU D 1 26 ? -13.157 6.959 46.921 1.00 43.33 10 GLU D N 1
ATOM 4669 C CA . GLU D 1 26 ? -13.692 5.886 46.121 1.00 49.99 10 GLU D CA 1
ATOM 4670 C C . GLU D 1 26 ? -15.011 6.298 45.447 1.00 47.92 10 GLU D C 1
ATOM 4671 O O . GLU D 1 26 ? -15.371 5.783 44.374 1.00 46.95 10 GLU D O 1
ATOM 4677 N N . GLU D 1 27 ? -15.717 7.244 46.053 1.00 40.24 11 GLU D N 1
ATOM 4678 C CA . GLU D 1 27 ? -16.888 7.785 45.398 1.00 40.80 11 GLU D CA 1
ATOM 4679 C C . GLU D 1 27 ? -16.468 8.603 44.180 1.00 42.32 11 GLU D C 1
ATOM 4680 O O . GLU D 1 27 ? -17.038 8.465 43.096 1.00 42.81 11 GLU D O 1
ATOM 4686 N N . LEU D 1 28 ? -15.469 9.457 44.356 1.00 39.93 12 LEU D N 1
ATOM 4687 C CA . LEU D 1 28 ? -15.025 10.297 43.256 1.00 40.89 12 LEU D CA 1
ATOM 4688 C C . LEU D 1 28 ? -14.390 9.446 42.156 1.00 39.97 12 LEU D C 1
ATOM 4689 O O . LEU D 1 28 ? -14.533 9.736 40.961 1.00 35.56 12 LEU D O 1
ATOM 4694 N N . SER D 1 29 ? -13.712 8.378 42.545 1.00 42.80 13 SER D N 1
ATOM 4695 C CA . SER D 1 29 ? -13.000 7.579 41.544 1.00 45.25 13 SER D CA 1
ATOM 4696 C C . SER D 1 29 ? -13.945 6.801 40.627 1.00 42.72 13 SER D C 1
ATOM 4697 O O . SER D 1 29 ? -13.498 6.220 39.654 1.00 39.03 13 SER D O 1
ATOM 4700 N N . LYS D 1 30 ? -15.236 6.767 40.944 1.00 42.53 14 LYS D N 1
ATOM 4701 C CA . LYS D 1 30 ? -16.185 6.067 40.088 1.00 40.58 14 LYS D CA 1
ATOM 4702 C C . LYS D 1 30 ? -16.696 6.970 38.955 1.00 39.47 14 LYS D C 1
ATOM 4703 O O . LYS D 1 30 ? -17.168 6.486 37.933 1.00 44.04 14 LYS D O 1
ATOM 4709 N N . LEU D 1 31 ? -16.593 8.282 39.132 1.00 31.79 15 LEU D N 1
ATOM 4710 C CA . LEU D 1 31 ? -16.954 9.210 38.067 1.00 39.95 15 LEU D CA 1
ATOM 4711 C C . LEU D 1 31 ? -16.054 9.049 36.838 1.00 50.12 15 LEU D C 1
ATOM 4712 O O . LEU D 1 31 ? -14.873 8.686 36.948 1.00 55.16 15 LEU D O 1
ATOM 4717 N N . PRO D 1 32 ? -16.598 9.359 35.655 1.00 49.99 16 PRO D N 1
ATOM 4718 C CA . PRO D 1 32 ? -15.818 9.180 34.428 1.00 50.47 16 PRO D CA 1
ATOM 4719 C C . PRO D 1 32 ? -14.588 10.103 34.364 1.00 49.04 16 PRO D C 1
ATOM 4720 O O . PRO D 1 32 ? -14.669 11.299 34.677 1.00 47.75 16 PRO D O 1
ATOM 4724 N N . GLY D 1 33 ? -13.468 9.531 33.922 1.00 49.56 17 GLY D N 1
ATOM 4725 C CA . GLY D 1 33 ? -12.22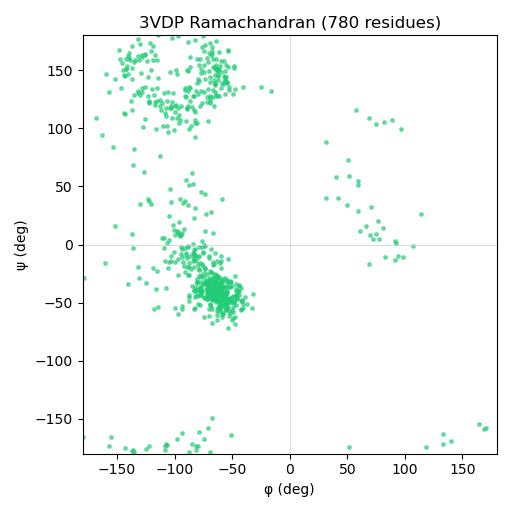8 10.261 33.739 1.00 49.70 17 GLY D CA 1
ATOM 4726 C C . GLY D 1 33 ? -11.643 10.768 35.053 1.00 51.98 17 GLY D C 1
ATOM 4727 O O . GLY D 1 33 ? -10.795 11.657 35.040 1.00 53.89 17 GLY D O 1
ATOM 4728 N N . ILE D 1 34 ? -12.115 10.239 36.184 1.00 47.14 18 ILE D N 1
ATOM 4729 C CA . ILE D 1 34 ? -11.492 10.546 37.460 1.00 41.14 18 ILE D CA 1
ATOM 4730 C C . ILE D 1 34 ? -10.714 9.307 37.923 1.00 40.46 18 ILE D C 1
ATOM 4731 O O . ILE D 1 34 ? -11.310 8.320 38.396 1.00 38.82 18 ILE D O 1
ATOM 4736 N N . GLY D 1 35 ? -9.391 9.338 37.754 1.00 31.16 19 GLY D N 1
ATOM 4737 C CA . GLY D 1 35 ? -8.568 8.210 38.155 1.00 33.41 19 GLY D CA 1
ATOM 4738 C C . GLY D 1 35 ? -8.131 8.318 39.610 1.00 40.95 19 GLY D C 1
ATOM 4739 O O . GLY D 1 35 ? -8.360 9.348 40.257 1.00 39.09 19 GLY D O 1
ATOM 4740 N N . PRO D 1 36 ? -7.467 7.276 40.127 1.00 42.26 20 PRO D N 1
ATOM 4741 C CA . PRO D 1 36 ? -7.198 7.166 41.569 1.00 45.07 20 PRO D CA 1
ATOM 4742 C C . PRO D 1 36 ? -6.450 8.388 42.149 1.00 45.08 20 PRO D C 1
ATOM 4743 O O . PRO D 1 36 ? -6.771 8.842 43.256 1.00 47.41 20 PRO D O 1
ATOM 4747 N N . LYS D 1 37 ? -5.472 8.908 41.408 1.00 35.87 21 LYS D N 1
ATOM 4748 C CA . LYS D 1 37 ? -4.736 10.097 41.846 1.00 34.17 21 LYS D CA 1
ATOM 4749 C C . LYS D 1 37 ? -5.565 11.340 41.757 1.00 33.37 21 LYS D C 1
ATOM 4750 O O . LYS D 1 37 ? -5.501 12.188 42.657 1.00 35.92 21 LYS D O 1
ATOM 4756 N N . THR D 1 38 ? -6.342 11.479 40.685 1.00 37.17 22 THR D N 1
ATOM 4757 C CA . THR D 1 38 ? -7.221 12.639 40.630 1.00 37.45 22 THR D CA 1
ATOM 4758 C C . THR D 1 38 ? -8.267 12.619 41.757 1.00 36.01 22 THR D C 1
ATOM 4759 O O . THR D 1 38 ? -8.589 13.666 42.362 1.00 37.75 22 THR D O 1
ATOM 4763 N N . ALA D 1 39 ? -8.768 11.426 42.065 1.00 28.26 23 ALA D N 1
ATOM 4764 C CA . ALA D 1 39 ? -9.779 11.301 43.101 1.00 30.65 23 ALA D CA 1
ATOM 4765 C C . ALA D 1 39 ? -9.140 11.833 44.382 1.00 33.35 23 ALA D C 1
ATOM 4766 O O . ALA D 1 39 ? -9.696 12.738 45.043 1.00 28.83 23 ALA D O 1
ATOM 4768 N N . GLN D 1 40 ? -7.935 11.316 44.657 1.00 34.44 24 GLN D N 1
ATOM 4769 C CA . GLN D 1 40 ? -7.179 11.630 45.856 1.00 41.79 24 GLN D CA 1
ATOM 4770 C C . GLN D 1 40 ? -7.000 13.122 46.038 1.00 41.10 24 GLN D C 1
ATOM 4771 O O . GLN D 1 40 ? -7.339 13.672 47.100 1.00 39.55 24 GLN D O 1
ATOM 4777 N N . ARG D 1 41 ? -6.481 13.775 45.006 1.00 33.99 25 ARG D N 1
ATOM 4778 C CA . ARG D 1 41 ? -6.264 15.206 45.072 1.00 29.82 25 ARG D CA 1
ATOM 4779 C C . ARG D 1 41 ? -7.569 15.980 45.240 1.00 32.18 25 ARG D C 1
ATOM 4780 O O . ARG D 1 41 ? -7.568 17.075 45.795 1.00 46.29 25 ARG D O 1
ATOM 4788 N N . LEU D 1 42 ? -8.677 15.440 44.751 1.00 27.86 26 LEU D N 1
ATOM 4789 C CA . LEU D 1 42 ? -9.951 16.144 44.845 1.00 31.32 26 LEU D CA 1
ATOM 4790 C C . LEU D 1 42 ? -10.510 16.022 46.259 1.00 25.50 26 LEU D C 1
ATOM 4791 O O . LEU D 1 42 ? -11.084 16.983 46.822 1.00 25.44 26 LEU D O 1
ATOM 4796 N N . ALA D 1 43 ? -10.384 14.818 46.810 1.00 25.93 27 ALA D N 1
ATOM 4797 C CA . ALA D 1 43 ? -10.813 14.559 48.190 1.00 32.49 27 ALA D CA 1
ATOM 4798 C C . ALA D 1 43 ? -10.085 15.561 49.089 1.00 35.20 27 ALA D C 1
ATOM 4799 O O . ALA D 1 43 ? -10.699 16.334 49.811 1.00 40.24 27 ALA D O 1
ATOM 4801 N N . PHE D 1 44 ? -8.765 15.587 49.002 1.00 31.11 28 PHE D N 1
ATOM 4802 C CA . PHE D 1 44 ? -8.001 16.501 49.853 1.00 31.63 28 PHE D CA 1
ATOM 4803 C C . PHE D 1 44 ? -8.369 17.963 49.629 1.00 32.68 28 PHE D C 1
ATOM 4804 O O . PHE D 1 44 ? -8.315 18.775 50.550 1.00 34.37 28 PHE D O 1
ATOM 4812 N N . PHE D 1 45 ? -8.717 18.322 48.408 1.00 30.44 29 PHE D N 1
ATOM 4813 C CA . PHE D 1 45 ? -8.996 19.720 48.162 1.00 31.59 29 PHE D CA 1
ATOM 4814 C C . PHE D 1 45 ? -10.345 19.959 48.747 1.00 30.88 29 PHE D C 1
ATOM 4815 O O . PHE D 1 45 ? -10.588 21.000 49.352 1.00 39.62 29 PHE D O 1
ATOM 4823 N N . ILE D 1 46 ? -11.238 18.995 48.563 1.00 28.66 30 ILE D N 1
ATOM 4824 C CA . ILE D 1 46 ? -12.578 19.169 49.106 1.00 37.15 30 ILE D CA 1
ATOM 4825 C C . ILE D 1 46 ? -12.590 19.354 50.616 1.00 39.09 30 ILE D C 1
ATOM 4826 O O . ILE D 1 46 ? -13.160 20.325 51.103 1.00 41.95 30 ILE D O 1
ATOM 4831 N N . ILE D 1 47 ? -11.975 18.433 51.356 1.00 44.39 31 ILE D N 1
ATOM 4832 C CA . ILE D 1 47 ? -11.990 18.507 52.822 1.00 42.34 31 ILE D CA 1
ATOM 4833 C C . ILE D 1 47 ? -11.292 19.759 53.293 1.00 45.52 31 ILE D C 1
ATOM 4834 O O . ILE D 1 47 ? -11.429 20.159 54.435 1.00 42.33 31 ILE D O 1
ATOM 4839 N N . ASN D 1 48 ? -10.562 20.394 52.386 1.00 45.28 32 ASN D N 1
ATOM 4840 C CA . ASN D 1 48 ? -9.892 21.643 52.706 1.00 36.60 32 ASN D CA 1
ATOM 4841 C C . ASN D 1 48 ? -10.661 22.913 52.351 1.00 37.47 32 ASN D C 1
ATOM 4842 O O . ASN D 1 48 ? -10.217 24.026 52.677 1.00 36.01 32 ASN D O 1
ATOM 4847 N N . MET D 1 49 ? -11.780 22.747 51.647 1.00 37.75 33 MET D N 1
ATOM 4848 C CA . MET D 1 49 ? -12.637 23.870 51.291 1.00 42.06 33 MET D CA 1
ATOM 4849 C C . MET D 1 49 ? -13.327 24.391 52.546 1.00 41.66 33 MET D C 1
ATOM 4850 O O . MET D 1 49 ? -13.598 23.625 53.468 1.00 37.97 33 MET D O 1
ATOM 4855 N N . PRO D 1 50 ? -13.618 25.693 52.587 1.00 40.02 34 PRO D N 1
ATOM 4856 C CA . PRO D 1 50 ? -14.469 26.238 53.655 1.00 47.28 34 PRO D CA 1
ATOM 4857 C C . PRO D 1 50 ? -15.853 25.564 53.642 1.00 51.80 34 PRO D C 1
ATOM 4858 O O . PRO D 1 50 ? -16.444 25.421 52.559 1.00 45.88 34 PRO D O 1
ATOM 4862 N N . LEU D 1 51 ? -16.337 25.175 54.830 1.00 56.23 35 LEU D N 1
ATOM 4863 C CA . LEU D 1 51 ? -17.623 24.485 55.043 1.00 51.68 35 LEU D CA 1
ATOM 4864 C C . LEU D 1 51 ? -18.765 24.848 54.083 1.00 57.26 35 LEU D C 1
ATOM 4865 O O . LEU D 1 51 ? -19.387 23.977 53.479 1.00 61.43 35 LEU D O 1
ATOM 4870 N N . ASP D 1 52 ? -19.067 26.136 53.988 1.00 55.76 36 ASP D N 1
ATOM 4871 C CA . ASP D 1 52 ? -20.208 26.593 53.227 1.00 56.28 36 ASP D CA 1
ATOM 4872 C C . ASP D 1 52 ? -20.017 26.238 51.752 1.00 59.90 36 ASP D C 1
ATOM 4873 O O . ASP D 1 52 ? -21.002 26.023 51.031 1.00 56.71 36 ASP D O 1
ATOM 4878 N N . GLU D 1 53 ? -18.758 26.180 51.303 1.00 54.51 37 GLU D N 1
ATOM 4879 C CA . GLU D 1 53 ? -18.487 25.843 49.915 1.00 45.43 37 GLU D CA 1
ATOM 4880 C C . GLU D 1 53 ? -18.641 24.355 49.651 1.00 46.27 37 GLU D C 1
ATOM 4881 O O . GLU D 1 53 ? -19.197 23.961 48.619 1.00 53.31 37 GLU D O 1
ATOM 4887 N N . VAL D 1 54 ? -18.207 23.514 50.580 1.00 41.26 38 VAL D N 1
ATOM 4888 C CA . VAL D 1 54 ? -18.443 22.082 50.371 1.00 47.47 38 VAL D CA 1
ATOM 4889 C C . VAL D 1 54 ? -19.942 21.712 50.509 1.00 49.43 38 VAL D C 1
ATOM 4890 O O . VAL D 1 54 ? -20.437 20.791 49.869 1.00 44.92 38 VAL D O 1
ATOM 4894 N N . ARG D 1 55 ? -20.654 22.452 51.340 1.00 48.12 39 ARG D N 1
ATOM 4895 C CA . ARG D 1 55 ? -22.078 22.274 51.482 1.00 50.92 39 ARG D CA 1
ATOM 4896 C C . ARG D 1 55 ? -22.779 22.611 50.151 1.00 50.86 39 ARG D C 1
ATOM 4897 O O . ARG D 1 55 ? -23.698 21.900 49.713 1.00 44.25 39 ARG D O 1
ATOM 4905 N N . SER D 1 56 ? -22.329 23.685 49.511 1.00 47.07 40 SER D N 1
ATOM 4906 C CA . SER D 1 56 ? -22.898 24.104 48.242 1.00 45.01 40 SER D CA 1
ATOM 4907 C C . SER D 1 56 ? -22.649 23.098 47.144 1.00 47.27 40 SER D C 1
ATOM 4908 O O . SER D 1 56 ? -23.507 22.832 46.309 1.00 54.10 40 SER D O 1
ATOM 4911 N N . LEU D 1 57 ? -21.447 22.561 47.130 1.00 45.73 41 LEU D N 1
ATOM 4912 C CA . LEU D 1 57 ? -21.077 21.580 46.132 1.00 43.84 41 LEU D CA 1
ATOM 4913 C C . LEU D 1 57 ? -22.017 20.395 46.298 1.00 50.70 41 LEU D C 1
ATOM 4914 O O . LEU D 1 57 ? -22.674 19.924 45.350 1.00 57.63 41 LEU D O 1
ATOM 4919 N N . SER D 1 58 ? -22.079 19.952 47.544 1.00 41.31 42 SER D N 1
ATOM 4920 C CA . SER D 1 58 ? -22.889 18.833 47.969 1.00 40.23 42 SER D CA 1
ATOM 4921 C C . SER D 1 58 ? -24.380 19.042 47.652 1.00 49.31 42 SER D C 1
ATOM 4922 O O . SER D 1 58 ? -25.053 18.150 47.145 1.00 44.69 42 SER D O 1
ATOM 4925 N N . GLN D 1 59 ? -24.894 20.216 47.985 1.00 49.61 43 GLN D N 1
ATOM 4926 C CA . GLN D 1 59 ? -26.257 20.549 47.642 1.00 45.68 43 GLN D CA 1
ATOM 4927 C C . GLN D 1 59 ? -26.414 20.480 46.145 1.00 46.60 43 GLN D C 1
ATOM 4928 O O . GLN D 1 59 ? -27.275 19.783 45.650 1.00 49.93 43 GLN D O 1
ATOM 4934 N N . ALA D 1 60 ? -25.543 21.182 45.427 1.00 44.43 44 ALA D N 1
ATOM 4935 C CA . ALA D 1 60 ? -25.664 21.283 43.987 1.00 45.49 44 ALA D CA 1
ATOM 4936 C C . ALA D 1 60 ? -25.837 19.892 43.371 1.00 51.20 44 ALA D C 1
ATOM 4937 O O . ALA D 1 60 ? -26.713 19.668 42.526 1.00 51.40 44 ALA D O 1
ATOM 4939 N N . ILE D 1 61 ? -25.015 18.961 43.836 1.00 49.23 45 ILE D N 1
ATOM 4940 C CA . ILE D 1 61 ? -25.046 17.589 43.365 1.00 44.65 45 ILE D CA 1
ATOM 4941 C C . ILE D 1 61 ? -26.401 16.932 43.562 1.00 47.42 45 ILE D C 1
ATOM 4942 O O . ILE D 1 61 ? -26.956 16.343 42.621 1.00 44.76 45 ILE D O 1
ATOM 4947 N N . ILE D 1 62 ? -26.940 17.036 44.775 1.00 51.52 46 ILE D N 1
ATOM 4948 C CA . ILE D 1 62 ? -28.193 16.352 45.100 1.00 52.67 46 ILE D CA 1
ATOM 4949 C C . ILE D 1 62 ? -29.437 17.026 44.462 1.00 50.79 46 ILE D C 1
ATOM 4950 O O . ILE D 1 62 ? -30.292 16.362 43.868 1.00 45.56 46 ILE D O 1
ATOM 4955 N N . GLU D 1 63 ? -29.508 18.345 44.556 1.00 45.13 47 GLU D N 1
ATOM 4956 C CA . GLU D 1 63 ? -30.582 19.103 43.962 1.00 43.62 47 GLU D CA 1
ATOM 4957 C C . GLU D 1 63 ? -30.695 18.961 42.433 1.00 49.78 47 GLU D C 1
ATOM 4958 O O . GLU D 1 63 ? -31.781 19.078 41.853 1.00 51.60 47 GLU D O 1
ATOM 4964 N N . ALA D 1 64 ? -29.588 18.706 41.761 1.00 46.81 48 ALA D N 1
ATOM 4965 C CA . ALA D 1 64 ? -29.707 18.551 40.327 1.00 41.50 48 ALA D CA 1
ATOM 4966 C C . ALA D 1 64 ? -30.426 17.243 40.025 1.00 42.59 48 ALA D C 1
ATOM 4967 O O . ALA D 1 64 ? -31.180 17.167 39.078 1.00 47.75 48 ALA D O 1
ATOM 4969 N N . LYS D 1 65 ? -30.168 16.207 40.815 1.00 45.05 49 LYS D N 1
ATOM 4970 C CA . LYS D 1 65 ? -30.823 14.917 40.625 1.00 46.97 49 LYS D CA 1
ATOM 4971 C C . LYS D 1 65 ? -32.312 15.011 40.973 1.00 55.50 49 LYS D C 1
ATOM 4972 O O . LYS D 1 65 ? -33.167 14.363 40.350 1.00 60.73 49 LYS D O 1
ATOM 4978 N N . GLU D 1 66 ? -32.631 15.812 41.983 1.00 50.21 50 GLU D N 1
ATOM 4979 C CA . GLU D 1 66 ? -34.012 15.872 42.442 1.00 49.25 50 GLU D CA 1
ATOM 4980 C C . GLU D 1 66 ? -34.869 16.740 41.544 1.00 48.57 50 GLU D C 1
ATOM 4981 O O . GLU D 1 66 ? -36.066 16.566 41.477 1.00 48.50 50 GLU D O 1
ATOM 4987 N N . LYS D 1 67 ? -34.248 17.697 40.882 1.00 48.55 51 LYS D N 1
ATOM 4988 C CA . LYS D 1 67 ? -34.989 18.740 40.213 1.00 50.44 51 LYS D CA 1
ATOM 4989 C C . LYS D 1 67 ? -35.157 18.424 38.735 1.00 51.86 51 LYS D C 1
ATOM 4990 O O . LYS D 1 67 ? -36.130 18.854 38.126 1.00 55.21 51 LYS D O 1
ATOM 4996 N N . LEU D 1 68 ? -34.226 17.646 38.188 1.00 44.39 52 LEU D N 1
ATOM 4997 C CA . LEU D 1 68 ? -34.197 17.361 36.767 1.00 50.49 52 LEU D CA 1
ATOM 4998 C C . LEU D 1 68 ? -35.521 16.739 36.281 1.00 47.52 52 LEU D C 1
ATOM 4999 O O . LEU D 1 68 ? -36.173 16.005 37.036 1.00 49.96 52 LEU D O 1
ATOM 5004 N N . ARG D 1 69 ? -35.881 16.997 35.018 1.00 63.11 53 ARG D N 1
ATOM 5005 C CA . ARG D 1 69 ? -37.257 16.770 34.565 1.00 74.94 53 ARG D CA 1
ATOM 5006 C C . ARG D 1 69 ? -37.535 15.708 33.477 1.00 64.47 53 ARG D C 1
ATOM 5007 O O . ARG D 1 69 ? -38.551 14.994 33.573 1.00 65.58 53 ARG D O 1
ATOM 5015 N N . TYR D 1 70 ? -36.663 15.601 32.484 1.00 45.13 54 TYR D N 1
ATOM 5016 C CA . TYR D 1 70 ? -36.953 14.922 31.193 1.00 48.40 54 TYR D CA 1
ATOM 5017 C C . TYR D 1 70 ? -38.138 15.462 30.404 1.00 44.23 54 TYR D C 1
ATOM 5018 O O . TYR D 1 70 ? -39.304 15.383 30.830 1.00 43.51 54 TYR D O 1
ATOM 5027 N N . CYS D 1 71 ? -37.852 15.996 29.229 1.00 42.30 55 CYS D N 1
ATOM 5028 C CA . CYS D 1 71 ? -38.919 16.475 28.377 1.00 39.93 55 CYS D CA 1
ATOM 5029 C C . CYS D 1 71 ? -39.891 15.323 28.087 1.00 40.37 55 CYS D C 1
ATOM 5030 O O . CYS D 1 71 ? -39.490 14.174 27.898 1.00 41.12 55 CYS D O 1
ATOM 5033 N N . LYS D 1 72 ? -41.177 15.637 28.126 1.00 41.13 56 LYS D N 1
ATOM 5034 C CA . LYS D 1 72 ? -42.215 14.655 27.873 1.00 44.37 56 LYS D CA 1
ATOM 5035 C C . LYS D 1 72 ? -42.178 14.129 26.440 1.00 40.64 56 LYS D C 1
ATOM 5036 O O . LYS D 1 72 ? -42.574 12.978 26.178 1.00 37.51 56 LYS D O 1
ATOM 5042 N N . ILE D 1 73 ? -41.722 14.974 25.515 1.00 36.04 57 ILE D N 1
ATOM 5043 C CA . ILE D 1 73 ? -41.628 14.552 24.112 1.00 28.96 57 ILE D CA 1
ATOM 5044 C C . ILE D 1 73 ? -40.228 14.066 23.702 1.00 31.64 57 ILE D C 1
ATOM 5045 O O . ILE D 1 73 ? -40.060 12.926 23.265 1.00 34.02 57 ILE D O 1
ATOM 5050 N N . CYS D 1 74 ? -39.229 14.940 23.829 1.00 30.15 58 CYS D N 1
ATOM 5051 C CA . CYS D 1 74 ? -37.873 14.617 23.337 1.00 32.40 58 CYS D CA 1
ATOM 5052 C C . CYS D 1 74 ? -36.928 14.009 24.364 1.00 32.99 58 CYS D C 1
ATOM 5053 O O . CYS D 1 74 ? -35.868 13.588 23.984 1.00 36.83 58 CYS D O 1
ATOM 5056 N N . PHE D 1 75 ? -37.270 14.007 25.651 1.00 39.66 59 PHE D N 1
ATOM 5057 C CA . PHE D 1 75 ? -36.422 13.397 26.687 1.00 46.61 59 PHE D CA 1
ATOM 5058 C C . PHE D 1 75 ? -35.128 14.154 27.052 1.00 48.68 59 PHE D C 1
ATOM 5059 O O . PHE D 1 75 ? -34.323 13.684 27.860 1.00 47.85 59 PHE D O 1
ATOM 5067 N N . ASN D 1 76 ? -34.944 15.333 26.468 1.00 49.54 60 ASN D N 1
ATOM 5068 C CA . ASN D 1 76 ? -33.878 16.225 26.888 1.00 52.10 60 ASN D CA 1
ATOM 5069 C C . ASN D 1 76 ? -34.108 16.709 28.342 1.00 53.36 60 ASN D C 1
ATOM 5070 O O . ASN D 1 76 ? -35.240 16.775 28.829 1.00 48.84 60 ASN D O 1
ATOM 5075 N N . ILE D 1 77 ? -33.013 17.020 29.021 1.00 55.75 61 ILE D N 1
ATOM 5076 C CA . ILE D 1 77 ? -33.009 17.503 30.393 1.00 62.39 61 ILE D CA 1
ATOM 5077 C C . ILE D 1 77 ? -33.135 19.036 30.409 1.00 73.07 61 ILE D C 1
ATOM 5078 O O . ILE D 1 77 ? -32.303 19.750 29.850 1.00 74.88 61 ILE D O 1
ATOM 5083 N N . THR D 1 78 ? -34.197 19.545 31.020 1.00 75.66 62 THR D N 1
ATOM 5084 C CA . THR D 1 78 ? -34.466 20.975 30.947 1.00 79.06 62 THR D CA 1
ATOM 5085 C C . THR D 1 78 ? -35.034 21.561 32.211 1.00 91.56 62 THR D C 1
ATOM 5086 O O . THR D 1 78 ? -35.142 20.895 33.242 1.00 94.59 62 THR D O 1
ATOM 5090 N N . ASP D 1 79 ? -35.378 22.838 32.104 1.00 98.44 63 ASP D N 1
ATOM 5091 C CA . ASP D 1 79 ? -35.951 23.606 33.193 1.00 104.31 63 ASP D CA 1
ATOM 5092 C C . ASP D 1 79 ? -37.469 23.623 33.045 1.00 97.72 63 ASP D C 1
ATOM 5093 O O . ASP D 1 79 ? -38.165 24.359 33.726 1.00 104.79 63 ASP D O 1
ATOM 5098 N N . LYS D 1 80 ? -37.971 22.800 32.140 1.00 85.90 64 LYS D N 1
ATOM 5099 C CA . LYS D 1 80 ? -39.381 22.824 31.791 1.00 84.52 64 LYS D CA 1
ATOM 5100 C C . LYS D 1 80 ? -39.903 21.399 31.683 1.00 80.67 64 LYS D C 1
ATOM 5101 O O . LYS D 1 80 ? -39.138 20.494 31.378 1.00 83.81 64 LYS D O 1
ATOM 5107 N N . GLU D 1 81 ? -41.192 21.191 31.947 1.00 75.57 65 GLU D N 1
ATOM 5108 C CA . GLU D 1 81 ? -41.775 19.866 31.747 1.00 62.36 65 GLU D CA 1
ATOM 5109 C C . GLU D 1 81 ? -41.793 19.463 30.270 1.00 51.13 65 GLU D C 1
ATOM 5110 O O . GLU D 1 81 ? -41.553 18.314 29.927 1.00 50.71 65 GLU D O 1
ATOM 5116 N N . VAL D 1 82 ? -42.064 20.412 29.389 1.00 47.50 66 VAL D N 1
ATOM 5117 C CA . VAL D 1 82 ? -41.809 20.172 27.983 1.00 48.12 66 VAL D CA 1
ATOM 5118 C C . VAL D 1 82 ? -40.857 21.264 27.494 1.00 61.37 66 VAL D C 1
ATOM 5119 O O . VAL D 1 82 ? -41.074 22.455 27.752 1.00 69.39 66 VAL D O 1
ATOM 5123 N N . CYS D 1 83 ? -39.765 20.842 26.853 1.00 46.86 67 CYS D N 1
ATOM 5124 C CA . CYS D 1 83 ? -38.634 21.723 26.652 1.00 44.53 67 CYS D CA 1
ATOM 5125 C C . CYS D 1 83 ? -38.981 22.845 25.674 1.00 47.95 67 CYS D C 1
ATOM 5126 O O . CYS D 1 83 ? -39.955 22.742 24.923 1.00 45.90 67 CYS D O 1
ATOM 5129 N N . ASP D 1 84 ? -38.162 23.899 25.677 1.00 46.26 68 ASP D N 1
ATOM 5130 C CA . ASP D 1 84 ? -38.398 25.075 24.847 1.00 56.69 68 ASP D CA 1
ATOM 5131 C C . ASP D 1 84 ? -38.424 24.743 23.372 1.00 59.04 68 ASP D C 1
ATOM 5132 O O . ASP D 1 84 ? -38.914 25.534 22.558 1.00 63.38 68 ASP D O 1
ATOM 5137 N N . ILE D 1 85 ? -37.849 23.602 23.008 1.00 53.31 69 ILE D N 1
ATOM 5138 C CA . ILE D 1 85 ? -37.709 23.278 21.594 1.00 49.00 69 ILE D CA 1
ATOM 5139 C C . ILE D 1 85 ? -38.973 22.589 21.158 1.00 50.06 69 ILE D C 1
ATOM 5140 O O . ILE D 1 85 ? -39.497 22.885 20.099 1.00 49.03 69 ILE D O 1
ATOM 5145 N N . CYS D 1 86 ? -39.453 21.667 21.988 1.00 49.05 70 CYS D N 1
ATOM 5146 C CA . CYS D 1 86 ? -40.645 20.931 21.660 1.00 47.11 70 CYS D CA 1
ATOM 5147 C C . CYS D 1 86 ? -41.807 21.898 21.772 1.00 57.32 70 CYS D C 1
ATOM 5148 O O . CYS D 1 86 ? -42.690 21.931 20.894 1.00 54.83 70 CYS D O 1
ATOM 5151 N N . SER D 1 87 ? -41.750 22.713 22.831 1.00 64.93 71 SER D N 1
ATOM 5152 C CA . SER D 1 87 ? -42.809 23.657 23.196 1.00 68.88 71 SER D CA 1
ATOM 5153 C C . SER D 1 87 ? -43.001 24.676 22.119 1.00 72.43 71 SER D C 1
ATOM 5154 O O . SER D 1 87 ? -44.123 25.108 21.840 1.00 80.88 71 SER D O 1
ATOM 5157 N N . ASP D 1 88 ? -41.882 25.074 21.536 1.00 71.22 72 ASP D N 1
ATOM 5158 C CA . ASP D 1 88 ? -41.876 26.086 20.494 1.00 78.33 72 ASP D CA 1
ATOM 5159 C C . ASP D 1 88 ? -42.668 25.627 19.283 1.00 73.84 72 ASP D C 1
ATOM 5160 O O . ASP D 1 88 ? -42.630 24.459 18.902 1.00 67.56 72 ASP D O 1
ATOM 5165 N N . GLU D 1 89 ? -43.393 26.555 18.681 1.00 81.64 73 GLU D N 1
ATOM 5166 C CA . GLU D 1 89 ? -44.372 26.199 17.664 1.00 81.91 73 GLU D CA 1
ATOM 5167 C C . GLU D 1 89 ? -43.869 26.428 16.251 1.00 75.17 73 GLU D C 1
ATOM 5168 O O . GLU D 1 89 ? -44.545 26.069 15.293 1.00 67.17 73 GLU D O 1
ATOM 5174 N N . ASN D 1 90 ? -42.686 27.033 16.134 1.00 79.80 74 ASN D N 1
ATOM 5175 C CA . ASN D 1 90 ? -42.028 27.210 14.836 1.00 89.24 74 ASN D CA 1
ATOM 5176 C C . ASN D 1 90 ? -41.134 26.006 14.480 1.00 83.80 74 ASN D C 1
ATOM 5177 O O . ASN D 1 90 ? -40.519 25.961 13.407 1.00 82.23 74 ASN D O 1
ATOM 5182 N N . ARG D 1 91 ? -41.063 25.035 15.388 1.00 73.65 75 ARG D N 1
ATOM 5183 C CA . ARG D 1 91 ? -40.237 23.860 15.176 1.00 63.46 75 ARG D CA 1
ATOM 5184 C C . ARG D 1 91 ? -41.046 22.683 14.656 1.00 56.18 75 ARG D C 1
ATOM 5185 O O . ARG D 1 91 ? -42.196 22.516 15.008 1.00 49.30 75 ARG D O 1
ATOM 5193 N N . ASP D 1 92 ? -40.434 21.859 13.820 1.00 55.70 76 ASP D N 1
ATOM 5194 C CA . ASP D 1 92 ? -41.175 20.831 13.103 1.00 52.59 76 ASP D CA 1
ATOM 5195 C C . ASP D 1 92 ? -41.144 19.461 13.762 1.00 49.16 76 ASP D C 1
ATOM 5196 O O . ASP D 1 92 ? -40.146 18.735 13.643 1.00 46.96 76 ASP D O 1
ATOM 5201 N N . HIS D 1 93 ? -42.264 19.096 14.401 1.00 45.58 77 HIS D N 1
ATOM 5202 C CA . HIS D 1 93 ? -42.335 17.854 15.171 1.00 39.25 77 HIS D CA 1
ATOM 5203 C C . HIS D 1 93 ? -42.238 16.559 14.379 1.00 30.86 77 HIS D C 1
ATOM 5204 O O . HIS D 1 93 ? -41.978 15.505 14.937 1.00 29.27 77 HIS D O 1
ATOM 5211 N N . SER D 1 94 ? -42.407 16.630 13.079 1.00 31.24 78 SER D N 1
ATOM 5212 C CA . SER D 1 94 ? -42.402 15.421 12.281 1.00 39.14 78 SER D CA 1
ATOM 5213 C C . SER D 1 94 ? -40.976 15.131 11.786 1.00 38.65 78 SER D C 1
ATOM 5214 O O . SER D 1 94 ? -40.742 14.123 11.102 1.00 43.09 78 SER D O 1
ATOM 5217 N N . THR D 1 95 ? -40.020 16.008 12.078 1.00 34.69 79 THR D N 1
ATOM 5218 C CA . THR D 1 95 ? -38.647 15.558 11.875 1.00 36.30 79 THR D CA 1
ATOM 5219 C C . THR D 1 95 ? -37.800 15.509 13.149 1.00 38.41 79 THR D C 1
ATOM 5220 O O . THR D 1 95 ? -37.605 16.520 13.846 1.00 36.19 79 THR D O 1
ATOM 5224 N N . ILE D 1 96 ? -37.328 14.301 13.447 1.00 31.39 80 ILE D N 1
ATOM 5225 C CA . ILE D 1 96 ? -36.716 14.012 14.727 1.00 37.37 80 ILE D CA 1
ATOM 5226 C C . ILE D 1 96 ? -35.247 13.730 14.569 1.00 34.67 80 ILE D C 1
ATOM 5227 O O . ILE D 1 96 ? -34.886 12.796 13.882 1.00 34.47 80 ILE D O 1
ATOM 5232 N N . CYS D 1 97 ? -34.409 14.537 15.207 1.00 33.31 81 CYS D N 1
ATOM 5233 C CA . CYS D 1 97 ? -32.972 14.322 15.180 1.00 30.19 81 CYS D CA 1
ATOM 5234 C C . CYS D 1 97 ? -32.519 13.597 16.449 1.00 29.23 81 CYS D C 1
ATOM 5235 O O . CYS D 1 97 ? -32.563 14.169 17.541 1.00 28.11 81 CYS D O 1
ATOM 5238 N N . VAL D 1 98 ? -32.144 12.327 16.293 1.00 26.67 82 VAL D N 1
ATOM 5239 C CA . VAL D 1 98 ? -31.746 11.443 17.382 1.00 22.19 82 VAL D CA 1
ATOM 5240 C C . VAL D 1 98 ? -30.277 11.645 17.724 1.00 36.86 82 VAL D C 1
ATOM 5241 O O . VAL D 1 98 ? -29.404 11.538 16.865 1.00 42.49 82 VAL D O 1
ATOM 5245 N N . VAL D 1 99 ? -30.012 11.884 18.999 1.00 44.94 83 VAL D N 1
ATOM 5246 C CA . VAL D 1 99 ? -28.737 12.400 19.440 1.00 36.98 83 VAL D CA 1
ATOM 5247 C C . VAL D 1 99 ? -28.461 11.736 20.794 1.00 39.96 83 VAL D C 1
ATOM 5248 O O . VAL D 1 99 ? -29.405 11.379 21.523 1.00 34.15 83 VAL D O 1
ATOM 5252 N N . SER D 1 100 ? -27.191 11.539 21.135 1.00 38.09 84 SER D N 1
ATOM 5253 C CA . SER D 1 100 ? -26.859 10.785 22.355 1.00 43.62 84 SER D CA 1
ATOM 5254 C C . SER D 1 100 ? -27.005 11.521 23.684 1.00 37.19 84 SER D C 1
ATOM 5255 O O . SER D 1 100 ? -27.431 10.925 24.678 1.00 29.20 84 SER D O 1
ATOM 5258 N N . HIS D 1 101 ? -26.689 12.810 23.683 1.00 36.05 85 HIS D N 1
ATOM 5259 C CA . HIS D 1 101 ? -26.387 13.507 24.911 1.00 40.27 85 HIS D CA 1
ATOM 5260 C C . HIS D 1 101 ? -26.995 14.881 24.838 1.00 38.54 85 HIS D C 1
ATOM 5261 O O . HIS D 1 101 ? -27.079 15.460 23.740 1.00 36.97 85 HIS D O 1
ATOM 5268 N N . PRO D 1 102 ? -27.445 15.406 26.004 1.00 30.74 86 PRO D N 1
ATOM 5269 C CA . PRO D 1 102 ? -28.036 16.752 26.062 1.00 33.80 86 PRO D CA 1
ATOM 5270 C C . PRO D 1 102 ? -27.016 17.727 25.535 1.00 47.58 86 PRO D C 1
ATOM 5271 O O . PRO D 1 102 ? -27.406 18.721 24.918 1.00 50.32 86 PRO D O 1
ATOM 5275 N N . MET D 1 103 ? -25.733 17.438 25.759 1.00 55.75 87 MET D N 1
ATOM 5276 C CA . MET D 1 103 ? -24.680 18.279 25.195 1.00 59.08 87 MET D CA 1
ATOM 5277 C C . MET D 1 103 ? -24.754 18.324 23.646 1.00 51.06 87 MET D C 1
ATOM 5278 O O . MET D 1 103 ? -24.501 19.376 23.031 1.00 55.26 87 MET D O 1
ATOM 5283 N N . ASP D 1 104 ? -25.107 17.200 23.022 1.00 39.78 88 ASP D N 1
ATOM 5284 C CA . ASP D 1 104 ? -25.277 17.200 21.569 1.00 44.85 88 ASP D CA 1
ATOM 5285 C C . ASP D 1 104 ? -26.476 18.032 21.099 1.00 38.86 88 ASP D C 1
ATOM 5286 O O . ASP D 1 104 ? -26.451 18.584 20.019 1.00 36.70 88 ASP D O 1
ATOM 5291 N N . VAL D 1 105 ? -27.537 18.130 21.886 1.00 40.03 89 VAL D N 1
ATOM 5292 C CA . VAL D 1 105 ? -28.615 19.016 21.468 1.00 36.84 89 VAL D CA 1
ATOM 5293 C C . VAL D 1 105 ? -28.074 20.453 21.354 1.00 45.65 89 VAL D C 1
ATOM 5294 O O . VAL D 1 105 ? -28.332 21.156 20.374 1.00 46.11 89 VAL D O 1
ATOM 5298 N N . VAL D 1 106 ? -27.311 20.890 22.351 1.00 51.13 90 VAL D N 1
ATOM 5299 C CA . VAL D 1 106 ? -26.798 22.259 22.320 1.00 59.91 90 VAL D CA 1
ATOM 5300 C C . VAL D 1 106 ? -25.826 22.419 21.149 1.00 62.82 90 VAL D C 1
ATOM 5301 O O . VAL D 1 106 ? -25.887 23.390 20.396 1.00 61.16 90 VAL D O 1
ATOM 5305 N N . ALA D 1 107 ? -24.926 21.457 21.002 1.00 60.35 91 ALA D N 1
ATOM 5306 C CA . ALA D 1 107 ? -24.002 21.484 19.880 1.00 56.08 91 ALA D CA 1
ATOM 5307 C C . ALA D 1 107 ? -24.806 21.641 18.589 1.00 51.08 91 ALA D C 1
ATOM 5308 O O . ALA D 1 107 ? -24.676 22.629 17.879 1.00 50.45 91 ALA D O 1
ATOM 5310 N N . MET D 1 108 ? -25.660 20.671 18.310 1.00 50.28 92 MET D N 1
ATOM 5311 C CA . MET D 1 108 ? -26.523 20.719 17.129 1.00 51.21 92 MET D CA 1
ATOM 5312 C C . MET D 1 108 ? -27.192 22.084 16.994 1.00 43.15 92 MET D C 1
ATOM 5313 O O . MET D 1 108 ? -27.251 22.642 15.924 1.00 40.97 92 MET D O 1
ATOM 5318 N N . GLU D 1 109 ? -27.693 22.623 18.097 1.00 40.25 93 GLU D N 1
ATOM 5319 C CA . GLU D 1 109 ? -28.435 23.887 18.059 1.00 49.27 93 GLU D CA 1
ATOM 5320 C C . GLU D 1 109 ? -27.593 25.097 17.623 1.00 62.32 93 GLU D C 1
ATOM 5321 O O . GLU D 1 109 ? -28.083 25.968 16.893 1.00 65.32 93 GLU D O 1
ATOM 5327 N N . LYS D 1 110 ? -26.339 25.146 18.076 1.00 59.76 94 LYS D N 1
ATOM 5328 C CA . LYS D 1 110 ? -25.446 26.265 17.791 1.00 67.27 94 LYS D CA 1
ATOM 5329 C C . LYS D 1 110 ? -25.308 26.575 16.286 1.00 67.82 94 LYS D C 1
ATOM 5330 O O . LYS D 1 110 ? -24.758 27.618 15.920 1.00 69.74 94 LYS D O 1
ATOM 5336 N N . VAL D 1 111 ? -25.775 25.671 15.422 1.00 61.36 95 VAL D N 1
ATOM 5337 C CA . VAL D 1 111 ? -25.635 25.849 13.979 1.00 62.39 95 VAL D CA 1
ATOM 5338 C C . VAL D 1 111 ? -26.740 26.729 13.425 1.00 69.87 95 VAL D C 1
ATOM 5339 O O . VAL D 1 111 ? -26.682 27.160 12.275 1.00 75.09 95 VAL D O 1
ATOM 5343 N N . LYS D 1 112 ? -27.749 26.976 14.255 1.00 77.53 96 LYS D N 1
ATOM 5344 C CA . LYS D 1 112 ? -28.806 27.944 13.963 1.00 77.50 96 LYS D CA 1
ATOM 5345 C C . LYS D 1 112 ? -29.597 27.650 12.692 1.00 72.92 96 LYS D C 1
ATOM 5346 O O . LYS D 1 112 ? -30.125 28.573 12.072 1.00 78.88 96 LYS D O 1
ATOM 5352 N N . GLU D 1 113 ? -29.702 26.379 12.311 1.00 63.70 97 GLU D N 1
ATOM 5353 C CA . GLU D 1 113 ? -30.345 26.040 11.037 1.00 66.02 97 GLU D CA 1
ATOM 5354 C C . GLU D 1 113 ? -31.392 24.939 11.128 1.00 64.07 97 GLU D C 1
ATOM 5355 O O . GLU D 1 113 ? -32.326 24.882 10.319 1.00 62.88 97 GLU D O 1
ATOM 5361 N N . TYR D 1 114 ? -31.212 24.037 12.086 1.00 61.40 98 TYR D N 1
ATOM 5362 C CA . TYR D 1 114 ? -32.111 22.899 12.202 1.00 58.88 98 TYR D CA 1
ATOM 5363 C C . TYR D 1 114 ? -33.496 23.371 12.666 1.00 59.21 98 TYR D C 1
ATOM 5364 O O . TYR D 1 114 ? -33.616 24.104 13.642 1.00 52.65 98 TYR D O 1
ATOM 5373 N N . LYS D 1 115 ? -34.512 22.956 11.912 1.00 64.83 99 LYS D N 1
ATOM 5374 C CA . LYS D 1 115 ? -35.944 23.262 12.122 1.00 58.80 99 LYS D CA 1
ATOM 5375 C C . LYS D 1 115 ? -36.688 22.232 12.999 1.00 52.46 99 LYS D C 1
ATOM 5376 O O . LYS D 1 115 ? -37.719 22.551 13.612 1.00 52.14 99 LYS D O 1
ATOM 5382 N N . GLY D 1 116 ? -36.146 21.013 13.052 1.00 45.37 100 GLY D N 1
ATOM 5383 C CA . GLY D 1 116 ? -36.837 19.852 13.577 1.00 39.60 100 GLY D CA 1
ATOM 5384 C C . GLY D 1 116 ? -36.837 19.808 15.081 1.00 37.59 100 GLY D C 1
ATOM 5385 O O . GLY D 1 116 ? -36.640 20.824 15.737 1.00 41.69 100 GLY D O 1
ATOM 5386 N N . VAL D 1 117 ? -37.093 18.640 15.644 1.00 29.44 101 VAL D N 1
ATOM 5387 C CA . VAL D 1 117 ? -36.989 18.500 17.078 1.00 31.25 101 VAL D CA 1
ATOM 5388 C C . VAL D 1 117 ? -35.979 17.400 17.331 1.00 34.92 101 VAL D C 1
ATOM 5389 O O . VAL D 1 117 ? -35.342 16.908 16.392 1.00 30.63 101 VAL D O 1
ATOM 5393 N N . TYR D 1 118 ? -35.815 17.006 18.588 1.00 34.21 102 TYR D N 1
ATOM 5394 C CA . TYR D 1 118 ? -34.779 16.029 18.905 1.00 28.55 102 TYR D CA 1
ATOM 5395 C C . TYR D 1 118 ? -35.354 14.793 19.558 1.00 28.75 102 TYR D C 1
ATOM 5396 O O . TYR D 1 118 ? -36.569 14.706 19.846 1.00 30.96 102 TYR D O 1
ATOM 5405 N N . HIS D 1 119 ? -34.467 13.824 19.745 1.00 25.31 103 HIS D N 1
ATOM 5406 C CA . HIS D 1 119 ? -34.707 12.703 20.637 1.00 29.34 103 HIS D CA 1
ATOM 5407 C C . HIS D 1 119 ? -33.367 12.372 21.286 1.00 34.20 103 HIS D C 1
ATOM 5408 O O . HIS D 1 119 ? -32.427 11.938 20.607 1.00 42.93 103 HIS D O 1
ATOM 5415 N N . VAL D 1 120 ? -33.277 12.593 22.585 1.00 34.40 104 VAL D N 1
ATOM 5416 C CA . VAL D 1 120 ? -32.042 12.345 23.312 1.00 25.77 104 VAL D CA 1
ATOM 5417 C C . VAL D 1 120 ? -32.013 10.924 23.861 1.00 32.55 104 VAL D C 1
ATOM 5418 O O . VAL D 1 120 ? -32.940 10.522 24.545 1.00 41.86 104 VAL D O 1
ATOM 5422 N N . LEU D 1 121 ? -30.953 10.170 23.589 1.00 35.56 105 LEU D N 1
ATOM 5423 C CA . LEU D 1 121 ? -30.910 8.752 23.965 1.00 37.14 105 LEU D CA 1
ATOM 5424 C C . LEU D 1 121 ? -30.341 8.552 25.355 1.00 44.93 105 LEU D C 1
ATOM 5425 O O . LEU D 1 121 ? -30.463 7.464 25.933 1.00 44.98 105 LEU D O 1
ATOM 5430 N N . HIS D 1 122 ? -29.763 9.616 25.898 1.00 49.50 106 HIS D N 1
ATOM 5431 C CA . HIS D 1 122 ? -28.877 9.499 27.058 1.00 55.58 106 HIS D CA 1
ATOM 5432 C C . HIS D 1 122 ? -27.972 8.256 26.948 1.00 60.90 106 HIS D C 1
ATOM 5433 O O . HIS D 1 122 ? -27.988 7.373 27.808 1.00 58.95 106 HIS D O 1
ATOM 5440 N N . GLY D 1 123 ? -27.191 8.198 25.866 1.00 84.23 107 GLY D N 1
ATOM 5441 C CA . GLY D 1 123 ? -26.142 7.198 25.731 1.00 81.97 107 GLY D CA 1
ATOM 5442 C C . GLY D 1 123 ? -25.935 6.551 24.366 1.00 73.13 107 GLY D C 1
ATOM 5443 O O . GLY D 1 123 ? -26.457 7.015 23.335 1.00 65.96 107 GLY D O 1
ATOM 5444 N N . VAL D 1 124 ? -25.130 5.488 24.363 1.00 64.22 108 VAL D N 1
ATOM 5445 C CA . VAL D 1 124 ? -24.956 4.661 23.177 1.00 63.93 108 VAL D CA 1
ATOM 5446 C C . VAL D 1 124 ? -24.848 3.207 23.572 1.00 66.65 108 VAL D C 1
ATOM 5447 O O . VAL D 1 124 ? -24.549 2.887 24.717 1.00 69.90 108 VAL D O 1
ATOM 5451 N N . ILE D 1 125 ? -25.100 2.326 22.615 1.00 74.39 109 ILE D N 1
ATOM 5452 C CA . ILE D 1 125 ? -24.922 0.903 22.828 1.00 82.30 109 ILE D CA 1
ATOM 5453 C C . ILE D 1 125 ? -23.419 0.615 22.910 1.00 94.08 109 ILE D C 1
ATOM 5454 O O . ILE D 1 125 ? -22.704 0.641 21.902 1.00 88.45 109 ILE D O 1
ATOM 5459 N N . SER D 1 126 ? -22.960 0.355 24.135 1.00 106.07 110 SER D N 1
ATOM 5460 C CA . SER D 1 126 ? -21.541 0.358 24.482 1.00 109.98 110 SER D CA 1
ATOM 5461 C C . SER D 1 126 ? -21.167 -0.829 25.340 1.00 113.80 110 SER D C 1
ATOM 5462 O O . SER D 1 126 ? -21.121 -0.717 26.566 1.00 119.77 110 SER D O 1
ATOM 5465 N N . PRO D 1 127 ? -20.925 -1.983 24.711 1.00 113.41 111 PRO D N 1
ATOM 5466 C CA . PRO D 1 127 ? -20.567 -3.195 25.461 1.00 118.05 111 PRO D CA 1
ATOM 5467 C C . PRO D 1 127 ? -19.300 -3.069 26.318 1.00 126.25 111 PRO D C 1
ATOM 5468 O O . PRO D 1 127 ? -18.524 -4.014 26.393 1.00 132.91 111 PRO D O 1
ATOM 5472 N N . ILE D 1 128 ? -19.112 -1.918 26.954 1.00 127.60 112 ILE D N 1
ATOM 5473 C CA . ILE D 1 128 ? -17.972 -1.649 27.829 1.00 132.08 112 ILE D CA 1
ATOM 5474 C C . ILE D 1 128 ? -18.299 -0.353 28.554 1.00 136.72 112 ILE D C 1
ATOM 5475 O O . ILE D 1 128 ? -18.296 0.718 27.959 1.00 142.47 112 ILE D O 1
ATOM 5480 N N . GLU D 1 129 ? -18.587 -0.471 29.843 1.00 136.12 113 GLU D N 1
ATOM 5481 C CA . GLU D 1 129 ? -19.321 0.545 30.599 1.00 129.49 113 GLU D CA 1
ATOM 5482 C C . GLU D 1 129 ? -20.715 0.023 30.868 1.00 118.63 113 GLU D C 1
ATOM 5483 O O . GLU D 1 129 ? -21.521 0.703 31.485 1.00 125.10 113 GLU D O 1
ATOM 5489 N N . GLY D 1 130 ? -20.998 -1.178 30.379 1.00 105.73 114 GLY D N 1
ATOM 5490 C CA . GLY D 1 130 ? -22.249 -1.853 30.678 1.00 96.19 114 GLY D CA 1
ATOM 5491 C C . GLY D 1 130 ? -23.485 -1.014 30.415 1.00 88.57 114 GLY D C 1
ATOM 5492 O O . GLY D 1 130 ? -24.277 -0.747 31.326 1.00 81.45 114 GLY D O 1
ATOM 5493 N N . VAL D 1 131 ? -23.631 -0.593 29.156 1.00 94.53 115 VAL D N 1
ATOM 5494 C CA . VAL D 1 131 ? -24.786 0.166 28.682 1.00 86.73 115 VAL D CA 1
ATOM 5495 C C . VAL D 1 131 ? -25.398 -0.536 27.483 1.00 86.53 115 VAL D C 1
ATOM 5496 O O . VAL D 1 131 ? -24.815 -0.544 26.416 1.00 88.94 115 VAL D O 1
ATOM 5500 N N . GLY D 1 132 ? -26.561 -1.145 27.657 1.00 89.53 116 GLY D N 1
ATOM 5501 C CA . GLY D 1 132 ? -27.239 -1.783 26.542 1.00 90.26 116 GLY D CA 1
ATOM 5502 C C . GLY D 1 132 ? -28.297 -0.856 25.971 1.00 90.27 116 GLY D C 1
ATOM 5503 O O . GLY D 1 132 ? -28.470 0.252 26.483 1.00 90.66 116 GLY D O 1
ATOM 5504 N N . PRO D 1 133 ? -29.006 -1.300 24.912 1.00 86.90 117 PRO D N 1
ATOM 5505 C CA . PRO D 1 133 ? -30.091 -0.563 24.239 1.00 80.48 117 PRO D CA 1
ATOM 5506 C C . PRO D 1 133 ? -31.178 -0.084 25.212 1.00 77.42 117 PRO D C 1
ATOM 5507 O O . PRO D 1 133 ? -31.730 0.995 25.040 1.00 77.31 117 PRO D O 1
ATOM 5511 N N . GLU D 1 134 ? -31.474 -0.887 26.226 1.00 71.56 118 GLU D N 1
ATOM 5512 C CA . GLU D 1 134 ? -32.544 -0.604 27.166 1.00 73.25 118 GLU D CA 1
ATOM 5513 C C . GLU D 1 134 ? -32.127 0.348 28.304 1.00 81.08 118 GLU D C 1
ATOM 5514 O O . GLU D 1 134 ? -32.962 0.720 29.147 1.00 86.73 118 GLU D O 1
ATOM 5520 N N . ASP D 1 135 ? -30.844 0.715 28.342 1.00 71.14 119 ASP D N 1
ATOM 5521 C CA . ASP D 1 135 ? -30.345 1.714 29.286 1.00 70.24 119 ASP D CA 1
ATOM 5522 C C . ASP D 1 135 ? -30.339 3.081 28.621 1.00 65.73 119 ASP D C 1
ATOM 5523 O O . ASP D 1 135 ? -29.962 4.091 29.239 1.00 53.99 119 ASP D O 1
ATOM 5528 N N . ILE D 1 136 ? -30.733 3.091 27.345 1.00 69.07 120 ILE D N 1
ATOM 5529 C CA . ILE D 1 136 ? -30.893 4.317 26.560 1.00 65.14 120 ILE D CA 1
ATOM 5530 C C . ILE D 1 136 ? -32.274 4.375 25.883 1.00 56.94 120 ILE D C 1
ATOM 5531 O O . ILE D 1 136 ? -32.975 3.354 25.761 1.00 55.21 120 ILE D O 1
ATOM 5536 N N . ARG D 1 137 ? -32.655 5.570 25.444 1.00 48.14 121 ARG D N 1
ATOM 5537 C CA . ARG D 1 137 ? -34.059 5.865 25.191 1.00 55.76 121 ARG D CA 1
ATOM 5538 C C . ARG D 1 137 ? -34.526 5.412 23.815 1.00 53.07 121 ARG D C 1
ATOM 5539 O O . ARG D 1 137 ? -35.095 6.223 23.091 1.00 47.22 121 ARG D O 1
ATOM 5547 N N . ILE D 1 138 ? -34.292 4.149 23.448 1.00 51.17 122 ILE D N 1
ATOM 5548 C CA . ILE D 1 138 ? -34.670 3.693 22.105 1.00 53.72 122 ILE D CA 1
ATOM 5549 C C . ILE D 1 138 ? -36.169 3.360 21.990 1.00 62.63 122 ILE D C 1
ATOM 5550 O O . ILE D 1 138 ? -36.870 3.830 21.085 1.00 58.07 122 ILE D O 1
ATOM 5555 N N . LYS D 1 139 ? -36.640 2.547 22.925 1.00 50.56 123 LYS D N 1
ATOM 5556 C CA . LYS D 1 139 ? -38.054 2.248 23.088 1.00 47.01 123 LYS D CA 1
ATOM 5557 C C . LYS D 1 139 ? -38.903 3.492 22.918 1.00 47.23 123 LYS D C 1
ATOM 5558 O O . LYS D 1 139 ? -39.910 3.481 22.195 1.00 49.90 123 LYS D O 1
ATOM 5564 N N . GLU D 1 140 ? -38.528 4.575 23.582 1.00 39.82 124 GLU D N 1
ATOM 5565 C CA . GLU D 1 140 ? -39.459 5.691 23.567 1.00 42.18 124 GLU D CA 1
ATOM 5566 C C . GLU D 1 140 ? -39.451 6.370 22.191 1.00 48.91 124 GLU D C 1
ATOM 5567 O O . GLU D 1 140 ? -40.430 7.033 21.812 1.00 51.39 124 GLU D O 1
ATOM 5573 N N . LEU D 1 141 ? -38.364 6.161 21.439 1.00 43.05 125 LEU D N 1
ATOM 5574 C CA . LEU D 1 141 ? -38.256 6.667 20.069 1.00 47.16 125 LEU D CA 1
ATOM 5575 C C . LEU D 1 141 ? -39.186 5.900 19.126 1.00 49.42 125 LEU D C 1
ATOM 5576 O O . LEU D 1 141 ? -39.856 6.505 18.268 1.00 44.91 125 LEU D O 1
ATOM 5581 N N . LEU D 1 142 ? -39.225 4.576 19.263 1.00 47.74 126 LEU D N 1
ATOM 5582 C CA . LEU D 1 142 ? -40.135 3.784 18.434 1.00 50.49 126 LEU D CA 1
ATOM 5583 C C . LEU D 1 142 ? -41.563 4.242 18.685 1.00 50.45 126 LEU D C 1
ATOM 5584 O O . LEU D 1 142 ? -42.402 4.313 17.781 1.00 58.24 126 LEU D O 1
ATOM 5589 N N . GLU D 1 143 ? -41.817 4.588 19.931 1.00 47.20 127 GLU D N 1
ATOM 5590 C CA . GLU D 1 143 ? -43.122 5.041 20.323 1.00 51.46 127 GLU D CA 1
ATOM 5591 C C . GLU D 1 143 ? -43.516 6.327 19.588 1.00 51.64 127 GLU D C 1
ATOM 5592 O O . GLU D 1 143 ? -44.695 6.502 19.240 1.00 51.97 127 GLU D O 1
ATOM 5598 N N . ARG D 1 144 ? -42.549 7.217 19.339 1.00 40.60 128 ARG D N 1
ATOM 5599 C CA . ARG D 1 144 ? -42.866 8.483 18.659 1.00 35.73 128 ARG D CA 1
ATOM 5600 C C . ARG D 1 144 ? -43.220 8.231 17.199 1.00 38.98 128 ARG D C 1
ATOM 5601 O O . ARG D 1 144 ? -44.055 8.943 16.632 1.00 37.77 128 ARG D O 1
ATOM 5609 N N . VAL D 1 145 ? -42.582 7.214 16.607 1.00 39.62 129 VAL D N 1
ATOM 5610 C CA . VAL D 1 145 ? -42.760 6.871 15.190 1.00 50.48 129 VAL D CA 1
ATOM 5611 C C . VAL D 1 145 ? -43.997 5.975 14.917 1.00 55.86 129 VAL D C 1
ATOM 5612 O O . VAL D 1 145 ? -44.365 5.705 13.760 1.00 56.35 129 VAL D O 1
ATOM 5616 N N . ARG D 1 146 ? -44.633 5.524 15.985 1.00 49.07 130 ARG D N 1
ATOM 5617 C CA . ARG D 1 146 ? -45.597 4.453 15.890 1.00 54.51 130 ARG D CA 1
ATOM 5618 C C . ARG D 1 146 ? -46.856 4.852 15.136 1.00 64.37 130 ARG D C 1
ATOM 5619 O O . ARG D 1 146 ? -47.461 4.032 14.447 1.00 72.49 130 ARG D O 1
ATOM 5627 N N . ASP D 1 147 ? -47.279 6.098 15.276 1.00 59.38 131 ASP D N 1
ATOM 5628 C CA . ASP D 1 147 ? -48.580 6.461 14.749 1.00 51.67 131 ASP D CA 1
ATOM 5629 C C . ASP D 1 147 ? -48.615 6.810 13.270 1.00 61.31 131 ASP D C 1
ATOM 5630 O O . ASP D 1 147 ? -49.698 6.925 12.674 1.00 69.41 131 ASP D O 1
ATOM 5635 N N . GLY D 1 148 ? -47.437 6.950 12.670 1.00 61.89 132 GLY D N 1
ATOM 5636 C CA . GLY D 1 148 ? -47.341 7.230 11.246 1.00 65.17 132 GLY D CA 1
ATOM 5637 C C . GLY D 1 148 ? -47.124 8.701 10.927 1.00 65.27 132 GLY D C 1
ATOM 5638 O O . GLY D 1 148 ? -46.852 9.059 9.775 1.00 74.31 132 GLY D O 1
ATOM 5639 N N . SER D 1 149 ? -47.270 9.565 11.928 1.00 54.15 133 SER D N 1
ATOM 5640 C CA . SER D 1 149 ? -46.809 10.929 11.783 1.00 58.28 133 SER D CA 1
ATOM 5641 C C . SER D 1 149 ? -45.267 10.864 11.759 1.00 63.53 133 SER D C 1
ATOM 5642 O O . SER D 1 149 ? -44.691 9.774 11.839 1.00 66.62 133 SER D O 1
ATOM 5645 N N . VAL D 1 150 ? -44.583 11.998 11.668 1.00 58.99 134 VAL D N 1
ATOM 5646 C CA . VAL D 1 150 ? -43.105 11.971 11.597 1.00 60.84 134 VAL D CA 1
ATOM 5647 C C . VAL D 1 150 ? -42.647 11.512 10.209 1.00 61.99 134 VAL D C 1
ATOM 5648 O O . VAL D 1 150 ? -42.701 10.316 9.874 1.00 55.45 134 VAL D O 1
ATOM 5652 N N . LYS D 1 151 ? -42.199 12.464 9.398 1.00 66.64 135 LYS D N 1
ATOM 5653 C CA . LYS D 1 151 ? -41.680 12.132 8.075 1.00 68.60 135 LYS D CA 1
ATOM 5654 C C . LYS D 1 151 ? -40.302 11.496 8.155 1.00 66.71 135 LYS D C 1
ATOM 5655 O O . LYS D 1 151 ? -40.053 10.468 7.512 1.00 68.62 135 LYS D O 1
ATOM 5661 N N . GLU D 1 152 ? -39.408 12.087 8.952 1.00 56.27 136 GLU D N 1
ATOM 5662 C CA . GLU D 1 152 ? -38.050 11.544 9.017 1.00 48.00 136 GLU D CA 1
ATOM 5663 C C . GLU D 1 152 ? -37.330 11.589 10.372 1.00 38.03 136 GLU D C 1
ATOM 5664 O O . GLU D 1 152 ? -37.506 12.517 11.182 1.00 35.33 136 GLU D O 1
ATOM 5670 N N . VAL D 1 153 ? -36.532 10.548 10.582 1.00 31.69 137 VAL D N 1
ATOM 5671 C CA . VAL D 1 153 ? -35.631 10.432 11.713 1.00 40.92 137 VAL D CA 1
ATOM 5672 C C . VAL D 1 153 ? -34.185 10.624 11.218 1.00 45.67 137 VAL D C 1
ATOM 5673 O O . VAL D 1 153 ? -33.663 9.786 10.466 1.00 43.01 137 VAL D O 1
ATOM 5677 N N . ILE D 1 154 ? -33.568 11.744 11.596 1.00 39.24 138 ILE D N 1
ATOM 5678 C CA . ILE D 1 154 ? -32.143 11.955 11.372 1.00 33.54 138 ILE D CA 1
ATOM 5679 C C . ILE D 1 154 ? -31.312 11.304 12.475 1.00 34.61 138 ILE D C 1
ATOM 5680 O O . ILE D 1 154 ? -31.406 11.712 13.640 1.00 30.20 138 ILE D O 1
ATOM 5685 N N . LEU D 1 155 ? -30.501 10.309 12.113 1.00 35.03 139 LEU D N 1
ATOM 5686 C CA . LEU D 1 155 ? -29.610 9.657 13.073 1.00 34.69 139 LEU D CA 1
ATOM 5687 C C . LEU D 1 155 ? -28.308 10.439 13.282 1.00 38.39 139 LEU D C 1
ATOM 5688 O O . LEU D 1 155 ? -27.434 10.381 12.448 1.00 38.45 139 LEU D O 1
ATOM 5693 N N . ALA D 1 156 ? -28.170 11.143 14.405 1.00 31.70 140 ALA D N 1
ATOM 5694 C CA . ALA D 1 156 ? -27.038 12.015 14.633 1.00 24.81 140 ALA D CA 1
ATOM 5695 C C . ALA D 1 156 ? -26.210 11.628 15.887 1.00 36.17 140 ALA D C 1
ATOM 5696 O O . ALA D 1 156 ? -25.639 12.487 16.609 1.00 31.35 140 ALA D O 1
ATOM 5698 N N . THR D 1 157 ? -26.120 10.329 16.135 1.00 34.63 141 THR D N 1
ATOM 5699 C CA . THR D 1 157 ? -25.120 9.836 17.049 1.00 42.41 141 THR D CA 1
ATOM 5700 C C . THR D 1 157 ? -23.709 10.116 16.478 1.00 46.49 141 THR D C 1
ATOM 5701 O O . THR D 1 157 ? -23.549 10.336 15.270 1.00 42.89 141 THR D O 1
ATOM 5705 N N . ASN D 1 158 ? -22.688 10.110 17.335 1.00 52.26 142 ASN D N 1
ATOM 5706 C CA . ASN D 1 158 ? -21.285 10.262 16.888 1.00 49.12 142 ASN D CA 1
ATOM 5707 C C . ASN D 1 158 ? -20.800 9.264 15.824 1.00 47.62 142 ASN D C 1
ATOM 5708 O O . ASN D 1 158 ? -21.169 8.077 15.822 1.00 48.31 142 ASN D O 1
ATOM 5713 N N . PRO D 1 159 ? -19.950 9.757 14.918 1.00 34.12 143 PRO D N 1
ATOM 5714 C CA . PRO D 1 159 ? -19.322 8.934 13.878 1.00 38.72 143 PRO D CA 1
ATOM 5715 C C . PRO D 1 159 ? -18.249 8.002 14.408 1.00 52.70 143 PRO D C 1
ATOM 5716 O O . PRO D 1 159 ? -17.344 7.627 13.654 1.00 58.73 143 PRO D O 1
ATOM 5720 N N . ASP D 1 160 ? -18.330 7.616 15.669 1.00 53.84 144 ASP D N 1
ATOM 5721 C CA . ASP D 1 160 ? -17.351 6.654 16.181 1.00 60.37 144 ASP D CA 1
ATOM 5722 C C . ASP D 1 160 ? -17.880 5.207 16.195 1.00 71.11 144 ASP D C 1
ATOM 5723 O O . ASP D 1 160 ? -18.919 4.887 15.602 1.00 67.52 144 ASP D O 1
ATOM 5728 N N . ILE D 1 161 ? -17.148 4.336 16.876 1.00 79.01 145 ILE D N 1
ATOM 5729 C CA . ILE D 1 161 ? -17.537 2.941 16.989 1.00 83.09 145 ILE D CA 1
ATOM 5730 C C . ILE D 1 161 ? -18.930 2.785 17.643 1.00 81.73 145 ILE D C 1
ATOM 5731 O O . ILE D 1 161 ? -19.788 2.069 17.126 1.00 76.25 145 ILE D O 1
ATOM 5736 N N . GLU D 1 162 ? -19.156 3.468 18.761 1.00 85.25 146 GLU D N 1
ATOM 5737 C CA . GLU D 1 162 ? -20.442 3.391 19.482 1.00 84.02 146 GLU D CA 1
ATOM 5738 C C . GLU D 1 162 ? -21.584 4.015 18.695 1.00 79.36 146 GLU D C 1
ATOM 5739 O O . GLU D 1 162 ? -22.516 3.330 18.268 1.00 80.54 146 GLU D O 1
ATOM 5745 N N . GLY D 1 163 ? -21.505 5.334 18.542 1.00 73.49 147 GLY D N 1
ATOM 5746 C CA . GLY D 1 163 ? -22.472 6.098 17.777 1.00 67.88 147 GLY D CA 1
ATOM 5747 C C . GLY D 1 163 ? -22.953 5.363 16.550 1.00 61.74 147 GLY D C 1
ATOM 5748 O O . GLY D 1 163 ? -24.154 5.224 16.349 1.00 57.29 147 GLY D O 1
ATOM 5749 N N . GLU D 1 164 ? -22.016 4.876 15.741 1.00 62.33 148 GLU D N 1
ATOM 5750 C CA . GLU D 1 164 ? -22.349 4.209 14.481 1.00 60.05 148 GLU D CA 1
ATOM 5751 C C . GLU D 1 164 ? -23.103 2.889 14.665 1.00 62.15 148 GLU D C 1
ATOM 5752 O O . GLU D 1 164 ? -24.015 2.571 13.899 1.00 61.91 148 GLU D O 1
ATOM 5758 N N . ALA D 1 165 ? -22.702 2.107 15.661 1.00 70.21 149 ALA D N 1
ATOM 5759 C CA . ALA D 1 165 ? -23.427 0.879 15.987 1.00 77.84 149 ALA D CA 1
ATOM 5760 C C . ALA D 1 165 ? -24.855 1.242 16.305 1.00 75.91 149 ALA D C 1
ATOM 5761 O O . ALA D 1 165 ? -25.808 0.770 15.664 1.00 81.69 149 ALA D O 1
ATOM 5763 N N . THR D 1 166 ? -24.969 2.081 17.329 1.00 66.47 150 THR D N 1
ATOM 5764 C CA . THR D 1 166 ? -26.239 2.556 17.833 1.00 66.58 150 THR D CA 1
ATOM 5765 C C . THR D 1 166 ? -27.159 2.996 16.697 1.00 63.69 150 THR D C 1
ATOM 5766 O O . THR D 1 166 ? -28.351 2.679 16.721 1.00 54.93 150 THR D O 1
ATOM 5770 N N . ALA D 1 167 ? -26.593 3.707 15.711 1.00 58.02 151 ALA D N 1
ATOM 5771 C CA . ALA D 1 167 ? -27.366 4.225 14.587 1.00 55.28 151 ALA D CA 1
ATOM 5772 C C . ALA D 1 167 ? -27.822 3.106 13.658 1.00 70.32 151 ALA D C 1
ATOM 5773 O O . ALA D 1 167 ? -28.965 3.115 13.191 1.00 72.57 151 ALA D O 1
ATOM 5775 N N . MET D 1 168 ? -26.932 2.155 13.384 1.00 71.60 152 MET D N 1
ATOM 5776 C CA . MET D 1 168 ? -27.256 1.051 12.486 1.00 76.77 152 MET D CA 1
ATOM 5777 C C . MET D 1 168 ? -28.439 0.274 13.028 1.00 83.33 152 MET D C 1
ATOM 5778 O O . MET D 1 168 ? -29.350 -0.115 12.289 1.00 87.54 152 MET D O 1
ATOM 5783 N N . TYR D 1 169 ? -28.409 0.071 14.340 1.00 81.94 153 TYR D N 1
ATOM 5784 C CA . TYR D 1 169 ? -29.432 -0.652 15.073 1.00 82.23 153 TYR D CA 1
ATOM 5785 C C . TYR D 1 169 ? -30.789 0.053 14.985 1.00 80.03 153 TYR D C 1
ATOM 5786 O O . TYR D 1 169 ? -31.752 -0.482 14.421 1.00 85.23 153 TYR D O 1
ATOM 5795 N N . ILE D 1 170 ? -30.868 1.250 15.554 1.00 61.97 154 ILE D N 1
ATOM 5796 C CA . ILE D 1 170 ? -32.092 2.031 15.485 1.00 51.11 154 ILE D CA 1
ATOM 5797 C C . ILE D 1 170 ? -32.617 1.991 14.051 1.00 61.07 154 ILE D C 1
ATOM 5798 O O . ILE D 1 170 ? -33.792 1.745 13.813 1.00 65.25 154 ILE D O 1
ATOM 5803 N N . ALA D 1 171 ? -31.722 2.202 13.092 1.00 64.62 155 ALA D N 1
ATOM 5804 C CA . ALA D 1 171 ? -32.105 2.232 11.687 1.00 66.27 155 ALA D CA 1
ATOM 5805 C C . ALA D 1 171 ? -32.844 0.971 11.273 1.00 73.70 155 ALA D C 1
ATOM 5806 O O . ALA D 1 171 ? -33.690 1.000 10.374 1.00 72.23 155 ALA D O 1
ATOM 5808 N N . LYS D 1 172 ? -32.497 -0.146 11.904 1.00 83.02 156 LYS D N 1
ATOM 5809 C CA . LYS D 1 172 ? -33.157 -1.405 11.594 1.00 88.36 156 LYS D CA 1
ATOM 5810 C C . LYS D 1 172 ? -34.547 -1.385 12.197 1.00 86.21 156 LYS D C 1
ATOM 5811 O O . LYS D 1 172 ? -35.544 -1.438 11.465 1.00 85.14 156 LYS D O 1
ATOM 5817 N N . LEU D 1 173 ? -34.602 -1.288 13.528 1.00 83.30 157 LEU D N 1
ATOM 5818 C CA . LEU D 1 173 ? -35.867 -1.181 14.264 1.00 71.63 157 LEU D CA 1
ATOM 5819 C C . LEU D 1 173 ? -36.825 -0.197 13.613 1.00 74.18 157 LEU D C 1
ATOM 5820 O O . LEU D 1 173 ? -38.038 -0.402 13.645 1.00 78.39 157 LEU D O 1
ATOM 5825 N N . LEU D 1 174 ? -36.284 0.873 13.028 1.00 71.89 158 LEU D N 1
ATOM 5826 C CA . LEU D 1 174 ? -37.112 1.915 12.417 1.00 69.28 158 LEU D CA 1
ATOM 5827 C C . LEU D 1 174 ? -37.699 1.539 11.070 1.00 71.35 158 LEU D C 1
ATOM 5828 O O . LEU D 1 174 ? -38.643 2.181 10.608 1.00 69.53 158 LEU D O 1
ATOM 5833 N N . LYS D 1 175 ? -37.152 0.508 10.437 1.00 80.36 159 LYS D N 1
ATOM 5834 C CA . LYS D 1 175 ? -37.591 0.148 9.087 1.00 90.58 159 LYS D CA 1
ATOM 5835 C C . LYS D 1 175 ? -39.076 -0.253 8.937 1.00 89.18 159 LYS D C 1
ATOM 5836 O O . LYS D 1 175 ? -39.754 0.224 8.031 1.00 85.71 159 LYS D O 1
ATOM 5842 N N . PRO D 1 176 ? -39.577 -1.140 9.811 1.00 91.87 160 PRO D N 1
ATOM 5843 C CA . PRO D 1 176 ? -40.991 -1.543 9.785 1.00 94.24 160 PRO D CA 1
ATOM 5844 C C . PRO D 1 176 ? -41.971 -0.369 9.640 1.00 95.64 160 PRO D C 1
ATOM 5845 O O . PRO D 1 176 ? -42.898 -0.429 8.837 1.00 103.40 160 PRO D O 1
ATOM 5849 N N . PHE D 1 177 ? -41.781 0.681 10.424 1.00 86.07 161 PHE D N 1
ATOM 5850 C CA . PHE D 1 177 ? -42.540 1.909 10.244 1.00 79.96 161 PHE D CA 1
ATOM 5851 C C . PHE D 1 177 ? -42.115 2.539 8.922 1.00 85.72 161 PHE D C 1
ATOM 5852 O O . PHE D 1 177 ? -41.130 2.102 8.307 1.00 88.83 161 PHE D O 1
ATOM 5860 N N . GLY D 1 178 ? -42.830 3.557 8.458 1.00 83.79 162 GLY D N 1
ATOM 5861 C CA . GLY D 1 178 ? -42.572 4.011 7.095 1.00 83.77 162 GLY D CA 1
ATOM 5862 C C . GLY D 1 178 ? -41.806 5.306 6.898 1.00 76.76 162 GLY D C 1
ATOM 5863 O O . GLY D 1 178 ? -41.934 5.941 5.853 1.00 75.61 162 GLY D O 1
ATOM 5864 N N . VAL D 1 179 ? -40.997 5.698 7.883 1.00 69.26 163 VAL D N 1
ATOM 5865 C CA . VAL D 1 179 ? -40.356 7.015 7.864 1.00 62.51 163 VAL D CA 1
ATOM 5866 C C . VAL D 1 179 ? -39.032 7.076 7.106 1.00 59.54 163 VAL D C 1
ATOM 5867 O O . VAL D 1 179 ? -38.293 6.085 6.990 1.00 53.88 163 VAL D O 1
ATOM 5871 N N . LYS D 1 180 ? -38.725 8.256 6.591 1.00 56.29 164 LYS D N 1
ATOM 5872 C CA . LYS D 1 180 ? -37.426 8.443 5.987 1.00 52.71 164 LYS D CA 1
ATOM 5873 C C . LYS D 1 180 ? -36.373 8.401 7.110 1.00 56.63 164 LYS D C 1
ATOM 5874 O O . LYS D 1 180 ? -36.419 9.183 8.077 1.00 44.63 164 LYS D O 1
ATOM 5880 N N . VAL D 1 181 ? -35.431 7.476 7.009 1.00 56.19 165 VAL D N 1
ATOM 5881 C CA . VAL D 1 181 ? -34.373 7.442 8.007 1.00 55.54 165 VAL D CA 1
ATOM 5882 C C . VAL D 1 181 ? -33.030 7.836 7.382 1.00 53.76 165 VAL D C 1
ATOM 5883 O O . VAL D 1 181 ? -32.522 7.166 6.482 1.00 57.76 165 VAL D O 1
ATOM 5887 N N . THR D 1 182 ? -32.485 8.961 7.845 1.00 47.59 166 THR D N 1
ATOM 5888 C CA . THR D 1 182 ? -31.244 9.491 7.309 1.00 43.59 166 THR D CA 1
ATOM 5889 C C . THR D 1 182 ? -30.092 9.497 8.326 1.00 51.40 166 THR D C 1
ATOM 5890 O O . THR D 1 182 ? -30.289 9.478 9.577 1.00 39.83 166 THR D O 1
ATOM 5894 N N . ARG D 1 183 ? -28.876 9.543 7.784 1.00 47.80 167 ARG D N 1
ATOM 5895 C CA . ARG D 1 183 ? -27.723 9.639 8.640 1.00 38.04 167 ARG D CA 1
ATOM 5896 C C . ARG D 1 183 ? -26.955 10.896 8.303 1.00 37.32 167 ARG D C 1
ATOM 5897 O O . ARG D 1 183 ? -26.970 11.394 7.193 1.00 44.72 167 ARG D O 1
ATOM 5905 N N . ILE D 1 184 ? -26.301 11.424 9.303 1.00 31.68 168 ILE D N 1
ATOM 5906 C CA . ILE D 1 184 ? -25.659 12.700 9.182 1.00 30.80 168 ILE D CA 1
ATOM 5907 C C . ILE D 1 184 ? -24.388 12.489 8.311 1.00 43.72 168 ILE D C 1
ATOM 5908 O O . ILE D 1 184 ? -23.767 11.424 8.365 1.00 41.59 168 ILE D O 1
ATOM 5913 N N . ALA D 1 185 ? -24.051 13.435 7.445 1.00 29.24 169 ALA D N 1
ATOM 5914 C CA . ALA D 1 185 ? -23.056 13.122 6.413 1.00 33.83 169 ALA D CA 1
ATOM 5915 C C . ALA D 1 185 ? -21.621 12.921 6.947 1.00 42.96 169 ALA D C 1
ATOM 5916 O O . ALA D 1 185 ? -21.061 13.793 7.611 1.00 42.91 169 ALA D O 1
ATOM 5918 N N . HIS D 1 186 ? -21.034 11.764 6.664 1.00 44.33 170 HIS D N 1
ATOM 5919 C CA . HIS D 1 186 ? -19.593 11.553 6.866 1.00 47.54 170 HIS D CA 1
ATOM 5920 C C . HIS D 1 186 ? -18.738 12.192 5.787 1.00 42.77 170 HIS D C 1
ATOM 5921 O O . HIS D 1 186 ? -19.154 12.290 4.638 1.00 44.91 170 HIS D O 1
ATOM 5928 N N . GLY D 1 187 ? -17.548 12.646 6.147 1.00 44.63 171 GLY D N 1
ATOM 5929 C CA . GLY D 1 187 ? -16.657 13.189 5.147 1.00 43.09 171 GLY D CA 1
ATOM 5930 C C . GLY D 1 187 ? -15.508 13.999 5.706 1.00 44.57 171 GLY D C 1
ATOM 5931 O O . GLY D 1 187 ? -15.084 13.801 6.841 1.00 46.71 171 GLY D O 1
ATOM 5932 N N . ILE D 1 188 ? -15.006 14.909 4.877 1.00 42.91 172 ILE D N 1
ATOM 5933 C CA . ILE D 1 188 ? -13.915 15.803 5.218 1.00 47.37 172 ILE D CA 1
ATOM 5934 C C . ILE D 1 188 ? -14.482 17.032 5.899 1.00 44.30 172 ILE D C 1
ATOM 5935 O O . ILE D 1 188 ? -15.324 17.736 5.335 1.00 44.07 172 ILE D O 1
ATOM 5940 N N . PRO D 1 189 ? -14.002 17.311 7.113 1.00 46.53 173 PRO D N 1
ATOM 5941 C CA . PRO D 1 189 ? -14.517 18.469 7.839 1.00 42.66 173 PRO D CA 1
ATOM 5942 C C . PRO D 1 189 ? -13.978 19.686 7.141 1.00 47.14 173 PRO D C 1
ATOM 5943 O O . PRO D 1 189 ? -12.991 19.598 6.384 1.00 46.71 173 PRO D O 1
ATOM 5947 N N . VAL D 1 190 ? -14.627 20.814 7.388 1.00 46.71 174 VAL D N 1
ATOM 5948 C CA . VAL D 1 190 ? -14.231 22.074 6.793 1.00 49.09 174 VAL D CA 1
ATOM 5949 C C . VAL D 1 190 ? -12.971 22.502 7.522 1.00 63.42 174 VAL D C 1
ATOM 5950 O O . VAL D 1 190 ? -12.936 22.454 8.765 1.00 71.39 174 VAL D O 1
ATOM 5954 N N . GLY D 1 191 ? -11.931 22.878 6.774 1.00 60.27 175 GLY D N 1
ATOM 5955 C CA . GLY D 1 191 ? -10.628 23.126 7.381 1.00 62.08 175 GLY D CA 1
ATOM 5956 C C . GLY D 1 191 ? -9.729 21.893 7.394 1.00 64.24 175 GLY D C 1
ATOM 5957 O O . GLY D 1 191 ? -8.596 21.925 7.896 1.00 64.13 175 GLY D O 1
ATOM 5958 N N . GLY D 1 192 ? -10.239 20.798 6.837 1.00 57.59 176 GLY D N 1
ATOM 5959 C CA . GLY D 1 192 ? -9.475 19.568 6.697 1.00 51.34 176 GLY D CA 1
ATOM 5960 C C . GLY D 1 192 ? -8.455 19.604 5.563 1.00 48.46 176 GLY D C 1
ATOM 5961 O O . GLY D 1 192 ? -8.443 20.523 4.747 1.00 46.88 176 GLY D O 1
ATOM 5962 N N . ASP D 1 193 ? -7.601 18.586 5.523 1.00 58.35 177 ASP D N 1
ATOM 5963 C CA . ASP D 1 193 ? -6.428 18.518 4.652 1.00 57.08 177 ASP D CA 1
ATOM 5964 C C . ASP D 1 193 ? -6.430 17.105 4.117 1.00 52.94 177 ASP D C 1
ATOM 5965 O O . ASP D 1 193 ? -6.296 16.179 4.911 1.00 58.17 177 ASP D O 1
ATOM 5970 N N . LEU D 1 194 ? -6.589 16.898 2.813 1.00 45.14 178 LEU D N 1
ATOM 5971 C CA . LEU D 1 194 ? -6.494 15.541 2.274 1.00 47.33 178 LEU D CA 1
ATOM 5972 C C . LEU D 1 194 ? -5.304 14.808 2.882 1.00 48.14 178 LEU D C 1
ATOM 5973 O O . LEU D 1 194 ? -5.384 13.622 3.242 1.00 47.55 178 LEU D O 1
ATOM 5978 N N . GLU D 1 195 ? -4.190 15.528 2.966 1.00 44.38 179 GLU D N 1
ATOM 5979 C CA . GLU D 1 195 ? -2.950 14.993 3.505 1.00 54.94 179 GLU D CA 1
ATOM 5980 C C . GLU D 1 195 ? -3.131 14.374 4.878 1.00 57.91 179 GLU D C 1
ATOM 5981 O O . GLU D 1 195 ? -2.647 13.280 5.160 1.00 62.08 179 GLU D O 1
ATOM 5987 N N . TYR D 1 196 ? -3.822 15.088 5.745 1.00 54.79 180 TYR D N 1
ATOM 5988 C CA . TYR D 1 196 ? -3.906 14.648 7.112 1.00 57.09 180 TYR D CA 1
ATOM 5989 C C . TYR D 1 196 ? -5.207 13.946 7.454 1.00 60.43 180 TYR D C 1
ATOM 5990 O O . TYR D 1 196 ? -5.490 13.715 8.623 1.00 62.16 180 TYR D O 1
ATOM 5999 N N . THR D 1 197 ? -5.977 13.589 6.430 1.00 57.20 181 THR D N 1
ATOM 6000 C CA . THR D 1 197 ? -7.249 12.901 6.617 1.00 49.98 181 THR D CA 1
ATOM 6001 C C . THR D 1 197 ? -7.031 11.389 6.584 1.00 47.92 181 THR D C 1
ATOM 6002 O O . THR D 1 197 ? -6.334 10.883 5.735 1.00 56.29 181 THR D O 1
ATOM 6006 N N . ASP D 1 198 ? -7.629 10.668 7.519 1.00 49.64 182 ASP D N 1
ATOM 6007 C CA . ASP D 1 198 ? -7.464 9.226 7.560 1.00 49.44 182 ASP D CA 1
ATOM 6008 C C . ASP D 1 198 ? -8.154 8.553 6.391 1.00 48.91 182 ASP D C 1
ATOM 6009 O O . ASP D 1 198 ? -9.217 8.991 5.939 1.00 53.93 182 ASP D O 1
ATOM 6014 N N . VAL D 1 199 ? -7.525 7.490 5.901 1.00 45.18 183 VAL D N 1
ATOM 6015 C CA . VAL D 1 199 ? -8.062 6.683 4.813 1.00 48.90 183 VAL D CA 1
ATOM 6016 C C . VAL D 1 199 ? -9.582 6.463 4.885 1.00 47.09 183 VAL D C 1
ATOM 6017 O O . VAL D 1 199 ? -10.288 6.594 3.887 1.00 45.73 183 VAL D O 1
ATOM 6021 N N . VAL D 1 200 ? -10.087 6.134 6.063 1.00 48.24 184 VAL D N 1
ATOM 6022 C CA . VAL D 1 200 ? -11.482 5.733 6.166 1.00 37.59 184 VAL D CA 1
ATOM 6023 C C . VAL D 1 200 ? -12.420 6.877 5.843 1.00 36.14 184 VAL D C 1
ATOM 6024 O O . VAL D 1 200 ? -13.379 6.713 5.089 1.00 42.76 184 VAL D O 1
ATOM 6028 N N . THR D 1 201 ? -12.111 8.041 6.406 1.00 39.58 185 THR D N 1
ATOM 6029 C CA . THR D 1 201 ? -12.846 9.269 6.138 1.00 36.94 185 THR D CA 1
ATOM 6030 C C . THR D 1 201 ? -12.714 9.669 4.691 1.00 48.04 185 THR D C 1
ATOM 6031 O O . THR D 1 201 ? -13.692 9.986 4.028 1.00 45.73 185 THR D O 1
ATOM 6035 N N . LEU D 1 202 ? -11.469 9.684 4.218 1.00 52.04 186 LEU D N 1
ATOM 6036 C CA . LEU D 1 202 ? -11.176 9.998 2.829 1.00 48.87 186 LEU D CA 1
ATOM 6037 C C . LEU D 1 202 ? -11.955 9.072 1.931 1.00 41.05 186 LEU D C 1
ATOM 6038 O O . LEU D 1 202 ? -12.623 9.511 1.005 1.00 40.57 186 LEU D O 1
ATOM 6043 N N . SER D 1 203 ? -11.874 7.778 2.207 1.00 32.42 187 SER D N 1
ATOM 6044 C CA . SER D 1 203 ? -12.616 6.841 1.404 1.00 33.94 187 SER D CA 1
ATOM 6045 C C . SER D 1 203 ? -14.110 7.202 1.362 1.00 46.82 187 SER D C 1
ATOM 6046 O O . SER D 1 203 ? -14.749 7.082 0.311 1.00 43.39 187 SER D O 1
ATOM 6049 N N . LYS D 1 204 ? -14.661 7.633 2.506 1.00 48.50 188 LYS D N 1
ATOM 6050 C CA . LYS D 1 204 ? -16.079 8.023 2.553 1.00 51.93 188 LYS D CA 1
ATOM 6051 C C . LYS D 1 204 ? -16.403 9.314 1.790 1.00 41.37 188 LYS D C 1
ATOM 6052 O O . LYS D 1 204 ? -17.466 9.431 1.223 1.00 40.84 188 LYS D O 1
ATOM 6058 N N . ALA D 1 205 ? -15.494 10.283 1.822 1.00 39.73 189 ALA D N 1
ATOM 6059 C CA . ALA D 1 205 ? -15.691 11.563 1.167 1.00 39.38 189 ALA D CA 1
ATOM 6060 C C . ALA D 1 205 ? -15.749 11.328 -0.338 1.00 45.84 189 ALA D C 1
ATOM 6061 O O . ALA D 1 205 ? -16.595 11.930 -1.052 1.00 41.00 189 ALA D O 1
ATOM 6063 N N . LEU D 1 206 ? -14.858 10.447 -0.802 1.00 37.74 190 LEU D N 1
ATOM 6064 C CA . LEU D 1 206 ? -14.826 10.071 -2.195 1.00 44.13 190 LEU D CA 1
ATOM 6065 C C . LEU D 1 206 ? -16.164 9.408 -2.601 1.00 45.89 190 LEU D C 1
ATOM 6066 O O . LEU D 1 206 ? -16.843 9.805 -3.581 1.00 39.82 190 LEU D O 1
ATOM 6071 N N . GLU D 1 207 ? -16.548 8.402 -1.837 1.00 51.65 191 GLU D N 1
ATOM 6072 C CA . GLU D 1 207 ? -17.715 7.636 -2.211 1.00 60.90 191 GLU D CA 1
ATOM 6073 C C . GLU D 1 207 ? -18.997 8.447 -2.117 1.00 48.65 191 GLU D C 1
ATOM 6074 O O . GLU D 1 207 ? -19.931 8.199 -2.871 1.00 51.02 191 GLU D O 1
ATOM 6080 N N . GLY D 1 208 ? -19.017 9.427 -1.214 1.00 39.44 192 GLY D N 1
ATOM 6081 C CA . GLY D 1 208 ? -20.193 10.256 -0.954 1.00 37.37 192 GLY D CA 1
ATOM 6082 C C . GLY D 1 208 ? -20.216 11.586 -1.710 1.00 42.12 192 GLY D C 1
ATOM 6083 O O . GLY D 1 208 ? -21.084 12.440 -1.457 1.00 40.61 192 GLY D O 1
ATOM 6084 N N . ARG D 1 209 ? -19.259 11.764 -2.636 1.00 35.81 193 ARG D N 1
ATOM 6085 C CA . ARG D 1 209 ? -19.193 12.966 -3.471 1.00 36.21 193 ARG D CA 1
ATOM 6086 C C . ARG D 1 209 ? -20.511 13.219 -4.196 1.00 42.03 193 ARG D C 1
ATOM 6087 O O . ARG D 1 209 ? -21.277 12.295 -4.494 1.00 42.08 193 ARG D O 1
ATOM 6095 N N . ARG D 1 210 ? -20.771 14.481 -4.496 1.00 38.96 194 ARG D N 1
ATOM 6096 C CA . ARG D 1 210 ? -22.106 14.871 -4.872 1.00 41.42 194 ARG D CA 1
ATOM 6097 C C . ARG D 1 210 ? -21.949 15.812 -6.038 1.00 46.95 194 ARG D C 1
ATOM 6098 O O . ARG D 1 210 ? -21.011 16.595 -6.048 1.00 46.43 194 ARG D O 1
ATOM 6106 N N . GLU D 1 211 ? -22.848 15.748 -7.021 1.00 41.42 195 GLU D N 1
ATOM 6107 C CA . GLU D 1 211 ? -22.775 16.720 -8.106 1.00 46.74 195 GLU D CA 1
ATOM 6108 C C . GLU D 1 211 ? -22.782 18.134 -7.552 1.00 52.63 195 GLU D C 1
ATOM 6109 O O . GLU D 1 211 ? -23.492 18.429 -6.590 1.00 56.96 195 GLU D O 1
ATOM 6115 N N . VAL D 1 212 ? -21.962 18.985 -8.156 1.00 56.17 196 VAL D N 1
ATOM 6116 C CA . VAL D 1 212 ? -21.813 20.366 -7.745 1.00 64.16 196 VAL D CA 1
ATOM 6117 C C . VAL D 1 212 ? -22.977 21.184 -8.288 1.00 76.99 196 VAL D C 1
ATOM 6118 O O . VAL D 1 212 ? -23.444 22.149 -7.668 1.00 77.96 196 VAL D O 1
#

Foldseek 3Di:
DDDPVLVVQLVVVCPDPPQHNVNSSVVSVVLVVDDPVVNVVVVVVVVVLVVQWDAAPQAGATDRDNHHPLVVDPQAAAQEEEEEAHNVVCVVVVVVPDHRYHYHYFPHFDDVVVPAHSVNTDQVSVVVCLVVHNHAEYEQEYDPDPRSVVRLVVSVVVCVVPPHHYYYPQQAADPPDDPVPDDPVRPVSNVVVPDDD/DVVLVVQLVVQCVDPPQHSVNSNVVSVVLVPDDPVVNVVVVCVVVVCVVQWEQAPQAGATDNDVHDPQNVDPQAAAQEEEEEAHNVVVVVVVVVVDHRHYYHYFPHFDDPVPPDHPVNTDLVSVVVSLVPLSHAEYEQEYDPDPRSVVRRVVSCVSVVPSHHDYHYDQQAADPVGDPVPDDPVRHVSNVVVPDDD/DDDDVLVVQLVVVCVDPPQDSVNSNVVSVVLVVDDPVVVVVVVCCVVVVVVQWDAAPQQGATDRDNHHPLVVDPQADAQEEEEEAHNVVCVVVVVVVPHRHYYHYFPHFADPPPDDHSVNTPLVVVLVCPVPDHHQEYEQEQPPDPRSVVRLVVSVVVSVVDVHYYYYPQQEDDPPDDPVPDDDVRPVSNVVVDDDD/DVPDDPVLVVQLVVQCVDPPQHNVNSNVVSVVLVVDPPVVNVVVVCVVVVLVVQWAQAPQQGATDNDVHDPQRVDDQAAALEEEEEAHSVVVVVVCVVVDHRYYYHYFVHFDDPPVPAHSVNTDLVVVCVSLVPQRRQEYEQEYDPDPTSVVRLVVSVVVCVVRPHHYHYDQQAADVVGDLVPDDPVRHVRNVVVDDDD

CATH classification: 1.10.8.420 (+3 more: 3.30.60.80, 3.40.1360.10, 6.10.250.240)

Radius of gyration: 34.29 Å; Cα contacts (8 Å, |Δi|>4): 1433; chains: 4; bounding box: 98×41×101 Å

Organism: Caldanaerobacter subterraneus subsp. tengcongensis (strain DSM 15242 / JCM 11007 / NBRC 100824 / MB4) (NCBI:txid273068)

Secondary structure (DSSP, 8-state):
---HHHHHHHHHHHTSTT--HHHHHHHHHHHTTS-HHHHHHHHHHHHHHHHH-EE-TTT--EESSSS-HHHH-TTSEEEEEEEESSHHHHHHHHTTS---EEEEE-SS--BTTTTB-GGGTTHHHHHHHHHHS--SEEEE---SSHHHHHHHHHHHHHHTTTT-EEEEPPBSBPTT--GGGS-HHHHHHHHHT-EE-/-HHHHHHHHHHHHSTT--HHHHHHHHHHHHHS-HHHHHHHHHHHHHHHHH----TTT----SSSS-HHHHSSSS-TTSEEEES-HHHHHHHHTTS---SEEEE-SS--BTTTTB-TTTSS-HHHHHHTSSS----EEE-S-SSHHHHHHHHHHHHHTSTT---EEEPPBSBPTT--GGGS-HHHHHHHHTT-EE-/---HHHHHHHHHHHTSTT--HHHHHHHHHHHHHS-HHHHHHHHHHHHHHHHT-EE-TTT--EESSSS-TTTT-TTSEEEEEEEESSHHHHHHHHTSTT--EEEEE-SS--BGGGTB-GGGTTHHHHHHHHHSS--SEEEE-S-SSHHHHHHHHHHHTTTTTTT--EEEPPBSBPTT--STTS-HHHHHHHHHT-EE-/-TTS-HHHHHHHHHHTTSTT--HHHHHHHHHHHHTS-HHHHHHHHHHHHHHHHH----TTT----SSSS-HHHH-SSS-TTEEEEES-HHHHHHHHTTS---SEEEE-SS--BTTTTB-GGGTTHHHHHHHHTTS--SEEEE-S-SSHHHHHHHHHHHHHTSSS--EEEEPPBSBPTT--GGGS-HHHHHHHHHT-EE-

Solvent-accessible surface area: 36776 Å² total; per-residue (Å²): 208,40,15,102,22,2,27,93,0,22,79,11,9,45,116,10,63,83,10,32,102,89,48,0,37,85,5,0,8,85,0,0,83,20,71,73,96,79,0,118,37,4,9,87,2,2,18,56,0,42,85,86,28,124,97,1,143,78,1,32,16,16,8,39,91,129,48,6,84,26,10,65,57,161,134,38,54,86,22,21,3,0,0,0,3,88,11,18,10,5,6,17,0,32,64,10,169,75,29,139,2,3,2,0,0,0,57,12,33,24,2,113,149,138,57,45,14,35,140,83,9,98,6,139,22,0,29,66,44,8,132,114,43,86,21,138,16,0,0,0,0,1,22,3,56,151,53,0,44,50,0,0,82,89,0,9,156,55,0,149,108,47,89,28,102,14,1,20,2,14,22,0,0,37,53,52,20,46,0,32,130,23,65,78,81,0,3,19,75,0,5,125,18,44,114,114,124,55,112,15,12,56,81,0,43,107,14,7,41,101,10,55,75,9,29,114,120,30,0,26,70,5,0,24,82,0,1,89,20,72,72,96,73,0,123,43,2,3,80,7,1,31,61,0,38,104,116,33,113,70,1,158,66,4,43,14,7,24,72,102,108,60,3,83,30,9,58,70,178,89,34,36,67,29,4,2,0,0,0,8,46,6,15,7,7,23,5,0,52,105,9,178,100,14,97,0,0,3,0,0,0,24,30,26,18,5,129,161,85,62,46,25,65,119,77,2,62,5,112,27,0,37,84,39,0,168,114,56,74,11,124,14,0,0,2,0,1,21,3,44,140,46,0,52,51,0,1,101,72,0,12,161,53,0,130,86,77,65,11,107,14,3,24,2,12,20,0,0,33,38,59,17,50,1,42,149,25,69,80,84,0,2,20,90,0,6,115,9,73,116,122,92,220,42,12,99,18,1,33,93,0,22,85,10,8,48,117,8,64,77,12,32,105,91,36,0,38,84,3,0,6,83,0,0,74,9,76,71,95,64,0,118,43,3,4,89,5,2,32,63,1,40,94,98,28,118,92,1,144,76,3,35,17,16,8,53,82,125,47,8,100,28,10,54,38,154,118,29,44,87,25,12,4,2,0,0,1,84,11,22,4,6,43,14,1,54,87,3,176,107,19,114,2,2,4,0,0,0,54,10,31,26,5,112,149,117,69,44,20,28,153,95,17,100,5,125,21,0,20,65,45,12,140,92,66,106,23,131,17,0,2,0,0,0,23,4,58,152,51,0,48,52,0,0,70,84,0,4,158,62,0,140,101,63,90,16,94,18,5,18,3,15,23,0,0,31,53,46,18,40,0,42,129,26,64,76,79,1,4,18,75,0,5,125,16,50,107,122,96,161,78,63,28,17,113,10,2,26,77,0,19,96,13,8,42,120,12,53,85,12,33,111,115,50,0,13,50,4,0,19,84,0,3,92,22,72,75,93,66,0,105,43,2,7,82,6,2,21,52,0,34,101,119,30,128,76,1,157,65,2,41,17,11,26,81,100,102,57,2,89,27,9,64,56,164,129,40,40,67,27,6,1,0,0,0,7,50,4,10,8,6,25,7,0,53,116,7,172,106,14,91,0,0,3,0,0,0,26,24,25,27,4,125,128,146,68,37,20,38,138,88,2,68,6,136,23,0,39,83,38,1,164,116,63,67,15,128,11,0,0,0,0,0,24,2,38,153,48,0,59,49,0,0,97,83,0,10,161,61,0,163,115,60,86,18,104,23,4,20,1,12,23,0,0,33,46,59,13,55,0,47,138,24,72,68,79,0,2,18,82,0,16,122,12,72,116,124,93

InterPro domains:
  IPR000093 DNA recombination protein RecR [MF_00017] (1-199)
  IPR000093 DNA recombination protein RecR [PTHR30446] (1-199)
  IPR000093 DNA recombination protein RecR [TIGR00615] (4-197)
  IPR003583 Helix-hairpin-helix DNA-binding motif, class 1 [SM00278] (13-32)
  IPR006171 TOPRIM domain [PF13662] (81-172)
  IPR006171 TOPRIM domain [PS50880] (81-176)
  IPR006171 TOPRIM domain [SM00493] (81-166)
  IPR015967 Recombination protein RecR, zinc finger domain [PF02132] (55-75)
  IPR015967 Recombination protein RecR, zinc finger domain [PS01300] (58-79)
  IPR023627 Recombination protein RecR [SSF111304] (4-199)
  IPR034137 RecR, TOPRIM domain [cd01025] (81-192)

Sequence (788 aa):
YYSTSVAKLIEELSKLPGIGPKTAQRLAFFIINMPLDEVRSLSQAIIEAKEKLRYCKICFNITDKEVCDICSDENRDHSTICVVSHPMDVVAMEKVKEYKGVYHVLHGVISPIEGVGPEDIRIKELLERVRDGSVKEVILATNPDIEGEATAMYIAKLLKPFGVKVTRIAHGIPVGGDLEYTDVVTLSKALEGRREVSTSVAKLIEELSKLPGIGPKTAQRLAFFIINMPLDEVRSLSQAIIEAKEKLRYCKICFNITDKEVCDICSDENRDHSTICVVSHPMDVVAMEKVKEYKGVYHVLHGVISPIEGVGPEDIRIKELLERVRDGSVKEVILATNPDIEGEATAMYIAKLLKPFGVKVTRIAHGIPVGGDLEYTDVVTLSKALEGRREVYYSTSVAKLIEELSKLPGIGPKTAQRLAFFIINMPLDEVRSLSQAIIEAKEKLRYCKICFNITDKEVCDICSDENRDHSTICVVSHPMDVVAMEKVKEYKGVYHVLHGVISPIEGVGPEDIRIKELLERVRDGSVKEVILATNPDIEGEATAMYIAKLLKPFGVKVTRIAHGIPVGGDLEYTDVVTLSKALEGRREVMSYYSTSVAKLIEELSKLPGIGPKTAQRLAFFIINMPLDEVRSLSQAIIEAKEKLRYCKICFNITDKEVCDICSDENRDHSTICVVSHPMDVVAMEKVKEYKGVYHVLHGVISPIEGVGPEDIRIKELLERVRDGSVKEVILATNPDIEGEATAMYIAKLLKPFGVKVTRIAHGIPVGGDLEYTDVVTLSKALEGRREV

B-factor: mean 54.65, std 20.14, range [14.79, 149.65]